Protein AF-0000000071789666 (afdb_homodimer)

Secondary structure (DSSP, 8-state):
--------------PPPEEEEE--BS-HHHHHHHHHHHHHHHHTT-EEEEEEEBS-GGG------S--EEEEE--TT--GGGGGGG-TTSTHHHHS---TT-SS-HHHHHHHHHHHHHHHHHHHH-HHHHHHHHHT--SEEEEETT-HHHHHHHHHTT---EEEEESSS--GGGHHHH-PPP-TTTS--TT----SS--HHHHHHHHHHHHHHHHHHHHHHHHHHHHHHHHSTTPPPHHHHHHHHEEEEEES--TTTSPP--B-TTEEE-TTTT-PPP-PPPHHHHHHHHSSSEEEEEE-TTTS-GGGS-HHHHHHHHHHHHT-TTEEEEEE---STTGGGGTT-TTEEEESS--HHHHHT-TTEEEEEE---HHHHHHHHHTT--EEE---STTHHHHHHHHHHHTSEEE--GGG-SHHHHHHHHHHHT-TT-HHHHHHHHHHHHTTTHHHHHHHHHHHHHHHHHHH-S-GGGS-GGGG--HHHHTTHHHHHHHHHHHHHHHHHHHHHHHHHHHHHHHHHHHHHH-/-------------PPPPEEEEE--BS-HHHHHHHHHHHHHHHHTT-EEEEEEEBS-GGG------S--EEEEE--TT--GGGGGGG-TTSTHHHHS---TT-SS-HHHHHHHHHHHHHHHHHHHH-HHHHHHHHHT--SEEEEETT-HHHHHHHHHTT---EEEEESSS--GGGHHHH-PPP-TTTS--TT----SS--HHHHHHHHHHHHHHHHHHHHHHHHHHHHHHHHSTTPPPHHHHHHHHEEEEEES--TTTSPP--B-TTEEE-TTTT-PPP-PPPHHHHHHHHSSSEEEEEE-TTTS-GGGS-HHHHHHHHHHHHT-TTEEEEEE---STTGGGGTT-TTEEEESS--HHHHHT-TTEEEEEE---HHHHHHHHHTT--EEE---STTHHHHHHHHHHHTSEEE--GGG-SHHHHHHHHHHHT-TT-HHHHHHHHHHHHTTTHHHHHHHHHHHHHHHHHHH-S-GGGS-GGGG--HHHHTTHHHHHHHHHHHHHHHHHHHHHHHHHHHHHHHHHHHHHH-

pLDDT: mean 88.23, std 13.07, range [25.81, 98.75]

Radius of gyration: 33.05 Å; Cα contacts (8 Å, |Δi|>4): 1773; chains: 2; bounding box: 76×112×129 Å

InterPro domains:
  IPR002213 UDP-glucuronosyl/UDP-glucosyltransferase [PF00201] (19-517)
  IPR002213 UDP-glucuronosyl/UDP-glucosyltransferase [cd03784] (17-456)
  IPR050271 UDP-glycosyltransferase [PTHR48043] (28-502)

Nearest PDB structures (foldseek):
  7cjx-assembly2_B  TM=9.102E-01  e=2.795E-10  Homo sapiens
  2o6l-assembly1_B  TM=8.909E-01  e=4.005E-10  Homo sapiens
  6llg-assembly2_B  TM=6.192E-01  e=1.319E-13  Fagopyrum esculentum
  6lfn-assembly1_A  TM=6.003E-01  e=7.116E-14  Landoltia punctata
  9bcm-assembly1_A  TM=6.254E-01  e=9.397E-12  Pilosella officinarum

Organism: Haemonchus contortus (NCBI:txid6289)

Structure (mmCIF, N/CA/C/O backbone):
data_AF-0000000071789666-model_v1
#
loop_
_entity.id
_entity.type
_entity.pdbx_description
1 polymer glucuronosyltransferase
#
loop_
_atom_site.group_PDB
_atom_site.id
_atom_site.type_symbol
_atom_site.label_atom_id
_atom_site.label_alt_id
_atom_site.label_comp_id
_atom_site.label_asym_id
_atom_site.label_entity_id
_atom_site.label_seq_id
_atom_site.pdbx_PDB_ins_code
_atom_site.Cartn_x
_atom_site.Cartn_y
_atom_site.Cartn_z
_atom_site.occupancy
_atom_site.B_iso_or_equiv
_atom_site.auth_seq_id
_atom_site.auth_comp_id
_atom_site.auth_asym_id
_atom_site.auth_atom_id
_atom_site.pdbx_PDB_model_num
ATOM 1 N N . MET A 1 1 ? -6.609 13.609 -48.844 1 26.14 1 MET A N 1
ATOM 2 C CA . MET A 1 1 ? -7.656 13 -48.031 1 26.14 1 MET A CA 1
ATOM 3 C C . MET A 1 1 ? -7.18 12.781 -46.594 1 26.14 1 MET A C 1
ATOM 5 O O . MET A 1 1 ? -6.25 12.016 -46.344 1 26.14 1 MET A O 1
ATOM 9 N N . LEU A 1 2 ? -7.211 13.852 -45.719 1 27.11 2 LEU A N 1
ATOM 10 C CA . LEU A 1 2 ? -6.789 14.055 -44.312 1 27.11 2 LEU A CA 1
ATOM 11 C C . LEU A 1 2 ? -7.52 13.094 -43.375 1 27.11 2 LEU A C 1
ATOM 13 O O . LEU A 1 2 ? -8.75 13.141 -43.281 1 27.11 2 LEU A O 1
ATOM 17 N N . ILE A 1 3 ? -6.98 11.891 -43.188 1 26.2 3 ILE A N 1
ATOM 18 C CA . ILE A 1 3 ? -7.578 10.867 -42.344 1 26.2 3 ILE A CA 1
ATOM 19 C C . ILE A 1 3 ? -7.723 11.391 -40.938 1 26.2 3 ILE A C 1
ATOM 21 O O . ILE A 1 3 ? -6.727 11.719 -40.281 1 26.2 3 ILE A O 1
ATOM 25 N N . LEU A 1 4 ? -8.812 12.031 -40.625 1 27.09 4 LEU A N 1
ATOM 26 C CA . LEU A 1 4 ? -9.273 12.406 -39.281 1 27.09 4 LEU A CA 1
ATOM 27 C C . LEU A 1 4 ? -9.266 11.211 -38.344 1 27.09 4 LEU A C 1
ATOM 29 O O . LEU A 1 4 ? -10.008 10.242 -38.562 1 27.09 4 LEU A O 1
ATOM 33 N N . LEU A 1 5 ? -8.172 10.914 -37.75 1 27.52 5 LEU A N 1
ATOM 34 C CA . LEU A 1 5 ? -8.102 9.93 -36.688 1 27.52 5 LEU A CA 1
ATOM 35 C C . LEU A 1 5 ? -9.078 10.281 -35.562 1 27.52 5 LEU A C 1
ATOM 37 O O . LEU A 1 5 ? -8.883 11.266 -34.844 1 27.52 5 LEU A O 1
ATOM 41 N N . VAL A 1 6 ? -10.352 9.992 -35.719 1 29.47 6 VAL A N 1
ATOM 42 C CA . VAL A 1 6 ? -11.352 10.07 -34.688 1 29.47 6 VAL A CA 1
ATOM 43 C C . VAL A 1 6 ? -10.922 9.219 -33.5 1 29.47 6 VAL A C 1
ATOM 45 O O . VAL A 1 6 ? -10.766 8 -33.594 1 29.47 6 VAL A O 1
ATOM 48 N N . LEU A 1 7 ? -10.164 9.742 -32.594 1 30.53 7 LEU A N 1
ATOM 49 C CA . LEU A 1 7 ? -9.984 9.172 -31.266 1 30.53 7 LEU A CA 1
ATOM 50 C C . LEU A 1 7 ? -11.328 8.797 -30.641 1 30.53 7 LEU A C 1
ATOM 52 O O . LEU A 1 7 ? -12.125 9.68 -30.312 1 30.53 7 LEU A O 1
ATOM 56 N N . CYS A 1 8 ? -11.953 7.785 -31.078 1 29.73 8 CYS A N 1
ATOM 57 C CA . CYS A 1 8 ? -13.117 7.25 -30.391 1 29.73 8 CYS A CA 1
ATOM 58 C C . CYS A 1 8 ? -12.828 7.031 -28.906 1 29.73 8 CYS A C 1
ATOM 60 O O . CYS A 1 8 ? -12.133 6.078 -28.547 1 29.73 8 CYS A O 1
ATOM 62 N N . THR A 1 9 ? -12.648 8.062 -28.156 1 33.91 9 THR A N 1
ATOM 63 C CA . THR A 1 9 ? -12.773 7.895 -26.703 1 33.91 9 THR A CA 1
ATOM 64 C C . THR A 1 9 ? -14.023 7.098 -26.359 1 33.91 9 THR A C 1
ATOM 66 O O . THR A 1 9 ? -15.133 7.492 -26.703 1 33.91 9 THR A O 1
ATOM 69 N N . VAL A 1 10 ? -14.016 5.879 -26.484 1 35 10 VAL A N 1
ATOM 70 C CA . VAL A 1 10 ? -15.109 5.129 -25.875 1 35 10 VAL A CA 1
ATOM 71 C C . VAL A 1 10 ? -15.508 5.766 -24.547 1 35 10 VAL A C 1
ATOM 73 O O . VAL A 1 10 ? -14.742 5.75 -23.594 1 35 10 VAL A O 1
ATOM 76 N N . VAL A 1 11 ? -16.312 6.824 -24.609 1 39.38 11 VAL A N 1
ATOM 77 C CA . VAL A 1 11 ? -17.031 7.375 -23.469 1 39.38 11 VAL A CA 1
ATOM 78 C C . VAL A 1 11 ? -17.797 6.266 -22.75 1 39.38 11 VAL A C 1
ATOM 80 O O . VAL A 1 11 ? -18.734 5.691 -23.312 1 39.38 11 VAL A O 1
ATOM 83 N N . THR A 1 12 ? -17.188 5.391 -22.062 1 46.59 12 THR A N 1
ATOM 84 C CA . THR A 1 12 ? -17.984 4.551 -21.172 1 46.59 12 THR A CA 1
ATOM 85 C C . THR A 1 12 ? -19.031 5.383 -20.438 1 46.59 12 THR A C 1
ATOM 87 O O . THR A 1 12 ? -18.688 6.352 -19.75 1 46.59 12 THR A O 1
ATOM 90 N N . ILE A 1 13 ? -20.156 5.516 -20.938 1 48.34 13 ILE A N 1
ATOM 91 C CA . ILE A 1 13 ? -21.328 6.164 -20.375 1 48.34 13 ILE A CA 1
ATOM 92 C C . ILE A 1 13 ? -21.547 5.695 -18.938 1 48.34 13 ILE A C 1
ATOM 94 O O . ILE A 1 13 ? -21.984 4.566 -18.703 1 48.34 13 ILE A O 1
ATOM 98 N N . ILE A 1 14 ? -20.641 5.855 -18.109 1 59.84 14 ILE A N 1
ATOM 99 C CA . ILE A 1 14 ? -20.953 5.594 -16.719 1 59.84 14 ILE A CA 1
ATOM 100 C C . ILE A 1 14 ? -22.125 6.477 -16.266 1 59.84 14 ILE A C 1
ATOM 102 O O . ILE A 1 14 ? -22.141 7.676 -16.562 1 59.84 14 ILE A O 1
ATOM 106 N N . SER A 1 15 ? -23.234 5.891 -15.922 1 77.25 15 SER A N 1
ATOM 107 C CA . SER A 1 15 ? -24.391 6.574 -15.352 1 77.25 15 SER A CA 1
ATOM 108 C C . SER A 1 15 ? -23.984 7.488 -14.203 1 77.25 15 SER A C 1
ATOM 110 O O . SER A 1 15 ? -23.047 7.188 -13.469 1 77.25 15 SER A O 1
ATOM 112 N N . SER A 1 16 ? -24.453 8.664 -14.18 1 92.94 16 SER A N 1
ATOM 113 C CA . SER A 1 16 ? -24.219 9.68 -13.164 1 92.94 16 SER A CA 1
ATOM 114 C C . SER A 1 16 ? -24.656 9.203 -11.789 1 92.94 16 SER A C 1
ATOM 116 O O . SER A 1 16 ? -25.797 8.75 -11.617 1 92.94 16 SER A O 1
ATOM 118 N N . LEU A 1 17 ? -23.734 9.133 -10.875 1 96.75 17 LEU A N 1
ATOM 119 C CA . LEU A 1 17 ? -24.016 8.719 -9.508 1 96.75 17 LEU A CA 1
ATOM 120 C C . LEU A 1 17 ? -24.562 9.891 -8.688 1 96.75 17 LEU A C 1
ATOM 122 O O . LEU A 1 17 ? -24.234 11.047 -8.953 1 96.75 17 LEU A O 1
ATOM 126 N N . ASN A 1 18 ? -25.453 9.617 -7.723 1 97.88 18 ASN A N 1
ATOM 127 C CA . ASN A 1 18 ? -25.781 10.539 -6.637 1 97.88 18 ASN A CA 1
ATOM 128 C C . ASN A 1 18 ? -24.875 10.328 -5.434 1 97.88 18 ASN A C 1
ATOM 130 O O . ASN A 1 18 ? -25 9.328 -4.719 1 97.88 18 ASN A O 1
ATOM 134 N N . VAL A 1 19 ? -24 11.32 -5.211 1 98.44 19 VAL A N 1
ATOM 135 C CA . VAL A 1 19 ? -22.984 11.164 -4.184 1 98.44 19 VAL A CA 1
ATOM 136 C C . VAL A 1 19 ? -23.25 12.141 -3.035 1 98.44 19 VAL A C 1
ATOM 138 O O . VAL A 1 19 ? -23.547 13.312 -3.266 1 98.44 19 VAL A O 1
ATOM 141 N N . LEU A 1 20 ? -23.203 11.648 -1.81 1 98.38 20 LEU A N 1
ATOM 142 C CA . LEU A 1 20 ? -23.312 12.484 -0.62 1 98.38 20 LEU A CA 1
ATOM 143 C C . LEU A 1 20 ? -21.953 12.664 0.047 1 98.38 20 LEU A C 1
ATOM 145 O O . LEU A 1 20 ? -21.234 11.688 0.289 1 98.38 20 LEU A O 1
ATOM 149 N N . VAL A 1 21 ? -21.578 13.891 0.335 1 97.56 21 VAL A N 1
ATOM 150 C CA . VAL A 1 21 ? -20.344 14.18 1.054 1 97.56 21 VAL A CA 1
ATOM 151 C C . VAL A 1 21 ? -20.672 14.82 2.402 1 97.56 21 VAL A C 1
ATOM 153 O O . VAL A 1 21 ? -21.25 15.906 2.459 1 97.56 21 VAL A O 1
ATOM 156 N N . TRP A 1 22 ? -20.359 14.086 3.451 1 95.94 22 TRP A N 1
ATOM 157 C CA . TRP A 1 22 ? -20.438 14.633 4.801 1 95.94 22 TRP A CA 1
ATOM 158 C C . TRP A 1 22 ? -19.219 15.5 5.098 1 95.94 22 TRP A C 1
ATOM 160 O O . TRP A 1 22 ? -18.125 14.984 5.344 1 95.94 22 TRP A O 1
ATOM 170 N N . ASN A 1 23 ? -19.406 16.812 5.121 1 93.81 23 ASN A N 1
ATOM 171 C CA . ASN A 1 23 ? -18.312 17.766 5.277 1 93.81 23 ASN A CA 1
ATOM 172 C C . ASN A 1 23 ? -18.547 18.703 6.461 1 93.81 23 ASN A C 1
ATOM 174 O O . ASN A 1 23 ? -19 19.828 6.277 1 93.81 23 ASN A O 1
ATOM 178 N N . PRO A 1 24 ? -18.156 18.203 7.641 1 88.88 24 PRO A N 1
ATOM 179 C CA . PRO A 1 24 ? -18.344 19.078 8.797 1 88.88 24 PRO A CA 1
ATOM 180 C C . PRO A 1 24 ? -17.484 20.344 8.727 1 88.88 24 PRO A C 1
ATOM 182 O O . PRO A 1 24 ? -16.328 20.281 8.305 1 88.88 24 PRO A O 1
ATOM 185 N N . ILE A 1 25 ? -18.078 21.406 9.172 1 83.94 25 ILE A N 1
ATOM 186 C CA . ILE A 1 25 ? -17.344 22.656 9.227 1 83.94 25 ILE A CA 1
ATOM 187 C C . ILE A 1 25 ? -16.609 22.781 10.562 1 83.94 25 ILE A C 1
ATOM 189 O O . ILE A 1 25 ? -17.172 23.266 11.539 1 83.94 25 ILE A O 1
ATOM 193 N N . ILE A 1 26 ? -15.391 22.234 10.547 1 75.94 26 ILE A N 1
ATOM 194 C CA . ILE A 1 26 ? -14.602 22.203 11.766 1 75.94 26 ILE A CA 1
ATOM 195 C C . ILE A 1 26 ? -13.32 23.016 11.57 1 75.94 26 ILE A C 1
ATOM 197 O O . ILE A 1 26 ? -12.875 23.719 12.484 1 75.94 26 ILE A O 1
ATOM 201 N N . SER A 1 27 ? -12.648 22.781 10.422 1 77 27 SER A N 1
ATOM 202 C CA . SER A 1 27 ? -11.43 23.5 10.07 1 77 27 SER A CA 1
ATOM 203 C C . SER A 1 27 ? -11.32 23.703 8.562 1 77 27 SER A C 1
ATOM 205 O O . SER A 1 27 ? -11.867 22.922 7.785 1 77 27 SER A O 1
ATOM 207 N N . HIS A 1 28 ? -10.602 24.75 8.266 1 78.31 28 HIS A N 1
ATOM 208 C CA . HIS A 1 28 ? -10.484 25.125 6.867 1 78.31 28 HIS A CA 1
ATOM 209 C C . HIS A 1 28 ? -9.906 24 6.027 1 78.31 28 HIS A C 1
ATOM 211 O O . HIS A 1 28 ? -10.422 23.688 4.949 1 78.31 28 HIS A O 1
ATOM 217 N N . SER A 1 29 ? -8.898 23.375 6.477 1 81.88 29 SER A N 1
ATOM 218 C CA . SER A 1 29 ? -8.203 22.375 5.688 1 81.88 29 SER A CA 1
ATOM 219 C C . SER A 1 29 ? -9.086 21.141 5.465 1 81.88 29 SER A C 1
ATOM 221 O O . SER A 1 29 ? -9.078 20.547 4.383 1 81.88 29 SER A O 1
ATOM 223 N N . HIS A 1 30 ? -9.883 20.797 6.422 1 86.81 30 HIS A N 1
ATOM 224 C CA . HIS A 1 30 ? -10.766 19.641 6.289 1 86.81 30 HIS A CA 1
ATOM 225 C C . HIS A 1 30 ? -11.914 19.938 5.328 1 86.81 30 HIS A C 1
ATOM 227 O O . HIS A 1 30 ? -12.25 19.109 4.48 1 86.81 30 HIS A O 1
ATOM 233 N N . VAL A 1 31 ? -12.461 21.141 5.527 1 89.19 31 VAL A N 1
ATOM 234 C CA . VAL A 1 31 ? -13.57 21.531 4.672 1 89.19 31 VAL A CA 1
ATOM 235 C C . VAL A 1 31 ? -13.109 21.609 3.219 1 89.19 31 VAL A C 1
ATOM 237 O O . VAL A 1 31 ? -13.805 21.141 2.316 1 89.19 31 VAL A O 1
ATOM 240 N N . ARG A 1 32 ? -11.93 22.109 3.047 1 88.94 32 ARG A N 1
ATOM 241 C CA . ARG A 1 32 ? -11.398 22.234 1.696 1 88.94 32 ARG A CA 1
ATOM 242 C C . ARG A 1 32 ? -11.055 20.875 1.102 1 88.94 32 ARG A C 1
ATOM 244 O O . ARG A 1 32 ? -11.234 20.656 -0.098 1 88.94 32 ARG A O 1
ATOM 251 N N . PHE A 1 33 ? -10.57 20.062 1.874 1 92.38 33 PHE A N 1
ATOM 252 C CA . PHE A 1 33 ? -10.211 18.734 1.394 1 92.38 33 PHE A CA 1
ATOM 253 C C . PHE A 1 33 ? -11.43 18.016 0.839 1 92.38 33 PHE A C 1
ATOM 255 O O . PHE A 1 33 ? -11.406 17.531 -0.292 1 92.38 33 PHE A O 1
ATOM 262 N N . LEU A 1 34 ? -12.461 18.016 1.615 1 95 34 LEU A N 1
ATOM 263 C CA . LEU A 1 34 ? -13.688 17.344 1.185 1 95 34 LEU A CA 1
ATOM 264 C C . LEU A 1 34 ? -14.352 18.109 0.042 1 95 34 LEU A C 1
ATOM 266 O O . LEU A 1 34 ? -14.953 17.5 -0.846 1 95 34 LEU A O 1
ATOM 270 N N . GLY A 1 35 ? -14.211 19.391 0.119 1 95.56 35 GLY A N 1
ATOM 271 C CA . GLY A 1 35 ? -14.695 20.188 -0.998 1 95.56 35 GLY A CA 1
ATOM 272 C C . GLY A 1 35 ? -14 19.859 -2.307 1 95.56 35 GLY A C 1
ATOM 273 O O . GLY A 1 35 ? -14.648 19.781 -3.354 1 95.56 35 GLY A O 1
ATOM 274 N N . ASN A 1 36 ? -12.727 19.688 -2.266 1 95.81 36 ASN A N 1
ATOM 275 C CA . ASN A 1 36 ? -11.961 19.312 -3.455 1 95.81 36 ASN A CA 1
ATOM 276 C C . ASN A 1 36 ? -12.383 17.953 -3.99 1 95.81 36 ASN A C 1
ATOM 278 O O . ASN A 1 36 ? -12.43 17.75 -5.203 1 95.81 36 ASN A O 1
ATOM 282 N N . ILE A 1 37 ? -12.641 17.031 -3.105 1 97.5 37 ILE A N 1
ATOM 283 C CA . ILE A 1 37 ? -13.133 15.719 -3.521 1 97.5 37 ILE A CA 1
ATOM 284 C C . ILE A 1 37 ? -14.461 15.883 -4.254 1 97.5 37 ILE A C 1
ATOM 286 O O . ILE A 1 37 ? -14.672 15.281 -5.312 1 97.5 37 ILE A O 1
ATOM 290 N N . ALA A 1 38 ? -15.297 16.719 -3.686 1 97.81 38 ALA A N 1
ATOM 291 C CA . ALA A 1 38 ? -16.594 16.984 -4.316 1 97.81 38 ALA A CA 1
ATOM 292 C C . ALA A 1 38 ? -16.406 17.578 -5.707 1 97.81 38 ALA A C 1
ATOM 294 O O . ALA A 1 38 ? -17.109 17.203 -6.648 1 97.81 38 ALA A O 1
ATOM 295 N N . ASP A 1 39 ? -15.484 18.453 -5.844 1 97.56 39 ASP A N 1
ATOM 296 C CA . ASP A 1 39 ? -15.188 19.062 -7.137 1 97.56 39 ASP A CA 1
ATOM 297 C C . ASP A 1 39 ? -14.758 18 -8.156 1 97.56 39 ASP A C 1
ATOM 299 O O . ASP A 1 39 ? -15.211 18.016 -9.305 1 97.56 39 ASP A O 1
ATOM 303 N N . VAL A 1 40 ? -13.867 17.125 -7.723 1 97.56 40 VAL A N 1
ATOM 304 C CA . VAL A 1 40 ? -13.359 16.062 -8.594 1 97.56 40 VAL A CA 1
ATOM 305 C C . VAL A 1 40 ? -14.516 15.203 -9.086 1 97.56 40 VAL A C 1
ATOM 307 O O . VAL A 1 40 ? -14.602 14.883 -10.273 1 97.56 40 VAL A O 1
ATOM 310 N N . LEU A 1 41 ? -15.422 14.867 -8.195 1 97.94 41 LEU A N 1
ATOM 311 C CA . LEU A 1 41 ? -16.547 14.008 -8.539 1 97.94 41 LEU A CA 1
ATOM 312 C C . LEU A 1 41 ? -17.547 14.742 -9.43 1 97.94 41 LEU A C 1
ATOM 314 O O . LEU A 1 41 ? -18.109 14.148 -10.352 1 97.94 41 LEU A O 1
ATOM 318 N N . HIS A 1 42 ? -17.75 16.016 -9.125 1 97.75 42 HIS A N 1
ATOM 319 C CA . HIS A 1 42 ? -18.594 16.844 -9.992 1 97.75 42 HIS A CA 1
ATOM 320 C C . HIS A 1 42 ? -18.031 16.891 -11.414 1 97.75 42 HIS A C 1
ATOM 322 O O . HIS A 1 42 ? -18.781 16.703 -12.375 1 97.75 42 HIS A O 1
ATOM 328 N N . ASP A 1 43 ? -16.766 17.109 -11.531 1 96.62 43 ASP A N 1
ATOM 329 C CA . ASP A 1 43 ? -16.109 17.188 -12.828 1 96.62 43 ASP A CA 1
ATOM 330 C C . ASP A 1 43 ? -16.156 15.859 -13.57 1 96.62 43 ASP A C 1
ATOM 332 O O . ASP A 1 43 ? -16.062 15.82 -14.797 1 96.62 43 ASP A O 1
ATOM 336 N N . SER A 1 44 ? -16.266 14.82 -12.844 1 95.56 44 SER A N 1
ATOM 337 C CA . SER A 1 44 ? -16.344 13.492 -13.438 1 95.56 44 SER A CA 1
ATOM 338 C C . SER A 1 44 ? -17.766 13.164 -13.875 1 95.56 44 SER A C 1
ATOM 340 O O . SER A 1 44 ? -18.047 12.047 -14.305 1 95.56 44 SER A O 1
ATOM 342 N N . GLY A 1 45 ? -18.703 14.062 -13.633 1 96.38 45 GLY A N 1
ATOM 343 C CA . GLY A 1 45 ? -20.047 13.922 -14.164 1 96.38 45 GLY A CA 1
ATOM 344 C C . GLY A 1 45 ? -21.047 13.414 -13.148 1 96.38 45 GLY A C 1
ATOM 345 O O . GLY A 1 45 ? -22.156 13.008 -13.508 1 96.38 45 GLY A O 1
ATOM 346 N N . HIS A 1 46 ? -20.719 13.453 -11.883 1 97.56 46 HIS A N 1
ATOM 347 C CA . HIS A 1 46 ? -21.625 12.938 -10.852 1 97.56 46 HIS A CA 1
ATOM 348 C C . HIS A 1 46 ? -22.406 14.062 -10.188 1 97.56 46 HIS A C 1
ATOM 350 O O . HIS A 1 46 ? -22.016 15.227 -10.266 1 97.56 46 HIS A O 1
ATOM 356 N N . ASN A 1 47 ? -23.609 13.734 -9.641 1 97.44 47 ASN A N 1
ATOM 357 C CA . ASN A 1 47 ? -24.406 14.648 -8.82 1 97.44 47 ASN A CA 1
ATOM 358 C C . ASN A 1 47 ? -23.953 14.609 -7.359 1 97.44 47 ASN A C 1
ATOM 360 O O . ASN A 1 47 ? -24.219 13.648 -6.645 1 97.44 47 ASN A O 1
ATOM 364 N N . VAL A 1 48 ? -23.359 15.703 -6.977 1 98 48 VAL A N 1
ATOM 365 C CA . VAL A 1 48 ? -22.766 15.711 -5.645 1 98 48 VAL A CA 1
ATOM 366 C C . VAL A 1 48 ? -23.578 16.625 -4.727 1 98 48 VAL A C 1
ATOM 368 O O . VAL A 1 48 ? -23.906 17.75 -5.109 1 98 48 VAL A O 1
ATOM 371 N N . THR A 1 49 ? -23.969 16.125 -3.568 1 97.62 49 THR A N 1
ATOM 372 C CA . THR A 1 49 ? -24.562 16.906 -2.482 1 97.62 49 THR A CA 1
ATOM 373 C C . THR A 1 49 ? -23.641 16.922 -1.266 1 97.62 49 THR A C 1
ATOM 375 O O . THR A 1 49 ? -23.141 15.883 -0.844 1 97.62 49 THR A O 1
ATOM 378 N N . ILE A 1 50 ? -23.469 18.125 -0.738 1 96.88 50 ILE A N 1
ATOM 379 C CA . ILE A 1 50 ? -22.641 18.266 0.46 1 96.88 50 ILE A CA 1
ATOM 380 C C . ILE A 1 50 ? -23.531 18.578 1.663 1 96.88 50 ILE A C 1
ATOM 382 O O . ILE A 1 50 ? -24.312 19.531 1.64 1 96.88 50 ILE A O 1
ATOM 386 N N . PHE A 1 51 ? -23.469 17.688 2.625 1 95.5 51 PHE A N 1
ATOM 387 C CA . PHE A 1 51 ? -24.078 17.969 3.914 1 95.5 51 PHE A CA 1
ATOM 388 C C . PHE A 1 51 ? -23.047 18.453 4.918 1 95.5 51 PHE A C 1
ATOM 390 O O . PHE A 1 51 ? -22.078 17.766 5.219 1 95.5 51 PHE A O 1
ATOM 397 N N . SER A 1 52 ? -23.281 19.656 5.523 1 92.69 52 SER A N 1
ATOM 398 C CA . SER A 1 52 ? -22.266 20.281 6.359 1 92.69 52 SER A CA 1
ATOM 399 C C . SER A 1 52 ? -22.797 20.578 7.754 1 92.69 52 SER A C 1
ATOM 401 O O . SER A 1 52 ? -23.312 21.672 8.008 1 92.69 52 SER A O 1
ATOM 403 N N . PRO A 1 53 ? -22.578 19.609 8.688 1 89.88 53 PRO A N 1
ATOM 404 C CA . PRO A 1 53 ? -22.797 20.031 10.078 1 89.88 53 PRO A CA 1
ATOM 405 C C . PRO A 1 53 ? -21.875 21.172 10.5 1 89.88 53 PRO A C 1
ATOM 407 O O . PRO A 1 53 ? -20.656 21.047 10.422 1 89.88 53 PRO A O 1
ATOM 410 N N . VAL A 1 54 ? -22.453 22.219 10.945 1 87 54 VAL A N 1
ATOM 411 C CA . VAL A 1 54 ? -21.672 23.375 11.328 1 87 54 VAL A CA 1
ATOM 412 C C . VAL A 1 54 ? -21.25 23.266 12.789 1 87 54 VAL A C 1
ATOM 414 O O . VAL A 1 54 ? -22.062 23.453 13.695 1 87 54 VAL A O 1
ATOM 417 N N . MET A 1 55 ? -20.031 22.969 12.938 1 78.62 55 MET A N 1
ATOM 418 C CA . MET A 1 55 ? -19.531 22.797 14.289 1 78.62 55 MET A CA 1
ATOM 419 C C . MET A 1 55 ? -18.781 24.047 14.758 1 78.62 55 MET A C 1
ATOM 421 O O . MET A 1 55 ? -18.719 24.312 15.953 1 78.62 55 MET A O 1
ATOM 425 N N . ASP A 1 56 ? -18.156 24.688 13.82 1 70.12 56 ASP A N 1
ATOM 426 C CA . ASP A 1 56 ? -17.547 25.984 14.055 1 70.12 56 ASP A CA 1
ATOM 427 C C . ASP A 1 56 ? -18.234 27.078 13.234 1 70.12 56 ASP A C 1
ATOM 429 O O . ASP A 1 56 ? -18.031 27.172 12.023 1 70.12 56 ASP A O 1
ATOM 433 N N . PRO A 1 57 ? -19.016 27.766 13.93 1 62.94 57 PRO A N 1
ATOM 434 C CA . PRO A 1 57 ? -19.781 28.75 13.164 1 62.94 57 PRO A CA 1
ATOM 435 C C . PRO A 1 57 ? -18.906 29.828 12.531 1 62.94 57 PRO A C 1
ATOM 437 O O . PRO A 1 57 ? -19.344 30.516 11.602 1 62.94 57 PRO A O 1
ATOM 440 N N . HIS A 1 58 ? -17.688 29.891 12.977 1 61.31 58 HIS A N 1
ATOM 441 C CA . HIS A 1 58 ? -16.797 30.891 12.43 1 61.31 58 HIS A CA 1
ATOM 442 C C . HIS A 1 58 ? -16.188 30.438 11.117 1 61.31 58 HIS A C 1
ATOM 444 O O . HIS A 1 58 ? -15.633 31.25 10.367 1 61.31 58 HIS A O 1
ATOM 450 N N . ALA A 1 59 ? -16.266 29.219 10.953 1 59.31 59 ALA A N 1
ATOM 451 C CA . ALA A 1 59 ? -15.609 28.703 9.766 1 59.31 59 ALA A CA 1
ATOM 452 C C . ALA A 1 59 ? -16.469 28.891 8.523 1 59.31 59 ALA A C 1
ATOM 454 O O . ALA A 1 59 ? -15.953 28.938 7.398 1 59.31 59 ALA A O 1
ATOM 455 N N . ASN A 1 60 ? -17.328 29.891 8.367 1 59.53 60 ASN A N 1
ATOM 456 C CA . ASN A 1 60 ? -18.188 30.141 7.203 1 59.53 60 ASN A CA 1
ATOM 457 C C . ASN A 1 60 ? -17.516 29.672 5.914 1 59.53 60 ASN A C 1
ATOM 459 O O . ASN A 1 60 ? -17.25 30.469 5.02 1 59.53 60 ASN A O 1
ATOM 463 N N . LEU A 1 61 ? -17.219 28.297 5.785 1 70.5 61 LEU A N 1
ATOM 464 C CA . LEU A 1 61 ? -16.25 27.844 4.785 1 70.5 61 LEU A CA 1
ATOM 465 C C . LEU A 1 61 ? -16.922 26.953 3.746 1 70.5 61 LEU A C 1
ATOM 467 O O . LEU A 1 61 ? -17.672 26.047 4.102 1 70.5 61 LEU A O 1
ATOM 471 N N . VAL A 1 62 ? -17.062 27.531 2.57 1 78.81 62 VAL A N 1
ATOM 472 C CA . VAL A 1 62 ? -17.312 26.688 1.403 1 78.81 62 VAL A CA 1
ATOM 473 C C . VAL A 1 62 ? -16 26.109 0.891 1 78.81 62 VAL A C 1
ATOM 475 O O . VAL A 1 62 ? -15.078 26.844 0.555 1 78.81 62 VAL A O 1
ATOM 478 N N . GLY A 1 63 ? -15.938 24.844 0.91 1 85.69 63 GLY A N 1
ATOM 479 C CA . GLY A 1 63 ? -14.688 24.203 0.563 1 85.69 63 GLY A CA 1
ATOM 480 C C . GLY A 1 63 ? -14.586 23.828 -0.905 1 85.69 63 GLY A C 1
ATOM 481 O O . GLY A 1 63 ? -13.516 23.469 -1.392 1 85.69 63 GLY A O 1
ATOM 482 N N . HIS A 1 64 ? -15.711 23.984 -1.65 1 91.81 64 HIS A N 1
ATOM 483 C CA . HIS A 1 64 ? -15.734 23.578 -3.053 1 91.81 64 HIS A CA 1
ATOM 484 C C . HIS A 1 64 ? -15.773 24.797 -3.971 1 91.81 64 HIS A C 1
ATOM 486 O O . HIS A 1 64 ? -16.141 25.891 -3.541 1 91.81 64 HIS A O 1
ATOM 492 N N . THR A 1 65 ? -15.414 24.562 -5.23 1 92 65 THR A N 1
ATOM 493 C CA . THR A 1 65 ? -15.383 25.641 -6.199 1 92 65 THR A CA 1
ATOM 494 C C . THR A 1 65 ? -16.438 25.438 -7.289 1 92 65 THR A C 1
ATOM 496 O O . THR A 1 65 ? -16.781 26.359 -8.023 1 92 65 THR A O 1
ATOM 499 N N . LYS A 1 66 ? -16.938 24.25 -7.426 1 93.94 66 LYS A N 1
ATOM 500 C CA . LYS A 1 66 ? -17.953 23.922 -8.422 1 93.94 66 LYS A CA 1
ATOM 501 C C . LYS A 1 66 ? -19.359 24.172 -7.887 1 93.94 66 LYS A C 1
ATOM 503 O O . LYS A 1 66 ? -19.547 24.375 -6.684 1 93.94 66 LYS A O 1
ATOM 508 N N . PRO A 1 67 ? -20.328 24.297 -8.781 1 93.94 67 PRO A N 1
ATOM 509 C CA . PRO A 1 67 ? -21.703 24.516 -8.312 1 93.94 67 PRO A CA 1
ATOM 510 C C . PRO A 1 67 ? -22.344 23.266 -7.738 1 93.94 67 PRO A C 1
ATOM 512 O O . PRO A 1 67 ? -23.188 22.641 -8.383 1 93.94 67 PRO A O 1
ATOM 515 N N . ILE A 1 68 ? -21.984 22.984 -6.57 1 95.06 68 ILE A N 1
ATOM 516 C CA . ILE A 1 68 ? -22.453 21.797 -5.871 1 95.06 68 ILE A CA 1
ATOM 517 C C . ILE A 1 68 ? -23.469 22.188 -4.805 1 95.06 68 ILE A C 1
ATOM 519 O O . ILE A 1 68 ? -23.312 23.203 -4.129 1 95.06 68 ILE A O 1
ATOM 523 N N . PHE A 1 69 ? -24.516 21.422 -4.719 1 93.94 69 PHE A N 1
ATOM 524 C CA . PHE A 1 69 ? -25.547 21.672 -3.721 1 93.94 69 PHE A CA 1
ATOM 525 C C . PHE A 1 69 ? -25.016 21.391 -2.318 1 93.94 69 PHE A C 1
ATOM 527 O O . PHE A 1 69 ? -24.562 20.281 -2.035 1 93.94 69 PHE A O 1
ATOM 534 N N . GLN A 1 70 ? -25.062 22.375 -1.452 1 94.44 70 GLN A N 1
ATOM 535 C CA . GLN A 1 70 ? -24.594 22.25 -0.075 1 94.44 70 GLN A CA 1
ATOM 536 C C . GLN A 1 70 ? -25.734 22.516 0.913 1 94.44 70 GLN A C 1
ATOM 538 O O . GLN A 1 70 ? -26.516 23.438 0.72 1 94.44 70 GLN A O 1
ATOM 543 N N . ILE A 1 71 ? -25.812 21.688 1.957 1 93.62 71 ILE A N 1
ATOM 544 C CA . ILE A 1 71 ? -26.797 21.812 3.02 1 93.62 71 ILE A CA 1
ATOM 545 C C . ILE A 1 71 ? -26.094 22.094 4.348 1 93.62 71 ILE A C 1
ATOM 547 O O . ILE A 1 71 ? -25.766 21.156 5.086 1 93.62 71 ILE A O 1
ATOM 551 N N . PRO A 1 72 ? -25.906 23.375 4.672 1 91.81 72 PRO A N 1
ATOM 552 C CA . PRO A 1 72 ? -25.422 23.672 6.027 1 91.81 72 PRO A CA 1
ATOM 553 C C . PRO A 1 72 ? -26.453 23.328 7.102 1 91.81 72 PRO A C 1
ATOM 555 O O . PRO A 1 72 ? -27.641 23.625 6.941 1 91.81 72 PRO A O 1
ATOM 558 N N . TYR A 1 73 ? -25.969 22.656 8.133 1 91.19 73 TYR A N 1
ATOM 559 C CA . TYR A 1 73 ? -26.891 22.25 9.195 1 91.19 73 TYR A CA 1
ATOM 560 C C . TYR A 1 73 ? -26.422 22.797 10.547 1 91.19 73 TYR A C 1
ATOM 562 O O . TYR A 1 73 ? -25.297 22.5 10.977 1 91.19 73 TYR A O 1
ATOM 570 N N . TYR A 1 74 ? -27.359 23.484 11.164 1 88.44 74 TYR A N 1
ATOM 571 C CA . TYR A 1 74 ? -27.094 24.062 12.484 1 88.44 74 TYR A CA 1
ATOM 572 C C . TYR A 1 74 ? -27.875 23.328 13.562 1 88.44 74 TYR A C 1
ATOM 574 O O . TYR A 1 74 ? -29.109 23.234 13.508 1 88.44 74 TYR A O 1
ATOM 582 N N . SER A 1 75 ? -27.094 22.797 14.508 1 88.88 75 SER A N 1
ATOM 583 C CA . SER A 1 75 ? -27.75 22.125 15.633 1 88.88 75 SER A CA 1
ATOM 584 C C . SER A 1 75 ? -28.359 23.156 16.594 1 88.88 75 SER A C 1
ATOM 586 O O . SER A 1 75 ? -27.688 24.094 17.016 1 88.88 75 SER A O 1
ATOM 588 N N . LYS A 1 76 ? -29.594 22.891 17.062 1 88.62 76 LYS A N 1
ATOM 589 C CA . LYS A 1 76 ? -30.25 23.766 18.016 1 88.62 76 LYS A CA 1
ATOM 590 C C . LYS A 1 76 ? -29.625 23.625 19.406 1 88.62 76 LYS A C 1
ATOM 592 O O . LYS A 1 76 ? -29.859 24.469 20.281 1 88.62 76 LYS A O 1
ATOM 597 N N . TYR A 1 77 ? -28.844 22.625 19.562 1 88.81 77 TYR A N 1
ATOM 598 C CA . TYR A 1 77 ? -28.266 22.375 20.875 1 88.81 77 TYR A CA 1
ATOM 599 C C . TYR A 1 77 ? -26.859 22.969 20.969 1 88.81 77 TYR A C 1
ATOM 601 O O . TYR A 1 77 ? -26.281 23.047 22.062 1 88.81 77 TYR A O 1
ATOM 609 N N . LEU A 1 78 ? -26.219 23.141 19.859 1 81.69 78 LEU A N 1
ATOM 610 C CA . LEU A 1 78 ? -24.859 23.656 19.875 1 81.69 78 LEU A CA 1
ATOM 611 C C . LEU A 1 78 ? -24.859 25.172 20.047 1 81.69 78 LEU A C 1
ATOM 613 O O . LEU A 1 78 ? -25.562 25.891 19.328 1 81.69 78 LEU A O 1
ATOM 617 N N . ASN A 1 79 ? -24.375 25.641 21.328 1 66.75 79 ASN A N 1
ATOM 618 C CA . ASN A 1 79 ? -24.219 27.062 21.578 1 66.75 79 ASN A CA 1
ATOM 619 C C . ASN A 1 79 ? -22.891 27.594 21.047 1 66.75 79 ASN A C 1
ATOM 621 O O . ASN A 1 79 ? -21.844 27.031 21.344 1 66.75 79 ASN A O 1
ATOM 625 N N . ASN A 1 80 ? -22.859 28.062 19.938 1 56.28 80 ASN A N 1
ATOM 626 C CA . ASN A 1 80 ? -21.703 28.5 19.172 1 56.28 80 ASN A CA 1
ATOM 627 C C . ASN A 1 80 ? -20.734 29.312 20.047 1 56.28 80 ASN A C 1
ATOM 629 O O . ASN A 1 80 ? -19.719 29.797 19.562 1 56.28 80 ASN A O 1
ATOM 633 N N . SER A 1 81 ? -21.047 29.609 21.234 1 52.56 81 SER A N 1
ATOM 634 C CA . SER A 1 81 ? -20.203 30.484 22.031 1 52.56 81 SER A CA 1
ATOM 635 C C . SER A 1 81 ? -18.922 29.781 22.453 1 52.56 81 SER A C 1
ATOM 637 O O . SER A 1 81 ? -17.875 30.422 22.641 1 52.56 81 SER A O 1
ATOM 639 N N . GLY A 1 82 ? -18.922 28.531 22.578 1 50.31 82 GLY A N 1
ATOM 640 C CA . GLY A 1 82 ? -17.766 27.875 23.188 1 50.31 82 GLY A CA 1
ATOM 641 C C . GLY A 1 82 ? -16.641 27.609 22.203 1 50.31 82 GLY A C 1
ATOM 642 O O . GLY A 1 82 ? -15.586 27.109 22.594 1 50.31 82 GLY A O 1
ATOM 643 N N . PHE A 1 83 ? -16.812 27.672 21.016 1 52.47 83 PHE A N 1
ATOM 644 C CA . PHE A 1 83 ? -15.734 27.391 20.062 1 52.47 83 PHE A CA 1
ATOM 645 C C . PHE A 1 83 ? -14.688 28.5 20.094 1 52.47 83 PHE A C 1
ATOM 647 O O . PHE A 1 83 ? -13.609 28.359 19.516 1 52.47 83 PHE A O 1
ATOM 654 N N . ASP A 1 84 ? -14.938 29.562 20.828 1 46.75 84 ASP A N 1
ATOM 655 C CA . ASP A 1 84 ? -14.055 30.719 20.891 1 46.75 84 ASP A CA 1
ATOM 656 C C . ASP A 1 84 ? -12.641 30.312 21.297 1 46.75 84 ASP A C 1
ATOM 658 O O . ASP A 1 84 ? -11.664 30.938 20.875 1 46.75 84 ASP A O 1
ATOM 662 N N . ASP A 1 85 ? -12.562 29.328 22.094 1 46.19 85 ASP A N 1
ATOM 663 C CA . ASP A 1 85 ? -11.266 29.125 22.734 1 46.19 85 ASP A CA 1
ATOM 664 C C . ASP A 1 85 ? -10.281 28.438 21.781 1 46.19 85 ASP A C 1
ATOM 666 O O . ASP A 1 85 ? -9.109 28.281 22.109 1 46.19 85 ASP A O 1
ATOM 670 N N . TYR A 1 86 ? -10.688 27.812 20.797 1 49.59 86 TYR A N 1
ATOM 671 C CA . TYR A 1 86 ? -9.742 27.297 19.812 1 49.59 86 TYR A CA 1
ATOM 672 C C . TYR A 1 86 ? -9.188 28.406 18.938 1 49.59 86 TYR A C 1
ATOM 674 O O . TYR A 1 86 ? -8.773 28.172 17.797 1 49.59 86 TYR A O 1
ATOM 682 N N . ASP A 1 87 ? -9.234 29.594 19.406 1 50.94 87 ASP A N 1
ATOM 683 C CA . ASP A 1 87 ? -8.891 30.75 18.578 1 50.94 87 ASP A CA 1
ATOM 684 C C . ASP A 1 87 ? -7.469 30.641 18.031 1 50.94 87 ASP A C 1
ATOM 686 O O . ASP A 1 87 ? -6.52 31.062 18.703 1 50.94 87 ASP A O 1
ATOM 690 N N . MET A 1 88 ? -7.293 29.641 17.156 1 56.69 88 MET A N 1
ATOM 691 C CA . MET A 1 88 ? -6.059 29.5 16.391 1 56.69 88 MET A CA 1
ATOM 692 C C . MET A 1 88 ? -5.555 30.859 15.922 1 56.69 88 MET A C 1
ATOM 694 O O . MET A 1 88 ? -4.422 30.969 15.453 1 56.69 88 MET A O 1
ATOM 698 N N . GLY A 1 89 ? -6.355 31.797 16.234 1 59.09 89 GLY A N 1
ATOM 699 C CA . GLY A 1 89 ? -5.965 33.156 15.914 1 59.09 89 GLY A CA 1
ATOM 700 C C . GLY A 1 89 ? -5.426 33.906 17.109 1 59.09 89 GLY A C 1
ATOM 701 O O . GLY A 1 89 ? -5.059 35.094 17 1 59.09 89 GLY A O 1
ATOM 702 N N . SER A 1 90 ? -5.316 33.062 18.172 1 64.19 90 SER A N 1
ATOM 703 C CA . SER A 1 90 ? -4.855 33.75 19.375 1 64.19 90 SER A CA 1
ATOM 704 C C . SER A 1 90 ? -3.332 33.75 19.469 1 64.19 90 SER A C 1
ATOM 706 O O . SER A 1 90 ? -2.686 32.812 18.969 1 64.19 90 SER A O 1
ATOM 708 N N . PRO A 1 91 ? -2.803 34.812 20 1 65.69 91 PRO A N 1
ATOM 709 C CA . PRO A 1 91 ? -1.36 34.812 20.25 1 65.69 91 PRO A CA 1
ATOM 710 C C . PRO A 1 91 ? -0.881 33.594 21.031 1 65.69 91 PRO A C 1
ATOM 712 O O . PRO A 1 91 ? 0.293 33.25 20.953 1 65.69 91 PRO A O 1
ATOM 715 N N . ALA A 1 92 ? -1.818 33.062 21.703 1 65.25 92 ALA A N 1
ATOM 716 C CA . ALA A 1 92 ? -1.473 31.891 22.531 1 65.25 92 ALA A CA 1
ATOM 717 C C . ALA A 1 92 ? -1.026 30.719 21.672 1 65.25 92 ALA A C 1
ATOM 719 O O . ALA A 1 92 ? -0.228 29.891 22.109 1 65.25 92 ALA A O 1
ATOM 720 N N . PHE A 1 93 ? -1.428 30.75 20.531 1 71.06 93 PHE A N 1
ATOM 721 C CA . PHE A 1 93 ? -1.044 29.703 19.609 1 71.06 93 PHE A CA 1
ATOM 722 C C . PHE A 1 93 ? 0.458 29.719 19.359 1 71.06 93 PHE A C 1
ATOM 724 O O . PHE A 1 93 ? 1.079 28.672 19.172 1 71.06 93 PHE A O 1
ATOM 731 N N . TRP A 1 94 ? 1.037 30.859 19.484 1 74.81 94 TRP A N 1
ATOM 732 C CA . TRP A 1 94 ? 2.457 31.047 19.203 1 74.81 94 TRP A CA 1
ATOM 733 C C . TRP A 1 94 ? 3.295 30.844 20.453 1 74.81 94 TRP A C 1
ATOM 735 O O . TRP A 1 94 ? 4.496 30.578 20.375 1 74.81 94 TRP A O 1
ATOM 745 N N . THR A 1 95 ? 2.539 30.969 21.609 1 71.06 95 THR A N 1
ATOM 746 C CA . THR A 1 95 ? 3.346 31.016 22.828 1 71.06 95 THR A CA 1
ATOM 747 C C . THR A 1 95 ? 2.992 29.859 23.766 1 71.06 95 THR A C 1
ATOM 749 O O . THR A 1 95 ? 3.719 29.594 24.719 1 71.06 95 THR A O 1
ATOM 752 N N . SER A 1 96 ? 1.933 29.219 23.484 1 69 96 SER A N 1
ATOM 753 C CA . SER A 1 96 ? 1.5 28.188 24.422 1 69 96 SER A CA 1
ATOM 754 C C . SER A 1 96 ? 2.533 27.078 24.531 1 69 96 SER A C 1
ATOM 756 O O . SER A 1 96 ? 3.127 26.672 23.516 1 69 96 SER A O 1
ATOM 758 N N . PRO A 1 97 ? 2.742 26.75 25.812 1 63.62 97 PRO A N 1
ATOM 759 C CA . PRO A 1 97 ? 3.691 25.641 25.969 1 63.62 97 PRO A CA 1
ATOM 760 C C . PRO A 1 97 ? 3.213 24.359 25.297 1 63.62 97 PRO A C 1
ATOM 762 O O . PRO A 1 97 ? 2.014 24.078 25.281 1 63.62 97 PRO A O 1
ATOM 765 N N . MET A 1 98 ? 4.062 23.828 24.578 1 63.28 98 MET A N 1
ATOM 766 C CA . MET A 1 98 ? 3.768 22.516 23.984 1 63.28 98 MET A CA 1
ATOM 767 C C . MET A 1 98 ? 3.92 21.406 25.016 1 63.28 98 MET A C 1
ATOM 769 O O . MET A 1 98 ? 4.871 21.406 25.812 1 63.28 98 MET A O 1
ATOM 773 N N . VAL A 1 99 ? 2.785 20.781 25.297 1 60.97 99 VAL A N 1
ATOM 774 C CA . VAL A 1 99 ? 2.953 19.578 26.125 1 60.97 99 VAL A CA 1
ATOM 775 C C . VAL A 1 99 ? 3.84 18.578 25.391 1 60.97 99 VAL A C 1
ATOM 777 O O . VAL A 1 99 ? 3.629 18.297 24.219 1 60.97 99 VAL A O 1
ATOM 780 N N . GLU A 1 100 ? 4.758 18.281 26.141 1 64.06 100 GLU A N 1
ATOM 781 C CA . GLU A 1 100 ? 5.707 17.344 25.531 1 64.06 100 GLU A CA 1
ATOM 782 C C . GLU A 1 100 ? 5.004 16.094 25.016 1 64.06 100 GLU A C 1
ATOM 784 O O . GLU A 1 100 ? 4.199 15.484 25.734 1 64.06 100 GLU A O 1
ATOM 789 N N . GLY A 1 101 ? 5.227 15.875 23.812 1 70.38 101 GLY A N 1
ATOM 790 C CA . GLY A 1 101 ? 4.773 14.633 23.219 1 70.38 101 GLY A CA 1
ATOM 791 C C . GLY A 1 101 ? 3.348 14.703 22.703 1 70.38 101 GLY A C 1
ATOM 792 O O . GLY A 1 101 ? 2.84 13.734 22.125 1 70.38 101 GLY A O 1
ATOM 793 N N . ARG A 1 102 ? 2.686 15.789 23 1 78.25 102 ARG A N 1
ATOM 794 C CA . ARG A 1 102 ? 1.31 15.883 22.531 1 78.25 102 ARG A CA 1
ATOM 795 C C . ARG A 1 102 ? 1.141 17.062 21.578 1 78.25 102 ARG A C 1
ATOM 797 O O . ARG A 1 102 ? 1.696 18.141 21.812 1 78.25 102 ARG A O 1
ATOM 804 N N . SER A 1 103 ? 0.392 16.797 20.562 1 73.56 103 SER A N 1
ATOM 805 C CA . SER A 1 103 ? 0.174 17.844 19.562 1 73.56 103 SER A CA 1
ATOM 806 C C . SER A 1 103 ? -1.237 18.422 19.672 1 73.56 103 SER A C 1
ATOM 808 O O . SER A 1 103 ? -1.557 19.422 19.031 1 73.56 103 SER A O 1
ATOM 810 N N . ILE A 1 104 ? -2.131 17.766 20.453 1 73.12 104 ILE A N 1
ATOM 811 C CA . ILE A 1 104 ? -3.488 18.219 20.734 1 73.12 104 ILE A CA 1
ATOM 812 C C . ILE A 1 104 ? -3.85 17.875 22.188 1 73.12 104 ILE A C 1
ATOM 814 O O . ILE A 1 104 ? -3.385 16.875 22.719 1 73.12 104 ILE A O 1
ATOM 818 N N . SER A 1 105 ? -4.668 18.703 22.734 1 73.88 105 SER A N 1
ATOM 819 C CA . SER A 1 105 ? -5.035 18.453 24.125 1 73.88 105 SER A CA 1
ATOM 820 C C . SER A 1 105 ? -6.207 17.484 24.219 1 73.88 105 SER A C 1
ATOM 822 O O . SER A 1 105 ? -7.012 17.375 23.297 1 73.88 105 SER A O 1
ATOM 824 N N . ILE A 1 106 ? -6.273 16.797 25.281 1 77.31 106 ILE A N 1
ATOM 825 C CA . ILE A 1 106 ? -7.371 15.875 25.547 1 77.31 106 ILE A CA 1
ATOM 826 C C . ILE A 1 106 ? -8.688 16.656 25.625 1 77.31 106 ILE A C 1
ATOM 828 O O . ILE A 1 106 ? -9.734 16.156 25.219 1 77.31 106 ILE A O 1
ATOM 832 N N . GLU A 1 107 ? -8.562 17.828 26.078 1 77.44 107 GLU A N 1
ATOM 833 C CA . GLU A 1 107 ? -9.742 18.672 26.188 1 77.44 107 GLU A CA 1
ATOM 834 C C . GLU A 1 107 ? -10.312 19.016 24.812 1 77.44 107 GLU A C 1
ATOM 836 O O . GLU A 1 107 ? -11.531 19.094 24.641 1 77.44 107 GLU A O 1
ATOM 841 N N . ASP A 1 108 ? -9.461 19.203 23.953 1 77.12 108 ASP A N 1
ATOM 842 C CA . ASP A 1 108 ? -9.906 19.469 22.578 1 77.12 108 ASP A CA 1
ATOM 843 C C . ASP A 1 108 ? -10.656 18.281 22 1 77.12 108 ASP A C 1
ATOM 845 O O . ASP A 1 108 ? -11.68 18.438 21.328 1 77.12 108 ASP A O 1
ATOM 849 N N . ILE A 1 109 ? -10.195 17.172 22.312 1 80.06 109 ILE A N 1
ATOM 850 C CA . ILE A 1 109 ? -10.82 15.953 21.828 1 80.06 109 ILE A CA 1
ATOM 851 C C . ILE A 1 109 ? -12.195 15.781 22.469 1 80.06 109 ILE A C 1
ATOM 853 O O . ILE A 1 109 ? -13.172 15.453 21.781 1 80.06 109 ILE A O 1
ATOM 857 N N . LYS A 1 110 ? -12.234 16.062 23.734 1 82.69 110 LYS A N 1
ATOM 858 C CA . LYS A 1 110 ? -13.5 15.953 24.453 1 82.69 110 LYS A CA 1
ATOM 859 C C . LYS A 1 110 ? -14.539 16.922 23.906 1 82.69 110 LYS A C 1
ATOM 861 O O . LYS A 1 110 ? -15.711 16.562 23.75 1 82.69 110 LYS A O 1
ATOM 866 N N . ARG A 1 111 ? -14.109 17.984 23.641 1 79.88 111 ARG A N 1
ATOM 867 C CA . ARG A 1 111 ? -15.008 19.016 23.109 1 79.88 111 ARG A CA 1
ATOM 868 C C . ARG A 1 111 ? -15.562 18.594 21.75 1 79.88 111 ARG A C 1
ATOM 870 O O . ARG A 1 111 ? -16.75 18.766 21.484 1 79.88 111 ARG A O 1
ATOM 877 N N . TYR A 1 112 ? -14.742 18.188 20.938 1 81.75 112 TYR A N 1
ATOM 878 C CA . TYR A 1 112 ? -15.203 17.703 19.641 1 81.75 112 TYR A CA 1
ATOM 879 C C . TYR A 1 112 ? -16.25 16.609 19.812 1 81.75 112 TYR A C 1
ATOM 881 O O . TYR A 1 112 ? -17.266 16.609 19.125 1 81.75 112 TYR A O 1
ATOM 889 N N . HIS A 1 113 ? -15.961 15.68 20.688 1 86.06 113 HIS A N 1
ATOM 890 C CA . HIS A 1 113 ? -16.875 14.555 20.922 1 86.06 113 HIS A CA 1
ATOM 891 C C . HIS A 1 113 ? -18.219 15.039 21.438 1 86.06 113 HIS A C 1
ATOM 893 O O . HIS A 1 113 ? -19.266 14.523 21.047 1 86.06 113 HIS A O 1
ATOM 899 N N . GLU A 1 114 ? -18.141 15.984 22.281 1 86.19 114 GLU A N 1
ATOM 900 C CA . GLU A 1 114 ? -19.375 16.516 22.844 1 86.19 114 GLU A CA 1
ATOM 901 C C . GLU A 1 114 ? -20.188 17.25 21.797 1 86.19 114 GLU A C 1
ATOM 903 O O . GLU A 1 114 ? -21.406 17.094 21.734 1 86.19 114 GLU A O 1
ATOM 908 N N . ASN A 1 115 ? -19.531 18.047 21 1 84.06 115 ASN A N 1
ATOM 909 C CA . ASN A 1 115 ? -20.219 18.766 19.938 1 84.06 115 ASN A CA 1
ATOM 910 C C . ASN A 1 115 ? -20.844 17.797 18.922 1 84.06 115 ASN A C 1
ATOM 912 O O . ASN A 1 115 ? -21.953 18.047 18.438 1 84.06 115 ASN A O 1
ATOM 916 N N . ALA A 1 116 ? -20.125 16.812 18.641 1 87.19 116 ALA A N 1
ATOM 917 C CA . ALA A 1 116 ? -20.641 15.797 17.703 1 87.19 116 ALA A CA 1
ATOM 918 C C . ALA A 1 116 ? -21.891 15.125 18.266 1 87.19 116 ALA A C 1
ATOM 920 O O . ALA A 1 116 ? -22.828 14.828 17.531 1 87.19 116 ALA A O 1
ATOM 921 N N . LEU A 1 117 ? -21.828 14.914 19.562 1 89.81 117 LEU A N 1
ATOM 922 C CA . LEU A 1 117 ? -22.984 14.312 20.219 1 89.81 117 LEU A CA 1
ATOM 923 C C . LEU A 1 117 ? -24.203 15.219 20.109 1 89.81 117 LEU A C 1
ATOM 925 O O . LEU A 1 117 ? -25.312 14.758 19.828 1 89.81 117 LEU A O 1
ATOM 929 N N . LEU A 1 118 ? -24.016 16.453 20.344 1 89.75 118 LEU A N 1
ATOM 930 C CA . LEU A 1 118 ? -25.109 17.422 20.297 1 89.75 118 LEU A CA 1
ATOM 931 C C . LEU A 1 118 ? -25.625 17.578 18.859 1 89.75 118 LEU A C 1
ATOM 933 O O . LEU A 1 118 ? -26.828 17.766 18.656 1 89.75 118 LEU A O 1
ATOM 937 N N . MET A 1 119 ? -24.719 17.516 17.953 1 89.12 119 MET A N 1
ATOM 938 C CA . MET A 1 119 ? -25.094 17.547 16.547 1 89.12 119 MET A CA 1
ATOM 939 C C . MET A 1 119 ? -25.984 16.359 16.203 1 89.12 119 MET A C 1
ATOM 941 O O . MET A 1 119 ? -27.031 16.531 15.555 1 89.12 119 MET A O 1
ATOM 945 N N . CYS A 1 120 ? -25.641 15.18 16.672 1 91.88 120 CYS A N 1
ATOM 946 C CA . CYS A 1 120 ? -26.406 13.961 16.406 1 91.88 120 CYS A CA 1
ATOM 947 C C . CYS A 1 120 ? -27.781 14.031 17.047 1 91.88 120 CYS A C 1
ATOM 949 O O . CYS A 1 120 ? -28.766 13.586 16.469 1 91.88 120 CYS A O 1
ATOM 951 N N . LYS A 1 121 ? -27.812 14.586 18.234 1 93.5 121 LYS A N 1
ATOM 952 C CA . LYS A 1 121 ? -29.094 14.734 18.922 1 93.5 121 LYS A CA 1
ATOM 953 C C . LYS A 1 121 ? -30.062 15.57 18.078 1 93.5 121 LYS A C 1
ATOM 955 O O . LYS A 1 121 ? -31.219 15.195 17.922 1 93.5 121 LYS A O 1
ATOM 960 N N . ALA A 1 122 ? -29.562 16.609 17.562 1 93.31 122 ALA A N 1
ATOM 961 C CA . ALA A 1 122 ? -30.406 17.484 16.75 1 93.31 122 ALA A CA 1
ATOM 962 C C . ALA A 1 122 ? -30.844 16.781 15.461 1 93.31 122 ALA A C 1
ATOM 964 O O . ALA A 1 122 ? -31.984 16.922 15.039 1 93.31 122 ALA A O 1
ATOM 965 N N . LEU A 1 123 ? -29.969 16.078 14.852 1 92.19 123 LEU A N 1
ATOM 966 C CA . LEU A 1 123 ? -30.234 15.406 13.586 1 92.19 123 LEU A CA 1
ATOM 967 C C . LEU A 1 123 ? -31.312 14.336 13.758 1 92.19 123 LEU A C 1
ATOM 969 O O . LEU A 1 123 ? -32.188 14.195 12.906 1 92.19 123 LEU A O 1
ATOM 973 N N . ILE A 1 124 ? -31.234 13.594 14.859 1 93 124 ILE A N 1
ATOM 974 C CA . ILE A 1 124 ? -32.188 12.523 15.133 1 93 124 ILE A CA 1
ATOM 975 C C . ILE A 1 124 ? -33.594 13.094 15.211 1 93 124 ILE A C 1
ATOM 977 O O . ILE A 1 124 ? -34.562 12.438 14.797 1 93 124 ILE A O 1
ATOM 981 N N . GLU A 1 125 ? -33.688 14.273 15.625 1 94.06 125 GLU A N 1
ATOM 982 C CA . GLU A 1 125 ? -35 14.883 15.859 1 94.06 125 GLU A CA 1
ATOM 983 C C . GLU A 1 125 ? -35.5 15.594 14.602 1 94.06 125 GLU A C 1
ATOM 985 O O . GLU A 1 125 ? -36.688 15.945 14.516 1 94.06 125 GLU A O 1
ATOM 990 N N . ASP A 1 126 ? -34.656 15.797 13.625 1 94.56 126 ASP A N 1
ATOM 991 C CA . ASP A 1 126 ? -35.031 16.531 12.414 1 94.56 126 ASP A CA 1
ATOM 992 C C . ASP A 1 126 ? -35.594 15.578 11.352 1 94.56 126 ASP A C 1
ATOM 994 O O . ASP A 1 126 ? -35 15.398 10.297 1 94.56 126 ASP A O 1
ATOM 998 N N . HIS A 1 127 ? -36.812 15.148 11.477 1 94.56 127 HIS A N 1
ATOM 999 C CA . HIS A 1 127 ? -37.406 14.125 10.641 1 94.56 127 HIS A CA 1
ATOM 1000 C C . HIS A 1 127 ? -37.656 14.641 9.219 1 94.56 127 HIS A C 1
ATOM 1002 O O . HIS A 1 127 ? -37.531 13.883 8.258 1 94.56 127 HIS A O 1
ATOM 1008 N N . GLU A 1 128 ? -37.938 15.836 9.094 1 95.56 128 GLU A N 1
ATOM 1009 C CA . GLU A 1 128 ? -38.156 16.406 7.773 1 95.56 128 GLU A CA 1
ATOM 1010 C C . GLU A 1 128 ? -36.906 16.359 6.926 1 95.56 128 GLU A C 1
ATOM 1012 O O . GLU A 1 128 ? -36.938 15.961 5.762 1 95.56 128 GLU A O 1
ATOM 1017 N N . LEU A 1 129 ? -35.844 16.812 7.52 1 95.56 129 LEU A N 1
ATOM 1018 C CA . LEU A 1 129 ? -34.562 16.781 6.816 1 95.56 129 LEU A CA 1
ATOM 1019 C C . LEU A 1 129 ? -34.188 15.359 6.461 1 95.56 129 LEU A C 1
ATOM 1021 O O . LEU A 1 129 ? -33.719 15.094 5.34 1 95.56 129 LEU A O 1
ATOM 1025 N N . LEU A 1 130 ? -34.344 14.461 7.379 1 94.88 130 LEU A N 1
ATOM 1026 C CA . LEU A 1 130 ? -33.969 13.07 7.16 1 94.88 130 LEU A CA 1
ATOM 1027 C C . LEU A 1 130 ? -34.781 12.461 6.027 1 94.88 130 LEU A C 1
ATOM 1029 O O . LEU A 1 130 ? -34.25 11.742 5.184 1 94.88 130 LEU A O 1
ATOM 1033 N N . ASP A 1 131 ? -36.031 12.781 5.996 1 95.94 131 ASP A N 1
ATOM 1034 C CA . ASP A 1 131 ? -36.875 12.266 4.938 1 95.94 131 ASP A CA 1
ATOM 1035 C C . ASP A 1 131 ? -36.469 12.805 3.574 1 95.94 131 ASP A C 1
ATOM 1037 O O . ASP A 1 131 ? -36.438 12.07 2.588 1 95.94 131 ASP A O 1
ATOM 1041 N N . ARG A 1 132 ? -36.156 14.031 3.557 1 95.31 132 ARG A N 1
ATOM 1042 C CA . ARG A 1 132 ? -35.688 14.648 2.32 1 95.31 132 ARG A CA 1
ATOM 1043 C C . ARG A 1 132 ? -34.406 13.969 1.811 1 95.31 132 ARG A C 1
ATOM 1045 O O . ARG A 1 132 ? -34.281 13.703 0.612 1 95.31 132 ARG A O 1
ATOM 1052 N N . LEU A 1 133 ? -33.531 13.727 2.68 1 96.12 133 LEU A N 1
ATOM 1053 C CA . LEU A 1 133 ? -32.25 13.117 2.301 1 96.12 133 LEU A CA 1
ATOM 1054 C C . LEU A 1 133 ? -32.469 11.656 1.913 1 96.12 133 LEU A C 1
ATOM 1056 O O . LEU A 1 133 ? -31.781 11.156 1.007 1 96.12 133 LEU A O 1
ATOM 1060 N N . ARG A 1 134 ? -33.344 10.969 2.551 1 95.44 134 ARG A N 1
ATOM 1061 C CA . ARG A 1 134 ? -33.688 9.602 2.18 1 95.44 134 ARG A CA 1
ATOM 1062 C C . ARG A 1 134 ? -34.219 9.531 0.755 1 95.44 134 ARG A C 1
ATOM 1064 O O . ARG A 1 134 ? -33.906 8.609 0.005 1 95.44 134 ARG A O 1
ATOM 1071 N N . ASN A 1 135 ? -34.969 10.445 0.456 1 95.12 135 ASN A N 1
ATOM 1072 C CA . ASN A 1 135 ? -35.625 10.469 -0.845 1 95.12 135 ASN A CA 1
ATOM 1073 C C . ASN A 1 135 ? -34.656 10.797 -1.966 1 95.12 135 ASN A C 1
ATOM 1075 O O . ASN A 1 135 ? -34.938 10.555 -3.139 1 95.12 135 ASN A O 1
ATOM 1079 N N . SER A 1 136 ? -33.531 11.32 -1.605 1 94.38 136 SER A N 1
ATOM 1080 C CA . SER A 1 136 ? -32.5 11.633 -2.602 1 94.38 136 SER A CA 1
ATOM 1081 C C . SER A 1 136 ? -31.828 10.367 -3.129 1 94.38 136 SER A C 1
ATOM 1083 O O . SER A 1 136 ? -31.203 10.383 -4.188 1 94.38 136 SER A O 1
ATOM 1085 N N . ARG A 1 137 ? -31.891 9.297 -2.463 1 94.38 137 ARG A N 1
ATOM 1086 C CA . ARG A 1 137 ? -31.391 7.98 -2.861 1 94.38 137 ARG A CA 1
ATOM 1087 C C . ARG A 1 137 ? -29.922 8.055 -3.273 1 94.38 137 ARG A C 1
ATOM 1089 O O . ARG A 1 137 ? -29.578 7.73 -4.414 1 94.38 137 ARG A O 1
ATOM 1096 N N . PHE A 1 138 ? -29.078 8.312 -2.395 1 97.94 138 PHE A N 1
ATOM 1097 C CA . PHE A 1 138 ? -27.641 8.391 -2.637 1 97.94 138 PHE A CA 1
ATOM 1098 C C . PHE A 1 138 ? -27.062 7.012 -2.906 1 97.94 138 PHE A C 1
ATOM 1100 O O . PHE A 1 138 ? -27.406 6.039 -2.234 1 97.94 138 PHE A O 1
ATOM 1107 N N . ASP A 1 139 ? -26.172 6.969 -3.932 1 97.62 139 ASP A N 1
ATOM 1108 C CA . ASP A 1 139 ? -25.516 5.715 -4.301 1 97.62 139 ASP A CA 1
ATOM 1109 C C . ASP A 1 139 ? -24.359 5.402 -3.359 1 97.62 139 ASP A C 1
ATOM 1111 O O . ASP A 1 139 ? -24.016 4.238 -3.139 1 97.62 139 ASP A O 1
ATOM 1115 N N . VAL A 1 140 ? -23.703 6.434 -2.904 1 98.31 140 VAL A N 1
ATOM 1116 C CA . VAL A 1 140 ? -22.516 6.305 -2.078 1 98.31 140 VAL A CA 1
ATOM 1117 C C . VAL A 1 140 ? -22.297 7.586 -1.279 1 98.31 140 VAL A C 1
ATOM 1119 O O . VAL A 1 140 ? -22.75 8.664 -1.684 1 98.31 140 VAL A O 1
ATOM 1122 N N . ALA A 1 141 ? -21.688 7.465 -0.14 1 98.19 141 ALA A N 1
ATOM 1123 C CA . ALA A 1 141 ? -21.391 8.625 0.695 1 98.19 141 ALA A CA 1
ATOM 1124 C C . ALA A 1 141 ? -19.906 8.648 1.093 1 98.19 141 ALA A C 1
ATOM 1126 O O . ALA A 1 141 ? -19.266 7.602 1.155 1 98.19 141 ALA A O 1
ATOM 1127 N N . LEU A 1 142 ? -19.406 9.828 1.285 1 97.81 142 LEU A N 1
ATOM 1128 C CA . LEU A 1 142 ? -18.047 10.016 1.788 1 97.81 142 LEU A CA 1
ATOM 1129 C C . LEU A 1 142 ? -18.062 10.766 3.115 1 97.81 142 LEU A C 1
ATOM 1131 O O . LEU A 1 142 ? -18.828 11.719 3.289 1 97.81 142 LEU A O 1
ATOM 1135 N N . HIS A 1 143 ? -17.25 10.281 4.035 1 95 143 HIS A N 1
ATOM 1136 C CA . HIS A 1 143 ? -17.094 10.977 5.309 1 95 143 HIS A CA 1
ATOM 1137 C C . HIS A 1 143 ? -15.711 10.75 5.898 1 95 143 HIS A C 1
ATOM 1139 O O . HIS A 1 143 ? -15 9.828 5.488 1 95 143 HIS A O 1
ATOM 1145 N N . GLU A 1 144 ? -15.305 11.547 6.781 1 89.38 144 GLU A N 1
ATOM 1146 C CA . GLU A 1 144 ? -13.984 11.398 7.391 1 89.38 144 GLU A CA 1
ATOM 1147 C C . GLU A 1 144 ? -13.992 10.32 8.477 1 89.38 144 GLU A C 1
ATOM 1149 O O . GLU A 1 144 ? -15.031 10.055 9.086 1 89.38 144 GLU A O 1
ATOM 1154 N N . LEU A 1 145 ? -12.891 9.727 8.742 1 68.31 145 LEU A N 1
ATOM 1155 C CA . LEU A 1 145 ? -12.633 8.531 9.539 1 68.31 145 LEU A CA 1
ATOM 1156 C C . LEU A 1 145 ? -13.102 8.727 10.984 1 68.31 145 LEU A C 1
ATOM 1158 O O . LEU A 1 145 ? -13.672 7.812 11.586 1 68.31 145 LEU A O 1
ATOM 1162 N N . TYR A 1 146 ? -12.984 9.828 11.555 1 66.56 146 TYR A N 1
ATOM 1163 C CA . TYR A 1 146 ? -13.227 10.008 12.984 1 66.56 146 TYR A CA 1
ATOM 1164 C C . TYR A 1 146 ? -14.664 10.445 13.242 1 66.56 146 TYR A C 1
ATOM 1166 O O . TYR A 1 146 ? -15.031 10.734 14.383 1 66.56 146 TYR A O 1
ATOM 1174 N N . GLU A 1 147 ? -15.406 10.133 12.242 1 76.69 147 GLU A N 1
ATOM 1175 C CA . GLU A 1 147 ? -16.734 10.711 12.383 1 76.69 147 GLU A CA 1
ATOM 1176 C C . GLU A 1 147 ? -17.797 9.625 12.484 1 76.69 147 GLU A C 1
ATOM 1178 O O . GLU A 1 147 ? -18.453 9.297 11.484 1 76.69 147 GLU A O 1
ATOM 1183 N N . LEU A 1 148 ? -18.016 9.078 13.68 1 85.06 148 LEU A N 1
ATOM 1184 C CA . LEU A 1 148 ? -19.047 8.062 13.867 1 85.06 148 LEU A CA 1
ATOM 1185 C C . LEU A 1 148 ? -20.438 8.664 13.719 1 85.06 148 LEU A C 1
ATOM 1187 O O . LEU A 1 148 ? -21.391 7.945 13.43 1 85.06 148 LEU A O 1
ATOM 1191 N N . SER A 1 149 ? -20.484 9.953 13.906 1 89.06 149 SER A N 1
ATOM 1192 C CA . SER A 1 149 ? -21.766 10.633 13.688 1 89.06 149 SER A CA 1
ATOM 1193 C C . SER A 1 149 ? -22.234 10.469 12.242 1 89.06 149 SER A C 1
ATOM 1195 O O . SER A 1 149 ? -23.422 10.297 11.992 1 89.06 149 SER A O 1
ATOM 1197 N N . ALA A 1 150 ? -21.297 10.562 11.359 1 92.44 150 ALA A N 1
ATOM 1198 C CA . ALA A 1 150 ? -21.625 10.406 9.945 1 92.44 150 ALA A CA 1
ATOM 1199 C C . ALA A 1 150 ? -22.172 9.008 9.664 1 92.44 150 ALA A C 1
ATOM 1201 O O . ALA A 1 150 ? -23.109 8.852 8.883 1 92.44 150 ALA A O 1
ATOM 1202 N N . VAL A 1 151 ? -21.594 8.016 10.289 1 91.56 151 VAL A N 1
ATOM 1203 C CA . VAL A 1 151 ? -22.016 6.633 10.102 1 91.56 151 VAL A CA 1
ATOM 1204 C C . VAL A 1 151 ? -23.469 6.465 10.555 1 91.56 151 VAL A C 1
ATOM 1206 O O . VAL A 1 151 ? -24.281 5.84 9.859 1 91.56 151 VAL A O 1
ATOM 1209 N N . ALA A 1 152 ? -23.734 7.02 11.695 1 91.62 152 ALA A N 1
ATOM 1210 C CA . ALA A 1 152 ? -25.094 6.965 12.211 1 91.62 152 ALA A CA 1
ATOM 1211 C C . ALA A 1 152 ? -26.062 7.691 11.289 1 91.62 152 ALA A C 1
ATOM 1213 O O . ALA A 1 152 ? -27.156 7.191 11 1 91.62 152 ALA A O 1
ATOM 1214 N N . PHE A 1 153 ? -25.641 8.828 10.852 1 91.88 153 PHE A N 1
ATOM 1215 C CA . PHE A 1 153 ? -26.453 9.648 9.945 1 91.88 153 PHE A CA 1
ATOM 1216 C C . PHE A 1 153 ? -26.75 8.898 8.656 1 91.88 153 PHE A C 1
ATOM 1218 O O . PHE A 1 153 ? -27.891 8.891 8.188 1 91.88 153 PHE A O 1
ATOM 1225 N N . LEU A 1 154 ? -25.766 8.234 8.086 1 94.62 154 LEU A N 1
ATOM 1226 C CA . LEU A 1 154 ? -25.922 7.477 6.848 1 94.62 154 LEU A CA 1
ATOM 1227 C C . LEU A 1 154 ? -26.922 6.328 7.039 1 94.62 154 LEU A C 1
ATOM 1229 O O . LEU A 1 154 ? -27.688 6.02 6.133 1 94.62 154 LEU A O 1
ATOM 1233 N N . GLU A 1 155 ? -26.828 5.719 8.219 1 92.94 155 GLU A N 1
ATOM 1234 C CA . GLU A 1 155 ? -27.781 4.652 8.523 1 92.94 155 GLU A CA 1
ATOM 1235 C C . GLU A 1 155 ? -29.203 5.188 8.57 1 92.94 155 GLU A C 1
ATOM 1237 O O . GLU A 1 155 ? -30.125 4.547 8.062 1 92.94 155 GLU A O 1
ATOM 1242 N N . LEU A 1 156 ? -29.391 6.305 9.164 1 92.12 156 LEU A N 1
ATOM 1243 C CA . LEU A 1 156 ? -30.719 6.91 9.312 1 92.12 156 LEU A CA 1
ATOM 1244 C C . LEU A 1 156 ? -31.312 7.238 7.949 1 92.12 156 LEU A C 1
ATOM 1246 O O . LEU A 1 156 ? -32.531 7.172 7.773 1 92.12 156 LEU A O 1
ATOM 1250 N N . ILE A 1 157 ? -30.484 7.586 7 1 95.06 157 ILE A N 1
ATOM 1251 C CA . ILE A 1 157 ? -31.047 8.016 5.719 1 95.06 157 ILE A CA 1
ATOM 1252 C C . ILE A 1 157 ? -30.953 6.879 4.707 1 95.06 157 ILE A C 1
ATOM 1254 O O . ILE A 1 157 ? -31.234 7.066 3.521 1 95.06 157 ILE A O 1
ATOM 1258 N N . GLY A 1 158 ? -30.406 5.738 5.062 1 94 158 GLY A N 1
ATOM 1259 C CA . GLY A 1 158 ? -30.5 4.52 4.277 1 94 158 GLY A CA 1
ATOM 1260 C C . GLY A 1 158 ? -29.375 4.355 3.285 1 94 158 GLY A C 1
ATOM 1261 O O . GLY A 1 158 ? -29.5 3.637 2.293 1 94 158 GLY A O 1
ATOM 1262 N N . VAL A 1 159 ? -28.312 5.047 3.51 1 96.5 159 VAL A N 1
ATOM 1263 C CA . VAL A 1 159 ? -27.156 4.891 2.629 1 96.5 159 VAL A CA 1
ATOM 1264 C C . VAL A 1 159 ? -26.312 3.707 3.086 1 96.5 159 VAL A C 1
ATOM 1266 O O . VAL A 1 159 ? -25.812 3.686 4.219 1 96.5 159 VAL A O 1
ATOM 1269 N N . LYS A 1 160 ? -26 2.783 2.193 1 95.25 160 LYS A N 1
ATOM 1270 C CA . LYS A 1 160 ? -25.391 1.517 2.592 1 95.25 160 LYS A CA 1
ATOM 1271 C C . LYS A 1 160 ? -23.906 1.473 2.217 1 95.25 160 LYS A C 1
ATOM 1273 O O . LYS A 1 160 ? -23.156 0.674 2.766 1 95.25 160 LYS A O 1
ATOM 1278 N N . LYS A 1 161 ? -23.516 2.248 1.271 1 97.75 161 LYS A N 1
ATOM 1279 C CA . LYS A 1 161 ? -22.141 2.227 0.76 1 97.75 161 LYS A CA 1
ATOM 1280 C C . LYS A 1 161 ? -21.422 3.529 1.082 1 97.75 161 LYS A C 1
ATOM 1282 O O . LYS A 1 161 ? -21.953 4.617 0.863 1 97.75 161 LYS A O 1
ATOM 1287 N N . ALA A 1 162 ? -20.219 3.352 1.63 1 97.12 162 ALA A N 1
ATOM 1288 C CA . ALA A 1 162 ? -19.531 4.566 2.051 1 97.12 162 ALA A CA 1
ATOM 1289 C C . ALA A 1 162 ? -18.016 4.441 1.821 1 97.12 162 ALA A C 1
ATOM 1291 O O . ALA A 1 162 ? -17.5 3.338 1.657 1 97.12 162 ALA A O 1
ATOM 1292 N N . ILE A 1 163 ? -17.422 5.555 1.709 1 97.25 163 ILE A N 1
ATOM 1293 C CA . ILE A 1 163 ? -15.969 5.727 1.62 1 97.25 163 ILE A CA 1
ATOM 1294 C C . ILE A 1 163 ? -15.492 6.637 2.748 1 97.25 163 ILE A C 1
ATOM 1296 O O . ILE A 1 163 ? -16.094 7.684 3.006 1 97.25 163 ILE A O 1
ATOM 1300 N N . VAL A 1 164 ? -14.484 6.168 3.383 1 95.56 164 VAL A N 1
ATOM 1301 C CA . VAL A 1 164 ? -13.883 7.008 4.414 1 95.56 164 VAL A CA 1
ATOM 1302 C C . VAL A 1 164 ? -12.688 7.766 3.832 1 95.56 164 VAL A C 1
ATOM 1304 O O . VAL A 1 164 ? -11.922 7.215 3.039 1 95.56 164 VAL A O 1
ATOM 1307 N N . VAL A 1 165 ? -12.625 9.016 4.23 1 95.25 165 VAL A N 1
ATOM 1308 C CA . VAL A 1 165 ? -11.516 9.852 3.785 1 95.25 165 VAL A CA 1
ATOM 1309 C C . VAL A 1 165 ? -10.789 10.43 4.992 1 95.25 165 VAL A C 1
ATOM 1311 O O . VAL A 1 165 ? -11.352 10.516 6.086 1 95.25 165 VAL A O 1
ATOM 1314 N N . SER A 1 166 ? -9.492 10.734 4.777 1 92.56 166 SER A N 1
ATOM 1315 C CA . SER A 1 166 ? -8.711 11.359 5.84 1 92.56 166 SER A CA 1
ATOM 1316 C C . SER A 1 166 ? -7.938 12.562 5.32 1 92.56 166 SER A C 1
ATOM 1318 O O . SER A 1 166 ? -7.082 12.422 4.441 1 92.56 166 SER A O 1
ATOM 1320 N N . ALA A 1 167 ? -8.195 13.68 5.969 1 89.56 167 ALA A N 1
ATOM 1321 C CA . ALA A 1 167 ? -7.508 14.914 5.582 1 89.56 167 ALA A CA 1
ATOM 1322 C C . ALA A 1 167 ? -6.164 15.039 6.293 1 89.56 167 ALA A C 1
ATOM 1324 O O . ALA A 1 167 ? -5.305 15.82 5.879 1 89.56 167 ALA A O 1
ATOM 1325 N N . ALA A 1 168 ? -5.938 14.273 7.371 1 82.38 168 ALA A N 1
ATOM 1326 C CA . ALA A 1 168 ? -4.754 14.43 8.219 1 82.38 168 ALA A CA 1
ATOM 1327 C C . ALA A 1 168 ? -3.816 13.242 8.07 1 82.38 168 ALA A C 1
ATOM 1329 O O . ALA A 1 168 ? -3.002 12.969 8.953 1 82.38 168 ALA A O 1
ATOM 1330 N N . GLY A 1 169 ? -3.846 12.492 7.023 1 81.69 169 GLY A N 1
ATOM 1331 C CA . GLY A 1 169 ? -3 11.312 6.879 1 81.69 169 GLY A CA 1
ATOM 1332 C C . GLY A 1 169 ? -3.586 10.07 7.523 1 81.69 169 GLY A C 1
ATOM 1333 O O . GLY A 1 169 ? -4.805 9.961 7.676 1 81.69 169 GLY A O 1
ATOM 1334 N N . MET A 1 170 ? -2.754 9.148 7.895 1 79.12 170 MET A N 1
ATOM 1335 C CA . MET A 1 170 ? -3.195 7.879 8.477 1 79.12 170 MET A CA 1
ATOM 1336 C C . MET A 1 170 ? -3.443 8.023 9.969 1 79.12 170 MET A C 1
ATOM 1338 O O . MET A 1 170 ? -2.609 8.57 10.695 1 79.12 170 MET A O 1
ATOM 1342 N N . THR A 1 171 ? -4.562 7.602 10.438 1 75.31 171 THR A N 1
ATOM 1343 C CA . THR A 1 171 ? -4.926 7.727 11.844 1 75.31 171 THR A CA 1
ATOM 1344 C C . THR A 1 171 ? -5.133 6.352 12.469 1 75.31 171 THR A C 1
ATOM 1346 O O . THR A 1 171 ? -5.285 5.355 11.766 1 75.31 171 THR A O 1
ATOM 1349 N N . LEU A 1 172 ? -5.137 6.312 13.781 1 69.56 172 LEU A N 1
ATOM 1350 C CA . LEU A 1 172 ? -5.258 5.086 14.562 1 69.56 172 LEU A CA 1
ATOM 1351 C C . LEU A 1 172 ? -6.641 4.465 14.391 1 69.56 172 LEU A C 1
ATOM 1353 O O . LEU A 1 172 ? -6.797 3.248 14.5 1 69.56 172 LEU A O 1
ATOM 1357 N N . HIS A 1 173 ? -7.613 5.246 14.07 1 71.56 173 HIS A N 1
ATOM 1358 C CA . HIS A 1 173 ? -8.992 4.766 14.047 1 71.56 173 HIS A CA 1
ATOM 1359 C C . HIS A 1 173 ? -9.258 3.912 12.812 1 71.56 173 HIS A C 1
ATOM 1361 O O . HIS A 1 173 ? -10.297 3.248 12.727 1 71.56 173 HIS A O 1
ATOM 1367 N N . MET A 1 174 ? -8.25 3.881 12.023 1 80.5 174 MET A N 1
ATOM 1368 C CA . MET A 1 174 ? -8.445 3.113 10.797 1 80.5 174 MET A CA 1
ATOM 1369 C C . MET A 1 174 ? -8.352 1.615 11.07 1 80.5 174 MET A C 1
ATOM 1371 O O . MET A 1 174 ? -8.742 0.801 10.234 1 80.5 174 MET A O 1
ATOM 1375 N N . LYS A 1 175 ? -7.93 1.331 12.289 1 79.25 175 LYS A N 1
ATOM 1376 C CA . LYS A 1 175 ? -7.754 -0.07 12.656 1 79.25 175 LYS A CA 1
ATOM 1377 C C . LYS A 1 175 ? -9.078 -0.83 12.578 1 79.25 175 LYS A C 1
ATOM 1379 O O . LYS A 1 175 ? -9.102 -2.004 12.211 1 79.25 175 LYS A O 1
ATOM 1384 N N . GLU A 1 176 ? -10.172 -0.107 12.883 1 79.06 176 GLU A N 1
ATOM 1385 C CA . GLU A 1 176 ? -11.477 -0.769 12.883 1 79.06 176 GLU A CA 1
ATOM 1386 C C . GLU A 1 176 ? -11.883 -1.194 11.477 1 79.06 176 GLU A C 1
ATOM 1388 O O . GLU A 1 176 ? -12.586 -2.195 11.305 1 79.06 176 GLU A O 1
ATOM 1393 N N . ILE A 1 177 ? -11.43 -0.449 10.562 1 87.25 177 ILE A N 1
ATOM 1394 C CA . ILE A 1 177 ? -11.812 -0.708 9.172 1 87.25 177 ILE A CA 1
ATOM 1395 C C . ILE A 1 177 ? -10.789 -1.64 8.523 1 87.25 177 ILE A C 1
ATOM 1397 O O . ILE A 1 177 ? -11.164 -2.59 7.832 1 87.25 177 ILE A O 1
ATOM 1401 N N . THR A 1 178 ? -9.539 -1.453 8.789 1 87.62 178 THR A N 1
ATOM 1402 C CA . THR A 1 178 ? -8.492 -2.162 8.062 1 87.62 178 THR A CA 1
ATOM 1403 C C . THR A 1 178 ? -8.141 -3.471 8.766 1 87.62 178 THR A C 1
ATOM 1405 O O . THR A 1 178 ? -7.559 -4.371 8.156 1 87.62 178 THR A O 1
ATOM 1408 N N . GLY A 1 179 ? -8.359 -3.52 9.977 1 85.56 179 GLY A N 1
ATOM 1409 C CA . GLY A 1 179 ? -7.965 -4.676 10.766 1 85.56 179 GLY A CA 1
ATOM 1410 C C . GLY A 1 179 ? -6.516 -4.629 11.203 1 85.56 179 GLY A C 1
ATOM 1411 O O . GLY A 1 179 ? -6.012 -5.582 11.797 1 85.56 179 GLY A O 1
ATOM 1412 N N . MET A 1 180 ? -5.863 -3.613 10.961 1 84.38 180 MET A N 1
ATOM 1413 C CA . MET A 1 180 ? -4.457 -3.488 11.336 1 84.38 180 MET A CA 1
ATOM 1414 C C . MET A 1 180 ? -4.312 -2.865 12.719 1 84.38 180 MET A C 1
ATOM 1416 O O . MET A 1 180 ? -4.793 -1.755 12.953 1 84.38 180 MET A O 1
ATOM 1420 N N . PRO A 1 181 ? -3.664 -3.58 13.523 1 83.62 181 PRO A N 1
ATOM 1421 C CA . PRO A 1 181 ? -3.432 -2.967 14.836 1 83.62 181 PRO A CA 1
ATOM 1422 C C . PRO A 1 181 ? -2.434 -1.813 14.773 1 83.62 181 PRO A C 1
ATOM 1424 O O . PRO A 1 181 ? -1.629 -1.735 13.844 1 83.62 181 PRO A O 1
ATOM 1427 N N . PRO A 1 182 ? -2.574 -0.98 15.797 1 84.56 182 PRO A N 1
ATOM 1428 C CA . PRO A 1 182 ? -1.539 0.053 15.875 1 84.56 182 PRO A CA 1
ATOM 1429 C C . PRO A 1 182 ? -0.153 -0.521 16.156 1 84.56 182 PRO A C 1
ATOM 1431 O O . PRO A 1 182 ? -0.039 -1.616 16.719 1 84.56 182 PRO A O 1
ATOM 1434 N N . ASN A 1 183 ? 0.822 0.167 15.758 1 87.88 183 ASN A N 1
ATOM 1435 C CA . ASN A 1 183 ? 2.221 -0.186 15.977 1 87.88 183 ASN A CA 1
ATOM 1436 C C . ASN A 1 183 ? 2.973 0.927 16.703 1 87.88 183 ASN A C 1
ATOM 1438 O O . ASN A 1 183 ? 3.877 1.543 16.125 1 87.88 183 ASN A O 1
ATOM 1442 N N . PRO A 1 184 ? 2.695 1.046 17.922 1 90.44 184 PRO A N 1
ATOM 1443 C CA . PRO A 1 184 ? 3.27 2.188 18.641 1 90.44 184 PRO A CA 1
ATOM 1444 C C . PRO A 1 184 ? 4.785 2.078 18.797 1 90.44 184 PRO A C 1
ATOM 1446 O O . PRO A 1 184 ? 5.434 3.037 19.234 1 90.44 184 PRO A O 1
ATOM 1449 N N . SER A 1 185 ? 5.328 0.943 18.484 1 93 185 SER A N 1
ATOM 1450 C CA . SER A 1 185 ? 6.77 0.748 18.625 1 93 185 SER A CA 1
ATOM 1451 C C . SER A 1 185 ? 7.543 1.593 17.625 1 93 185 SER A C 1
ATOM 1453 O O . SER A 1 185 ? 8.695 1.96 17.875 1 93 185 SER A O 1
ATOM 1455 N N . PHE A 1 186 ? 6.891 1.896 16.484 1 92.25 186 PHE A N 1
ATOM 1456 C CA . PHE A 1 186 ? 7.676 2.607 15.484 1 92.25 186 PHE A CA 1
ATOM 1457 C C . PHE A 1 186 ? 6.801 3.561 14.68 1 92.25 186 PHE A C 1
ATOM 1459 O O . PHE A 1 186 ? 7.297 4.324 13.852 1 92.25 186 PHE A O 1
ATOM 1466 N N . VAL A 1 187 ? 5.559 3.504 14.875 1 90.75 187 VAL A N 1
ATOM 1467 C CA . VAL A 1 187 ? 4.652 4.457 14.25 1 90.75 187 VAL A CA 1
ATOM 1468 C C . VAL A 1 187 ? 4.168 5.473 15.281 1 90.75 187 VAL A C 1
ATOM 1470 O O . VAL A 1 187 ? 3.453 5.113 16.219 1 90.75 187 VAL A O 1
ATOM 1473 N N . PRO A 1 188 ? 4.516 6.66 15.023 1 88.62 188 PRO A N 1
ATOM 1474 C CA . PRO A 1 188 ? 4.039 7.672 15.969 1 88.62 188 PRO A CA 1
ATOM 1475 C C . PRO A 1 188 ? 2.537 7.93 15.844 1 88.62 188 PRO A C 1
ATOM 1477 O O . PRO A 1 188 ? 1.991 7.91 14.742 1 88.62 188 PRO A O 1
ATOM 1480 N N . GLY A 1 189 ? 1.992 8.164 17.031 1 81.56 189 GLY A N 1
ATOM 1481 C CA . GLY A 1 189 ? 0.589 8.539 17.016 1 81.56 189 GLY A CA 1
ATOM 1482 C C . GLY A 1 189 ? 0.345 9.906 16.406 1 81.56 189 GLY A C 1
ATOM 1483 O O . GLY A 1 189 ? 1.219 10.773 16.438 1 81.56 189 GLY A O 1
ATOM 1484 N N . ILE A 1 190 ? -0.821 10.102 15.906 1 75.06 190 ILE A N 1
ATOM 1485 C CA . ILE A 1 190 ? -1.145 11.328 15.18 1 75.06 190 ILE A CA 1
ATOM 1486 C C . ILE A 1 190 ? -1.069 12.523 16.125 1 75.06 190 ILE A C 1
ATOM 1488 O O . ILE A 1 190 ? -0.816 13.648 15.695 1 75.06 190 ILE A O 1
ATOM 1492 N N . PHE A 1 191 ? -1.227 12.273 17.391 1 79.62 191 PHE A N 1
ATOM 1493 C CA . PHE A 1 191 ? -1.25 13.398 18.312 1 79.62 191 PHE A CA 1
ATOM 1494 C C . PHE A 1 191 ? 0.022 13.438 19.156 1 79.62 191 PHE A C 1
ATOM 1496 O O . PHE A 1 191 ? 0.054 14.055 20.219 1 79.62 191 PHE A O 1
ATOM 1503 N N . THR A 1 192 ? 0.971 12.68 18.656 1 83.25 192 THR A N 1
ATOM 1504 C CA . THR A 1 192 ? 2.285 12.797 19.281 1 83.25 192 THR A CA 1
ATOM 1505 C C . THR A 1 192 ? 3.219 13.641 18.406 1 83.25 192 THR A C 1
ATOM 1507 O O . THR A 1 192 ? 2.879 13.977 17.266 1 83.25 192 THR A O 1
ATOM 1510 N N . THR A 1 193 ? 4.293 14.016 19.031 1 84.19 193 THR A N 1
ATOM 1511 C CA . THR A 1 193 ? 5.258 14.828 18.297 1 84.19 193 THR A CA 1
ATOM 1512 C C . THR A 1 193 ? 6.504 14.008 17.953 1 84.19 193 THR A C 1
ATOM 1514 O O . THR A 1 193 ? 7.559 14.57 17.656 1 84.19 193 THR A O 1
ATOM 1517 N N . TYR A 1 194 ? 6.367 12.734 17.984 1 87.12 194 TYR A N 1
ATOM 1518 C CA . TYR A 1 194 ? 7.535 11.883 17.797 1 87.12 194 TYR A CA 1
ATOM 1519 C C . TYR A 1 194 ? 7.715 11.523 16.328 1 87.12 194 TYR A C 1
ATOM 1521 O O . TYR A 1 194 ? 6.824 11.773 15.508 1 87.12 194 TYR A O 1
ATOM 1529 N N . ASN A 1 195 ? 8.914 11.07 16.062 1 86.62 195 ASN A N 1
ATOM 1530 C CA . ASN A 1 195 ? 9.172 10.414 14.773 1 86.62 195 ASN A CA 1
ATOM 1531 C C . ASN A 1 195 ? 9.281 8.906 14.93 1 86.62 195 ASN A C 1
ATOM 1533 O O . ASN A 1 195 ? 9.016 8.359 16 1 86.62 195 ASN A O 1
ATOM 1537 N N . ASP A 1 196 ? 9.57 8.188 13.852 1 88.5 196 ASP A N 1
ATOM 1538 C CA . ASP A 1 196 ? 9.57 6.73 13.883 1 88.5 196 ASP A CA 1
ATOM 1539 C C . ASP A 1 196 ? 10.836 6.195 14.555 1 88.5 196 ASP A C 1
ATOM 1541 O O . ASP A 1 196 ? 10.969 4.984 14.758 1 88.5 196 ASP A O 1
ATOM 1545 N N . GLU A 1 197 ? 11.75 7.051 14.844 1 89.56 197 GLU A N 1
ATOM 1546 C CA . GLU A 1 197 ? 12.906 6.676 15.656 1 89.56 197 GLU A CA 1
ATOM 1547 C C . GLU A 1 197 ? 12.734 7.105 17.109 1 89.56 197 GLU A C 1
ATOM 1549 O O . GLU A 1 197 ? 13.367 8.062 17.562 1 89.56 197 GLU A O 1
ATOM 1554 N N . MET A 1 198 ? 12.078 6.371 17.812 1 92.06 198 MET A N 1
ATOM 1555 C CA . MET A 1 198 ? 11.719 6.734 19.188 1 92.06 198 MET A CA 1
ATOM 1556 C C . MET A 1 198 ? 12.656 6.074 20.188 1 92.06 198 MET A C 1
ATOM 1558 O O . MET A 1 198 ? 13.062 4.926 20.016 1 92.06 198 MET A O 1
ATOM 1562 N N . THR A 1 199 ? 12.953 6.852 21.219 1 93.88 199 THR A N 1
ATOM 1563 C CA . THR A 1 199 ? 13.617 6.27 22.391 1 93.88 199 THR A CA 1
ATOM 1564 C C . THR A 1 199 ? 12.648 5.402 23.188 1 93.88 199 THR A C 1
ATOM 1566 O O . THR A 1 199 ? 11.453 5.355 22.875 1 93.88 199 THR A O 1
ATOM 1569 N N . PHE A 1 200 ? 13.219 4.754 24.203 1 95.69 200 PHE A N 1
ATOM 1570 C CA . PHE A 1 200 ? 12.367 3.941 25.062 1 95.69 200 PHE A CA 1
ATOM 1571 C C . PHE A 1 200 ? 11.258 4.785 25.672 1 95.69 200 PHE A C 1
ATOM 1573 O O . PHE A 1 200 ? 10.094 4.383 25.672 1 95.69 200 PHE A O 1
ATOM 1580 N N . TRP A 1 201 ? 11.539 5.934 26.141 1 94.81 201 TRP A N 1
ATOM 1581 C CA . TRP A 1 201 ? 10.594 6.801 26.844 1 94.81 201 TRP A CA 1
ATOM 1582 C C . TRP A 1 201 ? 9.555 7.359 25.875 1 94.81 201 TRP A C 1
ATOM 1584 O O . TRP A 1 201 ? 8.383 7.504 26.219 1 94.81 201 TRP A O 1
ATOM 1594 N N . GLU A 1 202 ? 9.969 7.648 24.672 1 93.19 202 GLU A N 1
ATOM 1595 C CA . GLU A 1 202 ? 9.039 8.125 23.656 1 93.19 202 GLU A CA 1
ATOM 1596 C C . GLU A 1 202 ? 8.062 7.023 23.25 1 93.19 202 GLU A C 1
ATOM 1598 O O . GLU A 1 202 ? 6.871 7.281 23.062 1 93.19 202 GLU A O 1
ATOM 1603 N N . ARG A 1 203 ? 8.625 5.84 23.109 1 95 203 ARG A N 1
ATOM 1604 C CA . ARG A 1 203 ? 7.762 4.707 22.797 1 95 203 ARG A CA 1
ATOM 1605 C C . ARG A 1 203 ? 6.75 4.465 23.922 1 95 203 ARG A C 1
ATOM 1607 O O . ARG A 1 203 ? 5.59 4.145 23.641 1 95 203 ARG A O 1
ATOM 1614 N N . LEU A 1 204 ? 7.262 4.562 25.125 1 95 204 LEU A N 1
ATOM 1615 C CA . LEU A 1 204 ? 6.367 4.406 26.266 1 95 204 LEU A CA 1
ATOM 1616 C C . LEU A 1 204 ? 5.23 5.422 26.203 1 95 204 LEU A C 1
ATOM 1618 O O . LEU A 1 204 ? 4.066 5.066 26.406 1 95 204 LEU A O 1
ATOM 1622 N N . ASP A 1 205 ? 5.594 6.602 25.953 1 92.75 205 ASP A N 1
ATOM 1623 C CA . ASP A 1 205 ? 4.59 7.656 25.875 1 92.75 205 ASP A CA 1
ATOM 1624 C C . ASP A 1 205 ? 3.641 7.43 24.703 1 92.75 205 ASP A C 1
ATOM 1626 O O . ASP A 1 205 ? 2.432 7.633 24.828 1 92.75 205 ASP A O 1
ATOM 1630 N N . ASN A 1 206 ? 4.242 7.125 23.609 1 92.12 206 ASN A N 1
ATOM 1631 C CA . ASN A 1 206 ? 3.438 6.805 22.422 1 92.12 206 ASN A CA 1
ATOM 1632 C C . ASN A 1 206 ? 2.459 5.668 22.703 1 92.12 206 ASN A C 1
ATOM 1634 O O . ASN A 1 206 ? 1.299 5.727 22.297 1 92.12 206 ASN A O 1
ATOM 1638 N N . PHE A 1 207 ? 2.961 4.652 23.359 1 92.56 207 PHE A N 1
ATOM 1639 C CA . PHE A 1 207 ? 2.16 3.498 23.75 1 92.56 207 PHE A CA 1
ATOM 1640 C C . PHE A 1 207 ? 1.009 3.912 24.656 1 92.56 207 PHE A C 1
ATOM 1642 O O . PHE A 1 207 ? -0.137 3.514 24.438 1 92.56 207 PHE A O 1
ATOM 1649 N N . LYS A 1 208 ? 1.239 4.727 25.578 1 90.5 208 LYS A N 1
ATOM 1650 C CA . LYS A 1 208 ? 0.225 5.203 26.516 1 90.5 208 LYS A CA 1
ATOM 1651 C C . LYS A 1 208 ? -0.808 6.078 25.812 1 90.5 208 LYS A C 1
ATOM 1653 O O . LYS A 1 208 ? -2.002 6 26.109 1 90.5 208 LYS A O 1
ATOM 1658 N N . CYS A 1 209 ? -0.312 6.898 24.969 1 87.94 209 CYS A N 1
ATOM 1659 C CA . CYS A 1 209 ? -1.201 7.777 24.219 1 87.94 209 CYS A CA 1
ATOM 1660 C C . CYS A 1 209 ? -2.197 6.973 23.391 1 87.94 209 CYS A C 1
ATOM 1662 O O . CYS A 1 209 ? -3.379 7.316 23.328 1 87.94 209 CYS A O 1
ATOM 1664 N N . GLU A 1 210 ? -1.702 5.973 22.844 1 87.38 210 GLU A N 1
ATOM 1665 C CA . GLU A 1 210 ? -2.574 5.121 22.047 1 87.38 210 GLU A CA 1
ATOM 1666 C C . GLU A 1 210 ? -3.67 4.488 22.891 1 87.38 210 GLU A C 1
ATOM 1668 O O . GLU A 1 210 ? -4.828 4.43 22.484 1 87.38 210 GLU A O 1
ATOM 1673 N N . ILE A 1 211 ? -3.309 4.035 24 1 88.12 211 ILE A N 1
ATOM 1674 C CA . ILE A 1 211 ? -4.273 3.42 24.906 1 88.12 211 ILE A CA 1
ATOM 1675 C C . ILE A 1 211 ? -5.309 4.457 25.328 1 88.12 211 ILE A C 1
ATOM 1677 O O . ILE A 1 211 ? -6.508 4.176 25.344 1 88.12 211 ILE A O 1
ATOM 1681 N N . GLU A 1 212 ? -4.867 5.578 25.641 1 87.25 212 GLU A N 1
ATOM 1682 C CA . GLU A 1 212 ? -5.75 6.645 26.094 1 87.25 212 GLU A CA 1
ATOM 1683 C C . GLU A 1 212 ? -6.723 7.066 25 1 87.25 212 GLU A C 1
ATOM 1685 O O . GLU A 1 212 ? -7.91 7.266 25.25 1 87.25 212 GLU A O 1
ATOM 1690 N N . LEU A 1 213 ? -6.184 7.266 23.844 1 84.75 213 LEU A N 1
ATOM 1691 C CA . LEU A 1 213 ? -7.027 7.672 22.719 1 84.75 213 LEU A CA 1
ATOM 1692 C C . LEU A 1 213 ? -8.07 6.602 22.406 1 84.75 213 LEU A C 1
ATOM 1694 O O . LEU A 1 213 ? -9.227 6.922 22.109 1 84.75 213 LEU A O 1
ATOM 1698 N N . ASN A 1 214 ? -7.648 5.375 22.453 1 85.12 214 ASN A N 1
ATOM 1699 C CA . ASN A 1 214 ? -8.594 4.285 22.234 1 85.12 214 ASN A CA 1
ATOM 1700 C C . ASN A 1 214 ? -9.703 4.281 23.281 1 85.12 214 ASN A C 1
ATOM 1702 O O . ASN A 1 214 ? -10.867 4.051 22.953 1 85.12 214 ASN A O 1
ATOM 1706 N N . TYR A 1 215 ? -9.312 4.508 24.453 1 87.75 215 TYR A N 1
ATOM 1707 C CA . TYR A 1 215 ? -10.281 4.551 25.531 1 87.75 215 TYR A CA 1
ATOM 1708 C C . TYR A 1 215 ? -11.289 5.676 25.328 1 87.75 215 TYR A C 1
ATOM 1710 O O . TYR A 1 215 ? -12.492 5.477 25.484 1 87.75 215 TYR A O 1
ATOM 1718 N N . ARG A 1 216 ? -10.852 6.777 24.938 1 85.75 216 ARG A N 1
ATOM 1719 C CA . ARG A 1 216 ? -11.719 7.93 24.703 1 85.75 216 ARG A CA 1
ATOM 1720 C C . ARG A 1 216 ? -12.664 7.68 23.531 1 85.75 216 ARG A C 1
ATOM 1722 O O . ARG A 1 216 ? -13.812 8.109 23.547 1 85.75 216 ARG A O 1
ATOM 1729 N N . PHE A 1 217 ? -12.117 7.094 22.578 1 84.12 217 PHE A N 1
ATOM 1730 C CA . PHE A 1 217 ? -12.938 6.762 21.422 1 84.12 217 PHE A CA 1
ATOM 1731 C C . PHE A 1 217 ? -14.047 5.789 21.812 1 84.12 217 PHE A C 1
ATOM 1733 O O . PHE A 1 217 ? -15.188 5.938 21.375 1 84.12 217 PHE A O 1
ATOM 1740 N N . LEU A 1 218 ? -13.742 4.816 22.625 1 86.69 218 LEU A N 1
ATOM 1741 C CA . LEU A 1 218 ? -14.734 3.842 23.078 1 86.69 218 LEU A CA 1
ATOM 1742 C C . LEU A 1 218 ? -15.805 4.508 23.922 1 86.69 218 LEU A C 1
ATOM 1744 O O . LEU A 1 218 ? -16.984 4.152 23.844 1 86.69 218 LEU A O 1
ATOM 1748 N N . GLN A 1 219 ? -15.406 5.457 24.672 1 89.44 219 GLN A N 1
ATOM 1749 C CA . GLN A 1 219 ? -16.375 6.199 25.484 1 89.44 219 GLN A CA 1
ATOM 1750 C C . GLN A 1 219 ? -17.312 7.008 24.609 1 89.44 219 GLN A C 1
ATOM 1752 O O . GLN A 1 219 ? -18.516 7.062 24.875 1 89.44 219 GLN A O 1
ATOM 1757 N N . TRP A 1 220 ? -16.734 7.645 23.672 1 89.44 220 TRP A N 1
ATOM 1758 C CA . TRP A 1 220 ? -17.531 8.43 22.734 1 89.44 220 TRP A CA 1
ATOM 1759 C C . TRP A 1 220 ? -18.531 7.535 21.984 1 89.44 220 TRP A C 1
ATOM 1761 O O . TRP A 1 220 ? -19.703 7.887 21.844 1 89.44 220 TRP A O 1
ATOM 1771 N N . GLU A 1 221 ? -18.078 6.441 21.547 1 88.5 221 GLU A N 1
ATOM 1772 C CA . GLU A 1 221 ? -18.922 5.469 20.859 1 88.5 221 GLU A CA 1
ATOM 1773 C C . GLU A 1 221 ? -20.094 5.023 21.734 1 88.5 221 GLU A C 1
ATOM 1775 O O . GLU A 1 221 ? -21.219 4.875 21.234 1 88.5 221 GLU A O 1
ATOM 1780 N N . GLU A 1 222 ? -19.766 4.805 22.922 1 91.94 222 GLU A N 1
ATOM 1781 C CA . GLU A 1 222 ? -20.812 4.367 23.859 1 91.94 222 GLU A CA 1
ATOM 1782 C C . GLU A 1 222 ? -21.875 5.449 24.047 1 91.94 222 GLU A C 1
ATOM 1784 O O . GLU A 1 222 ? -23.062 5.152 24.109 1 91.94 222 GLU A O 1
ATOM 1789 N N . LYS A 1 223 ? -21.453 6.641 24.141 1 93.12 223 LYS A N 1
ATOM 1790 C CA . LYS A 1 223 ? -22.406 7.746 24.281 1 93.12 223 LYS A CA 1
ATOM 1791 C C . LYS A 1 223 ? -23.297 7.852 23.047 1 93.12 223 LYS A C 1
ATOM 1793 O O . LYS A 1 223 ? -24.5 8.07 23.156 1 93.12 223 LYS A O 1
ATOM 1798 N N . LEU A 1 224 ? -22.719 7.723 21.922 1 92.69 224 LEU A N 1
ATOM 1799 C CA . LEU A 1 224 ? -23.5 7.758 20.672 1 92.69 224 LEU A CA 1
ATOM 1800 C C . LEU A 1 224 ? -24.469 6.586 20.609 1 92.69 224 LEU A C 1
ATOM 1802 O O . LEU A 1 224 ? -25.625 6.758 20.203 1 92.69 224 LEU A O 1
ATOM 1806 N N . ARG A 1 225 ? -23.953 5.457 20.969 1 90.88 225 ARG A N 1
ATOM 1807 C CA . ARG A 1 225 ? -24.812 4.27 20.984 1 90.88 225 ARG A CA 1
ATOM 1808 C C . ARG A 1 225 ? -26.031 4.484 21.859 1 90.88 225 ARG A C 1
ATOM 1810 O O . ARG A 1 225 ? -27.156 4.152 21.469 1 90.88 225 ARG A O 1
ATOM 1817 N N . GLN A 1 226 ? -25.828 5.016 22.984 1 93.19 226 GLN A N 1
ATOM 1818 C CA . GLN A 1 226 ? -26.922 5.285 23.891 1 93.19 226 GLN A CA 1
ATOM 1819 C C . GLN A 1 226 ? -27.906 6.285 23.297 1 93.19 226 GLN A C 1
ATOM 1821 O O . GLN A 1 226 ? -29.125 6.102 23.391 1 93.19 226 GLN A O 1
ATOM 1826 N N . LEU A 1 227 ? -27.406 7.289 22.734 1 94.12 227 LEU A N 1
ATOM 1827 C CA . LEU A 1 227 ? -28.234 8.328 22.125 1 94.12 227 LEU A CA 1
ATOM 1828 C C . LEU A 1 227 ? -29.125 7.746 21.031 1 94.12 227 LEU A C 1
ATOM 1830 O O . LEU A 1 227 ? -30.328 7.973 21.016 1 94.12 227 LEU A O 1
ATOM 1834 N N . PHE A 1 228 ? -28.562 6.992 20.156 1 91.94 228 PHE A N 1
ATOM 1835 C CA . PHE A 1 228 ? -29.297 6.465 19.016 1 91.94 228 PHE A CA 1
ATOM 1836 C C . PHE A 1 228 ? -30.25 5.348 19.438 1 91.94 228 PHE A C 1
ATOM 1838 O O . PHE A 1 228 ? -31.344 5.215 18.906 1 91.94 228 PHE A O 1
ATOM 1845 N N . ASN A 1 229 ? -29.812 4.602 20.344 1 91 229 ASN A N 1
ATOM 1846 C CA . ASN A 1 229 ? -30.672 3.539 20.844 1 91 229 ASN A CA 1
ATOM 1847 C C . ASN A 1 229 ? -31.891 4.102 21.562 1 91 229 ASN A C 1
ATOM 1849 O O . ASN A 1 229 ? -32.969 3.5 21.547 1 91 229 ASN A O 1
ATOM 1853 N N . LYS A 1 230 ? -31.688 5.129 22.219 1 91.19 230 LYS A N 1
ATOM 1854 C CA . LYS A 1 230 ? -32.812 5.789 22.875 1 91.19 230 LYS A CA 1
ATOM 1855 C C . LYS A 1 230 ? -33.812 6.285 21.844 1 91.19 230 LYS A C 1
ATOM 1857 O O . LYS A 1 230 ? -35.031 6.191 22.047 1 91.19 230 LYS A O 1
ATOM 1862 N N . ALA A 1 231 ? -33.344 6.828 20.797 1 88.19 231 ALA A N 1
ATOM 1863 C CA . ALA A 1 231 ? -34.188 7.367 19.734 1 88.19 231 ALA A CA 1
ATOM 1864 C C . ALA A 1 231 ? -34.812 6.246 18.906 1 88.19 231 ALA A C 1
ATOM 1866 O O . ALA A 1 231 ? -35.969 6.352 18.469 1 88.19 231 ALA A O 1
ATOM 1867 N N . SER A 1 232 ? -34.031 5.176 18.641 1 87.88 232 SER A N 1
ATOM 1868 C CA . SER A 1 232 ? -34.469 4.008 17.891 1 87.88 232 SER A CA 1
ATOM 1869 C C . SER A 1 232 ? -33.938 2.717 18.5 1 87.88 232 SER A C 1
ATOM 1871 O O . SER A 1 232 ? -32.875 2.244 18.141 1 87.88 232 SER A O 1
ATOM 1873 N N . PRO A 1 233 ? -34.812 2.17 19.312 1 89.88 233 PRO A N 1
ATOM 1874 C CA . PRO A 1 233 ? -34.375 0.935 19.953 1 89.88 233 PRO A CA 1
ATOM 1875 C C . PRO A 1 233 ? -33.938 -0.128 18.938 1 89.88 233 PRO A C 1
ATOM 1877 O O . PRO A 1 233 ? -34.625 -0.353 17.938 1 89.88 233 PRO A O 1
ATOM 1880 N N . GLY A 1 234 ? -32.781 -0.697 19.172 1 89.75 234 GLY A N 1
ATOM 1881 C CA . GLY A 1 234 ? -32.25 -1.706 18.281 1 89.75 234 GLY A CA 1
ATOM 1882 C C . GLY A 1 234 ? -31.312 -1.135 17.234 1 89.75 234 GLY A C 1
ATOM 1883 O O . GLY A 1 234 ? -30.891 -1.844 16.312 1 89.75 234 GLY A O 1
ATOM 1884 N N . PHE A 1 235 ? -31.047 0.128 17.375 1 91.5 235 PHE A N 1
ATOM 1885 C CA . PHE A 1 235 ? -30.094 0.731 16.453 1 91.5 235 PHE A CA 1
ATOM 1886 C C . PHE A 1 235 ? -28.797 -0.055 16.422 1 91.5 235 PHE A C 1
ATOM 1888 O O . PHE A 1 235 ? -28.266 -0.437 17.469 1 91.5 235 PHE A O 1
ATOM 1895 N N . PRO A 1 236 ? -28.25 -0.356 15.25 1 90.94 236 PRO A N 1
ATOM 1896 C CA . PRO A 1 236 ? -27.047 -1.188 15.148 1 90.94 236 PRO A CA 1
ATOM 1897 C C . PRO A 1 236 ? -25.828 -0.53 15.773 1 90.94 236 PRO A C 1
ATOM 1899 O O . PRO A 1 236 ? -25.75 0.698 15.867 1 90.94 236 PRO A O 1
ATOM 1902 N N . ASP A 1 237 ? -24.891 -1.414 16.172 1 89.56 237 ASP A N 1
ATOM 1903 C CA . ASP A 1 237 ? -23.609 -0.921 16.656 1 89.56 237 ASP A CA 1
ATOM 1904 C C . ASP A 1 237 ? -22.875 -0.149 15.562 1 89.56 237 ASP A C 1
ATOM 1906 O O . ASP A 1 237 ? -22.781 -0.613 14.43 1 89.56 237 ASP A O 1
ATOM 1910 N N . LEU A 1 238 ? -22.391 1.01 15.984 1 88.31 238 LEU A N 1
ATOM 1911 C CA . LEU A 1 238 ? -21.797 1.901 15 1 88.31 238 LEU A CA 1
ATOM 1912 C C . LEU A 1 238 ? -20.516 1.296 14.43 1 88.31 238 LEU A C 1
ATOM 1914 O O . LEU A 1 238 ? -20.203 1.501 13.25 1 88.31 238 LEU A O 1
ATOM 1918 N N . ARG A 1 239 ? -19.781 0.642 15.227 1 84.31 239 ARG A N 1
ATOM 1919 C CA . ARG A 1 239 ? -18.562 -0.01 14.734 1 84.31 239 ARG A CA 1
ATOM 1920 C C . ARG A 1 239 ? -18.906 -1.082 13.703 1 84.31 239 ARG A C 1
ATOM 1922 O O . ARG A 1 239 ? -18.172 -1.26 12.719 1 84.31 239 ARG A O 1
ATOM 1929 N N . LYS A 1 240 ? -19.938 -1.802 13.953 1 87.75 240 LYS A N 1
ATOM 1930 C CA . LYS A 1 240 ? -20.406 -2.807 13 1 87.75 240 LYS A CA 1
ATOM 1931 C C . LYS A 1 240 ? -20.844 -2.162 11.688 1 87.75 240 LYS A C 1
ATOM 1933 O O . LYS A 1 240 ? -20.531 -2.666 10.609 1 87.75 240 LYS A O 1
ATOM 1938 N N . LEU A 1 241 ? -21.547 -1.072 11.844 1 90.12 241 LEU A N 1
ATOM 1939 C CA . LEU A 1 241 ? -21.984 -0.343 10.664 1 90.12 241 LEU A CA 1
ATOM 1940 C C . LEU A 1 241 ? -20.781 0.162 9.859 1 90.12 241 LEU A C 1
ATOM 1942 O O . LEU A 1 241 ? -20.781 0.091 8.633 1 90.12 241 LEU A O 1
ATOM 1946 N N . LEU A 1 242 ? -19.875 0.692 10.602 1 88.81 242 LEU A N 1
ATOM 1947 C CA . LEU A 1 242 ? -18.656 1.178 9.961 1 88.81 242 LEU A CA 1
ATOM 1948 C C . LEU A 1 242 ? -17.969 0.063 9.18 1 88.81 242 LEU A C 1
ATOM 1950 O O . LEU A 1 242 ? -17.609 0.246 8.016 1 88.81 242 LEU A O 1
ATOM 1954 N N . LYS A 1 243 ? -17.828 -1.06 9.742 1 87.69 243 LYS A N 1
ATOM 1955 C CA . LYS A 1 243 ? -17.172 -2.215 9.141 1 87.69 243 LYS A CA 1
ATOM 1956 C C . LYS A 1 243 ? -17.922 -2.693 7.902 1 87.69 243 LYS A C 1
ATOM 1958 O O . LYS A 1 243 ? -17.312 -3.111 6.918 1 87.69 243 LYS A O 1
ATOM 1963 N N . GLN A 1 244 ? -19.172 -2.592 7.945 1 89.62 244 GLN A N 1
ATOM 1964 C CA . GLN A 1 244 ? -20 -3.162 6.887 1 89.62 244 GLN A CA 1
ATOM 1965 C C . GLN A 1 244 ? -20.125 -2.201 5.707 1 89.62 244 GLN A C 1
ATOM 1967 O O . GLN A 1 244 ? -20.25 -2.631 4.559 1 89.62 244 GLN A O 1
ATOM 1972 N N . LYS A 1 245 ? -20.062 -0.955 5.969 1 92.31 245 LYS A N 1
ATOM 1973 C CA . LYS A 1 245 ? -20.422 0.017 4.941 1 92.31 245 LYS A CA 1
ATOM 1974 C C . LYS A 1 245 ? -19.203 0.472 4.156 1 92.31 245 LYS A C 1
ATOM 1976 O O . LYS A 1 245 ? -19.312 0.89 3.002 1 92.31 245 LYS A O 1
ATOM 1981 N N . ILE A 1 246 ? -18.047 0.4 4.727 1 94.19 246 ILE A N 1
ATOM 1982 C CA . ILE A 1 246 ? -16.906 1.093 4.152 1 94.19 246 ILE A CA 1
ATOM 1983 C C . ILE A 1 246 ? -16.266 0.216 3.082 1 94.19 246 ILE A C 1
ATOM 1985 O O . ILE A 1 246 ? -15.906 -0.936 3.346 1 94.19 246 ILE A O 1
ATOM 1989 N N . GLY A 1 247 ? -16.062 0.834 1.94 1 94.88 247 GLY A N 1
ATOM 1990 C CA . GLY A 1 247 ? -15.445 0.117 0.833 1 94.88 247 GLY A CA 1
ATOM 1991 C C . GLY A 1 247 ? -13.961 0.376 0.706 1 94.88 247 GLY A C 1
ATOM 1992 O O . GLY A 1 247 ? -13.195 -0.521 0.341 1 94.88 247 GLY A O 1
ATOM 1993 N N . VAL A 1 248 ? -13.594 1.6 1.018 1 95.56 248 VAL A N 1
ATOM 1994 C CA . VAL A 1 248 ? -12.195 1.987 0.841 1 95.56 248 VAL A CA 1
ATOM 1995 C C . VAL A 1 248 ? -11.883 3.199 1.715 1 95.56 248 VAL A C 1
ATOM 1997 O O . VAL A 1 248 ? -12.797 3.898 2.168 1 95.56 248 VAL A O 1
ATOM 2000 N N . ILE A 1 249 ? -10.633 3.352 1.992 1 95.5 249 ILE A N 1
ATOM 2001 C CA . ILE A 1 249 ? -10.141 4.527 2.705 1 95.5 249 ILE A CA 1
ATOM 2002 C C . ILE A 1 249 ? -9.234 5.344 1.789 1 95.5 249 ILE A C 1
ATOM 2004 O O . ILE A 1 249 ? -8.234 4.832 1.278 1 95.5 249 ILE A O 1
ATOM 2008 N N . LEU A 1 250 ? -9.602 6.574 1.581 1 96.31 250 LEU A N 1
ATOM 2009 C CA . LEU A 1 250 ? -8.781 7.496 0.799 1 96.31 250 LEU A CA 1
ATOM 2010 C C . LEU A 1 250 ? -8.055 8.484 1.706 1 96.31 250 LEU A C 1
ATOM 2012 O O . LEU A 1 250 ? -8.695 9.281 2.393 1 96.31 250 LEU A O 1
ATOM 2016 N N . VAL A 1 251 ? -6.758 8.438 1.662 1 94.44 251 VAL A N 1
ATOM 2017 C CA . VAL A 1 251 ? -5.969 9.211 2.615 1 94.44 251 VAL A CA 1
ATOM 2018 C C . VAL A 1 251 ? -5.219 10.32 1.883 1 94.44 251 VAL A C 1
ATOM 2020 O O . VAL A 1 251 ? -4.555 10.07 0.874 1 94.44 251 VAL A O 1
ATOM 2023 N N . ASN A 1 252 ? -5.336 11.531 2.471 1 93.75 252 ASN A N 1
ATOM 2024 C CA . ASN A 1 252 ? -4.613 12.68 1.929 1 93.75 252 ASN A CA 1
ATOM 2025 C C . ASN A 1 252 ? -3.127 12.617 2.264 1 93.75 252 ASN A C 1
ATOM 2027 O O . ASN A 1 252 ? -2.613 13.469 2.99 1 93.75 252 ASN A O 1
ATOM 2031 N N . ALA A 1 253 ? -2.447 11.633 1.682 1 90.94 253 ALA A N 1
ATOM 2032 C CA . ALA A 1 253 ? -1.025 11.422 1.938 1 90.94 253 ALA A CA 1
ATOM 2033 C C . ALA A 1 253 ? -0.318 10.891 0.693 1 90.94 253 ALA A C 1
ATOM 2035 O O . ALA A 1 253 ? -0.965 10.555 -0.303 1 90.94 253 ALA A O 1
ATOM 2036 N N . ASN A 1 254 ? 0.964 11.047 0.809 1 88.25 254 ASN A N 1
ATOM 2037 C CA . ASN A 1 254 ? 1.861 10.477 -0.19 1 88.25 254 ASN A CA 1
ATOM 2038 C C . ASN A 1 254 ? 2.918 9.578 0.451 1 88.25 254 ASN A C 1
ATOM 2040 O O . ASN A 1 254 ? 3.424 9.883 1.532 1 88.25 254 ASN A O 1
ATOM 2044 N N . GLU A 1 255 ? 3.24 8.484 -0.188 1 85.94 255 GLU A N 1
ATOM 2045 C CA . GLU A 1 255 ? 4.145 7.496 0.395 1 85.94 255 GLU A CA 1
ATOM 2046 C C . GLU A 1 255 ? 5.531 8.094 0.63 1 85.94 255 GLU A C 1
ATOM 2048 O O . GLU A 1 255 ? 6.258 7.648 1.524 1 85.94 255 GLU A O 1
ATOM 2053 N N . PHE A 1 256 ? 5.906 9.117 -0.047 1 84.44 256 PHE A N 1
ATOM 2054 C CA . PHE A 1 256 ? 7.258 9.656 0.029 1 84.44 256 PHE A CA 1
ATOM 2055 C C . PHE A 1 256 ? 7.41 10.57 1.237 1 84.44 256 PHE A C 1
ATOM 2057 O O . PHE A 1 256 ? 8.516 10.766 1.74 1 84.44 256 PHE A O 1
ATOM 2064 N N . THR A 1 257 ? 6.289 11.086 1.686 1 85.38 257 THR A N 1
ATOM 2065 C CA . THR A 1 257 ? 6.434 12.109 2.713 1 85.38 257 THR A CA 1
ATOM 2066 C C . THR A 1 257 ? 5.805 11.656 4.027 1 85.38 257 THR A C 1
ATOM 2068 O O . THR A 1 257 ? 5.902 12.344 5.039 1 85.38 257 THR A O 1
ATOM 2071 N N . GLU A 1 258 ? 5.18 10.547 4 1 88.62 258 GLU A N 1
ATOM 2072 C CA . GLU A 1 258 ? 4.562 10.055 5.227 1 88.62 258 GLU A CA 1
ATOM 2073 C C . GLU A 1 258 ? 5.508 9.125 5.984 1 88.62 258 GLU A C 1
ATOM 2075 O O . GLU A 1 258 ? 6.484 8.633 5.418 1 88.62 258 GLU A O 1
ATOM 2080 N N . THR A 1 259 ? 5.191 8.945 7.293 1 90 259 THR A N 1
ATOM 2081 C CA . THR A 1 259 ? 5.895 7.918 8.055 1 90 259 THR A CA 1
ATOM 2082 C C . THR A 1 259 ? 5.594 6.531 7.492 1 90 259 THR A C 1
ATOM 2084 O O . THR A 1 259 ? 4.43 6.156 7.344 1 90 259 THR A O 1
ATOM 2087 N N . PRO A 1 260 ? 6.648 5.812 7.168 1 91.31 260 PRO A N 1
ATOM 2088 C CA . PRO A 1 260 ? 6.391 4.457 6.676 1 91.31 260 PRO A CA 1
ATOM 2089 C C . PRO A 1 260 ? 5.664 3.586 7.699 1 91.31 260 PRO A C 1
ATOM 2091 O O . PRO A 1 260 ? 6.02 3.586 8.883 1 91.31 260 PRO A O 1
ATOM 2094 N N . ARG A 1 261 ? 4.648 2.934 7.215 1 90.25 261 ARG A N 1
ATOM 2095 C CA . ARG A 1 261 ? 3.822 2.07 8.055 1 90.25 261 ARG A CA 1
ATOM 2096 C C . ARG A 1 261 ? 3.145 0.986 7.223 1 90.25 261 ARG A C 1
ATOM 2098 O O . ARG A 1 261 ? 3.062 1.096 5.996 1 90.25 261 ARG A O 1
ATOM 2105 N N . PRO A 1 262 ? 2.678 -0.053 7.91 1 89.31 262 PRO A N 1
ATOM 2106 C CA . PRO A 1 262 ? 1.893 -1.044 7.168 1 89.31 262 PRO A CA 1
ATOM 2107 C C . PRO A 1 262 ? 0.537 -0.506 6.719 1 89.31 262 PRO A C 1
ATOM 2109 O O . PRO A 1 262 ? -0.112 0.24 7.457 1 89.31 262 PRO A O 1
ATOM 2112 N N . ARG A 1 263 ? 0.194 -0.914 5.512 1 88.44 263 ARG A N 1
ATOM 2113 C CA . ARG A 1 263 ? -1.114 -0.544 4.98 1 88.44 263 ARG A CA 1
ATOM 2114 C C . ARG A 1 263 ? -1.772 -1.726 4.273 1 88.44 263 ARG A C 1
ATOM 2116 O O . ARG A 1 263 ? -1.085 -2.586 3.721 1 88.44 263 ARG A O 1
ATOM 2123 N N . GLY A 1 264 ? -3.043 -1.727 4.344 1 88.44 264 GLY A N 1
ATOM 2124 C CA . GLY A 1 264 ? -3.793 -2.729 3.604 1 88.44 264 GLY A CA 1
ATOM 2125 C C . GLY A 1 264 ? -4.168 -2.279 2.203 1 88.44 264 GLY A C 1
ATOM 2126 O O . GLY A 1 264 ? -3.91 -1.136 1.823 1 88.44 264 GLY A O 1
ATOM 2127 N N . ASN A 1 265 ? -4.801 -3.135 1.454 1 88.75 265 ASN A N 1
ATOM 2128 C CA . ASN A 1 265 ? -5.156 -2.883 0.061 1 88.75 265 ASN A CA 1
ATOM 2129 C C . ASN A 1 265 ? -6.207 -1.785 -0.062 1 88.75 265 ASN A C 1
ATOM 2131 O O . ASN A 1 265 ? -6.238 -1.057 -1.056 1 88.75 265 ASN A O 1
ATOM 2135 N N . ILE A 1 266 ? -7 -1.599 0.995 1 92.5 266 ILE A N 1
ATOM 2136 C CA . ILE A 1 266 ? -8.141 -0.695 0.872 1 92.5 266 ILE A CA 1
ATOM 2137 C C . ILE A 1 266 ? -7.715 0.725 1.237 1 92.5 266 ILE A C 1
ATOM 2139 O O . ILE A 1 266 ? -8.508 1.662 1.143 1 92.5 266 ILE A O 1
ATOM 2143 N N . VAL A 1 267 ? -6.504 0.884 1.692 1 93.31 267 VAL A N 1
ATOM 2144 C CA . VAL A 1 267 ? -5.992 2.215 2.004 1 93.31 267 VAL A CA 1
ATOM 2145 C C . VAL A 1 267 ? -5.297 2.801 0.776 1 93.31 267 VAL A C 1
ATOM 2147 O O . VAL A 1 267 ? -4.258 2.297 0.345 1 93.31 267 VAL A O 1
ATOM 2150 N N . ARG A 1 268 ? -5.914 3.871 0.277 1 93.62 268 ARG A N 1
ATOM 2151 C CA . ARG A 1 268 ? -5.391 4.5 -0.931 1 93.62 268 ARG A CA 1
ATOM 2152 C C . ARG A 1 268 ? -4.898 5.914 -0.643 1 93.62 268 ARG A C 1
ATOM 2154 O O . ARG A 1 268 ? -5.59 6.691 0.021 1 93.62 268 ARG A O 1
ATOM 2161 N N . TYR A 1 269 ? -3.697 6.184 -1.131 1 93.81 269 TYR A N 1
ATOM 2162 C CA . TYR A 1 269 ? -3.158 7.531 -0.986 1 93.81 269 TYR A CA 1
ATOM 2163 C C . TYR A 1 269 ? -3.586 8.422 -2.148 1 93.81 269 TYR A C 1
ATOM 2165 O O . TYR A 1 269 ? -3.41 8.055 -3.312 1 93.81 269 TYR A O 1
ATOM 2173 N N . ILE A 1 270 ? -4.121 9.57 -1.831 1 96.25 270 ILE A N 1
ATOM 2174 C CA . ILE A 1 270 ? -4.598 10.484 -2.869 1 96.25 270 ILE A CA 1
ATOM 2175 C C . ILE A 1 270 ? -4.016 11.875 -2.645 1 96.25 270 ILE A C 1
ATOM 2177 O O . ILE A 1 270 ? -4.594 12.875 -3.078 1 96.25 270 ILE A O 1
ATOM 2181 N N . GLY A 1 271 ? -2.924 11.891 -1.882 1 94.5 271 GLY A N 1
ATOM 2182 C CA . GLY A 1 271 ? -2.26 13.164 -1.685 1 94.5 271 GLY A CA 1
ATOM 2183 C C . GLY A 1 271 ? -1.883 13.852 -2.986 1 94.5 271 GLY A C 1
ATOM 2184 O O . GLY A 1 271 ? -1.326 13.219 -3.887 1 94.5 271 GLY A O 1
ATOM 2185 N N . GLY A 1 272 ? -2.188 15.227 -3.092 1 94.38 272 GLY A N 1
ATOM 2186 C CA . GLY A 1 272 ? -1.871 16 -4.281 1 94.38 272 GLY A CA 1
ATOM 2187 C C . GLY A 1 272 ? -3.061 16.188 -5.203 1 94.38 272 GLY A C 1
ATOM 2188 O O . GLY A 1 272 ? -2.994 16.969 -6.156 1 94.38 272 GLY A O 1
ATOM 2189 N N . MET A 1 273 ? -4.148 15.531 -4.879 1 94.62 273 MET A N 1
ATOM 2190 C CA . MET A 1 273 ? -5.328 15.602 -5.734 1 94.62 273 MET A CA 1
ATOM 2191 C C . MET A 1 273 ? -5.797 17.047 -5.891 1 94.62 273 MET A C 1
ATOM 2193 O O . MET A 1 273 ? -6.328 17.422 -6.934 1 94.62 273 MET A O 1
ATOM 2197 N N . ALA A 1 274 ? -5.582 17.875 -4.902 1 92.56 274 ALA A N 1
ATOM 2198 C CA . ALA A 1 274 ? -6.129 19.219 -4.859 1 92.56 274 ALA A CA 1
ATOM 2199 C C . ALA A 1 274 ? -5.18 20.219 -5.52 1 92.56 274 ALA A C 1
ATOM 2201 O O . ALA A 1 274 ? -5.508 21.406 -5.656 1 92.56 274 ALA A O 1
ATOM 2202 N N . ILE A 1 275 ? -3.984 19.781 -5.918 1 95.19 275 ILE A N 1
ATOM 2203 C CA . ILE A 1 275 ? -3.01 20.688 -6.5 1 95.19 275 ILE A CA 1
ATOM 2204 C C . ILE A 1 275 ? -3.469 21.109 -7.895 1 95.19 275 ILE A C 1
ATOM 2206 O O . ILE A 1 275 ? -3.541 20.297 -8.805 1 95.19 275 ILE A O 1
ATOM 2210 N N . PRO A 1 276 ? -3.746 22.375 -8.062 1 92.25 276 PRO A N 1
ATOM 2211 C CA . PRO A 1 276 ? -4.117 22.844 -9.398 1 92.25 276 PRO A CA 1
ATOM 2212 C C . PRO A 1 276 ? -2.908 23.094 -10.289 1 92.25 276 PRO A C 1
ATOM 2214 O O . PRO A 1 276 ? -1.769 23.062 -9.82 1 92.25 276 PRO A O 1
ATOM 2217 N N . GLU A 1 277 ? -3.225 23.281 -11.539 1 92.62 277 GLU A N 1
ATOM 2218 C CA . GLU A 1 277 ? -2.17 23.75 -12.43 1 92.62 277 GLU A CA 1
ATOM 2219 C C . GLU A 1 277 ? -1.776 25.188 -12.109 1 92.62 277 GLU A C 1
ATOM 2221 O O . GLU A 1 277 ? -2.639 26.062 -11.984 1 92.62 277 GLU A O 1
ATOM 2226 N N . PRO A 1 278 ? -0.505 25.391 -11.938 1 95.38 278 PRO A N 1
ATOM 2227 C CA . PRO A 1 278 ? -0.083 26.766 -11.609 1 95.38 278 PRO A CA 1
ATOM 2228 C C . PRO A 1 278 ? -0.361 27.75 -12.734 1 95.38 278 PRO A C 1
ATOM 2230 O O . PRO A 1 278 ? -0.22 27.406 -13.914 1 95.38 278 PRO A O 1
ATOM 2233 N N . LYS A 1 279 ? -0.688 28.969 -12.344 1 95.75 279 LYS A N 1
ATOM 2234 C CA . LYS A 1 279 ? -0.874 30.078 -13.273 1 95.75 279 LYS A CA 1
ATOM 2235 C C . LYS A 1 279 ? 0.307 31.047 -13.219 1 95.75 279 LYS A C 1
ATOM 2237 O O . LYS A 1 279 ? 1.029 31.094 -12.227 1 95.75 279 LYS A O 1
ATOM 2242 N N . PRO A 1 280 ? 0.413 31.75 -14.352 1 95.81 280 PRO A N 1
ATOM 2243 C CA . PRO A 1 280 ? 1.455 32.781 -14.297 1 95.81 280 PRO A CA 1
ATOM 2244 C C . PRO A 1 280 ? 1.185 33.844 -13.227 1 95.81 280 PRO A C 1
ATOM 2246 O O . PRO A 1 280 ? 0.034 34.219 -13.023 1 95.81 280 PRO A O 1
ATOM 2249 N N . LEU A 1 281 ? 2.301 34.281 -12.664 1 96.94 281 LEU A N 1
ATOM 2250 C CA . LEU A 1 281 ? 2.166 35.344 -11.648 1 96.94 281 LEU A CA 1
ATOM 2251 C C . LEU A 1 281 ? 1.703 36.656 -12.273 1 96.94 281 LEU A C 1
ATOM 2253 O O . LEU A 1 281 ? 2.031 36.938 -13.422 1 96.94 281 LEU A O 1
ATOM 2257 N N . ASN A 1 282 ? 0.94 37.438 -11.477 1 95.44 282 ASN A N 1
ATOM 2258 C CA . ASN A 1 282 ? 0.599 38.75 -11.961 1 95.44 282 ASN A CA 1
ATOM 2259 C C . ASN A 1 282 ? 1.834 39.656 -12.078 1 95.44 282 ASN A C 1
ATOM 2261 O O . ASN A 1 282 ? 2.904 39.281 -11.57 1 95.44 282 ASN A O 1
ATOM 2265 N N . GLN A 1 283 ? 1.656 40.75 -12.711 1 95.81 283 GLN A N 1
ATOM 2266 C CA . GLN A 1 283 ? 2.783 41.594 -13.055 1 95.81 283 GLN A CA 1
ATOM 2267 C C . GLN A 1 283 ? 3.49 42.094 -11.797 1 95.81 283 GLN A C 1
ATOM 2269 O O . GLN A 1 283 ? 4.719 42.156 -11.75 1 95.81 283 GLN A O 1
ATOM 2274 N N . GLU A 1 284 ? 2.779 42.375 -10.852 1 95.31 284 GLU A N 1
ATOM 2275 C CA . GLU A 1 284 ? 3.346 42.938 -9.625 1 95.31 284 GLU A CA 1
ATOM 2276 C C . GLU A 1 284 ? 4.219 41.906 -8.914 1 95.31 284 GLU A C 1
ATOM 2278 O O . GLU A 1 284 ? 5.367 42.188 -8.562 1 95.31 284 GLU A O 1
ATOM 2283 N N . LEU A 1 285 ? 3.662 40.812 -8.695 1 96.75 285 LEU A N 1
ATOM 2284 C CA . LEU A 1 285 ? 4.387 39.75 -7.992 1 96.75 285 LEU A CA 1
ATOM 2285 C C . LEU A 1 285 ? 5.566 39.25 -8.82 1 96.75 285 LEU A C 1
ATOM 2287 O O . LEU A 1 285 ? 6.621 38.938 -8.266 1 96.75 285 LEU A O 1
ATOM 2291 N N . SER A 1 286 ? 5.391 39.188 -10.133 1 97.5 286 SER A N 1
ATOM 2292 C CA . SER A 1 286 ? 6.488 38.781 -11.008 1 97.5 286 SER A CA 1
ATOM 2293 C C . SER A 1 286 ? 7.656 39.75 -10.898 1 97.5 286 SER A C 1
ATOM 2295 O O . SER A 1 286 ? 8.82 39.344 -10.852 1 97.5 286 SER A O 1
ATOM 2297 N N . ALA A 1 287 ? 7.328 41.031 -10.852 1 97.44 287 ALA A N 1
ATOM 2298 C CA . ALA A 1 287 ? 8.359 42.062 -10.727 1 97.44 287 ALA A CA 1
ATOM 2299 C C . ALA A 1 287 ? 9.117 41.938 -9.406 1 97.44 287 ALA A C 1
ATOM 2301 O O . ALA A 1 287 ? 10.32 42.188 -9.344 1 97.44 287 ALA A O 1
ATOM 2302 N N . VAL A 1 288 ? 8.398 41.562 -8.43 1 97.62 288 VAL A N 1
ATOM 2303 C CA . VAL A 1 288 ? 9.008 41.375 -7.117 1 97.62 288 VAL A CA 1
ATOM 2304 C C . VAL A 1 288 ? 10.047 40.25 -7.18 1 97.62 288 VAL A C 1
ATOM 2306 O O . VAL A 1 288 ? 11.148 40.375 -6.648 1 97.62 288 VAL A O 1
ATOM 2309 N N . LEU A 1 289 ? 9.781 39.125 -7.82 1 98.06 289 LEU A N 1
ATOM 2310 C CA . LEU A 1 289 ? 10.672 37.969 -7.887 1 98.06 289 LEU A CA 1
ATOM 2311 C C . LEU A 1 289 ? 11.891 38.281 -8.75 1 98.06 289 LEU A C 1
ATOM 2313 O O . LEU A 1 289 ? 12.914 37.594 -8.648 1 98.06 289 LEU A O 1
ATOM 2317 N N . ASP A 1 290 ? 11.797 39.312 -9.562 1 97.75 290 ASP A N 1
ATOM 2318 C CA . ASP A 1 290 ? 12.898 39.656 -10.453 1 97.75 290 ASP A CA 1
ATOM 2319 C C . ASP A 1 290 ? 13.922 40.562 -9.75 1 97.75 290 ASP A C 1
ATOM 2321 O O . ASP A 1 290 ? 15.023 40.75 -10.258 1 97.75 290 ASP A O 1
ATOM 2325 N N . LYS A 1 291 ? 13.586 41.062 -8.633 1 97.44 291 LYS A N 1
ATOM 2326 C CA . LYS A 1 291 ? 14.406 42.062 -7.973 1 97.44 291 LYS A CA 1
ATOM 2327 C C . LYS A 1 291 ? 15.727 41.469 -7.488 1 97.44 291 LYS A C 1
ATOM 2329 O O . LYS A 1 291 ? 16.75 42.156 -7.441 1 97.44 291 LYS A O 1
ATOM 2334 N N . ARG A 1 292 ? 15.656 40.188 -7.086 1 97.56 292 ARG A N 1
ATOM 2335 C CA . ARG A 1 292 ? 16.844 39.562 -6.531 1 97.56 292 ARG A CA 1
ATOM 2336 C C . ARG A 1 292 ? 16.984 38.125 -7.07 1 97.56 292 ARG A C 1
ATOM 2338 O O . ARG A 1 292 ? 16.062 37.594 -7.695 1 97.56 292 ARG A O 1
ATOM 2345 N N . SER A 1 293 ? 18.125 37.5 -6.859 1 94.62 293 SER A N 1
ATOM 2346 C CA . SER A 1 293 ? 18.438 36.188 -7.445 1 94.62 293 SER A CA 1
ATOM 2347 C C . SER A 1 293 ? 17.797 35.062 -6.648 1 94.62 293 SER A C 1
ATOM 2349 O O . SER A 1 293 ? 17.594 33.969 -7.176 1 94.62 293 SER A O 1
ATOM 2351 N N . THR A 1 294 ? 17.594 35.344 -5.387 1 97.62 294 THR A N 1
ATOM 2352 C CA . THR A 1 294 ? 16.984 34.344 -4.508 1 97.62 294 THR A CA 1
ATOM 2353 C C . THR A 1 294 ? 15.664 34.844 -3.943 1 97.62 294 THR A C 1
ATOM 2355 O O . THR A 1 294 ? 15.555 36 -3.523 1 97.62 294 THR A O 1
ATOM 2358 N N . ASN A 1 295 ? 14.641 33.969 -4.012 1 98.69 295 ASN A N 1
ATOM 2359 C CA . ASN A 1 295 ? 13.312 34.344 -3.518 1 98.69 295 ASN A CA 1
ATOM 2360 C C . ASN A 1 295 ? 12.789 33.312 -2.525 1 98.69 295 ASN A C 1
ATOM 2362 O O . ASN A 1 295 ? 12.891 32.094 -2.764 1 98.69 295 ASN A O 1
ATOM 2366 N N . VAL A 1 296 ? 12.234 33.781 -1.432 1 98.75 296 VAL A N 1
ATOM 2367 C CA . VAL A 1 296 ? 11.727 32.938 -0.367 1 98.75 296 VAL A CA 1
ATOM 2368 C C . VAL A 1 296 ? 10.273 33.281 -0.068 1 98.75 296 VAL A C 1
ATOM 2370 O O . VAL A 1 296 ? 9.93 34.469 0.062 1 98.75 296 VAL A O 1
ATOM 2373 N N . LEU A 1 297 ? 9.406 32.312 -0.052 1 98.56 297 LEU A N 1
ATOM 2374 C CA . LEU A 1 297 ? 8.031 32.469 0.417 1 98.56 297 LEU A CA 1
ATOM 2375 C C . LEU A 1 297 ? 7.914 32.125 1.896 1 98.56 297 LEU A C 1
ATOM 2377 O O . LEU A 1 297 ? 8.305 31.031 2.314 1 98.56 297 LEU A O 1
ATOM 2381 N N . PHE A 1 298 ? 7.473 33.062 2.666 1 97.56 298 PHE A N 1
ATOM 2382 C CA . PHE A 1 298 ? 7.172 32.875 4.074 1 97.56 298 PHE A CA 1
ATOM 2383 C C . PHE A 1 298 ? 5.664 32.906 4.316 1 97.56 298 PHE A C 1
ATOM 2385 O O . PHE A 1 298 ? 5.047 33.969 4.273 1 97.56 298 PHE A O 1
ATOM 2392 N N . SER A 1 299 ? 5.109 31.703 4.574 1 95.31 299 SER A N 1
ATOM 2393 C CA . SER A 1 299 ? 3.674 31.594 4.801 1 95.31 299 SER A CA 1
ATOM 2394 C C . SER A 1 299 ? 3.367 30.594 5.918 1 95.31 299 SER A C 1
ATOM 2396 O O . SER A 1 299 ? 3.805 29.438 5.863 1 95.31 299 SER A O 1
ATOM 2398 N N . MET A 1 300 ? 2.584 30.969 6.879 1 89.06 300 MET A N 1
ATOM 2399 C CA . MET A 1 300 ? 2.248 30.125 8.016 1 89.06 300 MET A CA 1
ATOM 2400 C C . MET A 1 300 ? 0.808 29.625 7.926 1 89.06 300 MET A C 1
ATOM 2402 O O . MET A 1 300 ? 0.172 29.359 8.945 1 89.06 300 MET A O 1
ATOM 2406 N N . GLY A 1 301 ? 0.337 29.531 6.746 1 78.25 301 GLY A N 1
ATOM 2407 C CA . GLY A 1 301 ? -0.964 28.922 6.496 1 78.25 301 GLY A CA 1
ATOM 2408 C C . GLY A 1 301 ? -2.121 29.812 6.918 1 78.25 301 GLY A C 1
ATOM 2409 O O . GLY A 1 301 ? -1.941 31.016 7.145 1 78.25 301 GLY A O 1
ATOM 2410 N N . SER A 1 302 ? -3.322 29.25 6.957 1 66.44 302 SER A N 1
ATOM 2411 C CA . SER A 1 302 ? -4.547 30 7.215 1 66.44 302 SER A CA 1
ATOM 2412 C C . SER A 1 302 ? -4.922 29.953 8.695 1 66.44 302 SER A C 1
ATOM 2414 O O . SER A 1 302 ? -5.695 30.797 9.172 1 66.44 302 SER A O 1
ATOM 2416 N N . LEU A 1 303 ? -4.297 29.016 9.297 1 66.12 303 LEU A N 1
ATOM 2417 C CA . LEU A 1 303 ? -4.711 28.828 10.688 1 66.12 303 LEU A CA 1
ATOM 2418 C C . LEU A 1 303 ? -3.961 29.781 11.602 1 66.12 303 LEU A C 1
ATOM 2420 O O . LEU A 1 303 ? -4.578 30.516 12.383 1 66.12 303 LEU A O 1
ATOM 2424 N N . ALA A 1 304 ? -2.682 29.797 11.414 1 69.5 304 ALA A N 1
ATOM 2425 C CA . ALA A 1 304 ? -1.877 30.688 12.25 1 69.5 304 ALA A CA 1
ATOM 2426 C C . ALA A 1 304 ? -1.745 32.062 11.609 1 69.5 304 ALA A C 1
ATOM 2428 O O . ALA A 1 304 ? -1.159 32.188 10.531 1 69.5 304 ALA A O 1
ATOM 2429 N N . LYS A 1 305 ? -2.324 32.969 12.297 1 77.31 305 LYS A N 1
ATOM 2430 C CA . LYS A 1 305 ? -2.207 34.344 11.805 1 77.31 305 LYS A CA 1
ATOM 2431 C C . LYS A 1 305 ? -0.855 34.969 12.172 1 77.31 305 LYS A C 1
ATOM 2433 O O . LYS A 1 305 ? -0.491 35 13.352 1 77.31 305 LYS A O 1
ATOM 2438 N N . SER A 1 306 ? -0.236 35.375 11.148 1 82.88 306 SER A N 1
ATOM 2439 C CA . SER A 1 306 ? 1.072 35.969 11.375 1 82.88 306 SER A CA 1
ATOM 2440 C C . SER A 1 306 ? 0.948 37.281 12.141 1 82.88 306 SER A C 1
ATOM 2442 O O . SER A 1 306 ? 1.865 37.656 12.867 1 82.88 306 SER A O 1
ATOM 2444 N N . SER A 1 307 ? -0.157 37.875 12.031 1 85.19 307 SER A N 1
ATOM 2445 C CA . SER A 1 307 ? -0.374 39.156 12.703 1 85.19 307 SER A CA 1
ATOM 2446 C C . SER A 1 307 ? -0.416 39 14.219 1 85.19 307 SER A C 1
ATOM 2448 O O . SER A 1 307 ? -0.178 39.938 14.961 1 85.19 307 SER A O 1
ATOM 2450 N N . THR A 1 308 ? -0.752 37.812 14.617 1 83.81 308 THR A N 1
ATOM 2451 C CA . THR A 1 308 ? -0.896 37.594 16.047 1 83.81 308 THR A CA 1
ATOM 2452 C C . THR A 1 308 ? 0.422 37.125 16.656 1 83.81 308 THR A C 1
ATOM 2454 O O . THR A 1 308 ? 0.514 36.906 17.875 1 83.81 308 THR A O 1
ATOM 2457 N N . MET A 1 309 ? 1.408 37.031 15.828 1 87.44 309 MET A N 1
ATOM 2458 C CA . MET A 1 309 ? 2.742 36.719 16.344 1 87.44 309 MET A CA 1
ATOM 2459 C C . MET A 1 309 ? 3.201 37.812 17.312 1 87.44 309 MET A C 1
ATOM 2461 O O . MET A 1 309 ? 2.965 39 17.078 1 87.44 309 MET A O 1
ATOM 2465 N N . PRO A 1 310 ? 3.834 37.375 18.375 1 87.19 310 PRO A N 1
ATOM 2466 C CA . PRO A 1 310 ? 4.41 38.406 19.25 1 87.19 310 PRO A CA 1
ATOM 2467 C C . PRO A 1 310 ? 5.387 39.344 18.531 1 87.19 310 PRO A C 1
ATOM 2469 O O . PRO A 1 310 ? 6.113 38.875 17.641 1 87.19 310 PRO A O 1
ATOM 2472 N N . LEU A 1 311 ? 5.43 40.562 19.062 1 90.06 311 LEU A N 1
ATOM 2473 C CA . LEU A 1 311 ? 6.242 41.562 18.406 1 90.06 311 LEU A CA 1
ATOM 2474 C C . LEU A 1 311 ? 7.711 41.156 18.359 1 90.06 311 LEU A C 1
ATOM 2476 O O . LEU A 1 311 ? 8.398 41.406 17.359 1 90.06 311 LEU A O 1
ATOM 2480 N N . HIS A 1 312 ? 8.195 40.594 19.453 1 90.62 312 HIS A N 1
ATOM 2481 C CA . HIS A 1 312 ? 9.602 40.219 19.484 1 90.62 312 HIS A CA 1
ATOM 2482 C C . HIS A 1 312 ? 9.914 39.156 18.422 1 90.62 312 HIS A C 1
ATOM 2484 O O . HIS A 1 312 ? 10.984 39.188 17.812 1 90.62 312 HIS A O 1
ATOM 2490 N N . LEU A 1 313 ? 8.992 38.281 18.188 1 92.12 313 LEU A N 1
ATOM 2491 C CA . LEU A 1 313 ? 9.172 37.25 17.172 1 92.12 313 LEU A CA 1
ATOM 2492 C C . LEU A 1 313 ? 9.141 37.844 15.773 1 92.12 313 LEU A C 1
ATOM 2494 O O . LEU A 1 313 ? 9.93 37.469 14.906 1 92.12 313 LEU A O 1
ATOM 2498 N N . LYS A 1 314 ? 8.227 38.719 15.531 1 92.81 314 LYS A N 1
ATOM 2499 C CA . LYS A 1 314 ? 8.164 39.438 14.25 1 92.81 314 LYS A CA 1
ATOM 2500 C C . LYS A 1 314 ? 9.477 40.125 13.945 1 92.81 314 LYS A C 1
ATOM 2502 O O . LYS A 1 314 ? 10.008 40.031 12.836 1 92.81 314 LYS A O 1
ATOM 2507 N N . LYS A 1 315 ? 9.93 40.812 14.922 1 94.62 315 LYS A N 1
ATOM 2508 C CA . LYS A 1 315 ? 11.18 41.562 14.766 1 94.62 315 LYS A CA 1
ATOM 2509 C C . LYS A 1 315 ? 12.352 40.594 14.5 1 94.62 315 LYS A C 1
ATOM 2511 O O . LYS A 1 315 ? 13.219 40.906 13.68 1 94.62 315 LYS A O 1
ATOM 2516 N N . ASP A 1 316 ? 12.336 39.5 15.234 1 96.19 316 ASP A N 1
ATOM 2517 C CA . ASP A 1 316 ? 13.391 38.5 15.031 1 96.19 316 ASP A CA 1
ATOM 2518 C C . ASP A 1 316 ? 13.383 38 13.594 1 96.19 316 ASP A C 1
ATOM 2520 O O . ASP A 1 316 ? 14.438 37.875 12.969 1 96.19 316 ASP A O 1
ATOM 2524 N N . ILE A 1 317 ? 12.266 37.688 13.078 1 96.62 317 ILE A N 1
ATOM 2525 C CA . ILE A 1 317 ? 12.117 37.156 11.719 1 96.62 317 ILE A CA 1
ATOM 2526 C C . ILE A 1 317 ? 12.594 38.219 10.719 1 96.62 317 ILE A C 1
ATOM 2528 O O . ILE A 1 317 ? 13.391 37.906 9.828 1 96.62 317 ILE A O 1
ATOM 2532 N N . LEU A 1 318 ? 12.18 39.469 10.938 1 97 318 LEU A N 1
ATOM 2533 C CA . LEU A 1 318 ? 12.539 40.562 10.039 1 97 318 LEU A CA 1
ATOM 2534 C C . LEU A 1 318 ? 14.039 40.844 10.086 1 97 318 LEU A C 1
ATOM 2536 O O . LEU A 1 318 ? 14.664 41.062 9.055 1 97 318 LEU A O 1
ATOM 2540 N N . ASN A 1 319 ? 14.555 40.781 11.258 1 97.69 319 ASN A N 1
ATOM 2541 C CA . ASN A 1 319 ? 16 40.969 11.391 1 97.69 319 ASN A CA 1
ATOM 2542 C C . ASN A 1 319 ? 16.781 39.844 10.719 1 97.69 319 ASN A C 1
ATOM 2544 O O . ASN A 1 319 ? 17.859 40.062 10.18 1 97.69 319 ASN A O 1
ATOM 2548 N N . ALA A 1 320 ? 16.25 38.656 10.82 1 98.38 320 ALA A N 1
ATOM 2549 C CA . ALA A 1 320 ? 16.875 37.531 10.109 1 98.38 320 ALA A CA 1
ATOM 2550 C C . ALA A 1 320 ? 16.844 37.781 8.602 1 98.38 320 ALA A C 1
ATOM 2552 O O . ALA A 1 320 ? 17.828 37.531 7.91 1 98.38 320 ALA A O 1
ATOM 2553 N N . PHE A 1 321 ? 15.742 38.281 8.094 1 98.31 321 PHE A N 1
ATOM 2554 C CA . PHE A 1 321 ? 15.602 38.562 6.672 1 98.31 321 PHE A CA 1
ATOM 2555 C C . PHE A 1 321 ? 16.594 39.625 6.23 1 98.31 321 PHE A C 1
ATOM 2557 O O . PHE A 1 321 ? 17.156 39.531 5.137 1 98.31 321 PHE A O 1
ATOM 2564 N N . ALA A 1 322 ? 16.812 40.562 7.086 1 97.5 322 ALA A N 1
ATOM 2565 C CA . ALA A 1 322 ? 17.719 41.688 6.785 1 97.5 322 ALA A CA 1
ATOM 2566 C C . ALA A 1 322 ? 19.141 41.188 6.586 1 97.5 322 ALA A C 1
ATOM 2568 O O . ALA A 1 322 ? 19.938 41.844 5.895 1 97.5 322 ALA A O 1
ATOM 2569 N N . ALA A 1 323 ? 19.453 40.094 7.137 1 97.5 323 ALA A N 1
ATOM 2570 C CA . ALA A 1 323 ? 20.797 39.531 7.027 1 97.5 323 ALA A CA 1
ATOM 2571 C C . ALA A 1 323 ? 21.047 38.969 5.633 1 97.5 323 ALA A C 1
ATOM 2573 O O . ALA A 1 323 ? 22.172 38.625 5.281 1 97.5 323 ALA A O 1
ATOM 2574 N N . PHE A 1 324 ? 20.062 38.875 4.785 1 97.88 324 PHE A N 1
ATOM 2575 C CA . PHE A 1 324 ? 20.156 38.375 3.426 1 97.88 324 PHE A CA 1
ATOM 2576 C C . PHE A 1 324 ? 19.703 39.406 2.416 1 97.88 324 PHE A C 1
ATOM 2578 O O . PHE A 1 324 ? 18.688 39.219 1.737 1 97.88 324 PHE A O 1
ATOM 2585 N N . PRO A 1 325 ? 20.453 40.406 2.207 1 96.06 325 PRO A N 1
ATOM 2586 C CA . PRO A 1 325 ? 20.031 41.531 1.365 1 96.06 325 PRO A CA 1
ATOM 2587 C C . PRO A 1 325 ? 19.812 41.125 -0.093 1 96.06 325 PRO A C 1
ATOM 2589 O O . PRO A 1 325 ? 19.109 41.812 -0.835 1 96.06 325 PRO A O 1
ATOM 2592 N N . ASN A 1 326 ? 20.359 40 -0.537 1 96.62 326 ASN A N 1
ATOM 2593 C CA . ASN A 1 326 ? 20.219 39.562 -1.922 1 96.62 326 ASN A CA 1
ATOM 2594 C C . ASN A 1 326 ? 19.078 38.562 -2.084 1 96.62 326 ASN A C 1
ATOM 2596 O O . ASN A 1 326 ? 18.984 37.875 -3.105 1 96.62 326 ASN A O 1
ATOM 2600 N N . THR A 1 327 ? 18.281 38.469 -1.051 1 98.19 327 THR A N 1
ATOM 2601 C CA . THR A 1 327 ? 17.141 37.562 -1.064 1 98.19 327 THR A CA 1
ATOM 2602 C C . THR A 1 327 ? 15.836 38.344 -0.912 1 98.19 327 THR A C 1
ATOM 2604 O O . THR A 1 327 ? 15.727 39.219 -0.043 1 98.19 327 THR A O 1
ATOM 2607 N N . THR A 1 328 ? 14.922 38.094 -1.793 1 98.62 328 THR A N 1
ATOM 2608 C CA . THR A 1 328 ? 13.57 38.625 -1.654 1 98.62 328 THR A CA 1
ATOM 2609 C C . THR A 1 328 ? 12.719 37.719 -0.777 1 98.62 328 THR A C 1
ATOM 2611 O O . THR A 1 328 ? 12.672 36.5 -0.995 1 98.62 328 THR A O 1
ATOM 2614 N N . PHE A 1 329 ? 12.109 38.312 0.209 1 98.44 329 PHE A N 1
ATOM 2615 C CA . PHE A 1 329 ? 11.18 37.562 1.049 1 98.44 329 PHE A CA 1
ATOM 2616 C C . PHE A 1 329 ? 9.742 38 0.785 1 98.44 329 PHE A C 1
ATOM 2618 O O . PHE A 1 329 ? 9.367 39.125 1.091 1 98.44 329 PHE A O 1
ATOM 2625 N N . VAL A 1 330 ? 8.977 37.094 0.187 1 97.94 330 VAL A N 1
ATOM 2626 C CA . VAL A 1 330 ? 7.531 37.312 0.099 1 97.94 330 VAL A CA 1
ATOM 2627 C C . VAL A 1 330 ? 6.859 36.812 1.381 1 97.94 330 VAL A C 1
ATOM 2629 O O . VAL A 1 330 ? 6.824 35.625 1.651 1 97.94 330 VAL A O 1
ATOM 2632 N N . PHE A 1 331 ? 6.324 37.719 2.135 1 95.88 331 PHE A N 1
ATOM 2633 C CA . PHE A 1 331 ? 5.809 37.438 3.467 1 95.88 331 PHE A CA 1
ATOM 2634 C C . PHE A 1 331 ? 4.289 37.562 3.496 1 95.88 331 PHE A C 1
ATOM 2636 O O . PHE A 1 331 ? 3.75 38.656 3.387 1 95.88 331 PHE A O 1
ATOM 2643 N N . LYS A 1 332 ? 3.568 36.406 3.635 1 94 332 LYS A N 1
ATOM 2644 C CA . LYS A 1 332 ? 2.123 36.438 3.83 1 94 332 LYS A CA 1
ATOM 2645 C C . LYS A 1 332 ? 1.77 36.969 5.219 1 94 332 LYS A C 1
ATOM 2647 O O . LYS A 1 332 ? 2.055 36.312 6.227 1 94 332 LYS A O 1
ATOM 2652 N N . TYR A 1 333 ? 1.171 38.062 5.238 1 90.12 333 TYR A N 1
ATOM 2653 C CA . TYR A 1 333 ? 0.857 38.75 6.488 1 90.12 333 TYR A CA 1
ATOM 2654 C C . TYR A 1 333 ? -0.572 39.281 6.477 1 90.12 333 TYR A C 1
ATOM 2656 O O . TYR A 1 333 ? -0.928 40.094 5.633 1 90.12 333 TYR A O 1
ATOM 2664 N N . ASP A 1 334 ? -1.365 38.875 7.383 1 82.75 334 ASP A N 1
ATOM 2665 C CA . ASP A 1 334 ? -2.799 39.125 7.363 1 82.75 334 ASP A CA 1
ATOM 2666 C C . ASP A 1 334 ? -3.125 40.406 8.148 1 82.75 334 ASP A C 1
ATOM 2668 O O . ASP A 1 334 ? -4.281 40.844 8.203 1 82.75 334 ASP A O 1
ATOM 2672 N N . GLY A 1 335 ? -2.109 41.031 8.805 1 78.94 335 GLY A N 1
ATOM 2673 C CA . GLY A 1 335 ? -2.379 42.219 9.609 1 78.94 335 GLY A CA 1
ATOM 2674 C C . GLY A 1 335 ? -2.301 43.5 8.812 1 78.94 335 GLY A C 1
ATOM 2675 O O . GLY A 1 335 ? -1.474 43.625 7.906 1 78.94 335 GLY A O 1
ATOM 2676 N N . LYS A 1 336 ? -3.221 44.406 9.094 1 73.88 336 LYS A N 1
ATOM 2677 C CA . LYS A 1 336 ? -3.232 45.719 8.422 1 73.88 336 LYS A CA 1
ATOM 2678 C C . LYS A 1 336 ? -2.451 46.75 9.211 1 73.88 336 LYS A C 1
ATOM 2680 O O . LYS A 1 336 ? -1.858 47.656 8.633 1 73.88 336 LYS A O 1
ATOM 2685 N N . ASP A 1 337 ? -2.41 46.594 10.453 1 66.38 337 ASP A N 1
ATOM 2686 C CA . ASP A 1 337 ? -1.978 47.656 11.32 1 66.38 337 ASP A CA 1
ATOM 2687 C C . ASP A 1 337 ? -0.463 47.656 11.516 1 66.38 337 ASP A C 1
ATOM 2689 O O . ASP A 1 337 ? 0.11 48.594 12.07 1 66.38 337 ASP A O 1
ATOM 2693 N N . ASP A 1 338 ? 0.125 46.688 11.07 1 75.31 338 ASP A N 1
ATOM 2694 C CA . ASP A 1 338 ? 1.537 46.562 11.414 1 75.31 338 ASP A CA 1
ATOM 2695 C C . ASP A 1 338 ? 2.422 46.75 10.18 1 75.31 338 ASP A C 1
ATOM 2697 O O . ASP A 1 338 ? 3.566 46.281 10.156 1 75.31 338 ASP A O 1
ATOM 2701 N N . LEU A 1 339 ? 1.957 47.5 9.242 1 82.19 339 LEU A N 1
ATOM 2702 C CA . LEU A 1 339 ? 2.723 47.594 8 1 82.19 339 LEU A CA 1
ATOM 2703 C C . LEU A 1 339 ? 3.959 48.469 8.172 1 82.19 339 LEU A C 1
ATOM 2705 O O . LEU A 1 339 ? 4.93 48.312 7.422 1 82.19 339 LEU A O 1
ATOM 2709 N N . GLU A 1 340 ? 3.957 49.312 9.117 1 87.12 340 GLU A N 1
ATOM 2710 C CA . GLU A 1 340 ? 5.105 50.188 9.406 1 87.12 340 GLU A CA 1
ATOM 2711 C C . GLU A 1 340 ? 6.309 49.344 9.844 1 87.12 340 GLU A C 1
ATOM 2713 O O . GLU A 1 340 ? 7.457 49.75 9.633 1 87.12 340 GLU A O 1
ATOM 2718 N N . LEU A 1 341 ? 5.969 48.281 10.406 1 91.31 341 LEU A N 1
ATOM 2719 C CA . LEU A 1 341 ? 7.012 47.375 10.914 1 91.31 341 LEU A CA 1
ATOM 2720 C C . LEU A 1 341 ? 7.926 46.906 9.789 1 91.31 341 LEU A C 1
ATOM 2722 O O . LEU A 1 341 ? 9.094 46.594 10.023 1 91.31 341 LEU A O 1
ATOM 2726 N N . PHE A 1 342 ? 7.469 46.938 8.531 1 93.69 342 PHE A N 1
ATOM 2727 C CA . PHE A 1 342 ? 8.172 46.312 7.422 1 93.69 342 PHE A CA 1
ATOM 2728 C C . PHE A 1 342 ? 8.945 47.344 6.609 1 93.69 342 PHE A C 1
ATOM 2730 O O . PHE A 1 342 ? 9.82 47 5.812 1 93.69 342 PHE A O 1
ATOM 2737 N N . LYS A 1 343 ? 8.781 48.562 6.773 1 92.38 343 LYS A N 1
ATOM 2738 C CA . LYS A 1 343 ? 9.328 49.656 5.969 1 92.38 343 LYS A CA 1
ATOM 2739 C C . LYS A 1 343 ? 10.859 49.625 5.984 1 92.38 343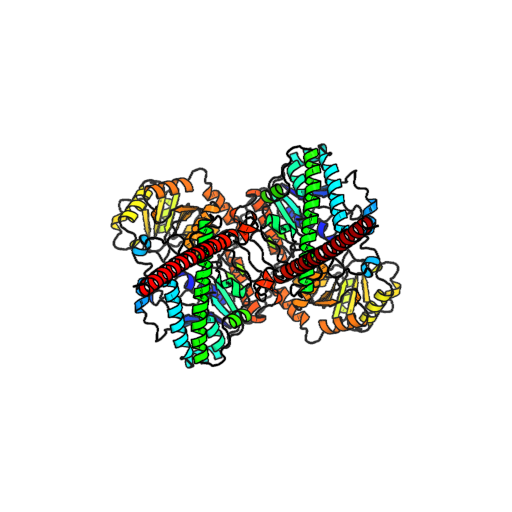 LYS A C 1
ATOM 2741 O O . LYS A 1 343 ? 11.492 49.844 4.953 1 92.38 343 LYS A O 1
ATOM 2746 N N . PRO A 1 344 ? 11.492 49.344 7.09 1 94.44 344 PRO A N 1
ATOM 2747 C CA . PRO A 1 344 ? 12.953 49.344 7.137 1 94.44 344 PRO A CA 1
ATOM 2748 C C . PRO A 1 344 ? 13.578 48.156 6.395 1 94.44 344 PRO A C 1
ATOM 2750 O O . PRO A 1 344 ? 14.805 48.094 6.281 1 94.44 344 PRO A O 1
ATOM 2753 N N . TYR A 1 345 ? 12.789 47.312 5.914 1 96.5 345 TYR A N 1
ATOM 2754 C CA . TYR A 1 345 ? 13.289 46.094 5.297 1 96.5 345 TYR A CA 1
ATOM 2755 C C . TYR A 1 345 ? 12.938 46.062 3.814 1 96.5 345 TYR A C 1
ATOM 2757 O O . TYR A 1 345 ? 11.945 45.438 3.426 1 96.5 345 TYR A O 1
ATOM 2765 N N . PRO A 1 346 ? 13.75 46.5 2.953 1 95.56 346 PRO A N 1
ATOM 2766 C CA . PRO A 1 346 ? 13.414 46.656 1.535 1 95.56 346 PRO A CA 1
ATOM 2767 C C . PRO A 1 346 ? 13.281 45.312 0.817 1 95.56 346 PRO A C 1
ATOM 2769 O O . PRO A 1 346 ? 12.695 45.25 -0.264 1 95.56 346 PRO A O 1
ATOM 2772 N N . ASN A 1 347 ? 13.883 44.281 1.343 1 97.94 347 ASN A N 1
ATOM 2773 C CA . ASN A 1 347 ? 13.812 42.969 0.67 1 97.94 347 ASN A CA 1
ATOM 2774 C C . ASN A 1 347 ? 12.625 42.156 1.159 1 97.94 347 ASN A C 1
ATOM 2776 O O . ASN A 1 347 ? 12.5 40.969 0.808 1 97.94 347 ASN A O 1
ATOM 2780 N N . VAL A 1 348 ? 11.781 42.75 2.041 1 97.5 348 VAL A N 1
ATOM 2781 C CA . VAL A 1 348 ? 10.586 42.062 2.527 1 97.5 348 VAL A CA 1
ATOM 2782 C C . VAL A 1 348 ? 9.352 42.656 1.856 1 97.5 348 VAL A C 1
ATOM 2784 O O . VAL A 1 348 ? 9.094 43.844 1.956 1 97.5 348 VAL A O 1
ATOM 2787 N N . HIS A 1 349 ? 8.656 41.812 1.214 1 96.12 349 HIS A N 1
ATOM 2788 C CA . HIS A 1 349 ? 7.422 42.219 0.55 1 96.12 349 HIS A CA 1
ATOM 2789 C C . HIS A 1 349 ? 6.215 41.531 1.187 1 96.12 349 HIS A C 1
ATOM 2791 O O . HIS A 1 349 ? 6.035 40.312 1.046 1 96.12 349 HIS A O 1
ATOM 2797 N N . VAL A 1 350 ? 5.359 42.281 1.791 1 93.94 350 VAL A N 1
ATOM 2798 C CA . VAL A 1 350 ? 4.234 41.75 2.557 1 93.94 350 VAL A CA 1
ATOM 2799 C C . VAL A 1 350 ? 2.986 41.688 1.677 1 93.94 350 VAL A C 1
ATOM 2801 O O . VAL A 1 350 ? 2.744 42.625 0.885 1 93.94 350 VAL A O 1
ATOM 2804 N N . MET A 1 351 ? 2.299 40.562 1.807 1 91 351 MET A N 1
ATOM 2805 C CA . MET A 1 351 ? 1.035 40.375 1.097 1 91 351 MET A CA 1
ATOM 2806 C C . MET A 1 351 ? -0.008 39.75 1.996 1 91 351 MET A C 1
ATOM 2808 O O . MET A 1 351 ? 0.303 38.812 2.736 1 91 351 MET A O 1
ATOM 2812 N N . LYS A 1 352 ? -1.197 40.281 1.888 1 87.94 352 LYS A N 1
ATOM 2813 C CA . LYS A 1 352 ? -2.279 39.688 2.676 1 87.94 352 LYS A CA 1
ATOM 2814 C C . LYS A 1 352 ? -2.631 38.281 2.176 1 87.94 352 LYS A C 1
ATOM 2816 O O . LYS A 1 352 ? -2.93 37.406 2.973 1 87.94 352 LYS A O 1
ATOM 2821 N N . TRP A 1 353 ? -2.693 38.219 0.877 1 88.25 353 TRP A N 1
ATOM 2822 C CA . TRP A 1 353 ? -2.943 36.938 0.225 1 88.25 353 TRP A CA 1
ATOM 2823 C C . TRP A 1 353 ? -1.874 36.625 -0.821 1 88.25 353 TRP A C 1
ATOM 2825 O O . TRP A 1 353 ? -1.445 37.531 -1.552 1 88.25 353 TRP A O 1
ATOM 2835 N N . VAL A 1 354 ? -1.459 35.344 -0.82 1 92.19 354 VAL A N 1
ATOM 2836 C CA . VAL A 1 354 ? -0.451 34.938 -1.799 1 92.19 354 VAL A CA 1
ATOM 2837 C C . VAL A 1 354 ? -0.958 33.75 -2.617 1 92.19 354 VAL A C 1
ATOM 2839 O O . VAL A 1 354 ? -1.607 32.844 -2.08 1 92.19 354 VAL A O 1
ATOM 2842 N N . PRO A 1 355 ? -0.799 33.812 -3.908 1 95.44 355 PRO A N 1
ATOM 2843 C CA . PRO A 1 355 ? -1.058 32.594 -4.715 1 95.44 355 PRO A CA 1
ATOM 2844 C C . PRO A 1 355 ? 0.003 31.516 -4.523 1 95.44 355 PRO A C 1
ATOM 2846 O O . PRO A 1 355 ? 0.86 31.328 -5.391 1 95.44 355 PRO A O 1
ATOM 2849 N N . GLN A 1 356 ? -0.129 30.797 -3.525 1 95.5 356 GLN A N 1
ATOM 2850 C CA . GLN A 1 356 ? 0.907 29.891 -3.039 1 95.5 356 GLN A CA 1
ATOM 2851 C C . GLN A 1 356 ? 1.327 28.906 -4.125 1 95.5 356 GLN A C 1
ATOM 2853 O O . GLN A 1 356 ? 2.52 28.734 -4.383 1 95.5 356 GLN A O 1
ATOM 2858 N N . VAL A 1 357 ? 0.365 28.266 -4.789 1 96.56 357 VAL A N 1
ATOM 2859 C CA . VAL A 1 357 ? 0.657 27.25 -5.801 1 96.56 357 VAL A CA 1
ATOM 2860 C C . VAL A 1 357 ? 1.402 27.891 -6.973 1 96.56 357 VAL A C 1
ATOM 2862 O O . VAL A 1 357 ? 2.381 27.328 -7.473 1 96.56 357 VAL A O 1
ATOM 2865 N N . ASP A 1 358 ? 0.966 29.078 -7.379 1 97.88 358 ASP A N 1
ATOM 2866 C CA . ASP A 1 358 ? 1.617 29.797 -8.477 1 97.88 358 ASP A CA 1
ATOM 2867 C C . ASP A 1 358 ? 3.057 30.156 -8.117 1 97.88 358 ASP A C 1
ATOM 2869 O O . ASP A 1 358 ? 3.955 30.062 -8.953 1 97.88 358 ASP A O 1
ATOM 2873 N N . LEU A 1 359 ? 3.242 30.531 -6.91 1 97.88 359 LEU A N 1
ATOM 2874 C CA . LEU A 1 359 ? 4.578 30.875 -6.441 1 97.88 359 LEU A CA 1
ATOM 2875 C C . LEU A 1 359 ? 5.465 29.641 -6.355 1 97.88 359 LEU A C 1
ATOM 2877 O O . LEU A 1 359 ? 6.609 29.656 -6.816 1 97.88 359 LEU A O 1
ATOM 2881 N N . LEU A 1 360 ? 4.902 28.594 -5.793 1 98 360 LEU A N 1
ATOM 2882 C CA . LEU A 1 360 ? 5.66 27.359 -5.656 1 98 360 LEU A CA 1
ATOM 2883 C C . LEU A 1 360 ? 6.012 26.781 -7.023 1 98 360 LEU A C 1
ATOM 2885 O O . LEU A 1 360 ? 7.055 26.141 -7.184 1 98 360 LEU A O 1
ATOM 2889 N N . GLY A 1 361 ? 5.141 27.031 -7.973 1 97.19 361 GLY A N 1
ATOM 2890 C CA . GLY A 1 361 ? 5.363 26.516 -9.312 1 97.19 361 GLY A CA 1
ATOM 2891 C C . GLY A 1 361 ? 6.328 27.375 -10.125 1 97.19 361 GLY A C 1
ATOM 2892 O O . GLY A 1 361 ? 6.746 26.984 -11.211 1 97.19 361 GLY A O 1
ATOM 2893 N N . ASP A 1 362 ? 6.707 28.547 -9.617 1 97.81 362 ASP A N 1
ATOM 2894 C CA . ASP A 1 362 ? 7.629 29.453 -10.32 1 97.81 362 ASP A CA 1
ATOM 2895 C C . ASP A 1 362 ? 9.078 29.031 -10.094 1 97.81 362 ASP A C 1
ATOM 2897 O O . ASP A 1 362 ? 9.523 28.891 -8.953 1 97.81 362 ASP A O 1
ATOM 2901 N N . LYS A 1 363 ? 9.836 28.906 -11.18 1 95.69 363 LYS A N 1
ATOM 2902 C CA . LYS A 1 363 ? 11.203 28.406 -11.109 1 95.69 363 LYS A CA 1
ATOM 2903 C C . LYS A 1 363 ? 12.102 29.375 -10.336 1 95.69 363 LYS A C 1
ATOM 2905 O O . LYS A 1 363 ? 13.133 28.969 -9.797 1 95.69 363 LYS A O 1
ATOM 2910 N N . ARG A 1 364 ? 11.766 30.688 -10.234 1 97.62 364 ARG A N 1
ATOM 2911 C CA . ARG A 1 364 ? 12.578 31.688 -9.562 1 97.62 364 ARG A CA 1
ATOM 2912 C C . ARG A 1 364 ? 12.469 31.547 -8.047 1 97.62 364 ARG A C 1
ATOM 2914 O O . ARG A 1 364 ? 13.289 32.094 -7.305 1 97.62 364 ARG A O 1
ATOM 2921 N N . LEU A 1 365 ? 11.375 30.781 -7.469 1 98.38 365 LEU A N 1
ATOM 2922 C CA . LEU A 1 365 ? 11.25 30.578 -6.031 1 98.38 365 LEU A CA 1
ATOM 2923 C C . LEU A 1 365 ? 12.266 29.547 -5.535 1 98.38 365 LEU A C 1
ATOM 2925 O O . LEU A 1 365 ? 12.328 28.438 -6.07 1 98.38 365 LEU A O 1
ATOM 2929 N N . SER A 1 366 ? 12.938 29.891 -4.438 1 98.12 366 SER A N 1
ATOM 2930 C CA . SER A 1 366 ? 14.055 29.062 -4.016 1 98.12 366 SER A CA 1
ATOM 2931 C C . SER A 1 366 ? 13.703 28.266 -2.762 1 98.12 366 SER A C 1
ATOM 2933 O O . SER A 1 366 ? 14.273 27.188 -2.523 1 98.12 366 SER A O 1
ATOM 2935 N N . LEU A 1 367 ? 12.852 28.812 -2.006 1 98.56 367 LEU A N 1
ATOM 2936 C CA . LEU A 1 367 ? 12.633 28.25 -0.684 1 98.56 367 LEU A CA 1
ATOM 2937 C C . LEU A 1 367 ? 11.242 28.594 -0.161 1 98.56 367 LEU A C 1
ATOM 2939 O O . LEU A 1 367 ? 10.742 29.688 -0.399 1 98.56 367 LEU A O 1
ATOM 2943 N N . PHE A 1 368 ? 10.617 27.656 0.495 1 98.69 368 PHE A N 1
ATOM 2944 C CA . PHE A 1 368 ? 9.32 27.859 1.145 1 98.69 368 PHE A CA 1
ATOM 2945 C C . PHE A 1 368 ? 9.445 27.703 2.654 1 98.69 368 PHE A C 1
ATOM 2947 O O . PHE A 1 368 ? 9.789 26.625 3.146 1 98.69 368 PHE A O 1
ATOM 2954 N N . VAL A 1 369 ? 9.227 28.734 3.4 1 98.25 369 VAL A N 1
ATOM 2955 C CA . VAL A 1 369 ? 9.141 28.672 4.855 1 98.25 369 VAL A CA 1
ATOM 2956 C C . VAL A 1 369 ? 7.68 28.516 5.273 1 98.25 369 VAL A C 1
ATOM 2958 O O . VAL A 1 369 ? 6.848 29.391 5.023 1 98.25 369 VAL A O 1
ATOM 2961 N N . THR A 1 370 ? 7.359 27.391 5.922 1 96.88 370 THR A N 1
ATOM 2962 C CA . THR A 1 370 ? 5.961 27.047 6.145 1 96.88 370 THR A CA 1
ATOM 2963 C C . THR A 1 370 ? 5.781 26.391 7.512 1 96.88 370 THR A C 1
ATOM 2965 O O . THR A 1 370 ? 6.762 26 8.156 1 96.88 370 THR A O 1
ATOM 2968 N N . HIS A 1 371 ? 4.582 26.344 7.969 1 93.94 371 HIS A N 1
ATOM 2969 C CA . HIS A 1 371 ? 4.25 25.688 9.227 1 93.94 371 HIS A CA 1
ATOM 2970 C C . HIS A 1 371 ? 4.152 24.172 9.039 1 93.94 371 HIS A C 1
ATOM 2972 O O . HIS A 1 371 ? 3.922 23.438 10 1 93.94 371 HIS A O 1
ATOM 2978 N N . ALA A 1 372 ? 4.234 23.672 7.836 1 93.69 372 ALA A N 1
ATOM 2979 C CA . ALA A 1 372 ? 4.316 22.234 7.523 1 93.69 372 ALA A CA 1
ATOM 2980 C C . ALA A 1 372 ? 2.939 21.578 7.578 1 93.69 372 ALA A C 1
ATOM 2982 O O . ALA A 1 372 ? 2.805 20.438 8.023 1 93.69 372 ALA A O 1
ATOM 2983 N N . GLY A 1 373 ? 1.922 22.375 7.156 1 91.12 373 GLY A N 1
ATOM 2984 C CA . GLY A 1 373 ? 0.643 21.719 6.918 1 91.12 373 GLY A CA 1
ATOM 2985 C C . GLY A 1 373 ? 0.68 20.734 5.77 1 91.12 373 GLY A C 1
ATOM 2986 O O . GLY A 1 373 ? 1.484 20.875 4.848 1 91.12 373 GLY A O 1
ATOM 2987 N N . LEU A 1 374 ? -0.175 19.812 5.793 1 90.38 374 LEU A N 1
ATOM 2988 C CA . LEU A 1 374 ? -0.143 18.719 4.832 1 90.38 374 LEU A CA 1
ATOM 2989 C C . LEU A 1 374 ? -0.283 19.234 3.406 1 90.38 374 LEU A C 1
ATOM 2991 O O . LEU A 1 374 ? 0.427 18.797 2.502 1 90.38 374 LEU A O 1
ATOM 2995 N N . ASN A 1 375 ? -1.191 20.141 3.139 1 89.88 375 ASN A N 1
ATOM 2996 C CA . ASN A 1 375 ? -1.356 20.688 1.797 1 89.88 375 ASN A CA 1
ATOM 2997 C C . ASN A 1 375 ? -0.111 21.453 1.346 1 89.88 375 ASN A C 1
ATOM 2999 O O . ASN A 1 375 ? 0.322 21.312 0.199 1 89.88 375 ASN A O 1
ATOM 3003 N N . SER A 1 376 ? 0.428 22.203 2.242 1 93.5 376 SER A N 1
ATOM 3004 C CA . SER A 1 376 ? 1.611 23 1.924 1 93.5 376 SER A CA 1
ATOM 3005 C C . SER A 1 376 ? 2.799 22.109 1.575 1 93.5 376 SER A C 1
ATOM 3007 O O . SER A 1 376 ? 3.494 22.344 0.587 1 93.5 376 SER A O 1
ATOM 3009 N N . ILE A 1 377 ? 2.996 21.141 2.389 1 94.88 377 ILE A N 1
ATOM 3010 C CA . ILE A 1 377 ? 4.18 20.312 2.16 1 94.88 377 ILE A CA 1
ATOM 3011 C C . ILE A 1 377 ? 3.988 19.469 0.901 1 94.88 377 ILE A C 1
ATOM 3013 O O . ILE A 1 377 ? 4.949 19.203 0.177 1 94.88 377 ILE A O 1
ATOM 3017 N N . THR A 1 378 ? 2.785 19.047 0.659 1 94.69 378 THR A N 1
ATOM 3018 C CA . THR A 1 378 ? 2.516 18.281 -0.561 1 94.69 378 THR A CA 1
ATOM 3019 C C . THR A 1 378 ? 2.768 19.141 -1.795 1 94.69 378 THR A C 1
ATOM 3021 O O . THR A 1 378 ? 3.387 18.688 -2.76 1 94.69 378 THR A O 1
ATOM 3024 N N . GLU A 1 379 ? 2.312 20.391 -1.749 1 95.75 379 GLU A N 1
ATOM 3025 C CA . GLU A 1 379 ? 2.539 21.328 -2.85 1 95.75 379 GLU A CA 1
ATOM 3026 C C . GLU A 1 379 ? 4.031 21.594 -3.051 1 95.75 379 GLU A C 1
ATOM 3028 O O . GLU A 1 379 ? 4.535 21.5 -4.172 1 95.75 379 GLU A O 1
ATOM 3033 N N . ALA A 1 380 ? 4.672 21.859 -1.981 1 97.19 380 ALA A N 1
ATOM 3034 C CA . ALA A 1 380 ? 6.094 22.188 -2.059 1 97.19 380 ALA A CA 1
ATOM 3035 C C . ALA A 1 380 ? 6.902 21.016 -2.596 1 97.19 380 ALA A C 1
ATOM 3037 O O . ALA A 1 380 ? 7.801 21.203 -3.42 1 97.19 380 ALA A O 1
ATOM 3038 N N . THR A 1 381 ? 6.578 19.844 -2.125 1 96.5 381 THR A N 1
ATOM 3039 C CA . THR A 1 381 ? 7.281 18.641 -2.584 1 96.5 381 THR A CA 1
ATOM 3040 C C . THR A 1 381 ? 7.004 18.391 -4.062 1 96.5 381 THR A C 1
ATOM 3042 O O . THR A 1 381 ? 7.918 18.047 -4.82 1 96.5 381 THR A O 1
ATOM 3045 N N . TYR A 1 382 ? 5.797 18.547 -4.453 1 96.62 382 TYR A N 1
ATOM 3046 C CA . TYR A 1 382 ? 5.406 18.344 -5.844 1 96.62 382 TYR A CA 1
ATOM 3047 C C . TYR A 1 382 ? 6.148 19.297 -6.77 1 96.62 382 TYR A C 1
ATOM 3049 O O . TYR A 1 382 ? 6.602 18.906 -7.848 1 96.62 382 TYR A O 1
ATOM 3057 N N . PHE A 1 383 ? 6.309 20.516 -6.344 1 97.44 383 PHE A N 1
ATOM 3058 C CA . PHE A 1 383 ? 6.922 21.531 -7.195 1 97.44 383 PHE A CA 1
ATOM 3059 C C . PHE A 1 383 ? 8.43 21.578 -6.973 1 97.44 383 PHE A C 1
ATOM 3061 O O . PHE A 1 383 ? 9.125 22.406 -7.582 1 97.44 383 PHE A O 1
ATOM 3068 N N . GLY A 1 384 ? 8.961 20.781 -6.098 1 96.75 384 GLY A N 1
ATOM 3069 C CA . GLY A 1 384 ? 10.391 20.625 -5.914 1 96.75 384 GLY A CA 1
ATOM 3070 C C . GLY A 1 384 ? 11.023 21.797 -5.176 1 96.75 384 GLY A C 1
ATOM 3071 O O . GLY A 1 384 ? 12.094 22.281 -5.566 1 96.75 384 GLY A O 1
ATOM 3072 N N . LYS A 1 385 ? 10.383 22.266 -4.125 1 98.19 385 LYS A N 1
ATOM 3073 C CA . LYS A 1 385 ? 10.914 23.375 -3.344 1 98.19 385 LYS A CA 1
ATOM 3074 C C . LYS A 1 385 ? 11.406 22.906 -1.979 1 98.19 385 LYS A C 1
ATOM 3076 O O . LYS A 1 385 ? 10.656 22.266 -1.231 1 98.19 385 LYS A O 1
ATOM 3081 N N . PRO A 1 386 ? 12.664 23.172 -1.679 1 98.25 386 PRO A N 1
ATOM 3082 C CA . PRO A 1 386 ? 13.07 22.922 -0.295 1 98.25 386 PRO A CA 1
ATOM 3083 C C . PRO A 1 386 ? 12.305 23.781 0.713 1 98.25 386 PRO A C 1
ATOM 3085 O O . PRO A 1 386 ? 11.664 24.766 0.333 1 98.25 386 PRO A O 1
ATOM 3088 N N . MET A 1 387 ? 12.422 23.375 2.016 1 98.69 387 MET A N 1
ATOM 3089 C CA . MET A 1 387 ? 11.562 24.031 2.982 1 98.69 387 MET A CA 1
ATOM 3090 C C . MET A 1 387 ? 12.297 24.297 4.293 1 98.69 387 MET A C 1
ATOM 3092 O O . MET A 1 387 ? 13.305 23.641 4.578 1 98.69 387 MET A O 1
ATOM 3096 N N . ILE A 1 388 ? 11.906 25.297 4.953 1 98.75 388 ILE A N 1
ATOM 3097 C CA . ILE A 1 388 ? 12.07 25.453 6.395 1 98.75 388 ILE A CA 1
ATOM 3098 C C . ILE A 1 388 ? 10.711 25.328 7.082 1 98.75 388 ILE A C 1
ATOM 3100 O O . ILE A 1 388 ? 9.766 26.047 6.742 1 98.75 388 ILE A O 1
ATOM 3104 N N . THR A 1 389 ? 10.648 24.375 7.98 1 97.56 389 THR A N 1
ATOM 3105 C CA . THR A 1 389 ? 9.352 24.109 8.602 1 97.56 389 THR A CA 1
ATOM 3106 C C . THR A 1 389 ? 9.344 24.578 10.055 1 97.56 389 THR A C 1
ATOM 3108 O O . THR A 1 389 ? 10.328 24.375 10.773 1 97.56 389 THR A O 1
ATOM 3111 N N . ILE A 1 390 ? 8.273 25.219 10.406 1 94.94 390 ILE A N 1
ATOM 3112 C CA . ILE A 1 390 ? 8.008 25.688 11.766 1 94.94 390 ILE A CA 1
ATOM 3113 C C . ILE A 1 390 ? 6.629 25.203 12.203 1 94.94 390 ILE A C 1
ATOM 3115 O O . ILE A 1 390 ? 5.668 25.984 12.211 1 94.94 390 ILE A O 1
ATOM 3119 N N . PRO A 1 391 ? 6.57 23.953 12.672 1 91.06 391 PRO A N 1
ATOM 3120 C CA . PRO A 1 391 ? 5.258 23.406 13.023 1 91.06 391 PRO A CA 1
ATOM 3121 C C . PRO A 1 391 ? 4.637 24.109 14.234 1 91.06 391 PRO A C 1
ATOM 3123 O O . PRO A 1 391 ? 5.348 24.453 15.18 1 91.06 391 PRO A O 1
ATOM 3126 N N . LEU A 1 392 ? 3.336 24.219 14.211 1 84.38 392 LEU A N 1
ATOM 3127 C CA . LEU A 1 392 ? 2.631 24.953 15.258 1 84.38 392 LEU A CA 1
ATOM 3128 C C . LEU A 1 392 ? 1.602 24.062 15.945 1 84.38 392 LEU A C 1
ATOM 3130 O O . LEU A 1 392 ? 1.288 24.266 17.125 1 84.38 392 LEU A O 1
ATOM 3134 N N . PHE A 1 393 ? 1.074 23.125 15.125 1 79.31 393 PHE A N 1
ATOM 3135 C CA . PHE A 1 393 ? -0.072 22.422 15.68 1 79.31 393 PHE A CA 1
ATOM 3136 C C . PHE A 1 393 ? -0.237 21.047 15.016 1 79.31 393 PHE A C 1
ATOM 3138 O O . PHE A 1 393 ? 0.17 20.859 13.867 1 79.31 393 PHE A O 1
ATOM 3145 N N . ALA A 1 394 ? -0.75 20.062 15.828 1 81.81 394 ALA A N 1
ATOM 3146 C CA . ALA A 1 394 ? -1.294 18.781 15.375 1 81.81 394 ALA A CA 1
ATOM 3147 C C . ALA A 1 394 ? -0.284 18.031 14.516 1 81.81 394 ALA A C 1
ATOM 3149 O O . ALA A 1 394 ? 0.852 17.797 14.938 1 81.81 394 ALA A O 1
ATOM 3150 N N . ASP A 1 395 ? -0.698 17.75 13.203 1 84.25 395 ASP A N 1
ATOM 3151 C CA . ASP A 1 395 ? 0.077 16.844 12.352 1 84.25 395 ASP A CA 1
ATOM 3152 C C . ASP A 1 395 ? 1.304 17.562 11.781 1 84.25 395 ASP A C 1
ATOM 3154 O O . ASP A 1 395 ? 2.197 16.906 11.227 1 84.25 395 ASP A O 1
ATOM 3158 N N . GLN A 1 396 ? 1.402 18.828 12.031 1 89.62 396 GLN A N 1
ATOM 3159 C CA . GLN A 1 396 ? 2.5 19.594 11.461 1 89.62 396 GLN A CA 1
ATOM 3160 C C . GLN A 1 396 ? 3.848 19.109 12 1 89.62 396 GLN A C 1
ATOM 3162 O O . GLN A 1 396 ? 4.852 19.156 11.281 1 89.62 396 GLN A O 1
ATOM 3167 N N . PHE A 1 397 ? 3.795 18.688 13.203 1 88.75 397 PHE A N 1
ATOM 3168 C CA . PHE A 1 397 ? 5.035 18.234 13.836 1 88.75 397 PHE A CA 1
ATOM 3169 C C . PHE A 1 397 ? 5.582 17 13.141 1 88.75 397 PHE A C 1
ATOM 3171 O O . PHE A 1 397 ? 6.766 16.938 12.805 1 88.75 397 PHE A O 1
ATOM 3178 N N . ILE A 1 398 ? 4.738 16.078 12.93 1 88.44 398 ILE A N 1
ATOM 3179 C CA . ILE A 1 398 ? 5.172 14.844 12.281 1 88.44 398 ILE A CA 1
ATOM 3180 C C . ILE A 1 398 ? 5.543 15.117 10.828 1 88.44 398 ILE A C 1
ATOM 3182 O O . ILE A 1 398 ? 6.496 14.539 10.305 1 88.44 398 ILE A O 1
ATOM 3186 N N . ASN A 1 399 ? 4.82 15.969 10.18 1 91.69 399 ASN A N 1
ATOM 3187 C CA . ASN A 1 399 ? 5.148 16.359 8.812 1 91.69 399 ASN A CA 1
ATOM 3188 C C . ASN A 1 399 ? 6.547 16.953 8.719 1 91.69 399 ASN A C 1
ATOM 3190 O O . ASN A 1 399 ? 7.336 16.562 7.852 1 91.69 399 ASN A O 1
ATOM 3194 N N . ALA A 1 400 ? 6.785 17.859 9.641 1 93.69 400 ALA A N 1
ATOM 3195 C CA . ALA A 1 400 ? 8.07 18.547 9.648 1 93.69 400 ALA A CA 1
ATOM 3196 C C . ALA A 1 400 ? 9.211 17.562 9.906 1 93.69 400 ALA A C 1
ATOM 3198 O O . ALA A 1 400 ? 10.258 17.641 9.25 1 93.69 400 ALA A O 1
ATOM 3199 N N . LYS A 1 401 ? 9.008 16.734 10.805 1 91.88 401 LYS A N 1
ATOM 3200 C CA . LYS A 1 401 ? 10.039 15.766 11.133 1 91.88 401 LYS A CA 1
ATOM 3201 C C . LYS A 1 401 ? 10.289 14.812 9.961 1 91.88 401 LYS A C 1
ATOM 3203 O O . LYS A 1 401 ? 11.438 14.453 9.688 1 91.88 401 LYS A O 1
ATOM 3208 N N . ASN A 1 402 ? 9.266 14.391 9.32 1 91 402 ASN A N 1
ATOM 3209 C CA . ASN A 1 402 ? 9.414 13.539 8.141 1 91 402 ASN A CA 1
ATOM 3210 C C . ASN A 1 402 ? 10.195 14.25 7.035 1 91 402 ASN A C 1
ATOM 3212 O O . ASN A 1 402 ? 11.07 13.648 6.41 1 91 402 ASN A O 1
ATOM 3216 N N . LEU A 1 403 ? 9.891 15.492 6.82 1 95.06 403 LEU A N 1
ATOM 3217 C CA . LEU A 1 403 ? 10.555 16.25 5.77 1 95.06 403 LEU A CA 1
ATOM 3218 C C . LEU A 1 403 ? 12.039 16.422 6.082 1 95.06 403 LEU A C 1
ATOM 3220 O O . LEU A 1 403 ? 12.875 16.391 5.176 1 95.06 403 LEU A O 1
ATOM 3224 N N . ARG A 1 404 ? 12.305 16.625 7.328 1 94.06 404 ARG A N 1
ATOM 3225 C CA . ARG A 1 404 ? 13.703 16.719 7.738 1 94.06 404 ARG A CA 1
ATOM 3226 C C . ARG A 1 404 ? 14.43 15.406 7.477 1 94.06 404 ARG A C 1
ATOM 3228 O O . ARG A 1 404 ? 15.547 15.406 6.953 1 94.06 404 ARG A O 1
ATOM 3235 N N . ARG A 1 405 ? 13.805 14.406 7.738 1 89.25 405 ARG A N 1
ATOM 3236 C CA . ARG A 1 405 ? 14.391 13.086 7.57 1 89.25 405 ARG A CA 1
ATOM 3237 C C . ARG A 1 405 ? 14.68 12.797 6.098 1 89.25 405 ARG A C 1
ATOM 3239 O O . ARG A 1 405 ? 15.68 12.148 5.773 1 89.25 405 ARG A O 1
ATOM 3246 N N . ILE A 1 406 ? 13.867 13.227 5.277 1 90.06 406 ILE A N 1
ATOM 3247 C CA . ILE A 1 406 ? 13.992 13 3.842 1 90.06 406 ILE A CA 1
ATOM 3248 C C . ILE A 1 406 ? 15.094 13.891 3.27 1 90.06 406 ILE A C 1
ATOM 3250 O O . ILE A 1 406 ? 15.641 13.609 2.199 1 90.06 406 ILE A O 1
ATOM 3254 N N . GLY A 1 407 ? 15.352 14.961 3.975 1 93 407 GLY A N 1
ATOM 3255 C CA . GLY A 1 407 ? 16.312 15.938 3.486 1 93 407 GLY A CA 1
ATOM 3256 C C . GLY A 1 407 ? 15.688 17.031 2.643 1 93 407 GLY A C 1
ATOM 3257 O O . GLY A 1 407 ? 16.328 17.562 1.729 1 93 407 GLY A O 1
ATOM 3258 N N . LEU A 1 408 ? 14.438 17.312 2.953 1 96.38 408 LEU A N 1
ATOM 3259 C CA . LEU A 1 408 ? 13.734 18.312 2.176 1 96.38 408 LEU A CA 1
ATOM 3260 C C . LEU A 1 408 ? 13.57 19.609 2.977 1 96.38 408 LEU A C 1
ATOM 3262 O O . LEU A 1 408 ? 13.219 20.641 2.42 1 96.38 408 LEU A O 1
ATOM 3266 N N . ALA A 1 409 ? 13.828 19.516 4.301 1 98 409 ALA A N 1
ATOM 3267 C CA . ALA A 1 409 ? 13.547 20.688 5.109 1 98 409 ALA A CA 1
ATOM 3268 C C . ALA A 1 409 ? 14.453 20.75 6.332 1 98 409 ALA A C 1
ATOM 3270 O O . ALA A 1 409 ? 14.953 19.719 6.797 1 98 409 ALA A O 1
ATOM 3271 N N . VAL A 1 410 ? 14.688 21.938 6.723 1 98.25 410 VAL A N 1
ATOM 3272 C CA . VAL A 1 410 ? 15.203 22.188 8.062 1 98.25 410 VAL A CA 1
ATOM 3273 C C . VAL A 1 410 ? 14.039 22.5 9.008 1 98.25 410 VAL A C 1
ATOM 3275 O O . VAL A 1 410 ? 13.117 23.219 8.648 1 98.25 410 VAL A O 1
ATOM 3278 N N . LEU A 1 411 ? 14.07 21.844 10.125 1 97.25 411 LEU A N 1
ATOM 3279 C CA . LEU A 1 411 ? 13.008 22.031 11.109 1 97.25 411 LEU A CA 1
ATOM 3280 C C . LEU A 1 411 ? 13.438 22.984 12.211 1 97.25 411 LEU A C 1
ATOM 3282 O O . LEU A 1 411 ? 14.508 22.828 12.797 1 97.25 411 LEU A O 1
ATOM 3286 N N . ILE A 1 412 ? 12.625 24.031 12.422 1 96.56 412 ILE A N 1
ATOM 3287 C CA . ILE A 1 412 ? 12.773 24.922 13.57 1 96.56 412 ILE A CA 1
ATOM 3288 C C . ILE A 1 412 ? 11.586 24.75 14.516 1 96.56 412 ILE A C 1
ATOM 3290 O O . ILE A 1 412 ? 10.438 25.016 14.133 1 96.56 412 ILE A O 1
ATOM 3294 N N . GLU A 1 413 ? 11.898 24.328 15.719 1 90.69 413 GLU A N 1
ATOM 3295 C CA . GLU A 1 413 ? 10.82 24.266 16.703 1 90.69 413 GLU A CA 1
ATOM 3296 C C . GLU A 1 413 ? 10.312 25.672 17.047 1 90.69 413 GLU A C 1
ATOM 3298 O O . GLU A 1 413 ? 11.094 26.609 17.156 1 90.69 413 GLU A O 1
ATOM 3303 N N . ARG A 1 414 ? 9.086 25.719 17.234 1 87.12 414 ARG A N 1
ATOM 3304 C CA . ARG A 1 414 ? 8.445 27 17.453 1 87.12 414 ARG A CA 1
ATOM 3305 C C . ARG A 1 414 ? 9.102 27.75 18.609 1 87.12 414 ARG A C 1
ATOM 3307 O O . ARG A 1 414 ? 9.328 28.953 18.516 1 87.12 414 ARG A O 1
ATOM 3314 N N . ASN A 1 415 ? 9.398 27.016 19.672 1 86 415 ASN A N 1
ATOM 3315 C CA . ASN A 1 415 ? 9.961 27.625 20.859 1 86 415 ASN A CA 1
ATOM 3316 C C . ASN A 1 415 ? 11.406 28.062 20.641 1 86 415 ASN A C 1
ATOM 3318 O O . ASN A 1 415 ? 11.945 28.859 21.422 1 86 415 ASN A O 1
ATOM 3322 N N . ASN A 1 416 ? 11.977 27.641 19.594 1 91.44 416 ASN A N 1
ATOM 3323 C CA . ASN A 1 416 ? 13.359 27.984 19.281 1 91.44 416 ASN A CA 1
ATOM 3324 C C . ASN A 1 416 ? 13.445 28.984 18.125 1 91.44 416 ASN A C 1
ATOM 3326 O O . ASN A 1 416 ? 14.547 29.344 17.703 1 91.44 416 ASN A O 1
ATOM 3330 N N . LEU A 1 417 ? 12.344 29.422 17.641 1 93.69 417 LEU A N 1
ATOM 3331 C CA . LEU A 1 417 ? 12.359 30.359 16.531 1 93.69 417 LEU A CA 1
ATOM 3332 C C . LEU A 1 417 ? 12.852 31.734 16.984 1 93.69 417 LEU A C 1
ATOM 3334 O O . LEU A 1 417 ? 12.258 32.344 17.875 1 93.69 417 LEU A O 1
ATOM 3338 N N . ASN A 1 418 ? 13.906 32.156 16.516 1 96.06 418 ASN A N 1
ATOM 3339 C CA . ASN A 1 418 ? 14.492 33.469 16.719 1 96.06 418 ASN A CA 1
ATOM 3340 C C . ASN A 1 418 ? 15.375 33.875 15.547 1 96.06 418 ASN A C 1
ATOM 3342 O O . ASN A 1 418 ? 15.5 33.156 14.57 1 96.06 418 ASN A O 1
ATOM 3346 N N . LYS A 1 419 ? 15.922 35.062 15.688 1 98.06 419 LYS A N 1
ATOM 3347 C CA . LYS A 1 419 ? 16.734 35.625 14.609 1 98.06 419 LYS A CA 1
ATOM 3348 C C . LYS A 1 419 ? 17.875 34.656 14.234 1 98.06 419 LYS A C 1
ATOM 3350 O O . LYS A 1 419 ? 18.031 34.312 13.062 1 98.06 419 LYS A O 1
ATOM 3355 N N . ASP A 1 420 ? 18.578 34.125 15.172 1 98.31 420 ASP A N 1
ATOM 3356 C CA . ASP A 1 420 ? 19.781 33.312 14.93 1 98.31 420 ASP A CA 1
ATOM 3357 C C . ASP A 1 420 ? 19.438 31.953 14.336 1 98.31 420 ASP A C 1
ATOM 3359 O O . ASP A 1 420 ? 20.109 31.5 13.406 1 98.31 420 ASP A O 1
ATOM 3363 N N . THR A 1 421 ? 18.438 31.312 14.891 1 98.31 421 THR A N 1
ATOM 3364 C CA . THR A 1 421 ? 18.062 30 14.383 1 98.31 421 THR A CA 1
ATOM 3365 C C . THR A 1 421 ? 17.531 30.109 12.953 1 98.31 421 THR A C 1
ATOM 3367 O O . THR A 1 421 ? 17.75 29.219 12.141 1 98.31 421 THR A O 1
ATOM 3370 N N . LEU A 1 422 ? 16.797 31.156 12.68 1 98.56 422 LEU A N 1
ATOM 3371 C CA . LEU A 1 422 ? 16.281 31.344 11.336 1 98.56 422 LEU A CA 1
ATOM 3372 C C . LEU A 1 422 ? 17.406 31.625 10.352 1 98.56 422 LEU A C 1
ATOM 3374 O O . LEU A 1 422 ? 17.406 31.109 9.227 1 98.56 422 LEU A O 1
ATOM 3378 N N . ILE A 1 423 ? 18.375 32.469 10.758 1 98.62 423 ILE A N 1
ATOM 3379 C CA . ILE A 1 423 ? 19.531 32.75 9.906 1 98.62 423 ILE A CA 1
ATOM 3380 C C . ILE A 1 423 ? 20.281 31.453 9.609 1 98.62 423 ILE A C 1
ATOM 3382 O O . ILE A 1 423 ? 20.641 31.188 8.461 1 98.62 423 ILE A O 1
ATOM 3386 N N . THR A 1 424 ? 20.484 30.641 10.648 1 98.44 424 THR A N 1
ATOM 3387 C CA . THR A 1 424 ? 21.188 29.375 10.492 1 98.44 424 THR A CA 1
ATOM 3388 C C . THR A 1 424 ? 20.453 28.469 9.516 1 98.44 424 THR A C 1
ATOM 3390 O O . THR A 1 424 ? 21.078 27.844 8.648 1 98.44 424 THR A O 1
ATOM 3393 N N . ALA A 1 425 ? 19.156 28.359 9.648 1 98.5 425 ALA A N 1
ATOM 3394 C CA . ALA A 1 425 ? 18.344 27.516 8.766 1 98.5 425 ALA A CA 1
ATOM 3395 C C . ALA A 1 425 ? 18.406 28.016 7.32 1 98.5 425 ALA A C 1
ATOM 3397 O O . ALA A 1 425 ? 18.562 27.219 6.391 1 98.5 425 ALA A O 1
ATOM 3398 N N . LEU A 1 426 ? 18.281 29.344 7.137 1 98.5 426 LEU A N 1
ATOM 3399 C CA . LEU A 1 426 ? 18.344 29.938 5.801 1 98.5 426 LEU A CA 1
ATOM 3400 C C . LEU A 1 426 ? 19.703 29.672 5.156 1 98.5 426 LEU A C 1
ATOM 3402 O O . LEU A 1 426 ? 19.766 29.297 3.98 1 98.5 426 LEU A O 1
ATOM 3406 N N . CYS A 1 427 ? 20.734 29.766 5.902 1 98.12 427 CYS A N 1
ATOM 3407 C CA . CYS A 1 427 ? 22.078 29.516 5.395 1 98.12 427 CYS A CA 1
ATOM 3408 C C . CYS A 1 427 ? 22.234 28.047 4.988 1 98.12 427 CYS A C 1
ATOM 3410 O O . CYS A 1 427 ? 22.859 27.75 3.965 1 98.12 427 CYS A O 1
ATOM 3412 N N . GLU A 1 428 ? 21.641 27.203 5.785 1 97.75 428 GLU A N 1
ATOM 3413 C CA . GLU A 1 428 ? 21.766 25.781 5.508 1 97.75 428 GLU A CA 1
ATOM 3414 C C . GLU A 1 428 ? 21.016 25.391 4.234 1 97.75 428 GLU A C 1
ATOM 3416 O O . GLU A 1 428 ? 21.578 24.719 3.359 1 97.75 428 GLU A O 1
ATOM 3421 N N . VAL A 1 429 ? 19.812 25.797 4.113 1 97.94 429 VAL A N 1
ATOM 3422 C CA . VAL A 1 429 ? 18.969 25.359 3.018 1 97.94 429 VAL A CA 1
ATOM 3423 C C . VAL A 1 429 ? 19.406 26.031 1.716 1 97.94 429 VAL A C 1
ATOM 3425 O O . VAL A 1 429 ? 19.344 25.422 0.646 1 97.94 429 VAL A O 1
ATOM 3428 N N . LEU A 1 430 ? 19.844 27.297 1.839 1 96.69 430 LEU A N 1
ATOM 3429 C CA . LEU A 1 430 ? 20.234 28.062 0.654 1 96.69 430 LEU A CA 1
ATOM 3430 C C . LEU A 1 430 ? 21.734 27.938 0.408 1 96.69 430 LEU A C 1
ATOM 3432 O O . LEU A 1 430 ? 22.312 28.75 -0.337 1 96.69 430 LEU A O 1
ATOM 3436 N N . SER A 1 431 ? 22.297 26.984 0.919 1 93 431 SER A N 1
ATOM 3437 C CA . SER A 1 431 ? 23.734 26.797 0.772 1 93 431 SER A CA 1
ATOM 3438 C C . SER A 1 431 ? 24.125 26.625 -0.692 1 93 431 SER A C 1
ATOM 3440 O O . SER A 1 431 ? 23.312 26.156 -1.502 1 93 431 SER A O 1
ATOM 3442 N N . PRO A 1 432 ? 25.297 26.875 -1.002 1 89.31 432 PRO A N 1
ATOM 3443 C CA . PRO A 1 432 ? 25.781 26.75 -2.381 1 89.31 432 PRO A CA 1
ATOM 3444 C C . PRO A 1 432 ? 25.797 25.312 -2.877 1 89.31 432 PRO A C 1
ATOM 3446 O O . PRO A 1 432 ? 25.688 25.062 -4.082 1 89.31 432 PRO A O 1
ATOM 3449 N N . ASP A 1 433 ? 25.938 24.359 -1.994 1 91.44 433 ASP A N 1
ATOM 3450 C CA . ASP A 1 433 ? 25.953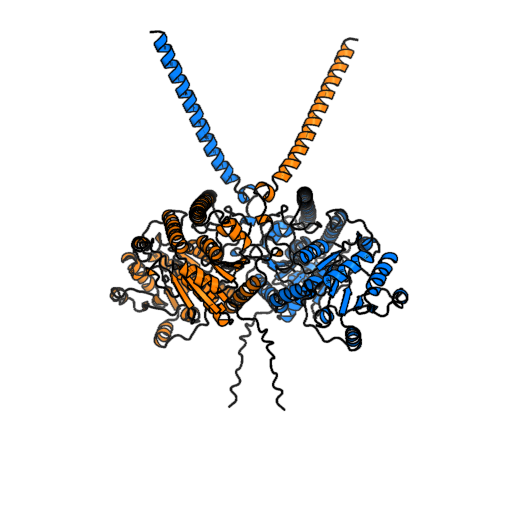 22.969 -2.412 1 91.44 433 ASP A CA 1
ATOM 3451 C C . ASP A 1 433 ? 24.562 22.5 -2.836 1 91.44 433 ASP A C 1
ATOM 3453 O O . ASP A 1 433 ? 24.422 21.422 -3.424 1 91.44 433 ASP A O 1
ATOM 3457 N N . ALA A 1 434 ? 23.562 23.203 -2.633 1 93.06 434 ALA A N 1
ATOM 3458 C CA . ALA A 1 434 ? 22.188 23.031 -3.102 1 93.06 434 ALA A CA 1
ATOM 3459 C C . ALA A 1 434 ? 21.688 21.625 -2.811 1 93.06 434 ALA A C 1
ATOM 3461 O O . ALA A 1 434 ? 20.984 21.031 -3.627 1 93.06 434 ALA A O 1
ATOM 3462 N N . LYS A 1 435 ? 22.109 21.141 -1.6 1 94.94 435 LYS A N 1
ATOM 3463 C CA . LYS A 1 435 ? 21.734 19.766 -1.245 1 94.94 435 LYS A CA 1
ATOM 3464 C C . LYS A 1 435 ? 20.219 19.625 -1.141 1 94.94 435 LYS A C 1
ATOM 3466 O O . LYS A 1 435 ? 19.641 18.656 -1.644 1 94.94 435 LYS A O 1
ATOM 3471 N N . TYR A 1 436 ? 19.594 20.562 -0.501 1 97.06 436 TYR A N 1
ATOM 3472 C CA . TYR A 1 436 ? 18.141 20.5 -0.318 1 97.06 436 TYR A CA 1
ATOM 3473 C C . TYR A 1 436 ? 17.422 20.719 -1.639 1 97.06 436 TYR A C 1
ATOM 3475 O O . TYR A 1 436 ? 16.422 20.062 -1.927 1 97.06 436 TYR A O 1
ATOM 3483 N N . ALA A 1 437 ? 17.922 21.609 -2.402 1 96.94 437 ALA A N 1
ATOM 3484 C CA . ALA A 1 437 ? 17.312 21.891 -3.703 1 96.94 437 ALA A CA 1
ATOM 3485 C C . ALA A 1 437 ? 17.406 20.672 -4.621 1 96.94 437 ALA A C 1
ATOM 3487 O O . ALA A 1 437 ? 16.453 20.359 -5.336 1 96.94 437 ALA A O 1
ATOM 3488 N N . HIS A 1 438 ? 18.531 20.047 -4.625 1 94.5 438 HIS A N 1
ATOM 3489 C CA . HIS A 1 438 ? 18.719 18.859 -5.445 1 94.5 438 HIS A CA 1
ATOM 3490 C C . HIS A 1 438 ? 17.766 17.734 -5.02 1 94.5 438 HIS A C 1
ATOM 3492 O O . HIS A 1 438 ? 17.156 17.094 -5.867 1 94.5 438 HIS A O 1
ATOM 3498 N N . LYS A 1 439 ? 17.672 17.531 -3.729 1 93.75 439 LYS A N 1
ATOM 3499 C CA . LYS A 1 439 ? 16.766 16.516 -3.219 1 93.75 439 LYS A CA 1
ATOM 3500 C C . LYS A 1 439 ? 15.312 16.844 -3.586 1 93.75 439 LYS A C 1
ATOM 3502 O O . LYS A 1 439 ? 14.562 15.961 -4.02 1 93.75 439 LYS A O 1
ATOM 3507 N N . ALA A 1 440 ? 14.969 18.047 -3.438 1 95.88 440 ALA A N 1
ATOM 3508 C CA . ALA A 1 440 ? 13.617 18.469 -3.771 1 95.88 440 ALA A CA 1
ATOM 3509 C C . ALA A 1 440 ? 13.312 18.234 -5.25 1 95.88 440 ALA A C 1
ATOM 3511 O O . ALA A 1 440 ? 12.227 17.75 -5.602 1 95.88 440 ALA A O 1
ATOM 3512 N N . SER A 1 441 ? 14.25 18.516 -6.047 1 94.38 441 SER A N 1
ATOM 3513 C CA . SER A 1 441 ? 14.094 18.312 -7.484 1 94.38 441 SER A CA 1
ATOM 3514 C C . SER A 1 441 ? 13.922 16.828 -7.82 1 94.38 441 SER A C 1
ATOM 3516 O O . SER A 1 441 ? 13.109 16.469 -8.672 1 94.38 441 SER A O 1
ATOM 3518 N N . THR A 1 442 ? 14.68 16.047 -7.184 1 89.94 442 THR A N 1
ATOM 3519 C CA . THR A 1 442 ? 14.602 14.602 -7.402 1 89.94 442 THR A CA 1
ATOM 3520 C C . THR A 1 442 ? 13.227 14.062 -7.012 1 89.94 442 THR A C 1
ATOM 3522 O O . THR A 1 442 ? 12.609 13.32 -7.77 1 89.94 442 THR A O 1
ATOM 3525 N N . VAL A 1 443 ? 12.766 14.492 -5.898 1 91.19 443 VAL A N 1
ATOM 3526 C CA . VAL A 1 443 ? 11.469 14.031 -5.418 1 91.19 443 VAL A CA 1
ATOM 3527 C C . VAL A 1 443 ? 10.359 14.539 -6.34 1 91.19 443 VAL A C 1
ATOM 3529 O O . VAL A 1 443 ? 9.422 13.805 -6.668 1 91.19 443 VAL A O 1
ATOM 3532 N N . ALA A 1 444 ? 10.531 15.727 -6.754 1 94 444 ALA A N 1
ATOM 3533 C CA . ALA A 1 444 ? 9.539 16.312 -7.652 1 94 444 ALA A CA 1
ATOM 3534 C C . ALA A 1 444 ? 9.453 15.531 -8.961 1 94 444 ALA A C 1
ATOM 3536 O O . ALA A 1 444 ? 8.367 15.336 -9.508 1 94 444 ALA A O 1
ATOM 3537 N N . ARG A 1 445 ? 10.547 15.109 -9.477 1 90.19 445 ARG A N 1
ATOM 3538 C CA . ARG A 1 445 ? 10.57 14.32 -10.703 1 90.19 445 ARG A CA 1
ATOM 3539 C C . ARG A 1 445 ? 9.82 13 -10.523 1 90.19 445 ARG A C 1
ATOM 3541 O O . ARG A 1 445 ? 9.125 12.547 -11.43 1 90.19 445 ARG A O 1
ATOM 3548 N N . TYR A 1 446 ? 9.961 12.492 -9.391 1 87.44 446 TYR A N 1
ATOM 3549 C CA . TYR A 1 446 ? 9.281 11.234 -9.094 1 87.44 446 TYR A CA 1
ATOM 3550 C C . TYR A 1 446 ? 7.773 11.445 -8.992 1 87.44 446 TYR A C 1
ATOM 3552 O O . TYR A 1 446 ? 6.988 10.555 -9.328 1 87.44 446 TYR A O 1
ATOM 3560 N N . LEU A 1 447 ? 7.375 12.594 -8.578 1 91.62 447 LEU A N 1
ATOM 3561 C CA . LEU A 1 447 ? 5.965 12.844 -8.305 1 91.62 447 LEU A CA 1
ATOM 3562 C C . LEU A 1 447 ? 5.273 13.453 -9.516 1 91.62 447 LEU A C 1
ATOM 3564 O O . LEU A 1 447 ? 4.129 13.906 -9.43 1 91.62 447 LEU A O 1
ATOM 3568 N N . ARG A 1 448 ? 5.902 13.414 -10.578 1 88.44 448 ARG A N 1
ATOM 3569 C CA . ARG A 1 448 ? 5.309 13.961 -11.797 1 88.44 448 ARG A CA 1
ATOM 3570 C C . ARG A 1 448 ? 3.971 13.297 -12.102 1 88.44 448 ARG A C 1
ATOM 3572 O O . ARG A 1 448 ? 3.855 12.07 -12.039 1 88.44 448 ARG A O 1
ATOM 3579 N N . GLY A 1 449 ? 2.936 14.086 -12.375 1 88.31 449 GLY A N 1
ATOM 3580 C CA . GLY A 1 449 ? 1.623 13.578 -12.742 1 88.31 449 GLY A CA 1
ATOM 3581 C C . GLY A 1 449 ? 0.78 13.188 -11.547 1 88.31 449 GLY A C 1
ATOM 3582 O O . GLY A 1 449 ? -0.357 12.734 -11.703 1 88.31 449 GLY A O 1
ATOM 3583 N N . LEU A 1 450 ? 1.302 13.438 -10.43 1 89.38 450 LEU A N 1
ATOM 3584 C CA . LEU A 1 450 ? 0.659 13.016 -9.188 1 89.38 450 LEU A CA 1
ATOM 3585 C C . LEU A 1 450 ? -0.761 13.562 -9.094 1 89.38 450 LEU A C 1
ATOM 3587 O O . LEU A 1 450 ? -1.704 12.812 -8.828 1 89.38 450 LEU A O 1
ATOM 3591 N N . PRO A 1 451 ? -1.018 14.875 -9.359 1 93.94 451 PRO A N 1
ATOM 3592 C CA . PRO A 1 451 ? -2.371 15.406 -9.18 1 93.94 451 PRO A CA 1
ATOM 3593 C C . PRO A 1 451 ? -3.404 14.703 -10.055 1 93.94 451 PRO A C 1
ATOM 3595 O O . PRO A 1 451 ? -4.465 14.305 -9.562 1 93.94 451 PRO A O 1
ATOM 3598 N N . SER A 1 452 ? -3.072 14.484 -11.289 1 93.44 452 SER A N 1
ATOM 3599 C CA . SER A 1 452 ? -3.992 13.82 -12.203 1 93.44 452 SER A CA 1
ATOM 3600 C C . SER A 1 452 ? -4.242 12.375 -11.789 1 93.44 452 SER A C 1
ATOM 3602 O O . SER A 1 452 ? -5.383 11.906 -11.812 1 93.44 452 SER A O 1
ATOM 3604 N N . ALA A 1 453 ? -3.229 11.703 -11.414 1 91.31 453 ALA A N 1
ATOM 3605 C CA . ALA A 1 453 ? -3.361 10.312 -10.977 1 91.31 453 ALA A CA 1
ATOM 3606 C C . ALA A 1 453 ? -4.215 10.211 -9.719 1 91.31 453 ALA A C 1
ATOM 3608 O O . ALA A 1 453 ? -5.035 9.305 -9.586 1 91.31 453 ALA A O 1
ATOM 3609 N N . ALA A 1 454 ? -3.996 11.117 -8.82 1 95.5 454 ALA A N 1
ATOM 3610 C CA . ALA A 1 454 ? -4.754 11.133 -7.574 1 95.5 454 ALA A CA 1
ATOM 3611 C C . ALA A 1 454 ? -6.238 11.383 -7.836 1 95.5 454 ALA A C 1
ATOM 3613 O O . ALA A 1 454 ? -7.098 10.719 -7.25 1 95.5 454 ALA A O 1
ATOM 3614 N N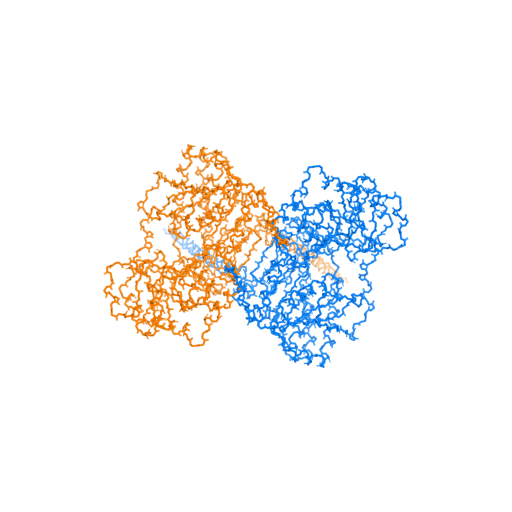 . ARG A 1 455 ? -6.582 12.312 -8.695 1 97.06 455 ARG A N 1
ATOM 3615 C CA . ARG A 1 455 ? -7.969 12.594 -9.047 1 97.06 455 ARG A CA 1
ATOM 3616 C C . ARG A 1 455 ? -8.633 11.383 -9.695 1 97.06 455 ARG A C 1
ATOM 3618 O O . ARG A 1 455 ? -9.766 11.039 -9.367 1 97.06 455 ARG A O 1
ATOM 3625 N N . ALA A 1 456 ? -7.898 10.781 -10.555 1 93.62 456 ALA A N 1
ATOM 3626 C CA . ALA A 1 456 ? -8.414 9.578 -11.203 1 93.62 456 ALA A CA 1
ATOM 3627 C C . ALA A 1 456 ? -8.695 8.477 -10.188 1 93.62 456 ALA A C 1
ATOM 3629 O O . ALA A 1 456 ? -9.68 7.742 -10.312 1 93.62 456 ALA A O 1
ATOM 3630 N N . GLU A 1 457 ? -7.82 8.367 -9.242 1 94.25 457 GLU A N 1
ATOM 3631 C CA . GLU A 1 457 ? -7.984 7.367 -8.188 1 94.25 457 GLU A CA 1
ATOM 3632 C C . GLU A 1 457 ? -9.258 7.617 -7.387 1 94.25 457 GLU A C 1
ATOM 3634 O O . GLU A 1 457 ? -9.992 6.676 -7.074 1 94.25 457 GLU A O 1
ATOM 3639 N N . VAL A 1 458 ? -9.508 8.836 -7.047 1 97.31 458 VAL A N 1
ATOM 3640 C CA . VAL A 1 458 ? -10.719 9.195 -6.312 1 97.31 458 VAL A CA 1
ATOM 3641 C C . VAL A 1 458 ? -11.953 8.766 -7.105 1 97.31 458 VAL A C 1
ATOM 3643 O O . VAL A 1 458 ? -12.812 8.047 -6.586 1 97.31 458 VAL A O 1
ATOM 3646 N N . THR A 1 459 ? -12.023 9.148 -8.352 1 96.19 459 THR A N 1
ATOM 3647 C CA . THR A 1 459 ? -13.172 8.859 -9.195 1 96.19 459 THR A CA 1
ATOM 3648 C C . THR A 1 459 ? -13.367 7.352 -9.352 1 96.19 459 THR A C 1
ATOM 3650 O O . THR A 1 459 ? -14.477 6.844 -9.195 1 96.19 459 THR A O 1
ATOM 3653 N N . ARG A 1 460 ? -12.32 6.672 -9.578 1 93.19 460 ARG A N 1
ATOM 3654 C CA . ARG A 1 460 ? -12.375 5.23 -9.812 1 93.19 460 ARG A CA 1
ATOM 3655 C C . ARG A 1 460 ? -12.914 4.504 -8.586 1 93.19 460 ARG A C 1
ATOM 3657 O O . ARG A 1 460 ? -13.781 3.633 -8.703 1 93.19 460 ARG A O 1
ATOM 3664 N N . TRP A 1 461 ? -12.453 4.836 -7.465 1 95.56 461 TRP A N 1
ATOM 3665 C CA . TRP A 1 461 ? -12.844 4.129 -6.25 1 95.56 461 TRP A CA 1
ATOM 3666 C C . TRP A 1 461 ? -14.273 4.484 -5.855 1 95.56 461 TRP A C 1
ATOM 3668 O O . TRP A 1 461 ? -15.031 3.621 -5.395 1 95.56 461 TRP A O 1
ATOM 3678 N N . VAL A 1 462 ? -14.617 5.746 -6.027 1 97.25 462 VAL A N 1
ATOM 3679 C CA . VAL A 1 462 ? -15.992 6.129 -5.707 1 97.25 462 VAL A CA 1
ATOM 3680 C C . VAL A 1 462 ? -16.953 5.371 -6.609 1 97.25 462 VAL A C 1
ATOM 3682 O O . VAL A 1 462 ? -17.953 4.82 -6.137 1 97.25 462 VAL A O 1
ATOM 3685 N N . GLU A 1 463 ? -16.656 5.266 -7.848 1 95.56 463 GLU A N 1
ATOM 3686 C CA . GLU A 1 463 ? -17.516 4.551 -8.797 1 95.56 463 GLU A CA 1
ATOM 3687 C C . GLU A 1 463 ? -17.562 3.061 -8.477 1 95.56 463 GLU A C 1
ATOM 3689 O O . GLU A 1 463 ? -18.625 2.445 -8.516 1 95.56 463 GLU A O 1
ATOM 3694 N N . LEU A 1 464 ? -16.453 2.543 -8.164 1 93.69 464 LEU A N 1
ATOM 3695 C CA . LEU A 1 464 ? -16.375 1.118 -7.863 1 93.69 464 LEU A CA 1
ATOM 3696 C C . LEU A 1 464 ? -17.172 0.79 -6.598 1 93.69 464 LEU A C 1
ATOM 3698 O O . LEU A 1 464 ? -17.922 -0.187 -6.566 1 93.69 464 LEU A O 1
ATOM 3702 N N . VAL A 1 465 ? -17.031 1.58 -5.582 1 96.5 465 VAL A N 1
ATOM 3703 C CA . VAL A 1 465 ? -17.734 1.334 -4.328 1 96.5 465 VAL A CA 1
ATOM 3704 C C . VAL A 1 465 ? -19.234 1.557 -4.523 1 96.5 465 VAL A C 1
ATOM 3706 O O . VAL A 1 465 ? -20.062 0.842 -3.943 1 96.5 465 VAL A O 1
ATOM 3709 N N . ALA A 1 466 ? -19.562 2.527 -5.328 1 96.56 466 ALA A N 1
ATOM 3710 C CA . ALA A 1 466 ? -20.969 2.754 -5.617 1 96.56 466 ALA A CA 1
ATOM 3711 C C . ALA A 1 466 ? -21.594 1.541 -6.301 1 96.56 466 ALA A C 1
ATOM 3713 O O . ALA A 1 466 ? -22.75 1.196 -6.039 1 96.56 466 ALA A O 1
ATOM 3714 N N . GLU A 1 467 ? -20.844 0.926 -7.09 1 92.94 467 GLU A N 1
ATOM 3715 C CA . GLU A 1 467 ? -21.344 -0.208 -7.859 1 92.94 467 GLU A CA 1
ATOM 3716 C C . GLU A 1 467 ? -21.297 -1.494 -7.043 1 92.94 467 GLU A C 1
ATOM 3718 O O . GLU A 1 467 ? -22.281 -2.252 -7.012 1 92.94 467 GLU A O 1
ATOM 3723 N N . GLU A 1 468 ? -20.172 -1.721 -6.336 1 92 468 GLU A N 1
ATOM 3724 C CA . GLU A 1 468 ? -19.938 -3.037 -5.754 1 92 468 GLU A CA 1
ATOM 3725 C C . GLU A 1 468 ? -20.094 -3.006 -4.238 1 92 468 GLU A C 1
ATOM 3727 O O . GLU A 1 468 ? -20.203 -4.055 -3.6 1 92 468 GLU A O 1
ATOM 3732 N N . GLY A 1 469 ? -20.109 -1.834 -3.666 1 94.38 469 GLY A N 1
ATOM 3733 C CA . GLY A 1 469 ? -20.047 -1.766 -2.215 1 94.38 469 GLY A CA 1
ATOM 3734 C C . GLY A 1 469 ? -18.703 -2.229 -1.656 1 94.38 469 GLY A C 1
ATOM 3735 O O . GLY A 1 469 ? -17.656 -2.01 -2.271 1 94.38 469 GLY A O 1
ATOM 3736 N N . GLN A 1 470 ? -18.75 -2.672 -0.498 1 93.88 470 GLN A N 1
ATOM 3737 C CA . GLN A 1 470 ? -17.562 -3.238 0.109 1 93.88 470 GLN A CA 1
ATOM 3738 C C . GLN A 1 470 ? -17.172 -4.551 -0.564 1 93.88 470 GLN A C 1
ATOM 3740 O O . GLN A 1 470 ? -17.984 -5.465 -0.673 1 93.88 470 GLN A O 1
ATOM 3745 N N . MET A 1 471 ? -16 -4.613 -0.991 1 91.81 471 MET A N 1
ATOM 3746 C CA . MET A 1 471 ? -15.492 -5.828 -1.615 1 91.81 471 MET A CA 1
ATOM 3747 C C . MET A 1 471 ? -14.711 -6.668 -0.611 1 91.81 471 MET A C 1
ATOM 3749 O O . MET A 1 471 ? -13.57 -6.332 -0.272 1 91.81 471 MET A O 1
ATOM 3753 N N . GLU A 1 472 ? -15.258 -7.688 -0.238 1 88.19 472 GLU A N 1
ATOM 3754 C CA . GLU A 1 472 ? -14.734 -8.516 0.843 1 88.19 472 GLU A CA 1
ATOM 3755 C C . GLU A 1 472 ? -13.328 -9.008 0.528 1 88.19 472 GLU A C 1
ATOM 3757 O O . GLU A 1 472 ? -12.492 -9.148 1.428 1 88.19 472 GLU A O 1
ATOM 3762 N N . HIS A 1 473 ? -13.086 -9.234 -0.7 1 88.25 473 HIS A N 1
ATOM 3763 C CA . HIS A 1 473 ? -11.812 -9.828 -1.086 1 88.25 473 HIS A CA 1
ATOM 3764 C C . HIS A 1 473 ? -10.68 -8.812 -0.958 1 88.25 473 HIS A C 1
ATOM 3766 O O . HIS A 1 473 ? -9.5 -9.18 -1.017 1 88.25 473 HIS A O 1
ATOM 3772 N N . LEU A 1 474 ? -10.977 -7.562 -0.731 1 91.5 474 LEU A N 1
ATOM 3773 C CA . LEU A 1 474 ? -9.961 -6.539 -0.517 1 91.5 474 LEU A CA 1
ATOM 3774 C C . LEU A 1 474 ? -9.719 -6.32 0.973 1 91.5 474 LEU A C 1
ATOM 3776 O O . LEU A 1 474 ? -8.742 -5.672 1.357 1 91.5 474 LEU A O 1
ATOM 3780 N N . MET A 1 475 ? -10.617 -6.879 1.805 1 92.12 475 MET A N 1
ATOM 3781 C CA . MET A 1 475 ? -10.531 -6.684 3.25 1 92.12 475 MET A CA 1
ATOM 3782 C C . MET A 1 475 ? -9.617 -7.73 3.883 1 92.12 475 MET A C 1
ATOM 3784 O O . MET A 1 475 ? -9.672 -8.906 3.529 1 92.12 475 MET A O 1
ATOM 3788 N N . MET A 1 476 ? -8.75 -7.266 4.734 1 92.06 476 MET A N 1
ATOM 3789 C CA . MET A 1 476 ? -7.938 -8.227 5.484 1 92.06 476 MET A CA 1
ATOM 3790 C C . MET A 1 476 ? -8.797 -8.992 6.488 1 92.06 476 MET A C 1
ATOM 3792 O O . MET A 1 476 ? -9.594 -8.391 7.211 1 92.06 476 MET A O 1
ATOM 3796 N N . LYS A 1 477 ? -8.578 -10.25 6.566 1 91.94 477 LYS A N 1
ATOM 3797 C CA . LYS A 1 477 ? -9.344 -11.078 7.492 1 91.94 477 LYS A CA 1
ATOM 3798 C C . LYS A 1 477 ? -8.938 -10.805 8.938 1 91.94 477 LYS A C 1
ATOM 3800 O O . LYS A 1 477 ? -9.633 -11.211 9.875 1 91.94 477 LYS A O 1
ATOM 3805 N N . ALA A 1 478 ? -7.852 -10.133 9.055 1 91.06 478 ALA A N 1
ATOM 3806 C CA . ALA A 1 478 ? -7.398 -9.719 10.383 1 91.06 478 ALA A CA 1
ATOM 3807 C C . ALA A 1 478 ? -8.492 -8.953 11.125 1 91.06 478 ALA A C 1
ATOM 3809 O O . ALA A 1 478 ? -8.562 -9 12.352 1 91.06 478 ALA A O 1
ATOM 3810 N N . ARG A 1 479 ? -9.32 -8.281 10.43 1 90 479 ARG A N 1
ATOM 3811 C CA . ARG A 1 479 ? -10.359 -7.438 11.016 1 90 479 ARG A CA 1
ATOM 3812 C C . ARG A 1 479 ? -11.336 -8.258 11.852 1 90 479 ARG A C 1
ATOM 3814 O O . ARG A 1 479 ? -12.008 -7.727 12.734 1 90 479 ARG A O 1
ATOM 3821 N N . ASP A 1 480 ? -11.383 -9.547 11.578 1 89.94 480 ASP A N 1
ATOM 3822 C CA . ASP A 1 480 ? -12.367 -10.406 12.234 1 89.94 480 ASP A CA 1
ATOM 3823 C C . ASP A 1 480 ? -11.711 -11.32 13.258 1 89.94 480 ASP A C 1
ATOM 3825 O O . ASP A 1 480 ? -12.367 -12.188 13.844 1 89.94 480 ASP A O 1
ATOM 3829 N N . LEU A 1 481 ? -10.5 -11.148 13.438 1 92.31 481 LEU A N 1
ATOM 3830 C CA . LEU A 1 481 ? -9.789 -11.992 14.391 1 92.31 481 LEU A CA 1
ATOM 3831 C C . LEU A 1 481 ? -9.711 -11.328 15.758 1 92.31 481 LEU A C 1
ATOM 3833 O O . LEU A 1 481 ? -9.602 -10.102 15.859 1 92.31 481 LEU A O 1
ATOM 3837 N N . SER A 1 482 ? -9.789 -12.164 16.75 1 91.81 482 SER A N 1
ATOM 3838 C CA . SER A 1 482 ? -9.523 -11.68 18.094 1 91.81 482 SER A CA 1
ATOM 3839 C C . SER A 1 482 ? -8.039 -11.43 18.312 1 91.81 482 SER A C 1
ATOM 3841 O O . SER A 1 482 ? -7.211 -11.828 17.5 1 91.81 482 SER A O 1
ATOM 3843 N N . PHE A 1 483 ? -7.797 -10.727 19.406 1 89.19 483 PHE A N 1
ATOM 3844 C CA . PHE A 1 483 ? -6.414 -10.484 19.797 1 89.19 483 PHE A CA 1
ATOM 3845 C C . PHE A 1 483 ? -5.645 -11.797 19.922 1 89.19 483 PHE A C 1
ATOM 3847 O O . PHE A 1 483 ? -4.512 -11.898 19.438 1 89.19 483 PHE A O 1
ATOM 3854 N N . ILE A 1 484 ? -6.23 -12.758 20.422 1 93.94 484 ILE A N 1
ATOM 3855 C CA . ILE A 1 484 ? -5.629 -14.062 20.672 1 93.94 484 ILE A CA 1
ATOM 3856 C C . ILE A 1 484 ? -5.348 -14.758 19.344 1 93.94 484 ILE A C 1
ATOM 3858 O O . ILE A 1 484 ? -4.266 -15.32 19.141 1 93.94 484 ILE A O 1
ATOM 3862 N N . GLN A 1 485 ? -6.258 -14.648 18.406 1 94.69 485 GLN A N 1
ATOM 3863 C CA . GLN A 1 485 ? -6.098 -15.289 17.094 1 94.69 485 GLN A CA 1
ATOM 3864 C C . GLN A 1 485 ? -5.082 -14.547 16.234 1 94.69 485 GLN A C 1
ATOM 3866 O O . GLN A 1 485 ? -4.25 -15.172 15.578 1 94.69 485 GLN A O 1
ATOM 3871 N N . TYR A 1 486 ? -5.176 -13.25 16.344 1 91.94 486 TYR A N 1
ATOM 3872 C CA . TYR A 1 486 ? -4.305 -12.438 15.516 1 91.94 486 TYR A CA 1
ATOM 3873 C C . TYR A 1 486 ? -2.836 -12.734 15.805 1 91.94 486 TYR A C 1
ATOM 3875 O O . TYR A 1 486 ? -2.033 -12.883 14.875 1 91.94 486 TYR A O 1
ATOM 3883 N N . TYR A 1 487 ? -2.508 -12.945 17.062 1 91.19 487 TYR A N 1
ATOM 3884 C CA . TYR A 1 487 ? -1.115 -13.148 17.438 1 91.19 487 TYR A CA 1
ATOM 3885 C C . TYR A 1 487 ? -0.813 -14.633 17.609 1 91.19 487 TYR A C 1
ATOM 3887 O O . TYR A 1 487 ? 0.218 -15 18.188 1 91.19 487 TYR A O 1
ATOM 3895 N N . CYS A 1 488 ? -1.642 -15.484 17.219 1 94.88 488 CYS A N 1
ATOM 3896 C CA . CYS A 1 488 ? -1.49 -16.938 17.234 1 94.88 488 CYS A CA 1
ATOM 3897 C C . CYS A 1 488 ? -1.226 -17.438 18.656 1 94.88 488 CYS A C 1
ATOM 3899 O O . CYS A 1 488 ? -0.466 -18.391 18.859 1 94.88 488 CYS A O 1
ATOM 3901 N N . LEU A 1 489 ? -1.811 -16.75 19.609 1 94.88 489 LEU A N 1
ATOM 3902 C CA . LEU A 1 489 ? -1.611 -17.172 21 1 94.88 489 LEU A CA 1
ATOM 3903 C C . LEU A 1 489 ? -2.324 -18.484 21.281 1 94.88 489 LEU A C 1
ATOM 3905 O O . LEU A 1 489 ? -1.868 -19.281 22.109 1 94.88 489 LEU A O 1
ATOM 3909 N N . ASP A 1 490 ? -3.447 -18.641 20.609 1 96.56 490 ASP A N 1
ATOM 3910 C CA . ASP A 1 490 ? -4.145 -19.922 20.719 1 96.56 490 ASP A CA 1
ATOM 3911 C C . ASP A 1 490 ? -3.285 -21.062 20.188 1 96.56 490 ASP A C 1
ATOM 3913 O O . ASP A 1 490 ? -3.215 -22.141 20.812 1 96.56 490 ASP A O 1
ATOM 3917 N N . ILE A 1 491 ? -2.611 -20.828 19.109 1 96.75 491 ILE A N 1
ATOM 3918 C CA . ILE A 1 491 ? -1.745 -21.844 18.5 1 96.75 491 ILE A CA 1
ATOM 3919 C C . ILE A 1 491 ? -0.525 -22.078 19.391 1 96.75 491 ILE A C 1
ATOM 3921 O O . ILE A 1 491 ? -0.162 -23.219 19.656 1 96.75 491 ILE A O 1
ATOM 3925 N N . ILE A 1 492 ? 0.107 -21.078 19.859 1 96.06 492 ILE A N 1
ATOM 3926 C CA . ILE A 1 492 ? 1.271 -21.172 20.734 1 96.06 492 ILE A CA 1
ATOM 3927 C C . ILE A 1 492 ? 0.889 -21.891 22.016 1 96.06 492 ILE A C 1
ATOM 3929 O O . ILE A 1 492 ? 1.619 -22.781 22.484 1 96.06 492 ILE A O 1
ATOM 3933 N N . GLY A 1 493 ? -0.227 -21.5 22.547 1 96.5 493 GLY A N 1
ATOM 3934 C CA . GLY A 1 493 ? -0.713 -22.188 23.734 1 96.5 493 GLY A CA 1
ATOM 3935 C C . GLY A 1 493 ? -0.923 -23.672 23.531 1 96.5 493 GLY A C 1
ATOM 3936 O O . GLY A 1 493 ? -0.544 -24.484 24.375 1 96.5 493 GLY A O 1
ATOM 3937 N N . TYR A 1 494 ? -1.518 -23.984 22.453 1 97.12 494 TYR A N 1
ATOM 3938 C CA . TYR A 1 494 ? -1.749 -25.391 22.125 1 97.12 494 TYR A CA 1
ATOM 3939 C C . TYR A 1 494 ? -0.433 -26.156 22.016 1 97.12 494 TYR A C 1
ATOM 3941 O O . TYR A 1 494 ? -0.296 -27.25 22.562 1 97.12 494 TYR A O 1
ATOM 3949 N N . LEU A 1 495 ? 0.5 -25.594 21.297 1 96.56 495 LEU A N 1
ATOM 3950 C CA . LEU A 1 495 ? 1.801 -26.234 21.125 1 96.56 495 LEU A CA 1
ATOM 3951 C C . LEU A 1 495 ? 2.537 -26.359 22.453 1 96.56 495 LEU A C 1
ATOM 3953 O O . LEU A 1 495 ? 3.154 -27.375 22.734 1 96.56 495 LEU A O 1
ATOM 3957 N N . LEU A 1 496 ? 2.5 -25.344 23.281 1 96.5 496 LEU A N 1
ATOM 3958 C CA . LEU A 1 496 ? 3.143 -25.375 24.578 1 96.5 496 LEU A CA 1
ATOM 3959 C C . LEU A 1 496 ? 2.498 -26.438 25.484 1 96.5 496 LEU A C 1
ATOM 3961 O O . LEU A 1 496 ? 3.191 -27.109 26.234 1 96.5 496 LEU A O 1
ATOM 3965 N N . ALA A 1 497 ? 1.203 -26.469 25.406 1 96.88 497 ALA A N 1
ATOM 3966 C CA . ALA A 1 497 ? 0.501 -27.484 26.188 1 96.88 497 ALA A CA 1
ATOM 3967 C C . ALA A 1 497 ? 0.97 -28.891 25.812 1 96.88 497 ALA A C 1
ATOM 3969 O O . ALA A 1 497 ? 1.124 -29.75 26.672 1 96.88 497 ALA A O 1
ATOM 3970 N N . GLN A 1 498 ? 1.125 -29.141 24.562 1 96.5 498 GLN A N 1
ATOM 3971 C CA . GLN A 1 498 ? 1.6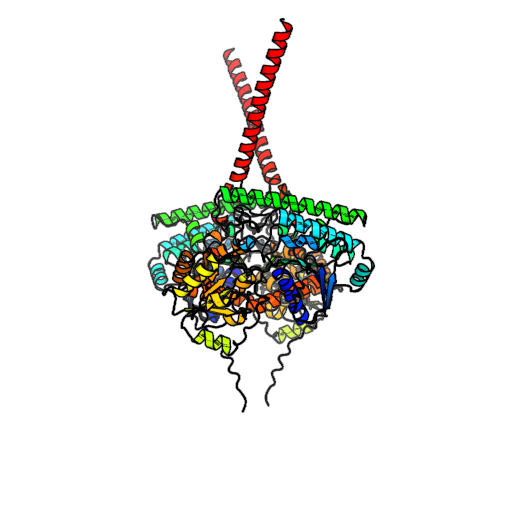21 -30.438 24.094 1 96.5 498 GLN A CA 1
ATOM 3972 C C . GLN A 1 498 ? 3.012 -30.719 24.656 1 96.5 498 GLN A C 1
ATOM 3974 O O . GLN A 1 498 ? 3.295 -31.844 25.078 1 96.5 498 GLN A O 1
ATOM 3979 N N . ILE A 1 499 ? 3.775 -29.734 24.641 1 96.19 499 ILE A N 1
ATOM 3980 C CA . ILE A 1 499 ? 5.133 -29.891 25.156 1 96.19 499 ILE A CA 1
ATOM 3981 C C . ILE A 1 499 ? 5.082 -30.203 26.656 1 96.19 499 ILE A C 1
ATOM 3983 O O . ILE A 1 499 ? 5.777 -31.094 27.141 1 96.19 499 ILE A O 1
ATOM 3987 N N . VAL A 1 500 ? 4.309 -29.484 27.344 1 96.38 500 VAL A N 1
ATOM 3988 C CA . VAL A 1 500 ? 4.191 -29.656 28.781 1 96.38 500 VAL A CA 1
ATOM 3989 C C . VAL A 1 500 ? 3.682 -31.062 29.078 1 96.38 500 VAL A C 1
ATOM 3991 O O . VAL A 1 500 ? 4.164 -31.719 30.016 1 96.38 500 VAL A O 1
ATOM 3994 N N . ILE A 1 501 ? 2.742 -31.516 28.359 1 96.75 501 ILE A N 1
ATOM 3995 C CA . ILE A 1 501 ? 2.186 -32.844 28.547 1 96.75 501 ILE A CA 1
ATOM 3996 C C . ILE A 1 501 ? 3.271 -33.906 28.328 1 96.75 501 ILE A C 1
ATOM 3998 O O . ILE A 1 501 ? 3.414 -34.844 29.109 1 96.75 501 ILE A O 1
ATOM 4002 N N . VAL A 1 502 ? 3.961 -33.719 27.281 1 96.38 502 VAL A N 1
ATOM 4003 C CA . VAL A 1 502 ? 5.031 -34.656 26.969 1 96.38 502 VAL A CA 1
ATOM 4004 C C . VAL A 1 502 ? 6.066 -34.656 28.078 1 96.38 502 VAL A C 1
ATOM 4006 O O . VAL A 1 502 ? 6.523 -35.719 28.531 1 96.38 502 VAL A O 1
ATOM 4009 N N . LEU A 1 503 ? 6.422 -33.5 28.531 1 96.62 503 LEU A N 1
ATOM 4010 C CA . LEU A 1 503 ? 7.402 -33.406 29.609 1 96.62 503 LEU A CA 1
ATOM 4011 C C . LEU A 1 503 ? 6.879 -34 30.906 1 96.62 503 LEU A C 1
ATOM 4013 O O . LEU A 1 503 ? 7.625 -34.688 31.625 1 96.62 503 LEU A O 1
ATOM 4017 N N . CYS A 1 504 ? 5.672 -33.781 31.188 1 96.5 504 CYS A N 1
ATOM 4018 C CA . CYS A 1 504 ? 5.055 -34.375 32.375 1 96.5 504 CYS A CA 1
ATOM 4019 C C . CYS A 1 504 ? 5.043 -35.875 32.312 1 96.5 504 CYS A C 1
ATOM 4021 O O . CYS A 1 504 ? 5.348 -36.562 33.281 1 96.5 504 CYS A O 1
ATOM 4023 N N . VAL A 1 505 ? 4.68 -36.375 31.188 1 96.56 505 VAL A N 1
ATOM 4024 C CA . VAL A 1 505 ? 4.648 -37.812 30.984 1 96.56 505 VAL A CA 1
ATOM 4025 C C . VAL A 1 505 ? 6.055 -38.406 31.125 1 96.56 505 VAL A C 1
ATOM 4027 O O . VAL A 1 505 ? 6.246 -39.438 31.766 1 96.56 505 VAL A O 1
ATOM 4030 N N . MET A 1 506 ? 6.891 -37.719 30.5 1 96.69 506 MET A N 1
ATOM 4031 C CA . MET A 1 506 ? 8.281 -38.156 30.625 1 96.69 506 MET A CA 1
ATOM 4032 C C . MET A 1 506 ? 8.727 -38.125 32.062 1 96.69 506 MET A C 1
ATOM 4034 O O . MET A 1 506 ? 9.422 -39.062 32.531 1 96.69 506 MET A O 1
ATOM 4038 N N . PHE A 1 507 ? 8.391 -37.156 32.781 1 96.31 507 PHE A N 1
ATOM 4039 C CA . PHE A 1 507 ? 8.734 -37.031 34.188 1 96.31 507 PHE A CA 1
ATOM 4040 C C . PHE A 1 507 ? 8.102 -38.156 35 1 96.31 507 PHE A C 1
ATOM 4042 O O . PHE A 1 507 ? 8.758 -38.75 35.844 1 96.31 507 PHE A O 1
ATOM 4049 N N . LEU A 1 508 ? 6.895 -38.438 34.75 1 95.88 508 LEU A N 1
ATOM 4050 C CA . LEU A 1 508 ? 6.191 -39.5 35.438 1 95.88 508 LEU A CA 1
ATOM 4051 C C . LEU A 1 508 ? 6.809 -40.844 35.125 1 95.88 508 LEU A C 1
ATOM 4053 O O . LEU A 1 508 ? 6.922 -41.719 36 1 95.88 508 LEU A O 1
ATOM 4057 N N . LEU A 1 509 ? 7.164 -40.969 33.906 1 96.25 509 LEU A N 1
ATOM 4058 C CA . LEU A 1 509 ? 7.805 -42.219 33.5 1 96.25 509 LEU A CA 1
ATOM 4059 C C . LEU A 1 509 ? 9.164 -42.406 34.156 1 96.25 509 LEU A C 1
ATOM 4061 O O . LEU A 1 509 ? 9.516 -43.5 34.594 1 96.25 509 LEU A O 1
ATOM 4065 N N . MET A 1 510 ? 9.852 -41.344 34.188 1 96.06 510 MET A N 1
ATOM 4066 C CA . MET A 1 510 ? 11.148 -41.375 34.875 1 96.06 510 MET A CA 1
ATOM 4067 C C . MET A 1 510 ? 10.984 -41.656 36.344 1 96.06 510 MET A C 1
ATOM 4069 O O . MET A 1 510 ? 11.781 -42.406 36.938 1 96.06 510 MET A O 1
ATOM 4073 N N . ARG A 1 511 ? 10.039 -41.031 36.875 1 94.88 511 ARG A N 1
ATOM 4074 C CA . ARG A 1 511 ? 9.758 -41.281 38.281 1 94.88 511 ARG A CA 1
ATOM 4075 C C . ARG A 1 511 ? 9.352 -42.719 38.531 1 94.88 511 ARG A C 1
ATOM 4077 O O . ARG A 1 511 ? 9.766 -43.344 39.531 1 94.88 511 ARG A O 1
ATOM 4084 N N . TYR A 1 512 ? 8.539 -43.25 37.656 1 94.25 512 TYR A N 1
ATOM 4085 C CA . TYR A 1 512 ? 8.109 -44.625 37.75 1 94.25 512 TYR A CA 1
ATOM 4086 C C . TYR A 1 512 ? 9.297 -45.562 37.625 1 94.25 512 TYR A C 1
ATOM 4088 O O . TYR A 1 512 ? 9.445 -46.531 38.375 1 94.25 512 TYR A O 1
ATOM 4096 N N . LEU A 1 513 ? 10.133 -45.281 36.688 1 94.38 513 LEU A N 1
ATOM 4097 C CA . LEU A 1 513 ? 11.312 -46.125 36.469 1 94.38 513 LEU A CA 1
ATOM 4098 C C . LEU A 1 513 ? 12.281 -46.031 37.625 1 94.38 513 LEU A C 1
ATOM 4100 O O . LEU A 1 513 ? 12.875 -47.062 38 1 94.38 513 LEU A O 1
ATOM 4104 N N . SER A 1 514 ? 12.445 -44.812 38.156 1 93.5 514 SER A N 1
ATOM 4105 C CA . SER A 1 514 ? 13.336 -44.625 39.312 1 93.5 514 SER A CA 1
ATOM 4106 C C . SER A 1 514 ? 12.836 -45.406 40.531 1 93.5 514 SER A C 1
ATOM 4108 O O . SER A 1 514 ? 13.633 -46 41.25 1 93.5 514 SER A O 1
ATOM 4110 N N . ARG A 1 515 ? 11.578 -45.438 40.688 1 93.12 515 ARG A N 1
ATOM 4111 C CA . ARG A 1 515 ? 10.984 -46.188 41.812 1 93.12 515 ARG A CA 1
ATOM 4112 C C . ARG A 1 515 ? 11.156 -47.688 41.625 1 93.12 515 ARG A C 1
ATOM 4114 O O . ARG A 1 515 ? 11.406 -48.406 42.562 1 93.12 515 ARG A O 1
ATOM 4121 N N . ARG A 1 516 ? 11.094 -48.094 40.406 1 91.75 516 ARG A N 1
ATOM 4122 C CA . ARG A 1 516 ? 11.234 -49.531 40.094 1 91.75 516 ARG A CA 1
ATOM 4123 C C . ARG A 1 516 ? 12.68 -50 40.281 1 91.75 516 ARG A C 1
ATOM 4125 O O . ARG A 1 516 ? 12.938 -51.094 40.75 1 91.75 516 ARG A O 1
ATOM 4132 N N . ILE A 1 517 ? 13.547 -49.094 39.875 1 91.81 517 ILE A N 1
ATOM 4133 C CA . ILE A 1 517 ? 14.961 -49.406 40.031 1 91.81 517 ILE A CA 1
ATOM 4134 C C . ILE A 1 517 ? 15.344 -49.469 41.5 1 91.81 517 ILE A C 1
ATOM 4136 O O . ILE A 1 517 ? 16.062 -50.375 41.938 1 91.81 517 ILE A O 1
ATOM 4140 N N . THR A 1 518 ? 14.805 -48.531 42.281 1 90.38 518 THR A N 1
ATOM 4141 C CA . THR A 1 518 ? 15.086 -48.5 43.719 1 90.38 518 THR A CA 1
ATOM 4142 C C . THR A 1 518 ? 14.516 -49.75 44.406 1 90.38 518 THR A C 1
ATOM 4144 O O . THR A 1 518 ? 15.156 -50.312 45.281 1 90.38 518 THR A O 1
ATOM 4147 N N . LEU A 1 519 ? 13.438 -50.219 43.906 1 89.5 519 LEU A N 1
ATOM 4148 C CA . LEU A 1 519 ? 12.812 -51.438 44.469 1 89.5 519 LEU A CA 1
ATOM 4149 C C . LEU A 1 519 ? 13.617 -52.688 44.125 1 89.5 519 LEU A C 1
ATOM 4151 O O . LEU A 1 519 ? 13.773 -53.562 44.969 1 89.5 519 LEU A O 1
ATOM 4155 N N . VAL A 1 520 ? 14.188 -52.719 43.031 1 87.56 520 VAL A N 1
ATOM 4156 C CA . VAL A 1 520 ? 14.969 -53.875 42.594 1 87.56 520 VAL A CA 1
ATOM 4157 C C . VAL A 1 520 ? 16.281 -53.938 43.375 1 87.56 520 VAL A C 1
ATOM 4159 O O . VAL A 1 520 ? 16.703 -55.031 43.812 1 87.56 520 VAL A O 1
ATOM 4162 N N . PHE A 1 521 ? 16.859 -52.812 43.625 1 87.44 521 PHE A N 1
ATOM 4163 C CA . PHE A 1 521 ? 18.125 -52.75 44.344 1 87.44 521 PHE A CA 1
ATOM 4164 C C . PHE A 1 521 ? 17.922 -53.094 45.812 1 87.44 521 PHE A C 1
ATOM 4166 O O . PHE A 1 521 ? 18.797 -53.688 46.438 1 87.44 521 PHE A O 1
ATOM 4173 N N . GLN A 1 522 ? 16.906 -52.688 46.344 1 82.25 522 GLN A N 1
ATOM 4174 C CA . GLN A 1 522 ? 16.625 -53.031 47.75 1 82.25 522 GLN A CA 1
ATOM 4175 C C . GLN A 1 522 ? 16.344 -54.5 47.906 1 82.25 522 GLN A C 1
ATOM 4177 O O . GLN A 1 522 ? 16.75 -55.094 48.906 1 82.25 522 GLN A O 1
ATOM 4182 N N . LYS A 1 523 ? 15.789 -55.062 47.062 1 77.62 523 LYS A N 1
ATOM 4183 C CA . LYS A 1 523 ? 15.516 -56.469 47.125 1 77.62 523 LYS A CA 1
ATOM 4184 C C . LYS A 1 523 ? 16.812 -57.281 46.969 1 77.62 523 LYS A C 1
ATOM 4186 O O . LYS A 1 523 ? 16.984 -58.312 47.625 1 77.62 523 LYS A O 1
ATOM 4191 N N . LYS A 1 524 ? 17.688 -56.875 46.25 1 74.44 524 LYS A N 1
ATOM 4192 C CA . LYS A 1 524 ? 18.969 -57.562 46.094 1 74.44 524 LYS A CA 1
ATOM 4193 C C . LYS A 1 524 ? 19.797 -57.469 47.375 1 74.44 524 LYS A C 1
ATOM 4195 O O . LYS A 1 524 ? 20.547 -58.406 47.719 1 74.44 524 LYS A O 1
ATOM 4200 N N . LYS A 1 525 ? 19.625 -56.406 47.938 1 71.44 525 LYS A N 1
ATOM 4201 C CA . LYS A 1 525 ? 20.375 -56.25 49.188 1 71.44 525 LYS A CA 1
ATOM 4202 C C . LYS A 1 525 ? 19.797 -57.156 50.281 1 71.44 525 LYS A C 1
ATOM 4204 O O . LYS A 1 525 ? 20.531 -57.594 51.188 1 71.44 525 LYS A O 1
ATOM 4209 N N . ILE A 1 526 ? 18.766 -57.562 50.25 1 75.88 526 ILE A N 1
ATOM 4210 C CA . ILE A 1 526 ? 18.141 -58.438 51.25 1 75.88 526 ILE A CA 1
ATOM 4211 C C . ILE A 1 526 ? 18.359 -59.906 50.875 1 75.88 526 ILE A C 1
ATOM 4213 O O . ILE A 1 526 ? 18.547 -60.75 51.75 1 75.88 526 ILE A O 1
ATOM 4217 N N . GLU A 1 527 ? 18.688 -60.25 49.844 1 61.06 527 GLU A N 1
ATOM 4218 C CA . GLU A 1 527 ? 19 -61.625 49.5 1 61.06 527 GLU A CA 1
ATOM 4219 C C . GLU A 1 527 ? 20.5 -61.906 49.656 1 61.06 527 GLU A C 1
ATOM 4221 O O . GLU A 1 527 ? 20.906 -62.969 50.094 1 61.06 527 GLU A O 1
ATOM 4226 N N . MET B 1 1 ? -2.318 30.625 -41.031 1 25.81 1 MET B N 1
ATOM 4227 C CA . MET B 1 1 ? -1.104 30.438 -40.25 1 25.81 1 MET B CA 1
ATOM 4228 C C . MET B 1 1 ? -1.318 29.375 -39.156 1 25.81 1 MET B C 1
ATOM 4230 O O . MET B 1 1 ? -2.135 29.562 -38.25 1 25.81 1 MET B O 1
ATOM 4234 N N . LEU B 1 2 ? -1.236 28.047 -39.5 1 26.78 2 LEU B N 1
ATOM 4235 C CA . LEU B 1 2 ? -1.445 26.797 -38.781 1 26.78 2 LEU B CA 1
ATOM 4236 C C . LEU B 1 2 ? -0.484 26.672 -37.594 1 26.78 2 LEU B C 1
ATOM 4238 O O . LEU B 1 2 ? 0.734 26.641 -37.781 1 26.78 2 LEU B O 1
ATOM 4242 N N . ILE B 1 3 ? -0.854 27.219 -36.438 1 27 3 ILE B N 1
ATOM 4243 C CA . ILE B 1 3 ? -0.018 27.203 -35.25 1 27 3 ILE B CA 1
ATOM 4244 C C . ILE B 1 3 ? 0.3 25.766 -34.844 1 27 3 ILE B C 1
ATOM 4246 O O . ILE B 1 3 ? -0.606 24.984 -34.562 1 27 3 ILE B O 1
ATOM 4250 N N . LEU B 1 4 ? 1.37 25.203 -35.312 1 27.14 4 LEU B N 1
ATOM 4251 C CA . LEU B 1 4 ? 2.018 23.953 -34.906 1 27.14 4 LEU B CA 1
ATOM 4252 C C . LEU B 1 4 ? 2.254 23.938 -33.406 1 27.14 4 LEU B C 1
ATOM 4254 O O . LEU B 1 4 ? 3.035 24.734 -32.906 1 27.14 4 LEU B O 1
ATOM 4258 N N . LEU B 1 5 ? 1.293 23.562 -32.656 1 27.73 5 LEU B N 1
ATOM 4259 C CA . LEU B 1 5 ? 1.481 23.297 -31.25 1 27.73 5 LEU B CA 1
ATOM 4260 C C . LEU B 1 5 ? 2.588 22.281 -31.031 1 27.73 5 LEU B C 1
ATOM 4262 O O . LEU B 1 5 ? 2.424 21.094 -31.359 1 27.73 5 LEU B O 1
ATOM 4266 N N . VAL B 1 6 ? 3.832 22.672 -31.125 1 29.89 6 VAL B N 1
ATOM 4267 C CA . VAL B 1 6 ? 4.984 21.859 -30.734 1 29.89 6 VAL B CA 1
ATOM 4268 C C . VAL B 1 6 ? 4.828 21.406 -29.281 1 29.89 6 VAL B C 1
ATOM 4270 O O . VAL B 1 6 ? 4.766 22.234 -28.359 1 29.89 6 VAL B O 1
ATOM 4273 N N . LEU B 1 7 ? 4.156 20.344 -29.047 1 31.08 7 LEU B N 1
ATOM 4274 C CA . LEU B 1 7 ? 4.258 19.625 -27.781 1 31.08 7 LEU B CA 1
ATOM 4275 C C . LEU B 1 7 ? 5.715 19.469 -27.359 1 31.08 7 LEU B C 1
ATOM 4277 O O . LEU B 1 7 ? 6.465 18.719 -27.984 1 31.08 7 LEU B O 1
ATOM 4281 N N . CYS B 1 8 ? 6.352 20.469 -26.906 1 29.94 8 CYS B N 1
ATOM 4282 C CA . CYS B 1 8 ? 7.66 20.344 -26.266 1 29.94 8 CYS B CA 1
ATOM 4283 C C . CYS B 1 8 ? 7.637 19.266 -25.188 1 29.94 8 CYS B C 1
ATOM 4285 O O . CYS B 1 8 ? 7.098 19.5 -24.094 1 29.94 8 CYS B O 1
ATOM 4287 N N . THR B 1 9 ? 7.496 18.047 -25.531 1 34.22 9 THR B N 1
ATOM 4288 C CA . THR B 1 9 ? 7.871 17 -24.578 1 34.22 9 THR B CA 1
ATOM 4289 C C . THR B 1 9 ? 9.219 17.328 -23.938 1 34.22 9 THR B C 1
ATOM 4291 O O . THR B 1 9 ? 10.227 17.453 -24.641 1 34.22 9 THR B O 1
ATOM 4294 N N . VAL B 1 10 ? 9.305 18.156 -23.047 1 35.56 10 VAL B N 1
ATOM 4295 C CA . VAL B 1 10 ? 10.539 18.219 -22.266 1 35.56 10 VAL B CA 1
ATOM 4296 C C . VAL B 1 10 ? 11.102 16.812 -22.078 1 35.56 10 VAL B C 1
ATOM 4298 O O . VAL B 1 10 ? 10.508 15.984 -21.375 1 35.56 10 VAL B O 1
ATOM 4301 N N . VAL B 1 11 ? 11.797 16.281 -23.078 1 39.47 11 VAL B N 1
ATOM 4302 C CA . VAL B 1 11 ? 12.656 15.109 -22.969 1 39.47 11 VAL B CA 1
ATOM 4303 C C . VAL B 1 11 ? 13.617 15.266 -21.797 1 39.47 11 VAL B C 1
ATOM 4305 O O . VAL B 1 11 ? 14.492 16.125 -21.812 1 39.47 11 VAL B O 1
ATOM 4308 N N . THR B 1 12 ? 13.195 15.203 -20.594 1 46.44 12 THR B N 1
ATOM 4309 C CA . THR B 1 12 ? 14.188 15.055 -19.531 1 46.44 12 THR B CA 1
ATOM 4310 C C . THR B 1 12 ? 15.273 14.055 -19.938 1 46.44 12 THR B C 1
ATOM 4312 O O . THR B 1 12 ? 14.969 12.906 -20.25 1 46.44 12 THR B O 1
ATOM 4315 N N . ILE B 1 13 ? 16.281 14.469 -20.547 1 48.41 13 ILE B N 1
ATOM 4316 C CA . ILE B 1 13 ? 17.469 13.727 -20.922 1 48.41 13 ILE B CA 1
ATOM 4317 C C . ILE B 1 13 ? 17.953 12.891 -19.734 1 48.41 13 ILE B C 1
ATOM 4319 O O . ILE B 1 13 ? 18.516 13.43 -18.766 1 48.41 13 ILE B O 1
ATOM 4323 N N . ILE B 1 14 ? 17.188 12.07 -19.219 1 59.94 14 ILE B N 1
ATOM 4324 C CA . ILE B 1 14 ? 17.75 11.156 -18.234 1 59.94 14 ILE B CA 1
ATOM 4325 C C . ILE B 1 14 ? 18.891 10.359 -18.859 1 59.94 14 ILE B C 1
ATOM 4327 O O . ILE B 1 14 ? 18.781 9.852 -19.969 1 59.94 14 ILE B O 1
ATOM 4331 N N . SER B 1 15 ? 20.109 10.523 -18.359 1 77.12 15 SER B N 1
ATOM 4332 C CA . SER B 1 15 ? 21.281 9.758 -18.75 1 77.12 15 SER B CA 1
ATOM 4333 C C . SER B 1 15 ? 21 8.258 -18.719 1 77.12 15 SER B C 1
ATOM 4335 O O . SER B 1 15 ? 20.219 7.789 -17.891 1 77.12 15 SER B O 1
ATOM 4337 N N . SER B 1 16 ? 21.375 7.566 -19.703 1 92.94 16 SER B N 1
ATOM 4338 C CA . SER B 1 16 ? 21.219 6.125 -19.859 1 92.94 16 SER B CA 1
ATOM 4339 C C . SER B 1 16 ? 21.938 5.371 -18.734 1 92.94 16 SER B C 1
ATOM 4341 O O . SER B 1 16 ? 23.109 5.605 -18.469 1 92.94 16 SER B O 1
ATOM 4343 N N . LEU B 1 17 ? 21.188 4.621 -17.984 1 96.75 17 LEU B N 1
ATOM 4344 C CA . LEU B 1 17 ? 21.734 3.822 -16.891 1 96.75 17 LEU B CA 1
ATOM 4345 C C . LEU B 1 17 ? 22.297 2.508 -17.406 1 96.75 17 LEU B C 1
ATOM 4347 O O . LEU B 1 17 ? 21.828 1.98 -18.422 1 96.75 17 LEU B O 1
ATOM 4351 N N . ASN B 1 18 ? 23.375 1.999 -16.781 1 97.88 18 ASN B N 1
ATOM 4352 C CA . ASN B 1 18 ? 23.797 0.611 -16.906 1 97.88 18 ASN B CA 1
ATOM 4353 C C . ASN B 1 18 ? 23.141 -0.284 -15.867 1 97.88 18 ASN B C 1
ATOM 4355 O O . ASN B 1 18 ? 23.469 -0.217 -14.68 1 97.88 18 ASN B O 1
ATOM 4359 N N . VAL B 1 19 ? 22.234 -1.158 -16.375 1 98.44 19 VAL B N 1
ATOM 4360 C CA . VAL B 1 19 ? 21.422 -1.955 -15.469 1 98.44 19 VAL B CA 1
ATOM 4361 C C . VAL B 1 19 ? 21.797 -3.43 -15.594 1 98.44 19 VAL B C 1
ATOM 4363 O O . VAL B 1 19 ? 21.969 -3.941 -16.703 1 98.44 19 VAL B O 1
ATOM 4366 N N . LEU B 1 20 ? 22 -4.09 -14.469 1 98.38 20 LEU B N 1
ATOM 4367 C CA . LEU B 1 20 ? 22.25 -5.527 -14.438 1 98.38 20 LEU B CA 1
ATOM 4368 C C . LEU B 1 20 ? 21 -6.273 -13.945 1 98.38 20 LEU B C 1
ATOM 4370 O O . LEU B 1 20 ? 20.438 -5.922 -12.914 1 98.38 20 LEU B O 1
ATOM 4374 N N . VAL B 1 21 ? 20.594 -7.289 -14.68 1 97.31 21 VAL B N 1
ATOM 4375 C CA . VAL B 1 21 ? 19.484 -8.133 -14.266 1 97.31 21 VAL B CA 1
ATOM 4376 C C . VAL B 1 21 ? 19.969 -9.555 -14.016 1 97.31 21 VAL B C 1
ATOM 4378 O O . VAL B 1 21 ? 20.453 -10.219 -14.938 1 97.31 21 VAL B O 1
ATOM 4381 N N . TRP B 1 22 ? 19.922 -9.953 -12.758 1 95.81 22 TRP B N 1
ATOM 4382 C CA . TRP B 1 22 ? 20.172 -11.344 -12.391 1 95.81 22 TRP B CA 1
ATOM 4383 C C . TRP B 1 22 ? 18.953 -12.211 -12.688 1 95.81 22 TRP B C 1
ATOM 4385 O O . TRP B 1 22 ? 17.969 -12.18 -11.953 1 95.81 22 TRP B O 1
ATOM 4395 N N . ASN B 1 23 ? 19.016 -13.016 -13.742 1 93.62 23 ASN B N 1
ATOM 4396 C CA . ASN B 1 23 ? 17.891 -13.82 -14.203 1 93.62 23 ASN B CA 1
ATOM 4397 C C . ASN B 1 23 ? 18.25 -15.297 -14.273 1 93.62 23 ASN B C 1
ATOM 4399 O O . ASN B 1 23 ? 18.562 -15.82 -15.344 1 93.62 23 ASN B O 1
ATOM 4403 N N . PRO B 1 24 ? 18.109 -15.953 -13.117 1 88.75 24 PRO B N 1
ATOM 4404 C CA . PRO B 1 24 ? 18.422 -17.375 -13.148 1 88.75 24 PRO B CA 1
ATOM 4405 C C . PRO B 1 24 ? 17.453 -18.172 -14.023 1 88.75 24 PRO B C 1
ATOM 4407 O O . PRO B 1 24 ? 16.25 -17.906 -14.031 1 88.75 24 PRO B O 1
ATOM 4410 N N . ILE B 1 25 ? 18.016 -19.125 -14.695 1 83.75 25 ILE B N 1
ATOM 4411 C CA . ILE B 1 25 ? 17.203 -20 -15.523 1 83.75 25 ILE B CA 1
ATOM 4412 C C . ILE B 1 25 ? 16.703 -21.172 -14.68 1 83.75 25 ILE B C 1
ATOM 4414 O O . ILE B 1 25 ? 17.375 -22.203 -14.578 1 83.75 25 ILE B O 1
ATOM 4418 N N . ILE B 1 26 ? 15.555 -20.953 -14.055 1 75.94 26 ILE B N 1
ATOM 4419 C CA . ILE B 1 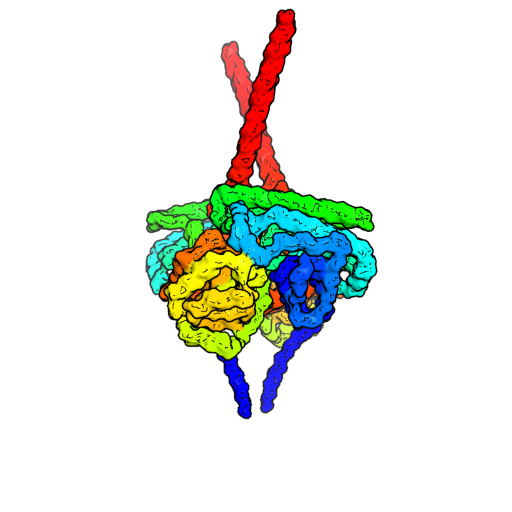26 ? 14.977 -21.953 -13.172 1 75.94 26 ILE B CA 1
ATOM 4420 C C . ILE B 1 26 ? 13.625 -22.406 -13.719 1 75.94 26 ILE B C 1
ATOM 4422 O O . ILE B 1 26 ? 13.289 -23.594 -13.656 1 75.94 26 ILE B O 1
ATOM 4426 N N . SER B 1 27 ? 12.766 -21.406 -14.086 1 76.94 27 SER B N 1
ATOM 4427 C CA . SER B 1 27 ? 11.453 -21.672 -14.664 1 76.94 27 SER B CA 1
ATOM 4428 C C . SER B 1 27 ? 11.078 -20.625 -15.703 1 76.94 27 SER B C 1
ATOM 4430 O O . SER B 1 27 ? 11.562 -19.5 -15.648 1 76.94 27 SER B O 1
ATOM 4432 N N . HIS B 1 28 ? 10.227 -21.094 -16.578 1 78.31 28 HIS B N 1
ATOM 4433 C CA . HIS B 1 28 ? 9.844 -20.25 -17.688 1 78.31 28 HIS B CA 1
ATOM 4434 C C . HIS B 1 28 ? 9.234 -18.938 -17.203 1 78.31 28 HIS B C 1
ATOM 4436 O O . HIS B 1 28 ? 9.586 -17.859 -17.703 1 78.31 28 HIS B O 1
ATOM 4442 N N . SER B 1 29 ? 8.383 -19 -16.281 1 81.81 29 SER B N 1
ATOM 4443 C CA . SER B 1 29 ? 7.652 -17.812 -15.836 1 81.81 29 SER B CA 1
ATOM 4444 C C . SER B 1 29 ? 8.586 -16.812 -15.156 1 81.81 29 SER B C 1
ATOM 4446 O O . SER B 1 29 ? 8.445 -15.602 -15.336 1 81.81 29 SER B O 1
ATOM 4448 N N . HIS B 1 30 ? 9.562 -17.281 -14.453 1 86.69 30 HIS B N 1
ATOM 4449 C CA . HIS B 1 30 ? 10.508 -16.406 -13.781 1 86.69 30 HIS B CA 1
ATOM 4450 C C . HIS B 1 30 ? 11.438 -15.727 -14.781 1 86.69 30 HIS B C 1
ATOM 4452 O O . HIS B 1 30 ? 11.688 -14.523 -14.695 1 86.69 30 HIS B O 1
ATOM 4458 N N . VAL B 1 31 ? 11.906 -16.578 -15.703 1 88.94 31 VAL B N 1
ATOM 4459 C CA . VAL B 1 31 ? 12.82 -16.047 -16.719 1 88.94 31 VAL B CA 1
ATOM 4460 C C . VAL B 1 31 ? 12.109 -14.984 -17.547 1 88.94 31 VAL B C 1
ATOM 4462 O O . VAL B 1 31 ? 12.68 -13.93 -17.828 1 88.94 31 VAL B O 1
ATOM 4465 N N . ARG B 1 32 ? 10.875 -15.258 -17.844 1 88.69 32 ARG B N 1
ATOM 4466 C CA . ARG B 1 32 ? 10.109 -14.32 -18.656 1 88.69 32 ARG B CA 1
ATOM 4467 C C . ARG B 1 32 ? 9.789 -13.047 -17.875 1 88.69 32 ARG B C 1
ATOM 4469 O O . ARG B 1 32 ? 9.773 -11.961 -18.453 1 88.69 32 ARG B O 1
ATOM 4476 N N . PHE B 1 33 ? 9.523 -13.211 -16.703 1 92.31 33 PHE B N 1
ATOM 4477 C CA . PHE B 1 33 ? 9.203 -12.047 -15.883 1 92.31 33 PHE B CA 1
ATOM 4478 C C . PHE B 1 33 ? 10.367 -11.07 -15.859 1 92.31 33 PHE B C 1
ATOM 4480 O O . PHE B 1 33 ? 10.195 -9.875 -16.141 1 92.31 33 PHE B O 1
ATOM 4487 N N . LEU B 1 34 ? 11.508 -11.586 -15.578 1 94.69 34 LEU B N 1
ATOM 4488 C CA . LEU B 1 34 ? 12.695 -10.734 -15.516 1 94.69 34 LEU B CA 1
ATOM 4489 C C . LEU B 1 34 ? 13.086 -10.258 -16.906 1 94.69 34 LEU B C 1
ATOM 4491 O O . LEU B 1 34 ? 13.578 -9.133 -17.062 1 94.69 34 LEU B O 1
ATOM 4495 N N . GLY B 1 35 ? 12.859 -11.109 -17.844 1 95.31 35 GLY B N 1
ATOM 4496 C CA . GLY B 1 35 ? 13.078 -10.68 -19.219 1 95.31 35 GLY B CA 1
ATOM 4497 C C . GLY B 1 35 ? 12.203 -9.516 -19.625 1 95.31 35 GLY B C 1
ATOM 4498 O O . GLY B 1 35 ? 12.664 -8.594 -20.297 1 95.31 35 GLY B O 1
ATOM 4499 N N . ASN B 1 36 ? 10.969 -9.547 -19.234 1 95.62 36 ASN B N 1
ATOM 4500 C CA . ASN B 1 36 ? 10.047 -8.453 -19.531 1 95.62 36 ASN B CA 1
ATOM 4501 C C . ASN B 1 36 ? 10.484 -7.156 -18.844 1 95.62 36 ASN B C 1
ATOM 4503 O O . ASN B 1 36 ? 10.344 -6.074 -19.422 1 95.62 36 ASN B O 1
ATOM 4507 N N . ILE B 1 37 ? 10.969 -7.262 -17.641 1 97.38 37 ILE B N 1
ATOM 4508 C CA . ILE B 1 37 ? 11.492 -6.09 -16.953 1 97.38 37 ILE B CA 1
ATOM 4509 C C . ILE B 1 37 ? 12.664 -5.5 -17.734 1 97.38 37 ILE B C 1
ATOM 4511 O O . ILE B 1 37 ? 12.734 -4.285 -17.938 1 97.38 37 ILE B O 1
ATOM 4515 N N . ALA B 1 38 ? 13.5 -6.391 -18.203 1 97.62 38 ALA B N 1
ATOM 4516 C CA . ALA B 1 38 ? 14.633 -5.949 -19.016 1 97.62 38 ALA B CA 1
ATOM 4517 C C . ALA B 1 38 ? 14.164 -5.238 -20.281 1 97.62 38 ALA B C 1
ATOM 4519 O O . ALA B 1 38 ? 14.734 -4.215 -20.672 1 97.62 38 ALA B O 1
ATOM 4520 N N . ASP B 1 39 ? 13.164 -5.754 -20.891 1 97.31 39 ASP B N 1
ATOM 4521 C CA . ASP B 1 39 ? 12.594 -5.133 -22.078 1 97.31 39 ASP B CA 1
ATOM 4522 C C . ASP B 1 39 ? 12.094 -3.723 -21.781 1 97.31 39 ASP B C 1
ATOM 4524 O O . ASP B 1 39 ? 12.336 -2.795 -22.562 1 97.31 39 ASP B O 1
ATOM 4528 N N . VAL B 1 40 ? 11.367 -3.592 -20.672 1 97.56 40 VAL B N 1
ATOM 4529 C CA . VAL B 1 40 ? 10.805 -2.303 -20.281 1 97.56 40 VAL B CA 1
ATOM 4530 C C . VAL B 1 40 ? 11.938 -1.289 -20.094 1 97.56 40 VAL B C 1
ATOM 4532 O O . VAL B 1 40 ? 11.844 -0.153 -20.562 1 97.56 40 VAL B O 1
ATOM 4535 N N . LEU B 1 41 ? 13 -1.7 -19.453 1 97.94 41 LEU B N 1
ATOM 4536 C CA . LEU B 1 41 ? 14.125 -0.811 -19.172 1 97.94 41 LEU B CA 1
ATOM 4537 C C . LEU B 1 41 ? 14.883 -0.475 -20.453 1 97.94 41 LEU B C 1
ATOM 4539 O O . LEU B 1 41 ? 15.328 0.659 -20.641 1 97.94 41 LEU B O 1
ATOM 4543 N N . HIS B 1 42 ? 15.023 -1.483 -21.312 1 97.69 42 HIS B N 1
ATOM 4544 C CA . HIS B 1 42 ? 15.625 -1.235 -22.625 1 97.69 42 HIS B CA 1
ATOM 4545 C C . HIS B 1 42 ? 14.836 -0.197 -23.406 1 97.69 42 HIS B C 1
ATOM 4547 O O . HIS B 1 42 ? 15.414 0.732 -23.969 1 97.69 42 HIS B O 1
ATOM 4553 N N . ASP B 1 43 ? 13.555 -0.344 -23.438 1 96.56 43 ASP B N 1
ATOM 4554 C CA . ASP B 1 43 ? 12.672 0.562 -24.156 1 96.56 43 ASP B CA 1
ATOM 4555 C C . ASP B 1 43 ? 12.711 1.966 -23.562 1 96.56 43 ASP B C 1
ATOM 4557 O O . ASP B 1 43 ? 12.414 2.947 -24.234 1 96.56 43 ASP B O 1
ATOM 4561 N N . SER B 1 44 ? 13.039 2.041 -22.328 1 95.5 44 SER B N 1
ATOM 4562 C CA . SER B 1 44 ? 13.125 3.33 -21.656 1 95.5 44 SER B CA 1
ATOM 4563 C C . SER B 1 44 ? 14.477 3.996 -21.906 1 95.5 44 SER B C 1
ATOM 4565 O O . SER B 1 44 ? 14.773 5.047 -21.328 1 95.5 44 SER B O 1
ATOM 4567 N N . GLY B 1 45 ? 15.352 3.33 -22.625 1 96.31 45 GLY B N 1
ATOM 4568 C CA . GLY B 1 45 ? 16.594 3.955 -23.062 1 96.31 45 GLY B CA 1
ATOM 4569 C C . GLY B 1 45 ? 17.797 3.551 -22.234 1 96.31 45 GLY B C 1
ATOM 4570 O O . GLY B 1 45 ? 18.859 4.176 -22.328 1 96.31 45 GLY B O 1
ATOM 4571 N N . HIS B 1 46 ? 17.703 2.504 -21.453 1 97.56 46 HIS B N 1
ATOM 4572 C CA . HIS B 1 46 ? 18.797 2.092 -20.594 1 97.56 46 HIS B CA 1
ATOM 4573 C C . HIS B 1 46 ? 19.578 0.942 -21.203 1 97.56 46 HIS B C 1
ATOM 4575 O O . HIS B 1 46 ? 19.078 0.25 -22.094 1 97.56 46 HIS B O 1
ATOM 4581 N N . ASN B 1 47 ? 20.891 0.817 -20.828 1 97.38 47 ASN B N 1
ATOM 4582 C CA . ASN B 1 47 ? 21.719 -0.324 -21.203 1 97.38 47 ASN B CA 1
ATOM 4583 C C . ASN B 1 47 ? 21.531 -1.486 -20.219 1 97.38 47 ASN B C 1
ATOM 4585 O O . ASN B 1 47 ? 21.984 -1.425 -19.078 1 97.38 47 ASN B O 1
ATOM 4589 N N . VAL B 1 48 ? 20.938 -2.514 -20.75 1 97.88 48 VAL B N 1
ATOM 4590 C CA . VAL B 1 48 ? 20.578 -3.617 -19.859 1 97.88 48 VAL B CA 1
ATOM 4591 C C . VAL B 1 48 ? 21.453 -4.832 -20.188 1 97.88 48 VAL B C 1
ATOM 4593 O O . VAL B 1 48 ? 21.625 -5.195 -21.344 1 97.88 48 VAL B O 1
ATOM 4596 N N . THR B 1 49 ? 22.078 -5.402 -19.172 1 97.44 49 THR B N 1
ATOM 4597 C CA . THR B 1 49 ? 22.781 -6.68 -19.219 1 97.44 49 THR B CA 1
ATOM 4598 C C . THR B 1 49 ? 22.078 -7.723 -18.359 1 97.44 49 THR B C 1
ATOM 4600 O O . THR B 1 49 ? 21.75 -7.457 -17.203 1 97.44 49 THR B O 1
ATOM 4603 N N . ILE B 1 50 ? 21.891 -8.891 -18.969 1 96.75 50 ILE B N 1
ATOM 4604 C CA . ILE B 1 50 ? 21.281 -9.984 -18.219 1 96.75 50 ILE B CA 1
ATOM 4605 C C . ILE B 1 50 ? 22.328 -11.039 -17.891 1 96.75 50 ILE B C 1
ATOM 4607 O O . ILE B 1 50 ? 23.016 -11.547 -18.797 1 96.75 50 ILE B O 1
ATOM 4611 N N . PHE B 1 51 ? 22.5 -11.258 -16.609 1 95.5 51 PHE B N 1
ATOM 4612 C CA . PHE B 1 51 ? 23.312 -12.391 -16.172 1 95.5 51 PHE B CA 1
ATOM 4613 C C . PHE B 1 51 ? 22.438 -13.57 -15.781 1 95.5 51 PHE B C 1
ATOM 4615 O O . PHE B 1 51 ? 21.594 -13.461 -14.883 1 95.5 51 PHE B O 1
ATOM 4622 N N . SER B 1 52 ? 22.656 -14.758 -16.406 1 92.75 52 SER B N 1
ATOM 4623 C CA . SER B 1 52 ? 21.75 -15.883 -16.219 1 92.75 52 SER B CA 1
ATOM 4624 C C . SER B 1 52 ? 22.484 -17.125 -15.719 1 92.75 52 SER B C 1
ATOM 4626 O O . SER B 1 52 ? 22.953 -17.938 -16.516 1 92.75 52 SER B O 1
ATOM 4628 N N . PRO B 1 53 ? 22.5 -17.281 -14.375 1 90 53 PRO B N 1
ATOM 4629 C CA . PRO B 1 53 ? 22.922 -18.609 -13.922 1 90 53 PRO B CA 1
ATOM 4630 C C . PRO B 1 53 ? 22 -19.719 -14.398 1 90 53 PRO B C 1
ATOM 4632 O O . PRO B 1 53 ? 20.797 -19.688 -14.133 1 90 53 PRO B O 1
ATOM 4635 N N . VAL B 1 54 ? 22.547 -20.656 -15.039 1 87 54 VAL B N 1
ATOM 4636 C CA . VAL B 1 54 ? 21.734 -21.734 -15.594 1 87 54 VAL B CA 1
ATOM 4637 C C . VAL B 1 54 ? 21.578 -22.859 -14.562 1 87 54 VAL B C 1
ATOM 4639 O O . VAL B 1 54 ? 22.531 -23.609 -14.305 1 87 54 VAL B O 1
ATOM 4642 N N . MET B 1 55 ? 20.438 -22.891 -14.039 1 78.81 55 MET B N 1
ATOM 4643 C CA . MET B 1 55 ? 20.188 -23.891 -13.016 1 78.81 55 MET B CA 1
ATOM 4644 C C . MET B 1 55 ? 19.406 -25.078 -13.586 1 78.81 55 MET B C 1
ATOM 4646 O O . MET B 1 55 ? 19.531 -26.203 -13.094 1 78.81 55 MET B O 1
ATOM 4650 N N . ASP B 1 56 ? 18.531 -24.734 -14.508 1 71.25 56 ASP B N 1
ATOM 4651 C CA . ASP B 1 56 ? 17.812 -25.75 -15.266 1 71.25 56 ASP B CA 1
ATOM 4652 C C . ASP B 1 56 ? 18.125 -25.656 -16.75 1 71.25 56 ASP B C 1
ATOM 4654 O O . ASP B 1 56 ? 17.625 -24.766 -17.453 1 71.25 56 ASP B O 1
ATOM 4658 N N . PRO B 1 57 ? 18.922 -26.547 -17.156 1 64.19 57 PRO B N 1
ATOM 4659 C CA . PRO B 1 57 ? 19.344 -26.422 -18.547 1 64.19 57 PRO B CA 1
ATOM 4660 C C . PRO B 1 57 ? 18.188 -26.656 -19.531 1 64.19 57 PRO B C 1
ATOM 4662 O O . PRO B 1 57 ? 18.281 -26.281 -20.703 1 64.19 57 PRO B O 1
ATOM 4665 N N . HIS B 1 58 ? 17.125 -27.219 -19.031 1 61.88 58 HIS B N 1
ATOM 4666 C CA . HIS B 1 58 ? 15.984 -27.5 -19.906 1 61.88 58 HIS B CA 1
ATOM 4667 C C . HIS B 1 58 ? 15.164 -26.234 -20.172 1 61.88 58 HIS B C 1
ATOM 4669 O O . HIS B 1 58 ? 14.375 -26.188 -21.109 1 61.88 58 HIS B O 1
ATOM 4675 N N . ALA B 1 59 ? 15.336 -25.375 -19.328 1 59.19 59 ALA B N 1
ATOM 4676 C CA . ALA B 1 59 ? 14.523 -24.172 -19.484 1 59.19 59 ALA B CA 1
ATOM 4677 C C . ALA B 1 59 ? 15.062 -23.297 -20.609 1 59.19 59 ALA B C 1
ATOM 4679 O O . ALA B 1 59 ? 14.32 -22.516 -21.219 1 59.19 59 ALA B O 1
ATOM 4680 N N . ASN B 1 60 ? 16.078 -23.641 -21.375 1 57.84 60 ASN B N 1
ATOM 4681 C CA . ASN B 1 60 ? 16.781 -22.953 -22.438 1 57.84 60 ASN B CA 1
ATOM 4682 C C . ASN B 1 60 ? 16.047 -21.688 -22.859 1 57.84 60 ASN B C 1
ATOM 4684 O O . ASN B 1 60 ? 15.664 -21.547 -24.031 1 57.84 60 ASN B O 1
ATOM 4688 N N . LEU B 1 61 ? 15.75 -20.703 -21.875 1 68.44 61 LEU B N 1
ATOM 4689 C CA . LEU B 1 61 ? 14.75 -19.672 -22.172 1 68.44 61 LEU B CA 1
ATOM 4690 C C . LEU B 1 61 ? 15.367 -18.281 -22.141 1 68.44 61 LEU B C 1
ATOM 4692 O O . LEU B 1 61 ? 16.203 -17.984 -21.281 1 68.44 61 LEU B O 1
ATOM 4696 N N . VAL B 1 62 ? 15.406 -17.719 -23.344 1 77.44 62 VAL B N 1
ATOM 4697 C CA . VAL B 1 62 ? 15.562 -16.281 -23.406 1 77.44 62 VAL B CA 1
ATOM 4698 C C . VAL B 1 62 ? 14.258 -15.602 -22.984 1 77.44 62 VAL B C 1
ATOM 4700 O O . VAL B 1 62 ? 13.195 -15.867 -23.562 1 77.44 62 VAL B O 1
ATOM 4703 N N . GLY B 1 63 ? 14.227 -14.961 -21.938 1 83.88 63 GLY B N 1
ATOM 4704 C CA . GLY B 1 63 ? 13.016 -14.375 -21.391 1 83.88 63 GLY B CA 1
ATOM 4705 C C . GLY B 1 63 ? 12.703 -13 -21.938 1 83.88 63 GLY B C 1
ATOM 4706 O O . GLY B 1 63 ? 11.625 -12.461 -21.719 1 83.88 63 GLY B O 1
ATOM 4707 N N . HIS B 1 64 ? 13.625 -12.43 -22.766 1 91 64 HIS B N 1
ATOM 4708 C CA . HIS B 1 64 ? 13.445 -11.078 -23.281 1 91 64 HIS B CA 1
ATOM 4709 C C . HIS B 1 64 ? 13.234 -11.094 -24.797 1 91 64 HIS B C 1
ATOM 4711 O O . HIS B 1 64 ? 13.57 -12.078 -25.469 1 91 64 HIS B O 1
ATOM 4717 N N . THR B 1 65 ? 12.68 -9.984 -25.312 1 91.31 65 THR B N 1
ATOM 4718 C CA . THR B 1 65 ? 12.398 -9.891 -26.734 1 91.31 65 THR B CA 1
ATOM 4719 C C . THR B 1 65 ? 13.258 -8.812 -27.391 1 91.31 65 THR B C 1
ATOM 4721 O O . THR B 1 65 ? 13.391 -8.773 -28.609 1 91.31 65 THR B O 1
ATOM 4724 N N . LYS B 1 66 ? 13.844 -7.941 -26.625 1 93.5 66 LYS B N 1
ATOM 4725 C CA . LYS B 1 66 ? 14.695 -6.871 -27.125 1 93.5 66 LYS B CA 1
ATOM 4726 C C . LYS B 1 66 ? 16.141 -7.328 -27.25 1 93.5 66 LYS B C 1
ATOM 4728 O O . LYS B 1 66 ? 16.516 -8.383 -26.734 1 93.5 66 LYS B O 1
ATOM 4733 N N . PRO B 1 67 ? 16.938 -6.625 -28.047 1 93.5 67 PRO B N 1
ATOM 4734 C CA . PRO B 1 67 ? 18.359 -7.008 -28.188 1 93.5 67 PRO B CA 1
ATOM 4735 C C . PRO B 1 67 ? 19.188 -6.637 -26.953 1 93.5 67 PRO B C 1
ATOM 4737 O O . PRO B 1 67 ? 19.953 -5.676 -27 1 93.5 67 PRO B O 1
ATOM 4740 N N . ILE B 1 68 ? 19.047 -7.414 -25.984 1 94.69 68 ILE B N 1
ATOM 4741 C CA . ILE B 1 68 ? 19.734 -7.195 -24.719 1 94.69 68 ILE B CA 1
ATOM 4742 C C . ILE B 1 68 ? 20.875 -8.188 -24.562 1 94.69 68 ILE B C 1
ATOM 4744 O O . ILE B 1 68 ? 20.75 -9.359 -24.938 1 94.69 68 ILE B O 1
ATOM 4748 N N . PHE B 1 69 ? 21.969 -7.691 -24.094 1 93.69 69 PHE B N 1
ATOM 4749 C CA . PHE B 1 69 ? 23.141 -8.531 -23.859 1 93.69 69 PHE B CA 1
ATOM 4750 C C . PHE B 1 69 ? 22.875 -9.508 -22.719 1 93.69 69 PHE B C 1
ATOM 4752 O O . PHE B 1 69 ? 22.562 -9.094 -21.594 1 93.69 69 PHE B O 1
ATOM 4759 N N . GLN B 1 70 ? 22.984 -10.797 -23 1 94.31 70 GLN B N 1
ATOM 4760 C CA . GLN B 1 70 ? 22.781 -11.836 -22 1 94.31 70 GLN B CA 1
ATOM 4761 C C . GLN B 1 70 ? 24.031 -12.688 -21.812 1 94.31 70 GLN B C 1
ATOM 4763 O O . GLN B 1 70 ? 24.703 -13.023 -22.797 1 94.31 70 GLN B O 1
ATOM 4768 N N . ILE B 1 71 ? 24.344 -12.984 -20.547 1 93.81 71 ILE B N 1
ATOM 4769 C CA . ILE B 1 71 ? 25.484 -13.82 -20.188 1 93.81 71 ILE B CA 1
ATOM 4770 C C . ILE B 1 71 ? 25 -15.094 -19.5 1 93.81 71 ILE B C 1
ATOM 4772 O O . ILE B 1 71 ? 24.891 -15.125 -18.266 1 93.81 71 ILE B O 1
ATOM 4776 N N . PRO B 1 72 ? 24.75 -16.156 -20.281 1 91.81 72 PRO B N 1
ATOM 4777 C CA . PRO B 1 72 ? 24.484 -17.438 -19.625 1 91.81 72 PRO B CA 1
ATOM 4778 C C . PRO B 1 72 ? 25.703 -17.984 -18.891 1 91.81 72 PRO B C 1
ATOM 4780 O O . PRO B 1 72 ? 26.828 -17.938 -19.422 1 91.81 72 PRO B O 1
ATOM 4783 N N . TYR B 1 73 ? 25.484 -18.406 -17.672 1 91.44 73 TYR B N 1
ATOM 4784 C CA . TYR B 1 73 ? 26.594 -18.922 -16.875 1 91.44 73 TYR B CA 1
ATOM 4785 C C . TYR B 1 73 ? 26.328 -20.359 -16.422 1 91.44 73 TYR B C 1
ATOM 4787 O O . TYR B 1 73 ? 25.312 -20.609 -15.75 1 91.44 73 TYR B O 1
ATOM 4795 N N . TYR B 1 74 ? 27.281 -21.203 -16.75 1 88.88 74 TYR B N 1
ATOM 4796 C CA . TYR B 1 74 ? 27.203 -22.609 -16.375 1 88.88 74 TYR B CA 1
ATOM 4797 C C . TYR B 1 74 ? 28.219 -22.938 -15.289 1 88.88 74 TYR B C 1
ATOM 4799 O O . TYR B 1 74 ? 29.422 -22.734 -15.469 1 88.88 74 TYR B O 1
ATOM 4807 N N . SER B 1 75 ? 27.656 -23.422 -14.18 1 89.19 75 SER B N 1
ATOM 4808 C CA . SER B 1 75 ? 28.562 -23.844 -13.109 1 89.19 75 SER B CA 1
ATOM 4809 C C . SER B 1 75 ? 29.234 -25.156 -13.445 1 89.19 75 SER B C 1
ATOM 4811 O O . SER B 1 75 ? 28.562 -26.125 -13.828 1 89.19 75 SER B O 1
ATOM 4813 N N . LYS B 1 76 ? 30.562 -25.25 -13.172 1 88.94 76 LYS B N 1
ATOM 4814 C CA . LYS B 1 76 ? 31.297 -26.484 -13.398 1 88.94 76 LYS B CA 1
ATOM 4815 C C . LYS B 1 76 ? 30.938 -27.547 -12.367 1 88.94 76 LYS B C 1
ATOM 4817 O O . LYS B 1 76 ? 31.25 -28.719 -12.539 1 88.94 76 LYS B O 1
ATOM 4822 N N . TYR B 1 77 ? 30.281 -27.125 -11.352 1 89.12 77 TYR B N 1
ATOM 4823 C CA . TYR B 1 77 ? 29.953 -28.047 -10.273 1 89.12 77 TYR B CA 1
ATOM 4824 C C . TYR B 1 77 ? 28.547 -28.609 -10.438 1 89.12 77 TYR B C 1
ATOM 4826 O O . TYR B 1 77 ? 28.172 -29.562 -9.758 1 89.12 77 TYR B O 1
ATOM 4834 N N . LEU B 1 78 ? 27.703 -27.891 -11.133 1 82.25 78 LEU B N 1
ATOM 4835 C CA . LEU B 1 78 ? 26.328 -28.344 -11.305 1 82.25 78 LEU B CA 1
ATOM 4836 C C . LEU B 1 78 ? 26.234 -29.406 -12.398 1 82.25 78 LEU B C 1
ATOM 4838 O O . LEU B 1 78 ? 26.75 -29.203 -13.5 1 82.25 78 LEU B O 1
ATOM 4842 N N . ASN B 1 79 ? 25.906 -30.703 -11.938 1 67.25 79 ASN B N 1
ATOM 4843 C CA . ASN B 1 79 ? 25.672 -31.781 -12.898 1 67.25 79 ASN B CA 1
ATOM 4844 C C . ASN B 1 79 ? 24.234 -31.766 -13.398 1 67.25 79 ASN B C 1
ATOM 4846 O O . ASN B 1 79 ? 23.281 -31.797 -12.609 1 67.25 79 ASN B O 1
ATOM 4850 N N . ASN B 1 80 ? 23.969 -31.125 -14.414 1 56.88 80 ASN B N 1
ATOM 4851 C CA . ASN B 1 80 ? 22.641 -30.875 -14.977 1 56.88 80 ASN B CA 1
ATOM 4852 C C . ASN B 1 80 ? 21.797 -32.156 -15.008 1 56.88 80 ASN B C 1
ATOM 4854 O O . ASN B 1 80 ? 20.641 -32.125 -15.445 1 56.88 80 ASN B O 1
ATOM 4858 N N . SER B 1 81 ? 22.297 -33.281 -14.68 1 53.03 81 SER B N 1
ATOM 4859 C CA . SER B 1 81 ? 21.547 -34.5 -14.773 1 53.03 81 SER B CA 1
ATOM 4860 C C . SER B 1 81 ? 20.438 -34.562 -13.734 1 53.03 81 SER B C 1
ATOM 4862 O O . SER B 1 81 ? 19.391 -35.188 -13.961 1 53.03 81 SER B O 1
ATOM 4864 N N . GLY B 1 82 ? 20.562 -33.938 -12.648 1 50.94 82 GLY B N 1
ATOM 4865 C CA . GLY B 1 82 ? 19.609 -34.125 -11.562 1 50.94 82 GLY B CA 1
ATOM 4866 C C . GLY B 1 82 ? 18.359 -33.281 -11.711 1 50.94 82 GLY B C 1
ATOM 4867 O O . GLY B 1 82 ? 17.438 -33.375 -10.906 1 50.94 82 GLY B O 1
ATOM 4868 N N . PHE B 1 83 ? 18.297 -32.344 -12.492 1 53.19 83 PHE B N 1
ATOM 4869 C CA . PHE B 1 83 ? 17.109 -31.516 -12.641 1 53.19 83 PHE B CA 1
ATOM 4870 C C . PHE B 1 83 ? 15.977 -32.312 -13.297 1 53.19 83 PHE B C 1
ATOM 4872 O O . PHE B 1 83 ? 14.828 -31.859 -13.32 1 53.19 83 PHE B O 1
ATOM 4879 N N . ASP B 1 84 ? 16.25 -33.5 -13.766 1 47.31 84 ASP B N 1
ATOM 4880 C CA . ASP B 1 84 ? 15.281 -34.344 -14.469 1 47.31 84 ASP B CA 1
ATOM 4881 C C . ASP B 1 84 ? 14.023 -34.531 -13.633 1 47.31 84 ASP B C 1
ATOM 4883 O O . ASP B 1 84 ? 12.922 -34.688 -14.172 1 47.31 84 ASP B O 1
ATOM 4887 N N . ASP B 1 85 ? 14.203 -34.562 -12.367 1 46.47 85 ASP B N 1
ATOM 4888 C CA . ASP B 1 85 ? 13.078 -35.062 -11.57 1 46.47 85 ASP B CA 1
ATOM 4889 C C . ASP B 1 85 ? 12.016 -33.969 -11.406 1 46.47 85 ASP B C 1
ATOM 4891 O O . ASP B 1 85 ? 10.93 -34.219 -10.883 1 46.47 85 ASP B O 1
ATOM 4895 N N . TYR B 1 86 ? 12.297 -32.781 -11.609 1 49.94 86 TYR B N 1
ATOM 4896 C CA . TYR B 1 86 ? 11.266 -31.75 -11.586 1 49.94 86 TYR B CA 1
ATOM 4897 C C . TYR B 1 86 ? 10.453 -31.75 -12.875 1 49.94 86 TYR B C 1
ATOM 4899 O O . TYR B 1 86 ? 9.836 -30.75 -13.234 1 49.94 86 TYR B O 1
ATOM 4907 N N . ASP B 1 87 ? 10.469 -32.844 -13.562 1 51.25 87 ASP B N 1
ATOM 4908 C CA . ASP B 1 87 ? 9.891 -32.875 -14.898 1 51.25 87 ASP B CA 1
ATOM 4909 C C . ASP B 1 87 ? 8.398 -32.531 -14.867 1 51.25 87 ASP B C 1
ATOM 4911 O O . ASP B 1 87 ? 7.562 -33.406 -14.641 1 51.25 87 ASP B O 1
ATOM 4915 N N . MET B 1 88 ? 8.156 -31.266 -14.57 1 56.94 88 MET B N 1
ATOM 4916 C CA . MET B 1 88 ? 6.812 -30.703 -14.68 1 56.94 88 MET B CA 1
ATOM 4917 C C . MET B 1 88 ? 6.121 -31.203 -15.945 1 56.94 88 MET B C 1
ATOM 4919 O O . MET B 1 88 ? 4.91 -31.031 -16.109 1 56.94 88 MET B O 1
ATOM 4923 N N . GLY B 1 89 ? 6.883 -31.922 -16.672 1 59.56 89 GLY B N 1
ATOM 4924 C CA . GLY B 1 89 ? 6.328 -32.531 -17.859 1 59.56 89 GLY B CA 1
ATOM 4925 C C . GLY B 1 89 ? 5.965 -34 -17.672 1 59.56 89 GLY B C 1
ATOM 4926 O O . GLY B 1 89 ? 5.508 -34.656 -18.609 1 59.56 89 GLY B O 1
ATOM 4927 N N . SER B 1 90 ? 6.125 -34.312 -16.359 1 64.12 90 SER B N 1
ATOM 4928 C CA . SER B 1 90 ? 5.84 -35.719 -16.109 1 64.12 90 SER B CA 1
ATOM 4929 C C . SER B 1 90 ? 4.371 -35.938 -15.773 1 64.12 90 SER B C 1
ATOM 4931 O O . SER B 1 90 ? 3.713 -35.062 -15.234 1 64.12 90 SER B O 1
ATOM 4933 N N . PRO B 1 91 ? 3.865 -37.062 -16.219 1 65.5 91 PRO B N 1
ATOM 4934 C CA . PRO B 1 91 ? 2.498 -37.438 -15.836 1 65.5 91 PRO B CA 1
ATOM 4935 C C . PRO B 1 91 ? 2.264 -37.344 -14.328 1 65.5 91 PRO B C 1
ATOM 4937 O O . PRO B 1 91 ? 1.125 -37.156 -13.883 1 65.5 91 PRO B O 1
ATOM 4940 N N . ALA B 1 92 ? 3.342 -37.406 -13.656 1 65.12 92 ALA B N 1
ATOM 4941 C CA . ALA B 1 92 ? 3.24 -37.406 -12.203 1 65.12 92 ALA B CA 1
ATOM 4942 C C . ALA B 1 92 ? 2.736 -36.031 -11.703 1 65.12 92 ALA B C 1
ATOM 4944 O O . ALA B 1 92 ? 2.1 -35.969 -10.648 1 65.12 92 ALA B O 1
ATOM 4945 N N . PHE B 1 93 ? 2.918 -35.156 -12.484 1 71 93 PHE B N 1
ATOM 4946 C CA . PHE B 1 93 ? 2.457 -33.812 -12.133 1 71 93 PHE B CA 1
ATOM 4947 C C . PHE B 1 93 ? 0.937 -33.75 -12.039 1 71 93 PHE B C 1
ATOM 4949 O O . PHE B 1 93 ? 0.38 -33.031 -11.211 1 71 93 PHE B O 1
ATOM 4956 N N . TRP B 1 94 ? 0.304 -34.625 -12.758 1 74.75 94 TRP B N 1
ATOM 4957 C CA . TRP B 1 94 ? -1.154 -34.656 -12.82 1 74.75 94 TRP B CA 1
ATOM 4958 C C . TRP B 1 94 ? -1.729 -35.594 -11.773 1 74.75 94 TRP B C 1
ATOM 4960 O O . TRP B 1 94 ? -2.9 -35.5 -11.406 1 74.75 94 TRP B O 1
ATOM 4970 N N . THR B 1 95 ? -0.787 -36.5 -11.312 1 70.88 95 THR B N 1
ATOM 4971 C CA . THR B 1 95 ? -1.358 -37.562 -10.492 1 70.88 95 THR B CA 1
ATOM 4972 C C . THR B 1 95 ? -0.751 -37.562 -9.094 1 70.88 95 THR B C 1
ATOM 4974 O O . THR B 1 95 ? -1.264 -38.219 -8.188 1 70.88 95 THR B O 1
ATOM 4977 N N . SER B 1 96 ? 0.289 -36.844 -8.945 1 69.19 96 SER B N 1
ATOM 4978 C CA . SER B 1 96 ? 0.965 -36.906 -7.652 1 69.19 96 SER B CA 1
ATOM 4979 C C . SER B 1 96 ? 0.06 -36.406 -6.531 1 69.19 96 SER B C 1
ATOM 4981 O O . SER B 1 96 ? -0.671 -35.438 -6.703 1 69.19 96 SER B O 1
ATOM 4983 N N . PRO B 1 97 ? 0.111 -37.25 -5.484 1 63.78 97 PRO B N 1
ATOM 4984 C CA . PRO B 1 97 ? -0.701 -36.781 -4.352 1 63.78 97 PRO B CA 1
ATOM 4985 C C . PRO B 1 97 ? -0.252 -35.438 -3.811 1 63.78 97 PRO B C 1
ATOM 4987 O O . PRO B 1 97 ? 0.943 -35.125 -3.811 1 63.78 97 PRO B O 1
ATOM 4990 N N . MET B 1 98 ? -1.187 -34.625 -3.668 1 63.44 98 MET B N 1
ATOM 4991 C CA . MET B 1 98 ? -0.902 -33.344 -3.039 1 63.44 98 MET B CA 1
ATOM 4992 C C . MET B 1 98 ? -0.787 -33.469 -1.525 1 63.44 98 MET B C 1
ATOM 4994 O O . MET B 1 98 ? -1.582 -34.188 -0.904 1 63.44 98 MET B O 1
ATOM 4998 N N . VAL B 1 99 ? 0.422 -33.188 -1.058 1 61.19 99 VAL B N 1
ATOM 4999 C CA . VAL B 1 99 ? 0.494 -33.125 0.398 1 61.19 99 VAL B CA 1
ATOM 5000 C C . VAL B 1 99 ? -0.421 -32.031 0.909 1 61.19 99 VAL B C 1
ATOM 5002 O O . VAL B 1 99 ? -0.394 -30.891 0.396 1 61.19 99 VAL B O 1
ATOM 5005 N N . GLU B 1 100 ? -1.169 -32.5 1.745 1 64.31 100 GLU B N 1
ATOM 5006 C CA . GLU B 1 100 ? -2.133 -31.547 2.275 1 64.31 100 GLU B CA 1
ATOM 5007 C C . GLU B 1 100 ? -1.431 -30.312 2.836 1 64.31 100 GLU B C 1
ATOM 5009 O O . GLU B 1 100 ? -0.473 -30.438 3.602 1 64.31 100 GLU B O 1
ATOM 5014 N N . GLY B 1 101 ? -1.834 -29.25 2.334 1 71.19 101 GLY B N 1
ATOM 5015 C CA . GLY B 1 101 ? -1.392 -27.969 2.879 1 71.19 101 GLY B CA 1
ATOM 5016 C C . GLY B 1 101 ? -0.089 -27.484 2.273 1 71.19 101 GLY B C 1
ATOM 5017 O O . GLY B 1 101 ? 0.39 -26.406 2.607 1 71.19 101 GLY B O 1
ATOM 5018 N N . ARG B 1 102 ? 0.52 -28.344 1.479 1 78.5 102 ARG B N 1
ATOM 5019 C CA . ARG B 1 102 ? 1.779 -27.906 0.88 1 78.5 102 ARG B CA 1
ATOM 5020 C C . ARG B 1 102 ? 1.681 -27.875 -0.642 1 78.5 102 ARG B C 1
ATOM 5022 O O . ARG B 1 102 ? 1.09 -28.781 -1.248 1 78.5 102 ARG B O 1
ATOM 5029 N N . SER B 1 103 ? 2.258 -26.844 -1.175 1 74.12 103 SER B N 1
ATOM 5030 C CA . SER B 1 103 ? 2.211 -26.703 -2.627 1 74.12 103 SER B CA 1
ATOM 5031 C C . SER B 1 103 ? 3.566 -27.016 -3.256 1 74.12 103 SER B C 1
ATOM 5033 O O . SER B 1 103 ? 3.686 -27.094 -4.48 1 74.12 103 SER B O 1
ATOM 5035 N N . ILE B 1 104 ? 4.641 -27.141 -2.424 1 73.44 104 ILE B N 1
ATOM 5036 C CA . ILE B 1 104 ? 5.984 -27.531 -2.844 1 73.44 104 ILE B CA 1
ATOM 5037 C C . ILE B 1 104 ? 6.617 -28.438 -1.783 1 73.44 104 ILE B C 1
ATOM 5039 O O . ILE B 1 104 ? 6.348 -28.281 -0.59 1 73.44 104 ILE B O 1
ATOM 5043 N N . SER B 1 105 ? 7.445 -29.312 -2.242 1 74.06 105 SER B N 1
ATOM 5044 C CA . SER B 1 105 ? 8.062 -30.219 -1.282 1 74.06 105 SER B CA 1
ATOM 5045 C C . SER B 1 105 ? 9.312 -29.594 -0.664 1 74.06 105 SER B C 1
ATOM 5047 O O . SER B 1 105 ? 9.953 -28.734 -1.273 1 74.06 105 SER B O 1
ATOM 5049 N N . ILE B 1 106 ? 9.609 -30.016 0.491 1 77.56 106 ILE B N 1
ATOM 5050 C CA . ILE B 1 106 ? 10.805 -29.562 1.189 1 77.56 106 ILE B CA 1
ATOM 5051 C C . ILE B 1 106 ? 12.047 -29.984 0.402 1 77.56 106 ILE B C 1
ATOM 5053 O O . ILE B 1 106 ? 13.047 -29.266 0.368 1 77.56 106 ILE B O 1
ATOM 5057 N N . GLU B 1 107 ? 11.914 -31.078 -0.237 1 77.62 107 GLU B N 1
ATOM 5058 C CA . GLU B 1 107 ? 13.023 -31.578 -1.04 1 77.62 107 GLU B CA 1
ATOM 5059 C C . GLU B 1 107 ? 13.32 -30.656 -2.219 1 77.62 107 GLU B C 1
ATOM 5061 O O . GLU B 1 107 ? 14.477 -30.469 -2.59 1 77.62 107 GLU B O 1
ATOM 5066 N N . ASP B 1 108 ? 12.312 -30.172 -2.734 1 77.44 108 ASP B N 1
ATOM 5067 C CA . ASP B 1 108 ? 12.492 -29.219 -3.834 1 77.44 108 ASP B CA 1
ATOM 5068 C C . ASP B 1 108 ? 13.227 -27.969 -3.365 1 77.44 108 ASP B C 1
ATOM 5070 O O . ASP B 1 108 ? 14.094 -27.453 -4.066 1 77.44 108 ASP B O 1
ATOM 5074 N N . ILE B 1 109 ? 12.914 -27.562 -2.236 1 80.19 109 ILE B N 1
ATOM 5075 C CA . ILE B 1 109 ? 13.547 -26.375 -1.669 1 80.19 109 ILE B CA 1
ATOM 5076 C C . ILE B 1 109 ? 15.023 -26.672 -1.387 1 80.19 109 ILE B C 1
ATOM 5078 O O . ILE B 1 109 ? 15.891 -25.844 -1.7 1 80.19 109 ILE B O 1
ATOM 5082 N N . LYS B 1 110 ? 15.258 -27.828 -0.862 1 82.94 110 LYS B N 1
ATOM 5083 C CA . LYS B 1 110 ? 16.625 -28.219 -0.561 1 82.94 110 LYS B CA 1
ATOM 5084 C C . LYS B 1 110 ? 17.469 -28.281 -1.83 1 82.94 110 LYS B C 1
ATOM 5086 O O . LYS B 1 110 ? 18.625 -27.844 -1.838 1 82.94 110 LYS B O 1
ATOM 5091 N N . ARG B 1 111 ? 16.922 -28.766 -2.754 1 80.19 111 ARG B N 1
ATOM 5092 C CA . ARG B 1 111 ? 17.625 -28.891 -4.023 1 80.19 111 ARG B CA 1
ATOM 5093 C C . ARG B 1 111 ? 17.969 -27.531 -4.602 1 80.19 111 ARG B C 1
ATOM 5095 O O . ARG B 1 111 ? 19.078 -27.328 -5.102 1 80.19 111 ARG B O 1
ATOM 5102 N N . TYR B 1 112 ? 17.062 -26.719 -4.609 1 81.94 112 TYR B N 1
ATOM 5103 C CA . TYR B 1 112 ? 17.328 -25.375 -5.078 1 81.94 112 TYR B CA 1
ATOM 5104 C C . TYR B 1 112 ? 18.469 -24.734 -4.297 1 81.94 112 TYR B C 1
ATOM 5106 O O . TYR B 1 112 ? 19.344 -24.094 -4.883 1 81.94 112 TYR B O 1
ATOM 5114 N N . HIS B 1 113 ? 18.422 -24.891 -2.998 1 86.31 113 HIS B N 1
ATOM 5115 C CA . HIS B 1 113 ? 19.453 -24.297 -2.141 1 86.31 113 HIS B CA 1
ATOM 5116 C C . HIS B 1 113 ? 20.828 -24.891 -2.443 1 86.31 113 HIS B C 1
ATOM 5118 O O . HIS B 1 113 ? 21.812 -24.172 -2.457 1 86.31 113 HIS B O 1
ATOM 5124 N N . GLU B 1 114 ? 20.797 -26.125 -2.678 1 86.38 114 GLU B N 1
ATOM 5125 C CA . GLU B 1 114 ? 22.062 -26.797 -2.979 1 86.38 114 GLU B CA 1
ATOM 5126 C C . GLU B 1 114 ? 22.625 -26.344 -4.324 1 86.38 114 GLU B C 1
ATOM 5128 O O . GLU B 1 114 ? 23.828 -26.094 -4.453 1 86.38 114 GLU B O 1
ATOM 5133 N N . ASN B 1 115 ? 21.781 -26.266 -5.293 1 84.38 115 ASN B N 1
ATOM 5134 C CA . ASN B 1 115 ? 22.203 -25.812 -6.609 1 84.38 115 ASN B CA 1
ATOM 5135 C C . ASN B 1 115 ? 22.734 -24.375 -6.559 1 84.38 115 ASN B C 1
ATOM 5137 O O . ASN B 1 115 ? 23.703 -24.047 -7.23 1 84.38 115 ASN B O 1
ATOM 5141 N N . ALA B 1 116 ? 22.047 -23.594 -5.82 1 87.38 116 ALA B N 1
ATOM 5142 C CA . ALA B 1 116 ? 22.469 -22.203 -5.668 1 87.38 116 ALA B CA 1
ATOM 5143 C C . ALA B 1 116 ? 23.859 -22.125 -5.023 1 87.38 116 ALA B C 1
ATOM 5145 O O . ALA B 1 116 ? 24.672 -21.281 -5.395 1 87.38 116 ALA B O 1
ATOM 5146 N N . LEU B 1 117 ? 24.047 -23.016 -4.086 1 90 117 LEU B N 1
ATOM 5147 C CA . LEU B 1 117 ? 25.344 -23.062 -3.422 1 90 117 LEU B CA 1
ATOM 5148 C C . LEU B 1 117 ? 26.453 -23.438 -4.406 1 90 117 LEU B C 1
ATOM 5150 O O . LEU B 1 117 ? 27.516 -22.828 -4.402 1 90 117 LEU B O 1
ATOM 5154 N N . LEU B 1 118 ? 26.203 -24.391 -5.203 1 90.06 118 LEU B N 1
ATOM 5155 C CA . LEU B 1 118 ? 27.172 -24.844 -6.188 1 90.06 118 LEU B CA 1
ATOM 5156 C C . LEU B 1 118 ? 27.422 -23.766 -7.246 1 90.06 118 LEU B C 1
ATOM 5158 O O . LEU B 1 118 ? 28.547 -23.625 -7.734 1 90.06 118 LEU B O 1
ATOM 5162 N N . MET B 1 119 ? 26.375 -23.094 -7.574 1 89.44 119 MET B N 1
ATOM 5163 C CA . MET B 1 119 ? 26.5 -21.969 -8.5 1 89.44 119 MET B CA 1
ATOM 5164 C C . MET B 1 119 ? 27.422 -20.906 -7.926 1 89.44 119 MET B C 1
ATOM 5166 O O . MET B 1 119 ? 28.312 -20.406 -8.625 1 89.44 119 MET B O 1
ATOM 5170 N N . CYS B 1 120 ? 27.266 -20.578 -6.672 1 92 120 CYS B N 1
ATOM 5171 C CA . CYS B 1 120 ? 28.078 -19.562 -6.004 1 92 120 CYS B CA 1
ATOM 5172 C C . CYS B 1 120 ? 29.531 -19.984 -5.914 1 92 120 CYS B C 1
ATOM 5174 O O . CYS B 1 120 ? 30.438 -19.172 -6.086 1 92 120 CYS B O 1
ATOM 5176 N N . LYS B 1 121 ? 29.719 -21.266 -5.648 1 93.62 121 LYS B N 1
ATOM 5177 C CA . LYS B 1 121 ? 31.078 -21.781 -5.582 1 93.62 121 LYS B CA 1
ATOM 5178 C C . LYS B 1 121 ? 31.812 -21.547 -6.898 1 93.62 121 LYS B C 1
ATOM 5180 O O . LYS B 1 121 ? 32.969 -21.094 -6.906 1 93.62 121 LYS B O 1
ATOM 5185 N N . ALA B 1 122 ? 31.156 -21.828 -7.949 1 93.38 122 ALA B N 1
ATOM 5186 C CA . ALA B 1 122 ? 31.75 -21.641 -9.266 1 93.38 122 ALA B CA 1
ATOM 5187 C C . ALA B 1 122 ? 32.031 -20.172 -9.547 1 93.38 122 ALA B C 1
ATOM 5189 O O . ALA B 1 122 ? 33.062 -19.812 -10.109 1 93.38 122 ALA B O 1
ATOM 5190 N N . LEU B 1 123 ? 31.109 -19.328 -9.203 1 92.25 123 LEU B N 1
ATOM 5191 C CA . LEU B 1 123 ? 31.219 -17.906 -9.477 1 92.25 123 LEU B CA 1
ATOM 5192 C C . LEU B 1 123 ? 32.375 -17.281 -8.719 1 92.25 123 LEU B C 1
ATOM 5194 O O . LEU B 1 123 ? 33.125 -16.453 -9.273 1 92.25 123 LEU B O 1
ATOM 5198 N N . ILE B 1 124 ? 32.562 -17.703 -7.48 1 92.94 124 ILE B N 1
ATOM 5199 C CA . ILE B 1 124 ? 33.656 -17.172 -6.641 1 92.94 124 ILE B CA 1
ATOM 5200 C C . ILE B 1 124 ? 35 -17.469 -7.285 1 92.94 124 ILE B C 1
ATOM 5202 O O . ILE B 1 124 ? 35.938 -16.672 -7.184 1 92.94 124 ILE B O 1
ATOM 5206 N N . GLU B 1 125 ? 35.062 -18.516 -7.977 1 94 125 GLU B N 1
ATOM 5207 C CA . GLU B 1 125 ? 36.344 -18.969 -8.547 1 94 125 GLU B CA 1
ATOM 5208 C C . GLU B 1 125 ? 36.562 -18.375 -9.938 1 94 125 GLU B C 1
ATOM 5210 O O . GLU B 1 125 ? 37.656 -18.438 -10.469 1 94 125 GLU B O 1
ATOM 5215 N N . ASP B 1 126 ? 35.531 -17.781 -10.531 1 94.56 126 ASP B N 1
ATOM 5216 C CA . ASP B 1 126 ? 35.656 -17.266 -11.883 1 94.56 126 ASP B CA 1
ATOM 5217 C C . ASP B 1 126 ? 36.094 -15.797 -11.867 1 94.56 126 ASP B C 1
ATOM 5219 O O . ASP B 1 126 ? 35.312 -14.906 -12.25 1 94.56 126 ASP B O 1
ATOM 5223 N N . HIS B 1 127 ? 37.344 -15.531 -11.672 1 94.56 127 HIS B N 1
ATOM 5224 C CA . HIS B 1 127 ? 37.875 -14.195 -11.477 1 94.56 127 HIS B CA 1
ATOM 5225 C C . HIS B 1 127 ? 37.812 -13.383 -12.758 1 94.56 127 HIS B C 1
ATOM 5227 O O . HIS B 1 127 ? 37.594 -12.164 -12.719 1 94.56 127 HIS B O 1
ATOM 5233 N N . GLU B 1 128 ? 37.969 -13.992 -13.828 1 95.56 128 GLU B N 1
ATOM 5234 C CA . GLU B 1 128 ? 37.906 -13.289 -15.102 1 95.56 128 GLU B CA 1
ATOM 5235 C C . GLU B 1 128 ? 36.531 -12.695 -15.352 1 95.56 128 GLU B C 1
ATOM 5237 O O . GLU B 1 128 ? 36.406 -11.531 -15.734 1 95.56 128 GLU B O 1
ATOM 5242 N N . LEU B 1 129 ? 35.562 -13.523 -15.156 1 95.56 129 LEU B N 1
ATOM 5243 C CA . LEU B 1 129 ? 34.188 -13.055 -15.328 1 95.56 129 LEU B CA 1
ATOM 5244 C C . LEU B 1 129 ? 33.875 -11.93 -14.352 1 95.56 129 LEU B C 1
ATOM 5246 O O . LEU B 1 129 ? 33.281 -10.922 -14.734 1 95.56 129 LEU B O 1
ATOM 5250 N N . LEU B 1 130 ? 34.281 -12.094 -13.141 1 94.88 130 LEU B N 1
ATOM 5251 C CA . LEU B 1 130 ? 34 -11.102 -12.109 1 94.88 130 LEU B CA 1
ATOM 5252 C C . LEU B 1 130 ? 34.656 -9.766 -12.453 1 94.88 130 LEU B C 1
ATOM 5254 O O . LEU B 1 130 ? 34.031 -8.703 -12.297 1 94.88 130 LEU B O 1
ATOM 5258 N N . ASP B 1 131 ? 35.844 -9.836 -12.938 1 95.94 131 ASP B N 1
ATOM 5259 C CA . ASP B 1 131 ? 36.531 -8.617 -13.312 1 95.94 131 ASP B CA 1
ATOM 5260 C C . ASP B 1 131 ? 35.844 -7.914 -14.477 1 95.94 131 ASP B C 1
ATOM 5262 O O . ASP B 1 131 ? 35.719 -6.688 -14.477 1 95.94 131 ASP B O 1
ATOM 5266 N N . ARG B 1 132 ? 35.438 -8.672 -15.383 1 95.31 132 ARG B N 1
ATOM 5267 C CA . ARG B 1 132 ? 34.688 -8.117 -16.531 1 95.31 132 ARG B CA 1
ATOM 5268 C C . ARG B 1 132 ? 33.438 -7.406 -16.078 1 95.31 132 ARG B C 1
ATOM 5270 O O . ARG B 1 132 ? 33.125 -6.316 -16.562 1 95.31 132 ARG B O 1
ATOM 5277 N N . LEU B 1 133 ? 32.75 -8.016 -15.203 1 96.12 133 LEU B N 1
ATOM 5278 C CA . LEU B 1 133 ? 31.484 -7.449 -14.734 1 96.12 133 LEU B CA 1
ATOM 5279 C C . LEU B 1 133 ? 31.719 -6.23 -13.852 1 96.12 133 LEU B C 1
ATOM 5281 O O . LEU B 1 133 ? 30.953 -5.273 -13.883 1 96.12 133 LEU B O 1
ATOM 5285 N N . ARG B 1 134 ? 32.781 -6.242 -13.102 1 95.44 134 ARG B N 1
ATOM 5286 C CA . ARG B 1 134 ? 33.156 -5.078 -12.305 1 95.44 134 ARG B CA 1
ATOM 5287 C C . ARG B 1 134 ? 33.438 -3.875 -13.195 1 95.44 134 ARG B C 1
ATOM 5289 O O . ARG B 1 134 ? 33.062 -2.748 -12.867 1 95.44 134 ARG B O 1
ATOM 5296 N N . ASN B 1 135 ? 34.062 -4.137 -14.219 1 95.12 135 ASN B N 1
ATOM 5297 C CA . ASN B 1 135 ? 34.469 -3.076 -15.133 1 95.12 135 ASN B CA 1
ATOM 5298 C C . ASN B 1 135 ? 33.281 -2.482 -15.883 1 95.12 135 ASN B C 1
ATOM 5300 O O . ASN B 1 135 ? 33.375 -1.389 -16.438 1 95.12 135 ASN B O 1
ATOM 5304 N N . SER B 1 136 ? 32.188 -3.18 -15.875 1 94.38 136 SER B N 1
ATOM 5305 C CA . SER B 1 136 ? 30.984 -2.674 -16.547 1 94.38 136 SER B CA 1
ATOM 5306 C C . SER B 1 136 ? 30.359 -1.536 -15.742 1 94.38 136 SER B C 1
ATOM 5308 O O . SER B 1 136 ? 29.547 -0.771 -16.281 1 94.38 136 SER B O 1
ATOM 5310 N N . ARG B 1 137 ? 30.609 -1.403 -14.5 1 94.38 137 ARG B N 1
ATOM 5311 C CA . ARG B 1 137 ? 30.172 -0.324 -13.625 1 94.38 137 ARG B CA 1
ATOM 5312 C C . ARG B 1 137 ? 28.656 -0.163 -13.672 1 94.38 137 ARG B C 1
ATOM 5314 O O . ARG B 1 137 ? 28.156 0.903 -14.031 1 94.38 137 ARG B O 1
ATOM 5321 N N . PHE B 1 138 ? 27.953 -1.087 -13.219 1 97.94 138 PHE B N 1
ATOM 5322 C CA . PHE B 1 138 ? 26.5 -1.062 -13.18 1 97.94 138 PHE B CA 1
ATOM 5323 C C . PHE B 1 138 ? 26 -0.053 -12.148 1 97.94 138 PHE B C 1
ATOM 5325 O O . PHE B 1 138 ? 26.547 0.043 -11.047 1 97.94 138 PHE B O 1
ATOM 5332 N N . ASP B 1 139 ? 24.953 0.699 -12.57 1 97.62 139 ASP B N 1
ATOM 5333 C CA . ASP B 1 139 ? 24.359 1.703 -11.695 1 97.62 139 ASP B CA 1
ATOM 5334 C C . ASP B 1 139 ? 23.406 1.06 -10.688 1 97.62 139 ASP B C 1
ATOM 5336 O O . ASP B 1 139 ? 23.219 1.574 -9.586 1 97.62 139 ASP B O 1
ATOM 5340 N N . VAL B 1 140 ? 22.766 0.012 -11.117 1 98.31 140 VAL B N 1
ATOM 5341 C CA . VAL B 1 140 ? 21.734 -0.659 -10.32 1 98.31 140 VAL B CA 1
ATOM 5342 C C . VAL B 1 140 ? 21.547 -2.092 -10.812 1 98.31 140 VAL B C 1
ATOM 5344 O O . VAL B 1 140 ? 21.828 -2.393 -11.977 1 98.31 140 VAL B O 1
ATOM 5347 N N . ALA B 1 141 ? 21.156 -2.955 -9.93 1 98.19 141 ALA B N 1
ATOM 5348 C CA . ALA B 1 141 ? 20.906 -4.348 -10.297 1 98.19 141 ALA B CA 1
ATOM 5349 C C . ALA B 1 141 ? 19.531 -4.797 -9.82 1 98.19 141 ALA B C 1
ATOM 5351 O O . ALA B 1 141 ? 19 -4.266 -8.844 1 98.19 141 ALA B O 1
ATOM 5352 N N . LEU B 1 142 ? 18.969 -5.719 -10.555 1 97.81 142 LEU B N 1
ATOM 5353 C CA . LEU B 1 142 ? 17.719 -6.344 -10.172 1 97.81 142 LEU B CA 1
ATOM 5354 C C . LEU B 1 142 ? 17.891 -7.844 -9.969 1 97.81 142 LEU B C 1
ATOM 5356 O O . LEU B 1 142 ? 18.594 -8.5 -10.742 1 97.81 142 LEU B O 1
ATOM 5360 N N . HIS B 1 143 ? 17.297 -8.328 -8.891 1 94.94 143 HIS B N 1
ATOM 5361 C CA . HIS B 1 143 ? 17.312 -9.766 -8.648 1 94.94 143 HIS B CA 1
ATOM 5362 C C . HIS B 1 143 ? 16.062 -10.211 -7.879 1 94.94 143 HIS B C 1
ATOM 5364 O O . HIS B 1 143 ? 15.383 -9.383 -7.273 1 94.94 143 HIS B O 1
ATOM 5370 N N . GLU B 1 144 ? 15.75 -11.422 -7.918 1 89.44 144 GLU B N 1
ATOM 5371 C CA . GLU B 1 144 ? 14.578 -11.93 -7.223 1 89.44 144 GLU B CA 1
ATOM 5372 C C . GLU B 1 144 ? 14.852 -12.125 -5.734 1 89.44 144 GLU B C 1
ATOM 5374 O O . GLU B 1 144 ? 15.992 -12.352 -5.336 1 89.44 144 GLU B O 1
ATOM 5379 N N . LEU B 1 145 ? 13.875 -12.016 -4.895 1 67.25 145 LEU B N 1
ATOM 5380 C CA . LEU B 1 145 ? 13.859 -11.945 -3.438 1 67.25 145 LEU B CA 1
ATOM 5381 C C . LEU B 1 145 ? 14.547 -13.164 -2.828 1 67.25 145 LEU B C 1
ATOM 5383 O O . LEU B 1 145 ? 15.289 -13.039 -1.85 1 67.25 145 LEU B O 1
ATOM 5387 N N . TYR B 1 146 ? 14.477 -14.305 -3.34 1 65.75 146 TYR B N 1
ATOM 5388 C CA . TYR B 1 146 ? 14.93 -15.539 -2.701 1 65.75 146 TYR B CA 1
ATOM 5389 C C . TYR B 1 146 ? 16.359 -15.875 -3.123 1 65.75 146 TYR B C 1
ATOM 5391 O O . TYR B 1 146 ? 16.906 -16.906 -2.719 1 65.75 146 TYR B O 1
ATOM 5399 N N . GLU B 1 147 ? 16.922 -14.828 -3.539 1 76.12 147 GLU B N 1
ATOM 5400 C CA . GLU B 1 147 ? 18.188 -15.203 -4.145 1 76.12 147 GLU B CA 1
ATOM 5401 C C . GLU B 1 147 ? 19.359 -14.523 -3.438 1 76.12 147 GLU B C 1
ATOM 5403 O O . GLU B 1 147 ? 19.859 -13.492 -3.896 1 76.12 147 GLU B O 1
ATOM 5408 N N . LEU B 1 148 ? 19.812 -15.109 -2.326 1 85.06 148 LEU B N 1
ATOM 5409 C CA . LEU B 1 148 ? 20.938 -14.547 -1.598 1 85.06 148 LEU B CA 1
ATOM 5410 C C . LEU B 1 148 ? 22.234 -14.688 -2.404 1 85.06 148 LEU B C 1
ATOM 5412 O O . LEU B 1 148 ? 23.188 -13.938 -2.186 1 85.06 148 LEU B O 1
ATOM 5416 N N . SER B 1 149 ? 22.188 -15.617 -3.326 1 89 149 SER B N 1
ATOM 5417 C CA . SER B 1 149 ? 23.344 -15.75 -4.211 1 89 149 SER B CA 1
ATOM 5418 C C . SER B 1 149 ? 23.562 -14.484 -5.027 1 89 149 SER B C 1
ATOM 5420 O O . SER B 1 149 ? 24.703 -14.078 -5.254 1 89 149 SER B O 1
ATOM 5422 N N . ALA B 1 150 ? 22.484 -13.922 -5.453 1 92.5 150 ALA B N 1
ATOM 5423 C CA . ALA B 1 150 ? 22.578 -12.688 -6.227 1 92.5 150 ALA B CA 1
ATOM 5424 C C . ALA B 1 150 ? 23.188 -11.555 -5.395 1 92.5 150 ALA B C 1
ATOM 5426 O O . ALA B 1 150 ? 23.984 -10.766 -5.895 1 92.5 150 ALA B O 1
ATOM 5427 N N . VAL B 1 151 ? 22.828 -11.5 -4.145 1 91.56 151 VAL B N 1
ATOM 5428 C CA . VAL B 1 151 ? 23.328 -10.461 -3.248 1 91.56 151 VAL B CA 1
ATOM 5429 C C . VAL B 1 151 ? 24.828 -10.594 -3.092 1 91.56 151 VAL B C 1
ATOM 5431 O O . VAL B 1 151 ? 25.562 -9.594 -3.152 1 91.56 151 VAL B O 1
ATOM 5434 N N . ALA B 1 152 ? 25.234 -11.805 -2.895 1 91.56 152 ALA B N 1
ATOM 5435 C CA . ALA B 1 152 ? 26.672 -12.062 -2.779 1 91.56 152 ALA B CA 1
ATOM 5436 C C . ALA B 1 152 ? 27.406 -11.703 -4.07 1 91.56 152 ALA B C 1
ATOM 5438 O O . ALA B 1 152 ? 28.469 -11.078 -4.035 1 91.56 152 ALA B O 1
ATOM 5439 N N . PHE B 1 153 ? 26.812 -12.094 -5.152 1 91.94 153 PHE B N 1
ATOM 5440 C CA . PHE B 1 153 ? 27.375 -11.82 -6.473 1 91.94 153 PHE B CA 1
ATOM 5441 C C . PHE B 1 153 ? 27.516 -10.32 -6.699 1 91.94 153 PHE B C 1
ATOM 5443 O O . PHE B 1 153 ? 28.547 -9.852 -7.168 1 91.94 153 PHE B O 1
ATOM 5450 N N . LEU B 1 154 ? 26.516 -9.547 -6.348 1 94.56 154 LEU B N 1
ATOM 5451 C CA . LEU B 1 154 ? 26.516 -8.102 -6.52 1 94.56 154 LEU B CA 1
ATOM 5452 C C . LEU B 1 154 ? 27.625 -7.465 -5.676 1 94.56 154 LEU B C 1
ATOM 5454 O O . LEU B 1 154 ? 28.266 -6.5 -6.109 1 94.56 154 LEU B O 1
ATOM 5458 N N . GLU B 1 155 ? 27.781 -8.023 -4.477 1 92.88 155 GLU B N 1
ATOM 5459 C CA . GLU B 1 155 ? 28.859 -7.531 -3.627 1 92.88 155 GLU B CA 1
ATOM 5460 C C . GLU B 1 155 ? 30.234 -7.773 -4.266 1 92.88 155 GLU B C 1
ATOM 5462 O O . GLU B 1 155 ? 31.094 -6.902 -4.23 1 92.88 155 GLU B O 1
ATOM 5467 N N . LEU B 1 156 ? 30.422 -8.914 -4.828 1 92.19 156 LEU B N 1
ATOM 5468 C CA . LEU B 1 156 ? 31.688 -9.289 -5.441 1 92.19 156 LEU B CA 1
ATOM 5469 C C . LEU B 1 156 ? 32.031 -8.375 -6.613 1 92.19 156 LEU B C 1
ATOM 5471 O O . LEU B 1 156 ? 33.188 -8.086 -6.879 1 92.19 156 LEU B O 1
ATOM 5475 N N . ILE B 1 157 ? 31.016 -7.906 -7.301 1 95.06 157 ILE B N 1
ATOM 5476 C CA . ILE B 1 157 ? 31.297 -7.121 -8.5 1 95.06 157 ILE B CA 1
ATOM 5477 C C . ILE B 1 157 ? 31.125 -5.637 -8.188 1 95.06 157 ILE B C 1
ATOM 5479 O O . ILE B 1 157 ? 31.188 -4.801 -9.094 1 95.06 157 ILE B O 1
ATOM 5483 N N . GLY B 1 158 ? 30.766 -5.254 -6.996 1 94 158 GLY B N 1
ATOM 5484 C CA . GLY B 1 158 ? 30.828 -3.881 -6.527 1 94 158 GLY B CA 1
ATOM 5485 C C . GLY B 1 158 ? 29.562 -3.096 -6.789 1 94 158 GLY B C 1
ATOM 5486 O O . GLY B 1 158 ? 29.594 -1.864 -6.836 1 94 158 GLY B O 1
ATOM 5487 N N . VAL B 1 159 ? 28.5 -3.791 -7 1 96.5 159 VAL B N 1
ATOM 5488 C CA . VAL B 1 159 ? 27.234 -3.102 -7.203 1 96.5 159 VAL B CA 1
ATOM 5489 C C . VAL B 1 159 ? 26.578 -2.805 -5.852 1 96.5 159 VAL B C 1
ATOM 5491 O O . VAL B 1 159 ? 26.297 -3.723 -5.078 1 96.5 159 VAL B O 1
ATOM 5494 N N . LYS B 1 160 ? 26.203 -1.563 -5.602 1 95.19 160 LYS B N 1
ATOM 5495 C CA . LYS B 1 160 ? 25.781 -1.15 -4.27 1 95.19 160 LYS B CA 1
ATOM 5496 C C . LYS B 1 160 ? 24.266 -0.957 -4.203 1 95.19 160 LYS B C 1
ATOM 5498 O O . LYS B 1 160 ? 23.688 -0.968 -3.121 1 95.19 160 LYS B O 1
ATOM 5503 N N . LYS B 1 161 ? 23.641 -0.724 -5.309 1 97.69 161 LYS B N 1
ATOM 5504 C CA . LYS B 1 161 ? 22.219 -0.426 -5.363 1 97.69 161 LYS B CA 1
ATOM 5505 C C . LYS B 1 161 ? 21.438 -1.539 -6.07 1 97.69 161 LYS B C 1
ATOM 5507 O O . LYS B 1 161 ? 21.844 -1.988 -7.145 1 97.69 161 LYS B O 1
ATOM 5512 N N . ALA B 1 162 ? 20.375 -1.954 -5.402 1 97 162 ALA B N 1
ATOM 5513 C CA . ALA B 1 162 ? 19.672 -3.086 -5.984 1 97 162 ALA B CA 1
ATOM 5514 C C . ALA B 1 162 ? 18.156 -2.957 -5.766 1 97 162 ALA B C 1
ATOM 5516 O O . ALA B 1 162 ? 17.719 -2.188 -4.91 1 97 162 ALA B O 1
ATOM 5517 N N . ILE B 1 163 ? 17.453 -3.609 -6.605 1 97.19 163 ILE B N 1
ATOM 5518 C CA . ILE B 1 163 ? 16.016 -3.77 -6.547 1 97.19 163 ILE B CA 1
ATOM 5519 C C . ILE B 1 163 ? 15.656 -5.254 -6.504 1 97.19 163 ILE B C 1
ATOM 5521 O O . ILE B 1 163 ? 16.188 -6.051 -7.277 1 97.19 163 ILE B O 1
ATOM 5525 N N . VAL B 1 164 ? 14.805 -5.543 -5.578 1 95.56 164 VAL B N 1
ATOM 5526 C CA . VAL B 1 164 ? 14.32 -6.918 -5.516 1 95.56 164 VAL B CA 1
ATOM 5527 C C . VAL B 1 164 ? 12.984 -7.027 -6.254 1 95.56 164 VAL B C 1
ATOM 5529 O O . VAL B 1 164 ? 12.141 -6.137 -6.16 1 95.56 164 VAL B O 1
ATOM 5532 N N . VAL B 1 165 ? 12.891 -8.117 -6.992 1 95.25 165 VAL B N 1
ATOM 5533 C CA . VAL B 1 165 ? 11.656 -8.375 -7.719 1 95.25 165 VAL B CA 1
ATOM 5534 C C . VAL B 1 165 ? 11.094 -9.742 -7.332 1 95.25 165 VAL B C 1
ATOM 5536 O O . VAL B 1 165 ? 11.836 -10.602 -6.84 1 95.25 165 VAL B O 1
ATOM 5539 N N . SER B 1 166 ? 9.766 -9.867 -7.477 1 92.5 166 SER B N 1
ATOM 5540 C CA . SER B 1 166 ? 9.133 -11.148 -7.195 1 92.5 166 SER B CA 1
ATOM 5541 C C . SER B 1 166 ? 8.18 -11.547 -8.32 1 92.5 166 SER B C 1
ATOM 5543 O O . SER B 1 166 ? 7.199 -10.852 -8.586 1 92.5 166 SER B O 1
ATOM 5545 N N . ALA B 1 167 ? 8.445 -12.727 -8.859 1 89.5 167 ALA B N 1
ATOM 5546 C CA . ALA B 1 167 ? 7.605 -13.234 -9.938 1 89.5 167 ALA B CA 1
ATOM 5547 C C . ALA B 1 167 ? 6.395 -13.984 -9.383 1 89.5 167 ALA B C 1
ATOM 5549 O O . ALA B 1 167 ? 5.418 -14.219 -10.102 1 89.5 167 ALA B O 1
ATOM 5550 N N . ALA B 1 168 ? 6.418 -14.383 -8.102 1 82.56 168 ALA B N 1
ATOM 5551 C CA . ALA B 1 168 ? 5.387 -15.242 -7.523 1 82.56 168 ALA B CA 1
ATOM 5552 C C . ALA B 1 168 ? 4.539 -14.477 -6.508 1 82.56 168 ALA B C 1
ATOM 5554 O O . ALA B 1 168 ? 3.918 -15.078 -5.629 1 82.56 168 ALA B O 1
ATOM 5555 N N . GLY B 1 169 ? 4.453 -13.195 -6.543 1 82 169 GLY B N 1
ATOM 5556 C CA . GLY B 1 169 ? 3.701 -12.438 -5.555 1 82 169 GLY B CA 1
ATOM 5557 C C . GLY B 1 169 ? 4.504 -12.133 -4.305 1 82 169 GLY B C 1
ATOM 5558 O O . GLY B 1 169 ? 5.734 -12.062 -4.348 1 82 169 GLY B O 1
ATOM 5559 N N . MET B 1 170 ? 3.834 -11.93 -3.209 1 79.44 170 MET B N 1
ATOM 5560 C CA . MET B 1 170 ? 4.488 -11.562 -1.955 1 79.44 170 MET B CA 1
ATOM 5561 C C . MET B 1 170 ? 4.977 -12.805 -1.216 1 79.44 170 MET B C 1
ATOM 5563 O O . MET B 1 170 ? 4.234 -13.773 -1.062 1 79.44 170 MET B O 1
ATOM 5567 N N . THR B 1 171 ? 6.188 -12.812 -0.8 1 75.25 171 THR B N 1
ATOM 5568 C CA . THR B 1 171 ? 6.785 -13.961 -0.127 1 75.25 171 THR B CA 1
ATOM 5569 C C . THR B 1 171 ? 7.191 -13.602 1.298 1 75.25 171 THR B C 1
ATOM 5571 O O . THR B 1 171 ? 7.293 -12.422 1.641 1 75.25 171 THR B O 1
ATOM 5574 N N . LEU B 1 172 ? 7.422 -14.609 2.107 1 69.69 172 LEU B N 1
ATOM 5575 C CA . LEU B 1 172 ? 7.77 -14.469 3.518 1 69.69 172 LEU B CA 1
ATOM 5576 C C . LEU B 1 172 ? 9.148 -13.828 3.676 1 69.69 172 LEU B C 1
ATOM 5578 O O . LEU B 1 172 ? 9.406 -13.148 4.672 1 69.69 172 LEU B O 1
ATOM 5582 N N . HIS B 1 173 ? 9.977 -13.953 2.703 1 71.69 173 HIS B N 1
ATOM 5583 C CA . HIS B 1 173 ? 11.367 -13.523 2.846 1 71.69 173 HIS B CA 1
ATOM 5584 C C . HIS B 1 173 ? 11.492 -12.008 2.723 1 71.69 173 HIS B C 1
ATOM 5586 O O . HIS B 1 173 ? 12.547 -11.445 3.025 1 71.69 173 HIS B O 1
ATOM 5592 N N . MET B 1 174 ? 10.367 -11.469 2.416 1 80.38 174 MET B N 1
ATOM 5593 C CA . MET B 1 174 ? 10.422 -10.023 2.252 1 80.38 174 MET B CA 1
ATOM 5594 C C . MET B 1 174 ? 10.492 -9.32 3.605 1 80.38 174 MET B C 1
ATOM 5596 O O . MET B 1 174 ? 10.812 -8.133 3.682 1 80.38 174 MET B O 1
ATOM 5600 N N . LYS B 1 175 ? 10.297 -10.141 4.629 1 79.38 175 LYS B N 1
ATOM 5601 C CA . LYS B 1 175 ? 10.305 -9.578 5.977 1 79.38 175 LYS B CA 1
ATOM 5602 C C . LYS B 1 175 ? 11.656 -8.961 6.312 1 79.38 175 LYS B C 1
ATOM 5604 O O . LYS B 1 175 ? 11.727 -7.949 7.016 1 79.38 175 LYS B O 1
ATOM 5609 N N . GLU B 1 176 ? 12.719 -9.555 5.738 1 79.19 176 GLU B N 1
ATOM 5610 C CA . GLU B 1 176 ? 14.055 -9.055 6.039 1 79.19 176 GLU B CA 1
ATOM 5611 C C . GLU B 1 176 ? 14.266 -7.656 5.477 1 79.19 176 GLU B C 1
ATOM 5613 O O . GLU B 1 176 ? 15.008 -6.855 6.047 1 79.19 176 GLU B O 1
ATOM 5618 N N . ILE B 1 177 ? 13.602 -7.418 4.414 1 87.06 177 ILE B N 1
ATOM 5619 C CA . ILE B 1 177 ? 13.773 -6.137 3.734 1 87.06 177 ILE B CA 1
ATOM 5620 C C . ILE B 1 177 ? 12.742 -5.137 4.254 1 87.06 177 ILE B C 1
ATOM 5622 O O . ILE B 1 177 ? 13.07 -3.984 4.535 1 87.06 177 ILE B O 1
ATOM 5626 N N . THR B 1 178 ? 11.539 -5.566 4.48 1 87.31 178 THR B N 1
ATOM 5627 C CA . THR B 1 178 ? 10.453 -4.648 4.785 1 87.31 178 THR B CA 1
ATOM 5628 C C . THR B 1 178 ? 10.336 -4.426 6.293 1 87.31 178 THR B C 1
ATOM 5630 O O . THR B 1 178 ? 9.742 -3.441 6.738 1 87.31 178 THR B O 1
ATOM 5633 N N . GLY B 1 179 ? 10.766 -5.336 7.016 1 85 179 GLY B N 1
ATOM 5634 C CA . GLY B 1 179 ? 10.609 -5.277 8.461 1 85 179 GLY B CA 1
ATOM 5635 C C . GLY B 1 179 ? 9.258 -5.77 8.938 1 85 179 GLY B C 1
ATOM 5636 O O . GLY B 1 179 ? 8.945 -5.695 10.125 1 85 179 GLY B O 1
ATOM 5637 N N . MET B 1 180 ? 8.484 -6.254 8.102 1 84.38 180 MET B N 1
ATOM 5638 C CA . MET B 1 180 ? 7.16 -6.738 8.469 1 84.38 180 MET B CA 1
ATOM 5639 C C . MET B 1 180 ? 7.199 -8.219 8.828 1 84.38 180 MET B C 1
ATOM 5641 O O . MET B 1 180 ? 7.613 -9.047 8.016 1 84.38 180 MET B O 1
ATOM 5645 N N . PRO B 1 181 ? 6.762 -8.461 9.992 1 83.56 181 PRO B N 1
ATOM 5646 C CA . PRO B 1 181 ? 6.703 -9.891 10.32 1 83.56 181 PRO B CA 1
ATOM 5647 C C . PRO B 1 181 ? 5.617 -10.633 9.555 1 83.56 181 PRO B C 1
ATOM 5649 O O . PRO B 1 181 ? 4.66 -10.016 9.078 1 83.56 181 PRO B O 1
ATOM 5652 N N . PRO B 1 182 ? 5.867 -11.938 9.469 1 84.69 182 PRO B N 1
ATOM 5653 C CA . PRO B 1 182 ? 4.777 -12.719 8.875 1 84.69 182 PRO B CA 1
ATOM 5654 C C . PRO B 1 182 ? 3.514 -12.719 9.734 1 84.69 182 PRO B C 1
ATOM 5656 O O . PRO B 1 182 ? 3.588 -12.492 10.945 1 84.69 182 PRO B O 1
ATOM 5659 N N . ASN B 1 183 ? 2.428 -12.906 9.117 1 88 183 ASN B N 1
ATOM 5660 C CA . ASN B 1 183 ? 1.121 -12.977 9.766 1 88 183 ASN B CA 1
ATOM 5661 C C . ASN B 1 183 ? 0.411 -14.289 9.453 1 88 183 ASN B C 1
ATOM 5663 O O . ASN B 1 183 ? -0.628 -14.297 8.789 1 88 183 ASN B O 1
ATOM 5667 N N . PRO B 1 184 ? 0.891 -15.297 10.031 1 90.44 184 PRO B N 1
ATOM 5668 C CA . PRO B 1 184 ? 0.352 -16.609 9.664 1 90.44 184 PRO B CA 1
ATOM 5669 C C . PRO B 1 184 ? -1.095 -16.797 10.109 1 90.44 184 PRO B C 1
ATOM 5671 O O . PRO B 1 184 ? -1.741 -17.781 9.719 1 90.44 184 PRO B O 1
ATOM 5674 N N . SER B 1 185 ? -1.578 -15.906 10.914 1 93 185 SER B N 1
ATOM 5675 C CA . SER B 1 185 ? -2.947 -16.016 11.406 1 93 185 SER B CA 1
ATOM 5676 C C . SER B 1 185 ? -3.957 -15.805 10.281 1 93 185 SER B C 1
ATOM 5678 O O . SER B 1 185 ? -5.078 -16.328 10.344 1 93 185 SER B O 1
ATOM 5680 N N . PHE B 1 186 ? -3.549 -15.039 9.25 1 92.25 186 PHE B N 1
ATOM 5681 C CA . PHE B 1 186 ? -4.555 -14.742 8.242 1 92.25 186 PHE B CA 1
ATOM 5682 C C . PHE B 1 186 ? -3.918 -14.625 6.859 1 92.25 186 PHE B C 1
ATOM 5684 O O . PHE B 1 186 ? -4.617 -14.477 5.855 1 92.25 186 PHE B O 1
ATOM 5691 N N . VAL B 1 187 ? -2.664 -14.656 6.793 1 90.88 187 VAL B N 1
ATOM 5692 C CA . VAL B 1 187 ? -1.97 -14.672 5.512 1 90.88 187 VAL B CA 1
ATOM 5693 C C . VAL B 1 187 ? -1.405 -16.062 5.246 1 90.88 187 VAL B C 1
ATOM 5695 O O . VAL B 1 187 ? -0.505 -16.516 5.953 1 90.88 187 VAL B O 1
ATOM 5698 N N . PRO B 1 188 ? -1.896 -16.625 4.223 1 88.88 188 PRO B N 1
ATOM 5699 C CA . PRO B 1 188 ? -1.349 -17.938 3.902 1 88.88 188 PRO B CA 1
ATOM 5700 C C . PRO B 1 188 ? 0.079 -17.875 3.363 1 88.88 188 PRO B C 1
ATOM 5702 O O . PRO B 1 188 ? 0.421 -16.938 2.631 1 88.88 188 PRO B O 1
ATOM 5705 N N . GLY B 1 189 ? 0.8 -18.922 3.781 1 81.88 189 GLY B N 1
ATOM 5706 C CA . GLY B 1 189 ? 2.141 -19.016 3.227 1 81.88 189 GLY B CA 1
ATOM 5707 C C . GLY B 1 189 ? 2.148 -19.344 1.744 1 81.88 189 GLY B C 1
ATOM 5708 O O . GLY B 1 189 ? 1.214 -19.969 1.233 1 81.88 189 GLY B O 1
ATOM 5709 N N . ILE B 1 190 ? 3.189 -18.969 1.094 1 75.69 190 ILE B N 1
ATOM 5710 C CA . ILE B 1 190 ? 3.275 -19.125 -0.355 1 75.69 190 ILE B CA 1
ATOM 5711 C C . ILE B 1 190 ? 3.266 -20.609 -0.719 1 75.69 190 ILE B C 1
ATOM 5713 O O . ILE B 1 190 ? 2.85 -20.984 -1.818 1 75.69 190 ILE B O 1
ATOM 5717 N N . PHE B 1 191 ? 3.662 -21.438 0.206 1 79.94 191 PHE B N 1
ATOM 5718 C CA . PHE B 1 191 ? 3.75 -22.859 -0.126 1 79.94 191 PHE B CA 1
ATOM 5719 C C . PHE B 1 191 ? 2.648 -23.641 0.574 1 79.94 191 PHE B C 1
ATOM 5721 O O . PHE B 1 191 ? 2.748 -24.875 0.718 1 79.94 191 PHE B O 1
ATOM 5728 N N . THR B 1 192 ? 1.706 -22.875 1.06 1 83.62 192 THR B N 1
ATOM 5729 C CA . THR B 1 192 ? 0.515 -23.547 1.565 1 83.62 192 THR B CA 1
ATOM 5730 C C . THR B 1 192 ? -0.626 -23.453 0.555 1 83.62 192 THR B C 1
ATOM 5732 O O . THR B 1 192 ? -0.524 -22.734 -0.443 1 83.62 192 THR B O 1
ATOM 5735 N N . THR B 1 193 ? -1.595 -24.266 0.816 1 84.5 193 THR B N 1
ATOM 5736 C CA . THR B 1 193 ? -2.734 -24.281 -0.095 1 84.5 193 THR B CA 1
ATOM 5737 C C . THR B 1 193 ? -3.951 -23.625 0.556 1 84.5 193 THR B C 1
ATOM 5739 O O . THR B 1 193 ? -5.082 -23.828 0.115 1 84.5 193 THR B O 1
ATOM 5742 N N . TYR B 1 194 ? -3.699 -22.844 1.553 1 87.19 194 TYR B N 1
ATOM 5743 C CA . TYR B 1 194 ? -4.809 -22.281 2.307 1 87.19 194 TYR B CA 1
ATOM 5744 C C . TYR B 1 194 ? -5.211 -20.922 1.746 1 87.19 194 TYR B C 1
ATOM 5746 O O . TYR B 1 194 ? -4.504 -20.359 0.904 1 87.19 194 TYR B O 1
ATOM 5754 N N . ASN B 1 195 ? -6.398 -20.516 2.148 1 86.62 195 ASN B N 1
ATOM 5755 C CA . ASN B 1 195 ? -6.812 -19.141 1.94 1 86.62 195 ASN B CA 1
ATOM 5756 C C . ASN B 1 195 ? -6.766 -18.328 3.238 1 86.62 195 ASN B C 1
ATOM 5758 O O . ASN B 1 195 ? -6.27 -18.828 4.254 1 86.62 195 ASN B O 1
ATOM 5762 N N . ASP B 1 196 ? -7.168 -17.078 3.205 1 88.56 196 ASP B N 1
ATOM 5763 C CA . ASP B 1 196 ? -7.031 -16.203 4.371 1 88.56 196 ASP B CA 1
ATOM 5764 C C . ASP B 1 196 ? -8.109 -16.516 5.41 1 88.56 196 ASP B C 1
ATOM 5766 O O . ASP B 1 196 ? -8.102 -15.945 6.504 1 88.56 196 ASP B O 1
ATOM 5770 N N . GLU B 1 197 ? -9.047 -17.328 5.066 1 89.62 197 GLU B N 1
ATOM 5771 C CA . GLU B 1 197 ? -10.008 -17.828 6.043 1 89.62 197 GLU B CA 1
ATOM 5772 C C . GLU B 1 197 ? -9.625 -19.219 6.543 1 89.62 197 GLU B C 1
ATOM 5774 O O . GLU B 1 197 ? -10.25 -20.219 6.176 1 89.62 197 GLU B O 1
ATOM 5779 N N . MET B 1 198 ? -8.797 -19.266 7.426 1 92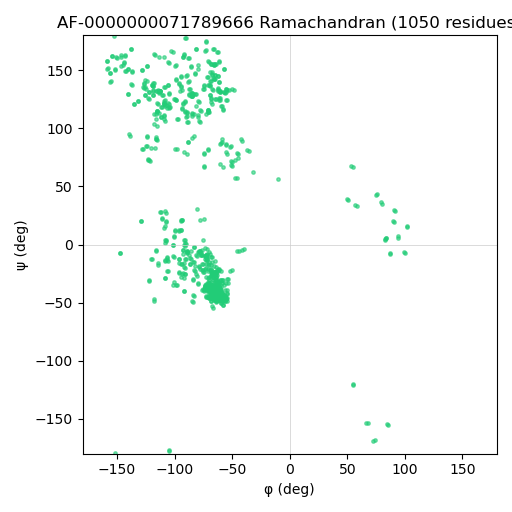.19 198 MET B N 1
ATOM 5780 C CA . MET B 1 198 ? -8.234 -20.531 7.891 1 92.19 198 MET B CA 1
ATOM 5781 C C . MET B 1 198 ? -8.922 -20.984 9.164 1 92.19 198 MET B C 1
ATOM 5783 O O . MET B 1 198 ? -9.258 -20.172 10.031 1 92.19 198 MET B O 1
ATOM 5787 N N . THR B 1 199 ? -9.109 -22.312 9.219 1 93.94 199 THR B N 1
ATOM 5788 C CA . THR B 1 199 ? -9.516 -22.922 10.484 1 93.94 199 THR B CA 1
ATOM 5789 C C . THR B 1 199 ? -8.352 -22.938 11.469 1 93.94 199 THR B C 1
ATOM 5791 O O . THR B 1 199 ? -7.227 -22.562 11.125 1 93.94 199 THR B O 1
ATOM 5794 N N . PHE B 1 200 ? -8.672 -23.391 12.688 1 95.75 200 PHE B N 1
ATOM 5795 C CA . PHE B 1 200 ? -7.621 -23.5 13.688 1 95.75 200 PHE B CA 1
ATOM 5796 C C . PHE B 1 200 ? -6.496 -24.406 13.195 1 95.75 200 PHE B C 1
ATOM 5798 O O . PHE B 1 200 ? -5.32 -24.047 13.305 1 95.75 200 PHE B O 1
ATOM 5805 N N . TRP B 1 201 ? -6.801 -25.5 12.617 1 94.81 201 TRP B N 1
ATOM 5806 C CA . TRP B 1 201 ? -5.828 -26.5 12.18 1 94.81 201 TRP B CA 1
ATOM 5807 C C . TRP B 1 201 ? -5.023 -25.984 10.992 1 94.81 201 TRP B C 1
ATOM 5809 O O . TRP B 1 201 ? -3.824 -26.266 10.883 1 94.81 201 TRP B O 1
ATOM 5819 N N . GLU B 1 202 ? -5.664 -25.266 10.125 1 93.25 202 GLU B N 1
ATOM 5820 C CA . GLU B 1 202 ? -4.969 -24.688 8.984 1 93.25 202 GLU B CA 1
ATOM 5821 C C . GLU B 1 202 ? -3.984 -23.609 9.438 1 93.25 202 GLU B C 1
ATOM 5823 O O . GLU B 1 202 ? -2.869 -23.516 8.922 1 93.25 202 GLU B O 1
ATOM 5828 N N . ARG B 1 203 ? -4.457 -22.828 10.383 1 95.06 203 ARG B N 1
ATOM 5829 C CA . ARG B 1 203 ? -3.566 -21.812 10.938 1 95.06 203 ARG B CA 1
ATOM 5830 C C . ARG B 1 203 ? -2.357 -22.453 11.617 1 95.06 203 ARG B C 1
ATOM 5832 O O . ARG B 1 203 ? -1.238 -21.953 11.5 1 95.06 203 ARG B O 1
ATOM 5839 N N . LEU B 1 204 ? -2.656 -23.5 12.336 1 95.12 204 LEU B N 1
ATOM 5840 C CA . LEU B 1 204 ? -1.568 -24.234 12.984 1 95.12 204 LEU B CA 1
ATOM 5841 C C . LEU B 1 204 ? -0.552 -24.719 11.961 1 95.12 204 LEU B C 1
ATOM 5843 O O . LEU B 1 204 ? 0.655 -24.547 12.148 1 95.12 204 LEU B O 1
ATOM 5847 N N . ASP B 1 205 ? -1.052 -25.266 10.945 1 92.88 205 ASP B N 1
ATOM 5848 C CA . ASP B 1 205 ? -0.171 -25.766 9.898 1 92.88 205 ASP B CA 1
ATOM 5849 C C . ASP B 1 205 ? 0.573 -24.625 9.211 1 92.88 205 ASP B C 1
ATOM 5851 O O . ASP B 1 205 ? 1.765 -24.75 8.914 1 92.88 205 ASP B O 1
ATOM 5855 N N . ASN B 1 206 ? -0.182 -23.625 8.906 1 92.31 206 ASN B N 1
ATOM 5856 C CA . ASN B 1 206 ? 0.43 -22.438 8.32 1 92.31 206 ASN B CA 1
ATOM 5857 C C . ASN B 1 206 ? 1.538 -21.875 9.203 1 92.31 206 ASN B C 1
ATOM 5859 O O . ASN B 1 206 ? 2.6 -21.5 8.711 1 92.31 206 ASN B O 1
ATOM 5863 N N . PHE B 1 207 ? 1.246 -21.812 10.477 1 92.75 207 PHE B N 1
ATOM 5864 C CA . PHE B 1 207 ? 2.199 -21.344 11.477 1 92.75 207 PHE B CA 1
ATOM 5865 C C . PHE B 1 207 ? 3.449 -22.203 11.492 1 92.75 207 PHE B C 1
ATOM 5867 O O . PHE B 1 207 ? 4.57 -21.703 11.469 1 92.75 207 PHE B O 1
ATOM 5874 N N . LYS B 1 208 ? 3.32 -23.453 11.438 1 90.69 208 LYS B N 1
ATOM 5875 C CA . LYS B 1 208 ? 4.434 -24.391 11.445 1 90.69 208 LYS B CA 1
ATOM 5876 C C . LYS B 1 208 ? 5.25 -24.297 10.156 1 90.69 208 LYS B C 1
ATOM 5878 O O . LYS B 1 208 ? 6.48 -24.375 10.188 1 90.69 208 LYS B O 1
ATOM 5883 N N . CYS B 1 209 ? 4.539 -24.172 9.094 1 88.19 209 CYS B N 1
ATOM 5884 C CA . CYS B 1 209 ? 5.207 -24.047 7.809 1 88.19 209 CYS B CA 1
ATOM 5885 C C . CYS B 1 209 ? 6.113 -22.812 7.781 1 88.19 209 CYS B C 1
ATOM 5887 O O . CYS B 1 209 ? 7.23 -22.875 7.266 1 88.19 209 CYS B O 1
ATOM 5889 N N . GLU B 1 210 ? 5.609 -21.812 8.32 1 87.62 210 GLU B N 1
ATOM 5890 C CA . GLU B 1 210 ? 6.398 -20.578 8.367 1 87.62 210 GLU B CA 1
ATOM 5891 C C . GLU B 1 210 ? 7.676 -20.781 9.18 1 87.62 210 GLU B C 1
ATOM 5893 O O . GLU B 1 210 ? 8.75 -20.312 8.781 1 87.62 210 GLU B O 1
ATOM 5898 N N . ILE B 1 211 ? 7.555 -21.391 10.25 1 88.31 211 ILE B N 1
ATOM 5899 C CA . ILE B 1 211 ? 8.711 -21.641 11.109 1 88.31 211 ILE B CA 1
ATOM 5900 C C . ILE B 1 211 ? 9.711 -22.531 10.375 1 88.31 211 ILE B C 1
ATOM 5902 O O . ILE B 1 211 ? 10.914 -22.281 10.398 1 88.31 211 ILE B O 1
ATOM 5906 N N . GLU B 1 212 ? 9.234 -23.5 9.742 1 87.44 212 GLU B N 1
ATOM 5907 C CA . GLU B 1 212 ? 10.086 -24.438 9.023 1 87.44 212 GLU B CA 1
ATOM 5908 C C . GLU B 1 212 ? 10.82 -23.75 7.875 1 87.44 212 GLU B C 1
ATOM 5910 O O . GLU B 1 212 ? 12.016 -23.984 7.668 1 87.44 212 GLU B O 1
ATOM 5915 N N . LEU B 1 213 ? 10.086 -23 7.129 1 85.06 213 LEU B N 1
ATOM 5916 C CA . LEU B 1 213 ? 10.688 -22.297 6 1 85.06 213 LEU B CA 1
ATOM 5917 C C . LEU B 1 213 ? 11.742 -21.312 6.477 1 85.06 213 LEU B C 1
ATOM 5919 O O . LEU B 1 213 ? 12.805 -21.172 5.855 1 85.06 213 LEU B O 1
ATOM 5923 N N . ASN B 1 214 ? 11.445 -20.625 7.535 1 85.31 214 ASN B N 1
ATOM 5924 C CA . ASN B 1 214 ? 12.422 -19.719 8.102 1 85.31 214 ASN B CA 1
ATOM 5925 C C . ASN B 1 214 ? 13.688 -20.438 8.547 1 85.31 214 ASN B C 1
ATOM 5927 O O . ASN B 1 214 ? 14.797 -19.938 8.336 1 85.31 214 ASN B O 1
ATOM 5931 N N . TYR B 1 215 ? 13.492 -21.547 9.133 1 88.25 215 TYR B N 1
ATOM 5932 C CA . TYR B 1 215 ? 14.625 -22.344 9.578 1 88.25 215 TYR B CA 1
ATOM 5933 C C . TYR B 1 215 ? 15.484 -22.781 8.398 1 88.25 215 TYR B C 1
ATOM 5935 O O . TYR B 1 215 ? 16.719 -22.672 8.445 1 88.25 215 TYR B O 1
ATOM 5943 N N . ARG B 1 216 ? 14.898 -23.172 7.371 1 86.19 216 ARG B N 1
ATOM 5944 C CA . ARG B 1 216 ? 15.617 -23.625 6.188 1 86.19 216 ARG B CA 1
ATOM 5945 C C . ARG B 1 216 ? 16.359 -22.469 5.527 1 86.19 216 ARG B C 1
ATOM 5947 O O . ARG B 1 216 ? 17.469 -22.656 5.004 1 86.19 216 ARG B O 1
ATOM 5954 N N . PHE B 1 217 ? 15.711 -21.422 5.512 1 84.44 217 PHE B N 1
ATOM 5955 C CA . PHE B 1 217 ? 16.344 -20.234 4.945 1 84.44 217 PHE B CA 1
ATOM 5956 C C . PHE B 1 217 ? 17.578 -19.844 5.75 1 84.44 217 PHE B C 1
ATOM 5958 O O . PHE B 1 217 ? 18.609 -19.484 5.176 1 84.44 217 PHE B O 1
ATOM 5965 N N . LEU B 1 218 ? 17.5 -19.906 7.043 1 86.88 218 LEU B N 1
ATOM 5966 C CA . LEU B 1 218 ? 18.625 -19.578 7.902 1 86.88 218 LEU B CA 1
ATOM 5967 C C . LEU B 1 218 ? 19.781 -20.562 7.711 1 86.88 218 LEU B C 1
ATOM 5969 O O . LEU B 1 218 ? 20.938 -20.188 7.734 1 86.88 218 LEU B O 1
ATOM 5973 N N . GLN B 1 219 ? 19.438 -21.766 7.48 1 89.5 219 GLN B N 1
ATOM 5974 C CA . GLN B 1 219 ? 20.469 -22.781 7.219 1 89.5 219 GLN B CA 1
ATOM 5975 C C . GLN B 1 219 ? 21.172 -22.5 5.895 1 89.5 219 GLN B C 1
ATOM 5977 O O . GLN B 1 219 ? 22.391 -22.641 5.805 1 89.5 219 GLN B O 1
ATOM 5982 N N . TRP B 1 220 ? 20.391 -22.219 4.93 1 89.62 220 TRP B N 1
ATOM 5983 C CA . TRP B 1 220 ? 20.953 -21.891 3.621 1 89.62 220 TRP B CA 1
ATOM 5984 C C . TRP B 1 220 ? 21.859 -20.672 3.701 1 89.62 220 TRP B C 1
ATOM 5986 O O . TRP B 1 220 ? 22.953 -20.688 3.143 1 89.62 220 TRP B O 1
ATOM 5996 N N . GLU B 1 221 ? 21.453 -19.703 4.383 1 88.62 221 GLU B N 1
ATOM 5997 C CA . GLU B 1 221 ? 22.234 -18.484 4.582 1 88.62 221 GLU B CA 1
ATOM 5998 C C . GLU B 1 221 ? 23.562 -18.797 5.25 1 88.62 221 GLU B C 1
ATOM 6000 O O . GLU B 1 221 ? 24.594 -18.219 4.883 1 88.62 221 GLU B O 1
ATOM 6005 N N . GLU B 1 222 ? 23.469 -19.625 6.195 1 92 222 GLU B N 1
ATOM 6006 C CA . GLU B 1 222 ? 24.688 -20 6.914 1 92 222 GLU B CA 1
ATOM 6007 C C . GLU B 1 222 ? 25.672 -20.719 5.996 1 92 222 GLU B C 1
ATOM 6009 O O . GLU B 1 222 ? 26.875 -20.484 6.062 1 92 222 GLU B O 1
ATOM 6014 N N . LYS B 1 223 ? 25.188 -21.562 5.188 1 93.19 223 LYS B N 1
ATOM 6015 C CA . LYS B 1 223 ? 26.047 -22.266 4.238 1 93.19 223 LYS B CA 1
ATOM 6016 C C . LYS B 1 223 ? 26.703 -21.281 3.266 1 93.19 223 LYS B C 1
ATOM 6018 O O . LYS B 1 223 ? 27.891 -21.406 2.957 1 93.19 223 LYS B O 1
ATOM 6023 N N . LEU B 1 224 ? 25.953 -20.375 2.795 1 92.69 224 LEU B N 1
ATOM 6024 C CA . LEU B 1 224 ? 26.5 -19.359 1.896 1 92.69 224 LEU B CA 1
ATOM 6025 C C . LEU B 1 224 ? 27.547 -18.5 2.605 1 92.69 224 LEU B C 1
ATOM 6027 O O . LEU B 1 224 ? 28.594 -18.188 2.033 1 92.69 224 LEU B O 1
ATOM 6031 N N . ARG B 1 225 ? 27.203 -18.125 3.799 1 90.88 225 ARG B N 1
ATOM 6032 C CA . ARG B 1 225 ? 28.141 -17.344 4.594 1 90.88 225 ARG B CA 1
ATOM 6033 C C . ARG B 1 225 ? 29.469 -18.062 4.734 1 90.88 225 ARG B C 1
ATOM 6035 O O . ARG B 1 225 ? 30.531 -17.438 4.57 1 90.88 225 ARG B O 1
ATOM 6042 N N . GLN B 1 226 ? 29.406 -19.281 5.02 1 93.25 226 GLN B N 1
ATOM 6043 C CA . GLN B 1 226 ? 30.625 -20.062 5.168 1 93.25 226 GLN B CA 1
ATOM 6044 C C . GLN B 1 226 ? 31.406 -20.125 3.855 1 93.25 226 GLN B C 1
ATOM 6046 O O . GLN B 1 226 ? 32.625 -19.984 3.844 1 93.25 226 GLN B O 1
ATOM 6051 N N . LEU B 1 227 ? 30.719 -20.328 2.818 1 94.12 227 LEU B N 1
ATOM 6052 C CA . LEU B 1 227 ? 31.344 -20.422 1.502 1 94.12 227 LEU B CA 1
ATOM 6053 C C . LEU B 1 227 ? 32.062 -19.125 1.153 1 94.12 227 LEU B C 1
ATOM 6055 O O . LEU B 1 227 ? 33.25 -19.156 0.76 1 94.12 227 LEU B O 1
ATOM 6059 N N . PHE B 1 228 ? 31.453 -18.031 1.314 1 91.94 228 PHE B N 1
ATOM 6060 C CA . PHE B 1 228 ? 32 -16.734 0.921 1 91.94 228 PHE B CA 1
ATOM 6061 C C . PHE B 1 228 ? 33.094 -16.312 1.89 1 91.94 228 PHE B C 1
ATOM 6063 O O . PHE B 1 228 ? 34.094 -15.711 1.482 1 91.94 228 PHE B O 1
ATOM 6070 N N . ASN B 1 229 ? 32.906 -16.609 3.098 1 91.19 229 ASN B N 1
ATOM 6071 C CA . ASN B 1 229 ? 33.938 -16.266 4.074 1 91.19 229 ASN B CA 1
ATOM 6072 C C . ASN B 1 229 ? 35.188 -17.078 3.854 1 91.19 229 ASN B C 1
ATOM 6074 O O . ASN B 1 229 ? 36.312 -16.609 4.129 1 91.19 229 ASN B O 1
ATOM 6078 N N . LYS B 1 230 ? 35.031 -18.25 3.471 1 91.25 230 LYS B N 1
ATOM 6079 C CA . LYS B 1 230 ? 36.188 -19.062 3.139 1 91.25 230 LYS B CA 1
ATOM 6080 C C . LYS B 1 230 ? 36.969 -18.469 1.959 1 91.25 230 LYS B C 1
ATOM 6082 O O . LYS B 1 230 ? 38.188 -18.484 1.948 1 91.25 230 LYS B O 1
ATOM 6087 N N . ALA B 1 231 ? 36.25 -18.016 0.994 1 88.25 231 ALA B N 1
ATOM 6088 C CA . ALA B 1 231 ? 36.875 -17.453 -0.202 1 88.25 231 ALA B CA 1
ATOM 6089 C C . ALA B 1 231 ? 37.438 -16.062 0.08 1 88.25 231 ALA B C 1
ATOM 6091 O O . ALA B 1 231 ? 38.469 -15.68 -0.466 1 88.25 231 ALA B O 1
ATOM 6092 N N . SER B 1 232 ? 36.719 -15.258 0.896 1 87.88 232 SER B N 1
ATOM 6093 C CA . SER B 1 232 ? 37.094 -13.914 1.287 1 87.88 232 SER B CA 1
ATOM 6094 C C . SER B 1 232 ? 36.812 -13.648 2.76 1 87.88 232 SER B C 1
ATOM 6096 O O . SER B 1 232 ? 35.719 -13.164 3.102 1 87.88 232 SER B O 1
ATOM 6098 N N . PRO B 1 233 ? 37.844 -13.875 3.516 1 89.88 233 PRO B N 1
ATOM 6099 C CA . PRO B 1 233 ? 37.625 -13.656 4.945 1 89.88 233 PRO B CA 1
ATOM 6100 C C . PRO B 1 233 ? 37.125 -12.25 5.258 1 89.88 233 PRO B C 1
ATOM 6102 O O . PRO B 1 233 ? 37.625 -11.273 4.727 1 89.88 233 PRO B O 1
ATOM 6105 N N . GLY B 1 234 ? 36.062 -12.172 6.039 1 89.81 234 GLY B N 1
ATOM 6106 C CA . GLY B 1 234 ? 35.469 -10.898 6.391 1 89.81 234 GLY B CA 1
ATOM 6107 C C . GLY B 1 234 ? 34.344 -10.5 5.48 1 89.81 234 GLY B C 1
ATOM 6108 O O . GLY B 1 234 ? 33.812 -9.383 5.562 1 89.81 234 GLY B O 1
ATOM 6109 N N . PHE B 1 235 ? 33.969 -11.414 4.613 1 91.62 235 PHE B N 1
ATOM 6110 C CA . PHE B 1 235 ? 32.844 -11.141 3.754 1 91.62 235 PHE B CA 1
ATOM 6111 C C . PHE B 1 235 ? 31.625 -10.75 4.582 1 91.62 235 PHE B C 1
ATOM 6113 O O . PHE B 1 235 ? 31.328 -11.383 5.598 1 91.62 235 PHE B O 1
ATOM 6120 N N . PRO B 1 236 ? 30.922 -9.688 4.223 1 90.94 236 PRO B N 1
ATOM 6121 C CA . PRO B 1 236 ? 29.797 -9.203 5.027 1 90.94 236 PRO B CA 1
ATOM 6122 C C . PRO B 1 236 ? 28.641 -10.203 5.094 1 90.94 236 PRO B C 1
ATOM 6124 O O . PRO B 1 236 ? 28.484 -11.039 4.203 1 90.94 236 PRO B O 1
ATOM 6127 N N . ASP B 1 237 ? 27.875 -10.031 6.188 1 89.56 237 ASP B N 1
ATOM 6128 C CA . ASP B 1 237 ? 26.656 -10.82 6.316 1 89.56 237 ASP B CA 1
ATOM 6129 C C . ASP B 1 237 ? 25.672 -10.5 5.188 1 89.56 237 ASP B C 1
ATOM 6131 O O . ASP B 1 237 ? 25.422 -9.336 4.887 1 89.56 237 ASP B O 1
ATOM 6135 N N . LEU B 1 238 ? 25.172 -11.586 4.609 1 88.25 238 LEU B N 1
ATOM 6136 C CA . LEU B 1 238 ? 24.344 -11.414 3.43 1 88.25 238 LEU B CA 1
ATOM 6137 C C . LEU B 1 238 ? 23.047 -10.695 3.785 1 88.25 238 LEU B C 1
ATOM 6139 O O . LEU B 1 238 ? 22.516 -9.93 2.977 1 88.25 238 LEU B O 1
ATOM 6143 N N . ARG B 1 239 ? 22.5 -10.969 4.902 1 84.31 239 ARG B N 1
ATOM 6144 C CA . ARG B 1 239 ? 21.297 -10.281 5.328 1 84.31 239 ARG B CA 1
ATOM 6145 C C . ARG B 1 239 ? 21.547 -8.781 5.496 1 84.31 239 ARG B C 1
ATOM 6147 O O . ARG B 1 239 ? 20.672 -7.965 5.184 1 84.31 239 ARG B O 1
ATOM 6154 N N . LYS B 1 240 ? 22.672 -8.469 6.035 1 87.62 240 LYS B N 1
ATOM 6155 C CA . LYS B 1 240 ? 23.047 -7.062 6.176 1 87.62 240 LYS B CA 1
ATOM 6156 C C . LYS B 1 240 ? 23.188 -6.395 4.812 1 87.62 240 LYS B C 1
ATOM 6158 O O . LYS B 1 240 ? 22.75 -5.262 4.613 1 87.62 240 LYS B O 1
ATOM 6163 N N . LEU B 1 241 ? 23.812 -7.141 3.924 1 90.12 241 LEU B N 1
ATOM 6164 C CA . LEU B 1 241 ? 23.984 -6.625 2.568 1 90.12 241 LEU B CA 1
ATOM 6165 C C . LEU B 1 241 ? 22.625 -6.406 1.906 1 90.12 241 LEU B C 1
ATOM 6167 O O . LEU B 1 241 ? 22.422 -5.398 1.227 1 90.12 241 LEU B O 1
ATOM 6171 N N . LEU B 1 242 ? 21.797 -7.367 2.094 1 88.69 242 LEU B N 1
ATOM 6172 C CA . LEU B 1 242 ? 20.453 -7.266 1.544 1 88.69 242 LEU B CA 1
ATOM 6173 C C . LEU B 1 242 ? 19.75 -6.02 2.066 1 88.69 242 LEU B C 1
ATOM 6175 O O . LEU B 1 242 ? 19.188 -5.25 1.289 1 88.69 242 LEU B O 1
ATOM 6179 N N . LYS B 1 243 ? 19.812 -5.781 3.311 1 87.56 243 LYS B N 1
ATOM 6180 C CA . LYS B 1 243 ? 19.156 -4.645 3.963 1 87.56 243 LYS B CA 1
ATOM 6181 C C . LYS B 1 243 ? 19.734 -3.324 3.465 1 87.56 243 LYS B C 1
ATOM 6183 O O . LYS B 1 243 ? 19.016 -2.342 3.312 1 87.56 243 LYS B O 1
ATOM 6188 N N . GLN B 1 244 ? 20.953 -3.324 3.191 1 89.38 244 GLN B N 1
ATOM 6189 C CA . GLN B 1 244 ? 21.641 -2.08 2.857 1 89.38 244 GLN B CA 1
ATOM 6190 C C . GLN B 1 244 ? 21.469 -1.74 1.379 1 89.38 244 GLN B C 1
ATOM 6192 O O . GLN B 1 244 ? 21.438 -0.565 1.007 1 89.38 244 GLN B O 1
ATOM 6197 N N . LYS B 1 245 ? 21.344 -2.721 0.567 1 92.25 245 LYS B N 1
ATOM 6198 C CA . LYS B 1 245 ? 21.438 -2.486 -0.871 1 92.25 245 LYS B CA 1
ATOM 6199 C C . LYS B 1 245 ? 20.062 -2.248 -1.481 1 92.25 245 LYS B C 1
ATOM 6201 O O . LYS B 1 245 ? 19.938 -1.598 -2.521 1 92.25 245 LYS B O 1
ATOM 6206 N N . ILE B 1 246 ? 19.031 -2.738 -0.875 1 94.06 246 ILE B N 1
ATOM 6207 C CA . ILE B 1 246 ? 17.75 -2.807 -1.561 1 94.06 246 ILE B CA 1
ATOM 6208 C C . ILE B 1 246 ? 17.016 -1.48 -1.402 1 94.06 246 ILE B C 1
ATOM 6210 O O . ILE B 1 246 ? 16.812 -1.003 -0.283 1 94.06 246 ILE B O 1
ATOM 6214 N N . GLY B 1 247 ? 16.562 -0.991 -2.535 1 94.69 247 GLY B N 1
ATOM 6215 C CA . GLY B 1 247 ? 15.844 0.269 -2.529 1 94.69 247 GLY B CA 1
ATOM 6216 C C . GLY B 1 247 ? 14.336 0.09 -2.559 1 94.69 247 GLY B C 1
ATOM 6217 O O . GLY B 1 247 ? 13.602 0.875 -1.955 1 94.69 247 GLY B O 1
ATOM 6218 N N . VAL B 1 248 ? 13.922 -0.948 -3.266 1 95.44 248 VAL B N 1
ATOM 6219 C CA . VAL B 1 248 ? 12.484 -1.164 -3.434 1 95.44 248 VAL B CA 1
ATOM 6220 C C . VAL B 1 248 ? 12.227 -2.623 -3.805 1 95.44 248 VAL B C 1
ATOM 6222 O O . VAL B 1 248 ? 13.133 -3.334 -4.234 1 95.44 248 VAL B O 1
ATOM 6225 N N . ILE B 1 249 ? 11.023 -3.037 -3.545 1 95.38 249 ILE B N 1
ATOM 6226 C CA . ILE B 1 249 ? 10.57 -4.359 -3.953 1 95.38 249 ILE B CA 1
ATOM 6227 C C . ILE B 1 249 ? 9.445 -4.223 -4.98 1 95.38 249 ILE B C 1
ATOM 6229 O O . ILE B 1 249 ? 8.422 -3.594 -4.715 1 95.38 249 ILE B O 1
ATOM 6233 N N . LEU B 1 250 ? 9.664 -4.789 -6.141 1 96.25 250 LEU B N 1
ATOM 6234 C CA . LEU B 1 250 ? 8.648 -4.809 -7.188 1 96.25 250 LEU B CA 1
ATOM 6235 C C . LEU B 1 250 ? 8.016 -6.191 -7.301 1 96.25 250 LEU B C 1
ATOM 6237 O O . LEU B 1 250 ? 8.695 -7.168 -7.625 1 96.25 250 LEU B O 1
ATOM 6241 N N . VAL B 1 251 ? 6.738 -6.238 -7.066 1 94.38 251 VAL B N 1
ATOM 6242 C CA . VAL B 1 251 ? 6.066 -7.531 -6.969 1 94.38 251 VAL B CA 1
ATOM 6243 C C . VAL B 1 251 ? 5.105 -7.703 -8.148 1 94.38 251 VAL B C 1
ATOM 6245 O O . VAL B 1 251 ? 4.305 -6.812 -8.438 1 94.38 251 VAL B O 1
ATOM 6248 N N . ASN B 1 252 ? 5.223 -8.891 -8.766 1 93.69 252 ASN B N 1
ATOM 6249 C CA . ASN B 1 252 ? 4.324 -9.234 -9.859 1 93.69 252 ASN B CA 1
ATOM 6250 C C . ASN B 1 252 ? 2.928 -9.586 -9.352 1 93.69 252 ASN B C 1
ATOM 6252 O O . ASN B 1 252 ? 2.479 -10.727 -9.492 1 93.69 252 ASN B O 1
ATOM 6256 N N . ALA B 1 253 ? 2.25 -8.586 -8.82 1 90.94 253 ALA B N 1
ATOM 6257 C CA . ALA B 1 253 ? 0.917 -8.781 -8.25 1 90.94 253 ALA B CA 1
ATOM 6258 C C . ALA B 1 253 ? 0.047 -7.543 -8.461 1 90.94 253 ALA B C 1
ATOM 6260 O O . ALA B 1 253 ? 0.536 -6.5 -8.898 1 90.94 253 ALA B O 1
ATOM 6261 N N . ASN B 1 254 ? -1.204 -7.855 -8.32 1 88.25 254 ASN B N 1
ATOM 6262 C CA . ASN B 1 254 ? -2.223 -6.809 -8.32 1 88.25 254 ASN B CA 1
ATOM 6263 C C . ASN B 1 254 ? -3.066 -6.848 -7.047 1 88.25 254 ASN B C 1
ATOM 6265 O O . ASN B 1 254 ? -3.395 -7.926 -6.547 1 88.25 254 ASN B O 1
ATOM 6269 N N . GLU B 1 255 ? -3.398 -5.715 -6.516 1 85.75 255 GLU B N 1
ATOM 6270 C CA . GLU B 1 255 ? -4.09 -5.645 -5.234 1 85.75 255 GLU B CA 1
ATOM 6271 C C . GLU B 1 255 ? -5.465 -6.305 -5.309 1 85.75 255 GLU B C 1
ATOM 6273 O O . GLU B 1 255 ? -5.98 -6.789 -4.301 1 85.75 255 GLU B O 1
ATOM 6278 N N . PHE B 1 256 ? -6.051 -6.453 -6.441 1 85.06 256 PHE B N 1
ATOM 6279 C CA . PHE B 1 256 ? -7.41 -6.961 -6.57 1 85.06 256 PHE B CA 1
ATOM 6280 C C . PHE B 1 256 ? -7.422 -8.484 -6.547 1 85.06 256 PHE B C 1
ATOM 6282 O O . PHE B 1 256 ? -8.438 -9.094 -6.207 1 85.06 256 PHE B O 1
ATOM 6289 N N . THR B 1 257 ? -6.285 -9.047 -6.875 1 85.69 257 THR B N 1
ATOM 6290 C CA . THR B 1 257 ? -6.336 -10.492 -7.035 1 85.69 257 THR B CA 1
ATOM 6291 C C . THR B 1 257 ? -5.449 -11.188 -6.004 1 85.69 257 THR B C 1
ATOM 6293 O O . THR B 1 257 ? -5.414 -12.414 -5.934 1 85.69 257 THR B O 1
ATOM 6296 N N . GLU B 1 258 ? -4.754 -10.438 -5.258 1 88.62 258 GLU B N 1
ATOM 6297 C CA . GLU B 1 258 ? -3.895 -11.039 -4.242 1 88.62 258 GLU B CA 1
ATOM 6298 C C . GLU B 1 258 ? -4.617 -11.148 -2.9 1 88.62 258 GLU B C 1
ATOM 6300 O O . GLU B 1 258 ? -5.641 -10.492 -2.688 1 88.62 258 GLU B O 1
ATOM 6305 N N . THR B 1 259 ? -4.062 -12.023 -2.021 1 90.06 259 THR B N 1
ATOM 6306 C CA . THR B 1 259 ? -4.535 -12.039 -0.641 1 90.06 259 THR B CA 1
ATOM 6307 C C . THR B 1 259 ? -4.223 -10.719 0.058 1 90.06 259 THR B C 1
ATOM 6309 O O . THR B 1 259 ? -3.076 -10.273 0.059 1 90.06 259 THR B O 1
ATOM 6312 N N . PRO B 1 260 ? -5.262 -10.125 0.598 1 91.31 260 PRO B N 1
ATOM 6313 C CA . PRO B 1 260 ? -4.98 -8.883 1.32 1 91.31 260 PRO B CA 1
ATOM 6314 C C . PRO B 1 260 ? -4.016 -9.086 2.488 1 91.31 260 PRO B C 1
ATOM 6316 O O . PRO B 1 260 ? -4.164 -10.039 3.256 1 91.31 260 PRO B O 1
ATOM 6319 N N . ARG B 1 261 ? -3.039 -8.211 2.533 1 90.25 261 ARG B N 1
ATOM 6320 C CA . ARG B 1 261 ? -2.012 -8.273 3.568 1 90.25 261 ARG B CA 1
ATOM 6321 C C . ARG B 1 261 ? -1.395 -6.898 3.807 1 90.25 261 ARG B C 1
ATOM 6323 O O . ARG B 1 261 ? -1.525 -6 2.971 1 90.25 261 ARG B O 1
ATOM 6330 N N . PRO B 1 262 ? -0.738 -6.758 4.953 1 89.38 262 PRO B N 1
ATOM 6331 C CA . PRO B 1 262 ? -0.011 -5.504 5.156 1 89.38 262 PRO B CA 1
ATOM 6332 C C . PRO B 1 262 ? 1.196 -5.363 4.234 1 89.38 262 PRO B C 1
ATOM 6334 O O . PRO B 1 262 ? 1.894 -6.348 3.969 1 89.38 262 PRO B O 1
ATOM 6337 N N . ARG B 1 263 ? 1.362 -4.141 3.781 1 88.56 263 ARG B N 1
ATOM 6338 C CA . ARG B 1 263 ? 2.521 -3.834 2.949 1 88.56 263 ARG B CA 1
ATOM 6339 C C . ARG B 1 263 ? 3.148 -2.504 3.352 1 88.56 263 ARG B C 1
ATOM 6341 O O . ARG B 1 263 ? 2.457 -1.605 3.836 1 88.56 263 ARG B O 1
ATOM 6348 N N . GLY B 1 264 ? 4.406 -2.438 3.164 1 88.62 264 GLY B N 1
ATOM 6349 C CA . GLY B 1 264 ? 5.098 -1.177 3.387 1 88.62 264 GLY B CA 1
ATOM 6350 C C . GLY B 1 264 ? 5.184 -0.318 2.139 1 88.62 264 GLY B C 1
ATOM 6351 O O . GLY B 1 264 ? 4.777 -0.743 1.056 1 88.62 264 GLY B O 1
ATOM 6352 N N . ASN B 1 265 ? 5.742 0.841 2.258 1 88.94 265 ASN B N 1
ATOM 6353 C CA . ASN B 1 265 ? 5.828 1.814 1.174 1 88.94 265 ASN B CA 1
ATOM 6354 C C . ASN B 1 265 ? 6.75 1.333 0.058 1 88.94 265 ASN B C 1
ATOM 6356 O O . ASN B 1 265 ? 6.551 1.676 -1.109 1 88.94 265 ASN B O 1
ATOM 6360 N N . ILE B 1 266 ? 7.699 0.459 0.392 1 92.25 266 ILE B N 1
ATOM 6361 C CA . ILE B 1 266 ? 8.719 0.101 -0.588 1 92.25 266 ILE B CA 1
ATOM 6362 C C . ILE B 1 266 ? 8.242 -1.087 -1.42 1 92.25 266 ILE B C 1
ATOM 6364 O O . ILE B 1 266 ? 8.922 -1.512 -2.355 1 92.25 266 ILE B O 1
ATOM 6368 N N . VAL B 1 267 ? 7.125 -1.649 -1.062 1 93.25 267 VAL B N 1
ATOM 6369 C CA . VAL B 1 267 ? 6.566 -2.752 -1.836 1 93.25 267 VAL B CA 1
ATOM 6370 C C . VAL B 1 267 ? 5.625 -2.205 -2.906 1 93.25 267 VAL B C 1
ATOM 6372 O O . VAL B 1 267 ? 4.57 -1.647 -2.59 1 93.25 267 VAL B O 1
ATOM 6375 N N . ARG B 1 268 ? 6.047 -2.416 -4.152 1 93.5 268 ARG B N 1
ATOM 6376 C CA . ARG B 1 268 ? 5.27 -1.898 -5.273 1 93.5 268 ARG B CA 1
ATOM 6377 C C . ARG B 1 268 ? 4.723 -3.033 -6.133 1 93.5 268 ARG B C 1
ATOM 6379 O O . ARG B 1 268 ? 5.453 -3.971 -6.469 1 93.5 268 ARG B O 1
ATOM 6386 N N . TYR B 1 269 ? 3.438 -2.922 -6.43 1 93.75 269 TYR B N 1
ATOM 6387 C CA . TYR B 1 269 ? 2.82 -3.908 -7.309 1 93.75 269 TYR B CA 1
ATOM 6388 C C . TYR B 1 269 ? 2.971 -3.502 -8.773 1 93.75 269 TYR B C 1
ATOM 6390 O O . TYR B 1 269 ? 2.637 -2.377 -9.148 1 93.75 269 TYR B O 1
ATOM 6398 N N . ILE B 1 270 ? 3.453 -4.418 -9.578 1 96.25 270 ILE B N 1
ATOM 6399 C CA . ILE B 1 270 ? 3.664 -4.121 -10.984 1 96.25 270 ILE B CA 1
ATOM 6400 C C . ILE B 1 270 ? 3.016 -5.203 -11.844 1 96.25 270 ILE B C 1
ATOM 6402 O O . ILE B 1 270 ? 3.422 -5.422 -12.992 1 96.25 270 ILE B O 1
ATOM 6406 N N . GLY B 1 271 ? 2.074 -5.906 -11.211 1 94.44 271 GLY B N 1
ATOM 6407 C CA . GLY B 1 271 ? 1.351 -6.906 -11.984 1 94.44 271 GLY B CA 1
ATOM 6408 C C . GLY B 1 271 ? 0.693 -6.336 -13.227 1 94.44 271 GLY B C 1
ATOM 6409 O O . GLY B 1 271 ? 0.045 -5.289 -13.172 1 94.44 271 GLY B O 1
ATOM 6410 N N . GLY B 1 272 ? 0.862 -7.066 -14.43 1 94.38 272 GLY B N 1
ATOM 6411 C CA . GLY B 1 272 ? 0.275 -6.637 -15.688 1 94.38 272 GLY B CA 1
ATOM 6412 C C . GLY B 1 272 ? 1.262 -5.926 -16.594 1 94.38 272 GLY B C 1
ATOM 6413 O O . GLY B 1 272 ? 0.959 -5.652 -17.75 1 94.38 272 GLY B O 1
ATOM 6414 N N . MET B 1 273 ? 2.443 -5.672 -16.078 1 94.56 273 MET B N 1
ATOM 6415 C CA . MET B 1 273 ? 3.443 -4.941 -16.844 1 94.56 273 MET B CA 1
ATOM 6416 C C . MET B 1 273 ? 3.752 -5.66 -18.156 1 94.56 273 MET B C 1
ATOM 6418 O O . MET B 1 273 ? 4.055 -5.02 -19.172 1 94.56 273 MET B O 1
ATOM 6422 N N . ALA B 1 274 ? 3.646 -6.965 -18.172 1 92.44 274 ALA B N 1
ATOM 6423 C CA . ALA B 1 274 ? 4.078 -7.777 -19.312 1 92.44 274 ALA B CA 1
ATOM 6424 C C . ALA B 1 274 ? 2.945 -7.949 -20.328 1 92.44 274 ALA B C 1
ATOM 6426 O O . ALA B 1 274 ? 3.143 -8.531 -21.391 1 92.44 274 ALA B O 1
ATOM 6427 N N . ILE B 1 275 ? 1.731 -7.477 -20 1 95.19 275 ILE B N 1
ATOM 6428 C CA . ILE B 1 275 ? 0.595 -7.664 -20.891 1 95.19 275 ILE B CA 1
ATOM 6429 C C . ILE B 1 275 ? 0.765 -6.789 -22.125 1 95.19 275 ILE B C 1
ATOM 6431 O O . ILE B 1 275 ? 0.746 -5.562 -22.047 1 95.19 275 ILE B O 1
ATOM 6435 N N . PRO B 1 276 ? 0.896 -7.398 -23.266 1 92.38 276 PRO B N 1
ATOM 6436 C CA . PRO B 1 276 ? 0.987 -6.609 -24.5 1 92.38 276 PRO B CA 1
ATOM 6437 C C . PRO B 1 276 ? -0.379 -6.16 -25.016 1 92.38 276 PRO B C 1
ATOM 6439 O O . PRO B 1 276 ? -1.411 -6.605 -24.5 1 92.38 276 PRO B O 1
ATOM 6442 N N . GLU B 1 277 ? -0.303 -5.27 -25.953 1 92.81 277 GLU B N 1
ATOM 6443 C CA . GLU B 1 277 ? -1.534 -4.945 -26.656 1 92.81 277 GLU B CA 1
ATOM 6444 C C . GLU B 1 277 ? -1.989 -6.113 -27.531 1 92.81 277 GLU B C 1
ATOM 6446 O O . GLU B 1 277 ? -1.196 -6.672 -28.297 1 92.81 277 GLU B O 1
ATOM 6451 N N . PRO B 1 278 ? -3.219 -6.484 -27.375 1 95.44 278 PRO B N 1
ATOM 6452 C CA . PRO B 1 278 ? -3.693 -7.617 -28.172 1 95.44 278 PRO B CA 1
ATOM 6453 C C . PRO B 1 278 ? -3.705 -7.316 -29.672 1 95.44 278 PRO B C 1
ATOM 6455 O O . PRO B 1 278 ? -4.02 -6.195 -30.078 1 95.44 278 PRO B O 1
ATOM 6458 N N . LYS B 1 279 ? -3.422 -8.336 -30.469 1 95.75 279 LYS B N 1
ATOM 6459 C CA . LYS B 1 279 ? -3.5 -8.273 -31.922 1 95.75 279 LYS B CA 1
ATOM 6460 C C . LYS B 1 279 ? -4.73 -9.008 -32.438 1 95.75 279 LYS B C 1
ATOM 6462 O O . LYS B 1 279 ? -5.27 -9.883 -31.766 1 95.75 279 LYS B O 1
ATOM 6467 N N . PRO B 1 280 ? -5.105 -8.555 -33.656 1 95.81 280 PRO B N 1
ATOM 6468 C CA . PRO B 1 280 ? -6.203 -9.32 -34.25 1 95.81 280 PRO B CA 1
ATOM 6469 C C . PRO B 1 280 ? -5.84 -10.781 -34.5 1 95.81 280 PRO B C 1
ATOM 6471 O O . PRO B 1 280 ? -4.711 -11.086 -34.875 1 95.81 280 PRO B O 1
ATOM 6474 N N . LEU B 1 281 ? -6.883 -11.609 -34.312 1 96.94 281 LEU B N 1
ATOM 6475 C CA . LEU B 1 281 ? -6.66 -13.031 -34.531 1 96.94 281 LEU B CA 1
ATOM 6476 C C . LEU B 1 281 ? -6.43 -13.305 -36.031 1 96.94 281 LEU B C 1
ATOM 6478 O O . LEU B 1 281 ? -6.977 -12.609 -36.875 1 96.94 281 LEU B O 1
ATOM 6482 N N . ASN B 1 282 ? -5.602 -14.344 -36.312 1 95.44 282 ASN B N 1
ATOM 6483 C CA . ASN B 1 282 ? -5.469 -14.75 -37.688 1 95.44 282 ASN B CA 1
ATOM 6484 C C . ASN B 1 282 ? -6.777 -15.312 -38.25 1 95.44 282 ASN B C 1
ATOM 6486 O O . ASN B 1 282 ? -7.711 -15.586 -37.469 1 95.44 282 ASN B O 1
ATOM 6490 N N . GLN B 1 283 ? -6.82 -15.469 -39.5 1 95.75 283 GLN B N 1
ATOM 6491 C CA . GLN B 1 283 ? -8.062 -15.828 -40.188 1 95.75 283 GLN B CA 1
ATOM 6492 C C . GLN B 1 283 ? -8.57 -17.188 -39.719 1 95.75 283 GLN B C 1
ATOM 6494 O O . GLN B 1 283 ? -9.773 -17.359 -39.5 1 95.75 283 GLN B O 1
ATOM 6499 N N . GLU B 1 284 ? -7.738 -18.031 -39.5 1 95.25 284 GLU B N 1
ATOM 6500 C CA . GLU B 1 284 ? -8.117 -19.391 -39.094 1 95.25 284 GLU B CA 1
ATOM 6501 C C . GLU B 1 284 ? -8.766 -19.391 -37.719 1 95.25 284 GLU B C 1
ATOM 6503 O O . GLU B 1 284 ? -9.852 -19.953 -37.531 1 95.25 284 GLU B O 1
ATOM 6508 N N . LEU B 1 285 ? -8.086 -18.844 -36.812 1 96.75 285 LEU B N 1
ATOM 6509 C CA . LEU B 1 285 ? -8.586 -18.797 -35.469 1 96.75 285 LEU B CA 1
ATOM 6510 C C . LEU B 1 285 ? -9.844 -17.953 -35.344 1 96.75 285 LEU B C 1
ATOM 6512 O O . LEU B 1 285 ? -10.758 -18.281 -34.594 1 96.75 285 LEU B O 1
ATOM 6516 N N . SER B 1 286 ? -9.891 -16.859 -36.094 1 97.5 286 SER B N 1
ATOM 6517 C CA . SER B 1 286 ? -11.086 -16.031 -36.125 1 97.5 286 SER B CA 1
ATOM 6518 C C . SER B 1 286 ? -12.297 -16.812 -36.594 1 97.5 286 SER B C 1
ATOM 6520 O O . SER B 1 286 ? -13.391 -16.688 -36.062 1 97.5 286 SER B O 1
ATOM 6522 N N . ALA B 1 287 ? -12.078 -17.609 -37.625 1 97.44 287 ALA B N 1
ATOM 6523 C CA . ALA B 1 287 ? -13.164 -18.422 -38.188 1 97.44 287 ALA B CA 1
ATOM 6524 C C . ALA B 1 287 ? -13.656 -19.438 -37.156 1 97.44 287 ALA B C 1
ATOM 6526 O O . ALA B 1 287 ? -14.852 -19.75 -37.125 1 97.44 287 ALA B O 1
ATOM 6527 N N . VAL B 1 288 ? -12.75 -19.906 -36.406 1 97.62 288 VAL B N 1
ATOM 6528 C CA . VAL B 1 288 ? -13.102 -20.875 -35.375 1 97.62 288 VAL B CA 1
ATOM 6529 C C . VAL B 1 288 ? -14.039 -20.234 -34.375 1 97.62 288 VAL B C 1
ATOM 6531 O O . VAL B 1 288 ? -15.039 -20.828 -33.969 1 97.62 288 VAL B O 1
ATOM 6534 N N . LEU B 1 289 ? -13.789 -19.031 -33.906 1 98.06 289 LEU B N 1
ATOM 6535 C CA . LEU B 1 289 ? -14.57 -18.344 -32.906 1 98.06 289 LEU B CA 1
ATOM 6536 C C . LEU B 1 289 ? -15.945 -17.953 -33.438 1 98.06 289 LEU B C 1
ATOM 6538 O O . LEU B 1 289 ? -16.875 -17.703 -32.656 1 98.06 289 LEU B O 1
ATOM 6542 N N . ASP B 1 290 ? -16.078 -17.953 -34.75 1 97.75 290 ASP B N 1
ATOM 6543 C CA . ASP B 1 290 ? -17.344 -17.547 -35.375 1 97.75 290 ASP B CA 1
ATOM 6544 C C . ASP B 1 290 ? -18.312 -18.734 -35.469 1 97.75 290 ASP B C 1
ATOM 6546 O O . ASP B 1 290 ? -19.5 -18.547 -35.719 1 97.75 290 ASP B O 1
ATOM 6550 N N . LYS B 1 291 ? -17.828 -19.891 -35.25 1 97.5 291 LYS B N 1
ATOM 6551 C CA . LYS B 1 291 ? -18.594 -21.109 -35.5 1 97.5 291 LYS B CA 1
ATOM 6552 C C . LYS B 1 291 ? -19.766 -21.234 -34.5 1 97.5 291 LYS B C 1
ATOM 6554 O O . LYS B 1 291 ? -20.812 -21.781 -34.844 1 97.5 291 LYS B O 1
ATOM 6559 N N . ARG B 1 292 ? -19.5 -20.766 -33.281 1 97.56 292 ARG B N 1
ATOM 6560 C CA . ARG B 1 292 ? -20.516 -20.906 -32.25 1 97.56 292 ARG B CA 1
ATOM 6561 C C . ARG B 1 292 ? -20.625 -19.625 -31.422 1 97.56 292 ARG B C 1
ATOM 6563 O O . ARG B 1 292 ? -19.781 -18.719 -31.547 1 97.56 292 ARG B O 1
ATOM 6570 N N . SER B 1 293 ? -21.656 -19.484 -30.594 1 94.62 293 SER B N 1
ATOM 6571 C CA . SER B 1 293 ? -21.953 -18.25 -29.875 1 94.62 293 SER B CA 1
ATOM 6572 C C . SER B 1 293 ? -21.094 -18.125 -28.609 1 94.62 293 SER B C 1
ATOM 6574 O O . SER B 1 293 ? -20.891 -17.031 -28.094 1 94.62 293 SER B O 1
ATOM 6576 N N . THR B 1 294 ? -20.688 -19.266 -28.125 1 97.62 294 THR B N 1
ATOM 6577 C CA . THR B 1 294 ? -19.859 -19.297 -26.922 1 97.62 294 THR B CA 1
ATOM 6578 C C . THR B 1 294 ? -18.5 -19.938 -27.219 1 97.62 294 THR B C 1
ATOM 6580 O O . THR B 1 294 ? -18.422 -20.969 -27.875 1 97.62 294 THR B O 1
ATOM 6583 N N . ASN B 1 295 ? -17.438 -19.266 -26.766 1 98.69 295 ASN B N 1
ATOM 6584 C CA . ASN B 1 295 ? -16.078 -19.766 -26.984 1 98.69 295 ASN B CA 1
ATOM 6585 C C . ASN B 1 295 ? -15.305 -19.859 -25.688 1 98.69 295 ASN B C 1
ATOM 6587 O O . ASN B 1 295 ? -15.344 -18.953 -24.859 1 98.69 295 ASN B O 1
ATOM 6591 N N . VAL B 1 296 ? -14.617 -20.969 -25.5 1 98.75 296 VAL B N 1
ATOM 6592 C CA . VAL B 1 296 ? -13.859 -21.234 -24.281 1 98.75 296 VAL B CA 1
ATOM 6593 C C . VAL B 1 296 ? -12.414 -21.562 -24.641 1 98.75 296 VAL B C 1
ATOM 6595 O O . VAL B 1 296 ? -12.156 -22.359 -25.547 1 98.75 296 VAL B O 1
ATOM 6598 N N . LEU B 1 297 ? -11.477 -20.891 -24.016 1 98.56 297 LEU B N 1
ATOM 6599 C CA . LEU B 1 297 ? -10.062 -21.25 -24.109 1 98.56 297 LEU B CA 1
ATOM 6600 C C . LEU B 1 297 ? -9.656 -22.188 -22.984 1 98.56 297 LEU B C 1
ATOM 6602 O O . LEU B 1 297 ? -9.867 -21.891 -21.812 1 98.56 297 LEU B O 1
ATOM 6606 N N . PHE B 1 298 ? -9.164 -23.328 -23.344 1 97.56 298 PHE B N 1
ATOM 6607 C CA . PHE B 1 298 ? -8.602 -24.281 -22.391 1 97.56 298 PHE B CA 1
ATOM 6608 C C . PHE B 1 298 ? -7.086 -24.359 -22.547 1 97.56 298 PHE B C 1
ATOM 6610 O O . PHE B 1 298 ? -6.578 -24.922 -23.516 1 97.56 298 PHE B O 1
ATOM 6617 N N . SER B 1 299 ? -6.391 -23.781 -21.547 1 95.31 299 SER B N 1
ATOM 6618 C CA . SER B 1 299 ? -4.934 -23.766 -21.578 1 95.31 299 SER B CA 1
ATOM 6619 C C . SER B 1 299 ? -4.352 -24.016 -20.188 1 95.31 299 SER B C 1
ATOM 6621 O O . SER B 1 299 ? -4.691 -23.312 -19.234 1 95.31 299 SER B O 1
ATOM 6623 N N . MET B 1 300 ? -3.447 -24.922 -20.047 1 89 300 MET B N 1
ATOM 6624 C CA . MET B 1 300 ? -2.846 -25.266 -18.766 1 89 300 MET B CA 1
ATOM 6625 C C . MET B 1 300 ? -1.409 -24.766 -18.688 1 89 300 MET B C 1
ATOM 6627 O O . MET B 1 300 ? -0.583 -25.344 -17.984 1 89 300 MET B O 1
ATOM 6631 N N . GLY B 1 301 ? -1.145 -23.734 -19.375 1 78.38 301 GLY B N 1
ATOM 6632 C CA . GLY B 1 301 ? 0.138 -23.062 -19.281 1 78.38 301 GLY B CA 1
ATOM 6633 C C . GLY B 1 301 ? 1.272 -23.828 -19.922 1 78.38 301 GLY B C 1
ATOM 6634 O O . GLY B 1 301 ? 1.036 -24.766 -20.688 1 78.38 301 GLY B O 1
ATOM 6635 N N . SER B 1 302 ? 2.5 -23.406 -19.688 1 66.44 302 SER B N 1
ATOM 6636 C CA . SER B 1 302 ? 3.682 -23.969 -20.328 1 66.44 302 SER B CA 1
ATOM 6637 C C . SER B 1 302 ? 4.305 -25.078 -19.469 1 66.44 302 SER B C 1
ATOM 6639 O O . SER B 1 302 ? 5.078 -25.891 -19.969 1 66.44 302 SER B O 1
ATOM 6641 N N . LEU B 1 303 ? 3.875 -25.031 -18.266 1 66.25 303 LEU B N 1
ATOM 6642 C CA . LEU B 1 303 ? 4.527 -25.969 -17.359 1 66.25 303 LEU B CA 1
ATOM 6643 C C . LEU B 1 303 ? 3.869 -27.344 -17.438 1 66.25 303 LEU B C 1
ATOM 6645 O O . LEU B 1 303 ? 4.547 -28.344 -17.656 1 66.25 303 LEU B O 1
ATOM 6649 N N . ALA B 1 304 ? 2.584 -27.312 -17.344 1 69.88 304 ALA B N 1
ATOM 6650 C CA . ALA B 1 304 ? 1.863 -28.578 -17.406 1 69.88 304 ALA B CA 1
ATOM 6651 C C . ALA B 1 304 ? 1.506 -28.938 -18.844 1 69.88 304 ALA B C 1
ATOM 6653 O O . ALA B 1 304 ? 0.727 -28.219 -19.484 1 69.88 304 ALA B O 1
ATOM 6654 N N . LYS B 1 305 ? 2.129 -29.984 -19.266 1 77.25 305 LYS B N 1
ATOM 6655 C CA . LYS B 1 305 ? 1.814 -30.453 -20.609 1 77.25 305 LYS B CA 1
ATOM 6656 C C . LYS B 1 305 ? 0.503 -31.234 -20.641 1 77.25 305 LYS B C 1
ATOM 6658 O O . LYS B 1 305 ? 0.353 -32.219 -19.922 1 77.25 305 LYS B O 1
ATOM 6663 N N . SER B 1 306 ? -0.332 -30.734 -21.453 1 83.19 306 SER B N 1
ATOM 6664 C CA . SER B 1 306 ? -1.627 -31.391 -21.562 1 83.19 306 SER B CA 1
ATOM 6665 C C . SER B 1 306 ? -1.48 -32.781 -22.156 1 83.19 306 SER B C 1
ATOM 6667 O O . SER B 1 306 ? -2.287 -33.688 -21.875 1 83.19 306 SER B O 1
ATOM 6669 N N . SER B 1 307 ? -0.46 -32.969 -22.906 1 85.25 307 SER B N 1
ATOM 6670 C CA . SER B 1 307 ? -0.238 -34.25 -23.547 1 85.25 307 SER B CA 1
ATOM 6671 C C . SER B 1 307 ? 0.084 -35.344 -22.516 1 85.25 307 SER B C 1
ATOM 6673 O O . SER B 1 307 ? -0.097 -36.531 -22.781 1 85.25 307 SER B O 1
ATOM 6675 N N . THR B 1 308 ? 0.586 -34.906 -21.406 1 83.81 308 THR B N 1
ATOM 6676 C CA . THR B 1 308 ? 1 -35.875 -20.391 1 83.81 308 THR B CA 1
ATOM 6677 C C . THR B 1 308 ? -0.147 -36.188 -19.438 1 83.81 308 THR B C 1
ATOM 6679 O O . THR B 1 308 ? -0.006 -37 -18.531 1 83.81 308 THR B O 1
ATOM 6682 N N . MET B 1 309 ? -1.262 -35.562 -19.688 1 87.38 309 MET B N 1
ATOM 6683 C CA . MET B 1 309 ? -2.453 -35.906 -18.906 1 87.38 309 MET B CA 1
ATOM 6684 C C . MET B 1 309 ? -2.826 -37.375 -19.109 1 87.38 309 MET B C 1
ATOM 6686 O O . MET B 1 309 ? -2.736 -37.906 -20.219 1 87.38 309 MET B O 1
ATOM 6690 N N . PRO B 1 310 ? -3.221 -38 -18.031 1 87.12 310 PRO B N 1
ATOM 6691 C CA . PRO B 1 310 ? -3.719 -39.375 -18.219 1 87.12 310 PRO B CA 1
ATOM 6692 C C . PRO B 1 310 ? -4.883 -39.469 -19.203 1 87.12 310 PRO B C 1
ATOM 6694 O O . PRO B 1 310 ? -5.711 -38.531 -19.25 1 87.12 310 PRO B O 1
ATOM 6697 N N . LEU B 1 311 ? -4.941 -40.625 -19.828 1 90.06 311 LEU B N 1
ATOM 6698 C CA . LEU B 1 311 ? -5.938 -40.812 -20.875 1 90.06 311 LEU B CA 1
ATOM 6699 C C . LEU B 1 311 ? -7.348 -40.656 -20.328 1 90.06 311 LEU B C 1
ATOM 6701 O O . LEU B 1 311 ? -8.219 -40.094 -20.984 1 90.06 311 LEU B O 1
ATOM 6705 N N . HIS B 1 312 ? -7.586 -41.219 -19.156 1 90.56 312 HIS B N 1
ATOM 6706 C CA . HIS B 1 312 ? -8.922 -41.125 -18.578 1 90.56 312 HIS B CA 1
ATOM 6707 C C . HIS B 1 312 ? -9.32 -39.656 -18.344 1 90.56 312 HIS B C 1
ATOM 6709 O O . HIS B 1 312 ? -10.484 -39.312 -18.531 1 90.56 312 HIS B O 1
ATOM 6715 N N . LEU B 1 313 ? -8.391 -38.844 -17.938 1 92.12 313 LEU B N 1
ATOM 6716 C CA . LEU B 1 313 ? -8.656 -37.438 -17.703 1 92.12 313 LEU B CA 1
ATOM 6717 C C . LEU B 1 313 ? -8.922 -36.719 -19.016 1 92.12 313 LEU B C 1
ATOM 6719 O O . LEU B 1 313 ? -9.82 -35.875 -19.094 1 92.12 313 LEU B O 1
ATOM 6723 N N . LYS B 1 314 ? -8.148 -36.969 -20.016 1 92.81 314 LYS B N 1
ATOM 6724 C CA . LYS B 1 314 ? -8.367 -36.406 -21.328 1 92.81 314 LYS B CA 1
ATOM 6725 C C . LYS B 1 314 ? -9.773 -36.719 -21.844 1 92.81 314 LYS B C 1
ATOM 6727 O O . LYS B 1 314 ? -10.477 -35.812 -22.328 1 92.81 314 LYS B O 1
ATOM 6732 N N . LYS B 1 315 ? -10.102 -37.938 -21.703 1 94.56 315 LYS B N 1
ATOM 6733 C CA . LYS B 1 315 ? -11.422 -38.375 -22.172 1 94.56 315 LYS B CA 1
ATOM 6734 C C . LYS B 1 315 ? -12.531 -37.688 -21.375 1 94.56 315 LYS B C 1
ATOM 6736 O O . LYS B 1 315 ? -13.555 -37.281 -21.938 1 94.56 315 LYS B O 1
ATOM 6741 N N . ASP B 1 316 ? -12.297 -37.562 -20.078 1 96.19 316 ASP B N 1
ATOM 6742 C CA . ASP B 1 316 ? -13.281 -36.875 -19.234 1 96.19 316 ASP B CA 1
ATOM 6743 C C . ASP B 1 316 ? -13.477 -35.438 -19.688 1 96.19 316 ASP B C 1
ATOM 6745 O O . ASP B 1 316 ? -14.609 -34.969 -19.781 1 96.19 316 ASP B O 1
ATOM 6749 N N . ILE B 1 317 ? -12.445 -34.75 -19.938 1 96.62 317 ILE B N 1
ATOM 6750 C CA . ILE B 1 317 ? -12.484 -33.375 -20.375 1 96.62 317 ILE B CA 1
ATOM 6751 C C . ILE B 1 317 ? -13.219 -33.281 -21.703 1 96.62 317 ILE B C 1
ATOM 6753 O O . ILE B 1 317 ? -14.133 -32.438 -21.859 1 96.62 317 ILE B O 1
ATOM 6757 N N . LEU B 1 318 ? -12.891 -34.188 -22.641 1 96.94 318 LEU B N 1
ATOM 6758 C CA . LEU B 1 318 ? -13.492 -34.156 -23.969 1 96.94 318 LEU B CA 1
ATOM 6759 C C . LEU B 1 318 ? -14.977 -34.5 -23.891 1 96.94 318 LEU B C 1
ATOM 6761 O O . LEU B 1 318 ? -15.789 -33.875 -24.578 1 96.94 318 LEU B O 1
ATOM 6765 N N . ASN B 1 319 ? -15.266 -35.438 -23.062 1 97.69 319 ASN B N 1
ATOM 6766 C CA . ASN B 1 319 ? -16.672 -35.781 -22.875 1 97.69 319 ASN B CA 1
ATOM 6767 C C . ASN B 1 319 ? -17.453 -34.625 -22.25 1 97.69 319 ASN B C 1
ATOM 6769 O O . ASN B 1 319 ? -18.625 -34.438 -22.562 1 97.69 319 ASN B O 1
ATOM 6773 N N . ALA B 1 320 ? -16.828 -33.938 -21.344 1 98.38 320 ALA B N 1
ATOM 6774 C CA . ALA B 1 320 ? -17.453 -32.719 -20.797 1 98.38 320 ALA B CA 1
ATOM 6775 C C . ALA B 1 320 ? -17.719 -31.688 -21.875 1 98.38 320 ALA B C 1
ATOM 6777 O O . ALA B 1 320 ? -18.797 -31.078 -21.922 1 98.38 320 ALA B O 1
ATOM 6778 N N . PHE B 1 321 ? -16.781 -31.516 -22.766 1 98.31 321 PHE B N 1
ATOM 6779 C CA . PHE B 1 321 ? -16.922 -30.562 -23.859 1 98.31 321 PHE B CA 1
ATOM 6780 C C . PHE B 1 321 ? -18.062 -30.953 -24.781 1 98.31 321 PHE B C 1
ATOM 6782 O O . PHE B 1 321 ? -18.797 -30.094 -25.266 1 98.31 321 PHE B O 1
ATOM 6789 N N . ALA B 1 322 ? -18.203 -32.219 -24.969 1 97.5 322 ALA B N 1
ATOM 6790 C CA . ALA B 1 322 ? -19.219 -32.75 -25.859 1 97.5 322 ALA B CA 1
ATOM 6791 C C . ALA B 1 322 ? -20.625 -32.406 -25.344 1 97.5 322 ALA B C 1
ATOM 6793 O O . ALA B 1 322 ? -21.578 -32.344 -26.125 1 97.5 322 ALA B O 1
ATOM 6794 N N . ALA B 1 323 ? -20.734 -32.219 -24.109 1 97.5 323 ALA B N 1
ATOM 6795 C CA . ALA B 1 323 ? -22.031 -31.891 -23.5 1 97.5 323 ALA B CA 1
ATOM 6796 C C . ALA B 1 323 ? -22.453 -30.469 -23.844 1 97.5 323 ALA B C 1
ATOM 6798 O O . ALA B 1 323 ? -23.609 -30.078 -23.594 1 97.5 323 ALA B O 1
ATOM 6799 N N . PHE B 1 324 ? -21.641 -29.656 -24.453 1 97.88 324 PHE B N 1
ATOM 6800 C CA . PHE B 1 324 ? -21.922 -28.281 -24.844 1 97.88 324 PHE B CA 1
ATOM 6801 C C . PHE B 1 324 ? -21.734 -28.094 -26.344 1 97.88 324 PHE B C 1
ATOM 6803 O O . PHE B 1 324 ? -20.844 -27.359 -26.781 1 97.88 324 PHE B O 1
ATOM 6810 N N . PRO B 1 325 ? -22.594 -28.594 -27.109 1 96.06 325 PRO B N 1
ATOM 6811 C CA . PRO B 1 325 ? -22.422 -28.594 -28.578 1 96.06 325 PRO B CA 1
ATOM 6812 C C . PRO B 1 325 ? -22.438 -27.188 -29.156 1 96.06 325 PRO B C 1
ATOM 6814 O O . PRO B 1 325 ? -21.938 -26.969 -30.266 1 96.06 325 PRO B O 1
ATOM 6817 N N . ASN B 1 326 ? -22.953 -26.188 -28.438 1 96.56 326 ASN B N 1
ATOM 6818 C CA . ASN B 1 326 ? -23.016 -24.812 -28.938 1 96.56 326 ASN B CA 1
ATOM 6819 C C . ASN B 1 326 ? -21.844 -23.984 -28.453 1 96.56 326 ASN B C 1
ATOM 6821 O O . ASN B 1 326 ? -21.875 -22.75 -28.547 1 96.56 326 ASN B O 1
ATOM 6825 N N . THR B 1 327 ? -20.875 -24.672 -27.891 1 98.19 327 THR B N 1
ATOM 6826 C CA . THR B 1 327 ? -19.688 -24 -27.391 1 98.19 327 THR B CA 1
ATOM 6827 C C . THR B 1 327 ? -18.438 -24.5 -28.141 1 98.19 327 THR B C 1
ATOM 6829 O O . THR B 1 327 ? -18.266 -25.703 -28.328 1 98.19 327 THR B O 1
ATOM 6832 N N . THR B 1 328 ? -17.688 -23.562 -28.625 1 98.62 328 THR B N 1
ATOM 6833 C CA . THR B 1 328 ? -16.375 -23.875 -29.203 1 98.62 328 THR B CA 1
ATOM 6834 C C . THR B 1 328 ? -15.305 -23.938 -28.109 1 98.62 328 THR B C 1
ATOM 6836 O O . THR B 1 328 ? -15.195 -23.016 -27.297 1 98.62 328 THR B O 1
ATOM 6839 N N . PHE B 1 329 ? -14.594 -25.031 -28.109 1 98.44 329 PHE B N 1
ATOM 6840 C CA . PHE B 1 329 ? -13.469 -25.156 -27.188 1 98.44 329 PHE B CA 1
ATOM 6841 C C . PHE B 1 329 ? -12.148 -25.094 -27.938 1 98.44 329 PHE B C 1
ATOM 6843 O O . PHE B 1 329 ? -11.82 -25.984 -28.703 1 98.44 329 PHE B O 1
ATOM 6850 N N . VAL B 1 330 ? -11.414 -24 -27.734 1 97.94 330 VAL B N 1
ATOM 6851 C CA . VAL B 1 330 ? -10.031 -23.922 -28.188 1 97.94 330 VAL B CA 1
ATOM 6852 C C . VAL B 1 330 ? -9.109 -24.578 -27.156 1 97.94 330 VAL B C 1
ATOM 6854 O O . VAL B 1 330 ? -8.93 -24.047 -26.062 1 97.94 330 VAL B O 1
ATOM 6857 N N . PHE B 1 331 ? -8.531 -25.672 -27.516 1 95.88 331 PHE B N 1
ATOM 6858 C CA . PHE B 1 331 ? -7.766 -26.5 -26.594 1 95.88 331 PHE B CA 1
ATOM 6859 C C . PHE B 1 331 ? -6.281 -26.469 -26.938 1 95.88 331 PHE B C 1
ATOM 6861 O O . PHE B 1 331 ? -5.867 -27.016 -27.953 1 95.88 331 PHE B O 1
ATOM 6868 N N . LYS B 1 332 ? -5.457 -25.797 -26.062 1 94 332 LYS B N 1
ATOM 6869 C CA . LYS B 1 332 ? -4.008 -25.844 -26.234 1 94 332 LYS B CA 1
ATOM 6870 C C . LYS B 1 332 ? -3.463 -27.234 -25.875 1 94 332 LYS B C 1
ATOM 6872 O O . LYS B 1 332 ? -3.508 -27.641 -24.719 1 94 332 LYS B O 1
ATOM 6877 N N . TYR B 1 333 ? -2.965 -27.875 -26.844 1 90.19 333 TYR B N 1
ATOM 6878 C CA . TYR B 1 333 ? -2.498 -29.25 -26.703 1 90.19 333 TYR B CA 1
ATOM 6879 C C . TYR B 1 333 ? -1.146 -29.438 -27.375 1 90.19 333 TYR B C 1
ATOM 6881 O O . TYR B 1 333 ? -1.021 -29.266 -28.594 1 90.19 333 TYR B O 1
ATOM 6889 N N . ASP B 1 334 ? -0.18 -29.828 -26.656 1 82.75 334 ASP B N 1
ATOM 6890 C CA . ASP B 1 334 ? 1.198 -29.859 -27.125 1 82.75 334 ASP B CA 1
ATOM 6891 C C . ASP B 1 334 ? 1.546 -31.234 -27.703 1 82.75 334 ASP B C 1
ATOM 6893 O O . ASP B 1 334 ? 2.648 -31.438 -28.219 1 82.75 334 ASP B O 1
ATOM 6897 N N . GLY B 1 335 ? 0.614 -32.219 -27.609 1 79.06 335 GLY B N 1
ATOM 6898 C CA . GLY B 1 335 ? 0.914 -33.562 -28.109 1 79.06 335 GLY B CA 1
ATOM 6899 C C . GLY B 1 335 ? 0.585 -33.719 -29.578 1 79.06 335 GLY B C 1
ATOM 6900 O O . GLY B 1 335 ? -0.406 -33.188 -30.078 1 79.06 335 GLY B O 1
ATOM 6901 N N . LYS B 1 336 ? 1.462 -34.438 -30.281 1 73.94 336 LYS B N 1
ATOM 6902 C CA . LYS B 1 336 ? 1.243 -34.688 -31.703 1 73.94 336 LYS B CA 1
ATOM 6903 C C . LYS B 1 336 ? 0.528 -36.031 -31.922 1 73.94 336 LYS B C 1
ATOM 6905 O O . LYS B 1 336 ? -0.243 -36.156 -32.875 1 73.94 336 LYS B O 1
ATOM 6910 N N . ASP B 1 337 ? 0.715 -36.906 -31.047 1 66.56 337 ASP B N 1
ATOM 6911 C CA . ASP B 1 337 ? 0.34 -38.281 -31.312 1 66.56 337 ASP B CA 1
ATOM 6912 C C . ASP B 1 337 ? -1.11 -38.562 -30.906 1 66.56 337 ASP B C 1
ATOM 6914 O O . ASP B 1 337 ? -1.67 -39.594 -31.234 1 66.56 337 ASP B O 1
ATOM 6918 N N . ASP B 1 338 ? -1.674 -37.656 -30.312 1 74.81 338 ASP B N 1
ATOM 6919 C CA . ASP B 1 338 ? -2.988 -37.969 -29.75 1 74.81 338 ASP B CA 1
ATOM 6920 C C . ASP B 1 338 ? -4.086 -37.188 -30.484 1 74.81 338 ASP B C 1
ATOM 6922 O O . ASP B 1 338 ? -5.176 -37 -29.938 1 74.81 338 ASP B O 1
ATOM 6926 N N . LEU B 1 339 ? -3.852 -36.875 -31.719 1 82.12 339 LEU B N 1
ATOM 6927 C CA . LEU B 1 339 ? -4.82 -36 -32.375 1 82.12 339 LEU B CA 1
ATOM 6928 C C . LEU B 1 339 ? -6.078 -36.781 -32.75 1 82.12 339 LEU B C 1
ATOM 6930 O O . LEU B 1 339 ? -7.145 -36.188 -32.938 1 82.12 339 LEU B O 1
ATOM 6934 N N . GLU B 1 340 ? -5.992 -38.062 -32.875 1 87.12 340 GLU B N 1
ATOM 6935 C CA . GLU B 1 340 ? -7.141 -38.906 -33.188 1 87.12 340 GLU B CA 1
ATOM 6936 C C . GLU B 1 340 ? -8.18 -38.844 -32.062 1 87.12 340 GLU B C 1
ATOM 6938 O O . GLU B 1 340 ? -9.375 -39.031 -32.312 1 87.12 340 GLU B O 1
ATOM 6943 N N . LEU B 1 341 ? -7.656 -38.594 -30.953 1 91.31 341 LEU B N 1
ATOM 6944 C CA . LEU B 1 341 ? -8.516 -38.562 -29.766 1 91.31 341 LEU B CA 1
ATOM 6945 C C . LEU B 1 341 ? -9.57 -37.469 -29.906 1 91.31 341 LEU B C 1
ATOM 6947 O O . LEU B 1 341 ? -10.648 -37.562 -29.328 1 91.31 341 LEU B O 1
ATOM 6951 N N . PHE B 1 342 ? -9.352 -36.438 -30.766 1 93.69 342 PHE B N 1
ATOM 6952 C CA . PHE B 1 342 ? -10.18 -35.25 -30.797 1 93.69 342 PHE B CA 1
ATOM 6953 C C . PHE B 1 342 ? -11.164 -35.312 -31.953 1 93.69 342 PHE B C 1
ATOM 6955 O O . PHE B 1 342 ? -12.125 -34.531 -32 1 93.69 342 PHE B O 1
ATOM 6962 N N . LYS B 1 343 ? -11.086 -36.188 -32.844 1 92.31 343 LYS B N 1
ATOM 6963 C CA . LYS B 1 343 ? -11.859 -36.25 -34.094 1 92.31 343 LYS B CA 1
ATOM 6964 C C . LYS B 1 343 ? -13.352 -36.375 -33.781 1 92.31 343 LYS B C 1
ATOM 6966 O O . LYS B 1 343 ? -14.172 -35.781 -34.469 1 92.31 343 LYS B O 1
ATOM 6971 N N . PRO B 1 344 ? -13.742 -37.125 -32.781 1 94.38 344 PRO B N 1
ATOM 6972 C CA . PRO B 1 344 ? -15.172 -37.312 -32.531 1 94.38 344 PRO B CA 1
ATOM 6973 C C . PRO B 1 344 ? -15.805 -36.062 -31.922 1 94.38 344 PRO B C 1
ATOM 6975 O O . PRO B 1 344 ? -17.016 -36.031 -31.703 1 94.38 344 PRO B O 1
ATOM 6978 N N . TYR B 1 345 ? -15.047 -35.094 -31.672 1 96.5 345 TYR B N 1
ATOM 6979 C CA . TYR B 1 345 ? -15.539 -33.875 -31 1 96.5 345 TYR B CA 1
ATOM 6980 C C . TYR B 1 345 ? -15.445 -32.656 -31.906 1 96.5 345 TYR B C 1
ATOM 6982 O O . TYR B 1 345 ? -14.492 -31.891 -31.812 1 96.5 345 TYR B O 1
ATOM 6990 N N . PRO B 1 346 ? -16.422 -32.344 -32.656 1 95.5 346 PRO B N 1
ATOM 6991 C CA . PRO B 1 346 ? -16.359 -31.281 -33.656 1 95.5 346 PRO B CA 1
ATOM 6992 C C . PRO B 1 346 ? -16.234 -29.891 -33.062 1 95.5 346 PRO B C 1
ATOM 6994 O O . PRO B 1 346 ? -15.844 -28.938 -33.719 1 95.5 346 PRO B O 1
ATOM 6997 N N . ASN B 1 347 ? -16.641 -29.719 -31.812 1 97.94 347 ASN B N 1
ATOM 6998 C CA . ASN B 1 347 ? -16.594 -28.391 -31.203 1 97.94 347 ASN B CA 1
ATOM 6999 C C . ASN B 1 347 ? -15.266 -28.172 -30.469 1 97.94 347 ASN B C 1
ATOM 7001 O O . ASN B 1 347 ? -15.102 -27.156 -29.781 1 97.94 347 ASN B O 1
ATOM 7005 N N . VAL B 1 348 ? -14.344 -29.156 -30.562 1 97.5 348 VAL B N 1
ATOM 7006 C CA . VAL B 1 348 ? -13.031 -29.016 -29.953 1 97.5 348 VAL B CA 1
ATOM 7007 C C . VAL B 1 348 ? -11.977 -28.734 -31.016 1 97.5 348 VAL B C 1
ATOM 7009 O O . VAL B 1 348 ? -11.812 -29.531 -31.953 1 97.5 348 VAL B O 1
ATOM 7012 N N . HIS B 1 349 ? -11.336 -27.656 -30.875 1 96.12 349 HIS B N 1
ATOM 7013 C CA . HIS B 1 349 ? -10.273 -27.266 -31.797 1 96.12 349 HIS B CA 1
ATOM 7014 C C . HIS B 1 349 ? -8.914 -27.25 -31.094 1 96.12 349 HIS B C 1
ATOM 7016 O O . HIS B 1 349 ? -8.656 -26.375 -30.25 1 96.12 349 HIS B O 1
ATOM 7022 N N . VAL B 1 350 ? -8.039 -28.109 -31.453 1 93.94 350 VAL B N 1
ATOM 7023 C CA . VAL B 1 350 ? -6.758 -28.297 -30.781 1 93.94 350 VAL B CA 1
ATOM 7024 C C . VAL B 1 350 ? -5.684 -27.469 -31.484 1 93.94 350 VAL B C 1
ATOM 7026 O O . VAL B 1 350 ? -5.668 -27.375 -32.719 1 93.94 350 VAL B O 1
ATOM 7029 N N . MET B 1 351 ? -4.887 -26.812 -30.641 1 91 351 MET B N 1
ATOM 7030 C CA . MET B 1 351 ? -3.758 -26.031 -31.156 1 91 351 MET B CA 1
ATOM 7031 C C . MET B 1 351 ? -2.52 -26.25 -30.281 1 91 351 MET B C 1
ATOM 7033 O O . MET B 1 351 ? -2.615 -26.281 -29.062 1 91 351 MET B O 1
ATOM 7037 N N . LYS B 1 352 ? -1.418 -26.391 -30.984 1 87.88 352 LYS B N 1
ATOM 7038 C CA . LYS B 1 352 ? -0.167 -26.562 -30.25 1 87.88 352 LYS B CA 1
ATOM 7039 C C . LYS B 1 352 ? 0.207 -25.281 -29.5 1 87.88 352 LYS B C 1
ATOM 7041 O O . LYS B 1 352 ? 0.716 -25.328 -28.375 1 87.88 352 LYS B O 1
ATOM 7046 N N . TRP B 1 353 ? 0.044 -24.203 -30.219 1 88.25 353 TRP B N 1
ATOM 7047 C CA . TRP B 1 353 ? 0.284 -22.891 -29.641 1 88.25 353 TRP B CA 1
ATOM 7048 C C . TRP B 1 353 ? -0.922 -21.984 -29.844 1 88.25 353 TRP B C 1
ATOM 7050 O O . TRP B 1 353 ? -1.547 -22 -30.906 1 88.25 353 TRP B O 1
ATOM 7060 N N . VAL B 1 354 ? -1.221 -21.219 -28.75 1 92.25 354 VAL B N 1
ATOM 7061 C CA . VAL B 1 354 ? -2.344 -20.297 -28.859 1 92.25 354 VAL B CA 1
ATOM 7062 C C . VAL B 1 354 ? -1.884 -18.891 -28.5 1 92.25 354 VAL B C 1
ATOM 7064 O O . VAL B 1 354 ? -1.075 -18.703 -27.594 1 92.25 354 VAL B O 1
ATOM 7067 N N . PRO B 1 355 ? -2.268 -17.906 -29.266 1 95.44 355 PRO B N 1
ATOM 7068 C CA . PRO B 1 355 ? -2.051 -16.516 -28.859 1 95.44 355 PRO B CA 1
ATOM 7069 C C . PRO B 1 355 ? -2.961 -16.094 -27.703 1 95.44 355 PRO B C 1
ATOM 7071 O O . PRO B 1 355 ? -3.936 -15.375 -27.922 1 95.44 355 PRO B O 1
ATOM 7074 N N . GLN B 1 356 ? -2.588 -16.438 -26.562 1 95.56 356 GLN B N 1
ATOM 7075 C CA . GLN B 1 356 ? -3.439 -16.344 -25.391 1 95.56 356 GLN B CA 1
ATOM 7076 C C . GLN B 1 356 ? -3.957 -14.93 -25.188 1 95.56 356 GLN B C 1
ATOM 7078 O O . GLN B 1 356 ? -5.156 -14.719 -24.984 1 95.56 356 GLN B O 1
ATOM 7083 N N . VAL B 1 357 ? -3.076 -13.922 -25.234 1 96.56 357 VAL B N 1
ATOM 7084 C CA . VAL B 1 357 ? -3.453 -12.531 -25 1 96.56 357 VAL B CA 1
ATOM 7085 C C . VAL B 1 357 ? -4.445 -12.07 -26.062 1 96.56 357 VAL B C 1
ATOM 7087 O O . VAL B 1 357 ? -5.445 -11.422 -25.75 1 96.56 357 VAL B O 1
ATOM 7090 N N . ASP B 1 358 ? -4.191 -12.438 -27.312 1 97.94 358 ASP B N 1
ATOM 7091 C CA . ASP B 1 358 ? -5.082 -12.078 -28.406 1 97.94 358 ASP B CA 1
ATOM 7092 C C . ASP B 1 358 ? -6.461 -12.703 -28.234 1 97.94 358 ASP B C 1
ATOM 7094 O O . ASP B 1 358 ? -7.484 -12.062 -28.484 1 97.94 358 ASP B O 1
ATOM 7098 N N . LEU B 1 359 ? -6.461 -13.898 -27.781 1 97.88 359 LEU B N 1
ATOM 7099 C CA . LEU B 1 359 ? -7.719 -14.594 -27.531 1 97.88 359 LEU B CA 1
ATOM 7100 C C . LEU B 1 359 ? -8.469 -13.977 -26.359 1 97.88 359 LEU B C 1
ATOM 7102 O O . LEU B 1 359 ? -9.672 -13.727 -26.438 1 97.88 359 LEU B O 1
ATOM 7106 N N . LEU B 1 360 ? -7.734 -13.734 -25.297 1 98 360 LEU B N 1
ATOM 7107 C CA . LEU B 1 360 ? -8.344 -13.148 -24.109 1 98 360 LEU B CA 1
ATOM 7108 C C . LEU B 1 360 ? -8.883 -11.75 -24.406 1 98 360 LEU B C 1
ATOM 7110 O O . LEU B 1 360 ? -9.875 -11.328 -23.828 1 98 360 LEU B O 1
ATOM 7114 N N . GLY B 1 361 ? -8.211 -11.086 -25.328 1 97.25 361 GLY B N 1
ATOM 7115 C CA . GLY B 1 361 ? -8.625 -9.742 -25.688 1 97.25 361 GLY B CA 1
ATOM 7116 C C . GLY B 1 361 ? -9.789 -9.711 -26.656 1 97.25 361 GLY B C 1
ATOM 7117 O O . GLY B 1 361 ? -10.352 -8.648 -26.922 1 97.25 361 GLY B O 1
ATOM 7118 N N . ASP B 1 362 ? -10.172 -10.859 -27.219 1 97.88 362 ASP B N 1
ATOM 7119 C CA . ASP B 1 362 ? -11.273 -10.938 -28.172 1 97.88 362 ASP B CA 1
ATOM 7120 C C . ASP B 1 362 ? -12.617 -10.984 -27.453 1 97.88 362 ASP B C 1
ATOM 7122 O O . ASP B 1 362 ? -12.836 -11.828 -26.578 1 97.88 362 ASP B O 1
ATOM 7126 N N . LYS B 1 363 ? -13.539 -10.117 -27.859 1 95.81 363 LYS B N 1
ATOM 7127 C CA . LYS B 1 363 ? -14.828 -9.984 -27.188 1 95.81 363 LYS B CA 1
ATOM 7128 C C . LYS B 1 363 ? -15.656 -11.266 -27.328 1 95.81 363 LYS B C 1
ATOM 7130 O O . LYS B 1 363 ? -16.547 -11.523 -26.516 1 95.81 363 LYS B O 1
ATOM 7135 N N . ARG B 1 364 ? -15.414 -12.117 -28.359 1 97.56 364 ARG B N 1
ATOM 7136 C CA . ARG B 1 364 ? -16.188 -13.328 -28.594 1 97.56 364 ARG B CA 1
ATOM 7137 C C . ARG B 1 364 ? -15.797 -14.43 -27.609 1 97.56 364 ARG B C 1
ATOM 7139 O O . ARG B 1 364 ? -16.516 -15.422 -27.469 1 97.56 364 ARG B O 1
ATOM 7146 N N . LEU B 1 365 ? -14.562 -14.32 -26.875 1 98.38 365 LEU B N 1
ATOM 7147 C CA . LEU B 1 365 ? -14.172 -15.312 -25.891 1 98.38 365 LEU B CA 1
ATOM 7148 C C . LEU B 1 365 ? -14.984 -15.156 -24.609 1 98.38 365 LEU B C 1
ATOM 7150 O O . LEU B 1 365 ? -15.047 -14.062 -24.031 1 98.38 365 LEU B O 1
ATOM 7154 N N . SER B 1 366 ? -15.484 -16.281 -24.109 1 98.19 366 SER B N 1
ATOM 7155 C CA . SER B 1 366 ? -16.438 -16.203 -23 1 98.19 366 SER B CA 1
ATOM 7156 C C . SER B 1 366 ? -15.805 -16.672 -21.703 1 98.19 366 SER B C 1
ATOM 7158 O O . SER B 1 366 ? -16.219 -16.25 -20.609 1 98.19 366 SER B O 1
ATOM 7160 N N . LEU B 1 367 ? -14.891 -17.516 -21.828 1 98.56 367 LEU B N 1
ATOM 7161 C CA . LEU B 1 367 ? -14.398 -18.188 -20.641 1 98.56 367 LEU B CA 1
ATOM 7162 C C . LEU B 1 367 ? -12.969 -18.703 -20.844 1 98.56 367 LEU B C 1
ATOM 7164 O O . LEU B 1 367 ? -12.617 -19.141 -21.938 1 98.56 367 LEU B O 1
ATOM 7168 N N . PHE B 1 368 ? -12.156 -18.578 -19.828 1 98.69 368 PHE B N 1
ATOM 7169 C CA . PHE B 1 368 ? -10.797 -19.094 -19.828 1 98.69 368 PHE B CA 1
ATOM 7170 C C . PHE B 1 368 ? -10.641 -20.203 -18.781 1 98.69 368 PHE B C 1
ATOM 7172 O O . PHE B 1 368 ? -10.805 -19.953 -17.578 1 98.69 368 PHE B O 1
ATOM 7179 N N . VAL B 1 369 ? -10.383 -21.406 -19.188 1 98.31 369 VAL B N 1
ATOM 7180 C CA . VAL B 1 369 ? -10.031 -22.5 -18.297 1 98.31 369 VAL B CA 1
ATOM 7181 C C . VAL B 1 369 ? -8.516 -22.609 -18.172 1 98.31 369 VAL B C 1
ATOM 7183 O O . VAL B 1 369 ? -7.82 -22.875 -19.156 1 98.31 369 VAL B O 1
ATOM 7186 N N . THR B 1 370 ? -7.992 -22.406 -16.969 1 96.94 370 THR B N 1
ATOM 7187 C CA . THR B 1 370 ? -6.551 -22.234 -16.797 1 96.94 370 THR B CA 1
ATOM 7188 C C . THR B 1 370 ? -6.082 -22.891 -15.5 1 96.94 370 THR B C 1
ATOM 7190 O O . THR B 1 370 ? -6.898 -23.25 -14.648 1 96.94 370 THR B O 1
ATOM 7193 N N . HIS B 1 371 ? -4.82 -23.125 -15.406 1 93.88 371 HIS B N 1
ATOM 7194 C CA . HIS B 1 371 ? -4.215 -23.672 -14.195 1 93.88 371 HIS B CA 1
ATOM 7195 C C . HIS B 1 371 ? -4.027 -22.594 -13.141 1 93.88 371 HIS B C 1
ATOM 7197 O O . HIS B 1 371 ? -3.582 -22.891 -12.023 1 93.88 371 HIS B O 1
ATOM 7203 N N . ALA B 1 372 ? -4.273 -21.359 -13.438 1 93.69 372 ALA B N 1
ATOM 7204 C CA . ALA B 1 372 ? -4.289 -20.25 -12.492 1 93.69 372 ALA B CA 1
ATOM 7205 C C . ALA B 1 372 ? -2.871 -19.781 -12.18 1 93.69 372 ALA B C 1
ATOM 7207 O O . ALA B 1 372 ? -2.566 -19.422 -11.039 1 93.69 372 ALA B O 1
ATOM 7208 N N . GLY B 1 373 ? -2.016 -19.828 -13.242 1 91.19 373 GLY B N 1
ATOM 7209 C CA . GLY B 1 373 ? -0.747 -19.141 -13.086 1 91.19 373 GLY B CA 1
ATOM 7210 C C . GLY B 1 373 ? -0.9 -17.625 -12.984 1 91.19 373 GLY B C 1
ATOM 7211 O O . GLY B 1 373 ? -1.869 -17.062 -13.492 1 91.19 373 GLY B O 1
ATOM 7212 N N . LEU B 1 374 ? 0.016 -17.016 -12.391 1 90.38 374 LEU B N 1
ATOM 7213 C CA . LEU B 1 374 ? -0.089 -15.594 -12.094 1 90.38 374 LEU B CA 1
ATOM 7214 C C . LEU B 1 374 ? -0.243 -14.781 -13.375 1 90.38 374 LEU B C 1
ATOM 7216 O O . LEU B 1 374 ? -1.059 -13.859 -13.438 1 90.38 374 LEU B O 1
ATOM 7220 N N . ASN B 1 375 ? 0.529 -15.039 -14.398 1 89.81 375 ASN B N 1
ATOM 7221 C CA . ASN B 1 375 ? 0.411 -14.312 -15.664 1 89.81 375 ASN B CA 1
ATOM 7222 C C . ASN B 1 375 ? -0.954 -14.531 -16.312 1 89.81 375 ASN B C 1
ATOM 7224 O O . ASN B 1 375 ? -1.567 -13.586 -16.797 1 89.81 375 ASN B O 1
ATOM 7228 N N . SER B 1 376 ? -1.392 -15.734 -16.266 1 93.5 376 SER B N 1
ATOM 7229 C CA . SER B 1 376 ? -2.676 -16.078 -16.875 1 93.5 376 SER B CA 1
ATOM 7230 C C . SER B 1 376 ? -3.824 -15.359 -16.172 1 93.5 376 SER B C 1
ATOM 7232 O O . SER B 1 376 ? -4.703 -14.789 -16.828 1 93.5 376 SER B O 1
ATOM 7234 N N . ILE B 1 377 ? -3.791 -15.422 -14.891 1 94.94 377 ILE B N 1
ATOM 7235 C CA . ILE B 1 377 ? -4.922 -14.836 -14.18 1 94.94 377 ILE B CA 1
ATOM 7236 C C . ILE B 1 377 ? -4.879 -13.312 -14.305 1 94.94 377 ILE B C 1
ATOM 7238 O O . ILE B 1 377 ? -5.922 -12.656 -14.352 1 94.94 377 ILE B O 1
ATOM 7242 N N . THR B 1 378 ? -3.713 -12.758 -14.312 1 94.75 378 THR B N 1
ATOM 7243 C CA . THR B 1 378 ? -3.596 -11.32 -14.492 1 94.75 378 THR B CA 1
ATOM 7244 C C . THR B 1 378 ? -4.129 -10.898 -15.859 1 94.75 378 THR B C 1
ATOM 7246 O O . THR B 1 378 ? -4.863 -9.914 -15.977 1 94.75 378 THR B O 1
ATOM 7249 N N . GLU B 1 379 ? -3.777 -11.656 -16.891 1 95.81 379 GLU B N 1
ATOM 7250 C CA . GLU B 1 379 ? -4.27 -11.383 -18.234 1 95.81 379 GLU B CA 1
ATOM 7251 C C . GLU B 1 379 ? -5.789 -11.516 -18.312 1 95.81 379 GLU B C 1
ATOM 7253 O O . GLU B 1 379 ? -6.473 -10.625 -18.812 1 95.81 379 GLU B O 1
ATOM 7258 N N . ALA B 1 380 ? -6.258 -12.578 -17.781 1 97.25 380 ALA B N 1
ATOM 7259 C CA . ALA B 1 380 ? -7.691 -12.844 -17.828 1 97.25 380 ALA B CA 1
ATOM 7260 C C . ALA B 1 380 ? -8.477 -11.766 -17.094 1 97.25 380 ALA B C 1
ATOM 7262 O O . ALA B 1 380 ? -9.516 -11.312 -17.562 1 97.25 380 ALA B O 1
ATOM 7263 N N . THR B 1 381 ? -7.977 -11.383 -15.945 1 96.56 381 THR B N 1
ATOM 7264 C CA . THR B 1 381 ? -8.641 -10.352 -15.156 1 96.56 381 THR B CA 1
ATOM 7265 C C . THR B 1 381 ? -8.602 -9.008 -15.883 1 96.56 381 THR B C 1
ATOM 7267 O O . THR B 1 381 ? -9.602 -8.289 -15.914 1 96.56 381 THR B O 1
ATOM 7270 N N . TYR B 1 382 ? -7.504 -8.703 -16.453 1 96.69 382 TYR B N 1
ATOM 7271 C CA . TYR B 1 382 ? -7.344 -7.453 -17.188 1 96.69 382 TYR B CA 1
ATOM 7272 C C . TYR B 1 382 ? -8.312 -7.375 -18.359 1 96.69 382 TYR B C 1
ATOM 7274 O O . TYR B 1 382 ? -8.914 -6.324 -18.609 1 96.69 382 TYR B O 1
ATOM 7282 N N . PHE B 1 383 ? -8.508 -8.477 -19.047 1 97.5 383 PHE B N 1
ATOM 7283 C CA . PHE B 1 383 ? -9.344 -8.477 -20.234 1 97.5 383 PHE B CA 1
ATOM 7284 C C . PHE B 1 383 ? -10.789 -8.812 -19.875 1 97.5 383 PHE B C 1
ATOM 7286 O O . PHE B 1 383 ? -11.641 -8.898 -20.766 1 97.5 383 PHE B O 1
ATOM 7293 N N . GLY B 1 384 ? -11.086 -9.047 -18.625 1 96.88 384 GLY B N 1
ATOM 7294 C CA . GLY B 1 384 ? -12.453 -9.227 -18.156 1 96.88 384 GLY B CA 1
ATOM 7295 C C . GLY B 1 384 ? -13.039 -10.57 -18.516 1 96.88 384 GLY B C 1
ATOM 7296 O O . GLY B 1 384 ? -14.195 -10.656 -18.953 1 96.88 384 GLY B O 1
ATOM 7297 N N . LYS B 1 385 ? -12.266 -11.625 -18.375 1 98.25 385 LYS B N 1
ATOM 7298 C CA . LYS B 1 385 ? -12.75 -12.969 -18.688 1 98.25 385 LYS B CA 1
ATOM 7299 C C . LYS B 1 385 ? -12.953 -13.789 -17.422 1 98.25 385 LYS B C 1
ATOM 7301 O O . LYS B 1 385 ? -12.039 -13.93 -16.609 1 98.25 385 LYS B O 1
ATOM 7306 N N . PRO B 1 386 ? -14.164 -14.312 -17.234 1 98.31 386 PRO B N 1
ATOM 7307 C CA . PRO B 1 386 ? -14.297 -15.273 -16.141 1 98.31 386 PRO B CA 1
ATOM 7308 C C . PRO B 1 386 ? -13.453 -16.531 -16.344 1 98.31 386 PRO B C 1
ATOM 7310 O O . PRO B 1 386 ? -12.969 -16.781 -17.453 1 98.31 386 PRO B O 1
ATOM 7313 N N . MET B 1 387 ? -13.297 -17.312 -15.234 1 98.69 387 MET B N 1
ATOM 7314 C CA . MET B 1 387 ? -12.336 -18.406 -15.336 1 98.69 387 MET B CA 1
ATOM 7315 C C . MET B 1 387 ? -12.859 -19.656 -14.633 1 98.69 387 MET B C 1
ATOM 7317 O O . MET B 1 387 ? -13.734 -19.562 -13.773 1 98.69 387 MET B O 1
ATOM 7321 N N . ILE B 1 388 ? -12.445 -20.75 -15.102 1 98.75 388 ILE B N 1
ATOM 7322 C CA . ILE B 1 388 ? -12.367 -22 -14.344 1 98.75 388 ILE B CA 1
ATOM 7323 C C . ILE B 1 388 ? -10.906 -22.344 -14.07 1 98.75 388 ILE B C 1
ATOM 7325 O O . ILE B 1 388 ? -10.102 -22.438 -15 1 98.75 388 ILE B O 1
ATOM 7329 N N . THR B 1 389 ? -10.609 -22.469 -12.797 1 97.56 389 THR B N 1
ATOM 7330 C CA . THR B 1 389 ? -9.203 -22.672 -12.445 1 97.56 389 THR B CA 1
ATOM 7331 C C . THR B 1 389 ? -8.984 -24.094 -11.953 1 97.56 389 THR B C 1
ATOM 7333 O O . THR B 1 389 ? -9.805 -24.641 -11.203 1 97.56 389 THR B O 1
ATOM 7336 N N . ILE B 1 390 ? -7.926 -24.688 -12.438 1 94.94 390 ILE B N 1
ATOM 7337 C CA . ILE B 1 390 ? -7.469 -26.016 -12.047 1 94.94 390 ILE B CA 1
ATOM 7338 C C . ILE B 1 390 ? -5.996 -25.953 -11.648 1 94.94 390 ILE B C 1
ATOM 7340 O O . ILE B 1 390 ? -5.121 -26.344 -12.422 1 94.94 390 ILE B O 1
ATOM 7344 N N . PRO B 1 391 ? -5.754 -25.547 -10.398 1 91.12 391 PRO B N 1
ATOM 7345 C CA . PRO B 1 391 ? -4.355 -25.375 -9.992 1 91.12 391 PRO B CA 1
ATOM 7346 C C . PRO B 1 391 ? -3.598 -26.703 -9.922 1 91.12 391 PRO B C 1
ATOM 7348 O O . PRO B 1 391 ? -4.164 -27.719 -9.508 1 91.12 391 PRO B O 1
ATOM 7351 N N . LEU B 1 392 ? -2.324 -26.641 -10.25 1 84.56 392 LEU B N 1
ATOM 7352 C CA . LEU B 1 392 ? -1.517 -27.844 -10.32 1 84.56 392 LEU B CA 1
ATOM 7353 C C . LEU B 1 392 ? -0.311 -27.75 -9.391 1 84.56 392 LEU B C 1
ATOM 7355 O O . LEU B 1 392 ? 0.185 -28.781 -8.906 1 84.56 392 LEU B O 1
ATOM 7359 N N . PHE B 1 393 ? 0.139 -26.5 -9.234 1 79.56 393 PHE B N 1
ATOM 7360 C CA . PHE B 1 393 ? 1.42 -26.391 -8.547 1 79.56 393 PHE B CA 1
ATOM 7361 C C . PHE B 1 393 ? 1.582 -25.031 -7.898 1 79.56 393 PHE B C 1
ATOM 7363 O O . PHE B 1 393 ? 0.996 -24.047 -8.359 1 79.56 393 PHE B O 1
ATOM 7370 N N . ALA B 1 394 ? 2.307 -25.016 -6.738 1 81.94 394 ALA B N 1
ATOM 7371 C CA . ALA B 1 394 ? 2.869 -23.828 -6.094 1 81.94 394 ALA B CA 1
ATOM 7372 C C . ALA B 1 394 ? 1.79 -22.781 -5.844 1 81.94 394 ALA B C 1
ATOM 7374 O O . ALA B 1 394 ? 0.765 -23.078 -5.223 1 81.94 394 ALA B O 1
ATOM 7375 N N . ASP B 1 395 ? 1.998 -21.547 -6.453 1 84.44 395 ASP B N 1
ATOM 7376 C CA . ASP B 1 395 ? 1.165 -20.391 -6.117 1 84.44 395 ASP B CA 1
ATOM 7377 C C . ASP B 1 395 ? -0.194 -20.469 -6.809 1 84.44 395 ASP B C 1
ATOM 7379 O O . ASP B 1 395 ? -1.111 -19.719 -6.48 1 84.44 395 ASP B O 1
A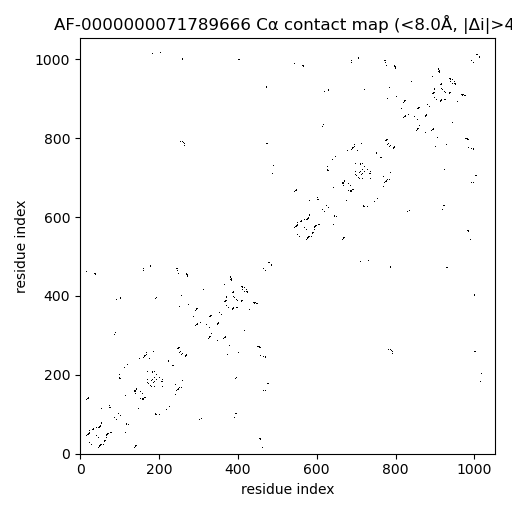TOM 7383 N N . GLN B 1 396 ? -0.353 -21.453 -7.641 1 89.81 396 GLN B N 1
ATOM 7384 C CA . GLN B 1 396 ? -1.594 -21.578 -8.398 1 89.81 396 GLN B CA 1
ATOM 7385 C C . GLN B 1 396 ? -2.781 -21.812 -7.473 1 89.81 396 GLN B C 1
ATOM 7387 O O . GLN B 1 396 ? -3.895 -21.359 -7.75 1 89.81 396 GLN B O 1
ATOM 7392 N N . PHE B 1 397 ? -2.48 -22.5 -6.418 1 88.94 397 PHE B N 1
ATOM 7393 C CA . PHE B 1 397 ? -3.551 -22.828 -5.484 1 88.94 397 PHE B CA 1
ATOM 7394 C C . PHE B 1 397 ? -4.102 -21.578 -4.828 1 88.94 397 PHE B C 1
ATOM 7396 O O . PHE B 1 397 ? -5.32 -21.375 -4.781 1 88.94 397 PHE B O 1
ATOM 7403 N N . ILE B 1 398 ? -3.234 -20.766 -4.371 1 88.56 398 ILE B N 1
ATOM 7404 C CA . ILE B 1 398 ? -3.666 -19.547 -3.705 1 88.56 398 ILE B CA 1
ATOM 7405 C C . ILE B 1 398 ? -4.309 -18.594 -4.723 1 88.56 398 ILE B C 1
ATOM 7407 O O . ILE B 1 398 ? -5.285 -17.922 -4.414 1 88.56 398 ILE B O 1
ATOM 7411 N N . ASN B 1 399 ? -3.785 -18.547 -5.902 1 91.88 399 ASN B N 1
ATOM 7412 C CA . ASN B 1 399 ? -4.379 -17.734 -6.961 1 91.88 399 ASN B CA 1
ATOM 7413 C C . ASN B 1 399 ? -5.816 -18.156 -7.246 1 91.88 399 ASN B C 1
ATOM 7415 O O . ASN B 1 399 ? -6.707 -17.297 -7.324 1 91.88 399 ASN B O 1
ATOM 7419 N N . ALA B 1 400 ? -5.961 -19.453 -7.371 1 93.81 400 ALA B N 1
ATOM 7420 C CA . ALA B 1 400 ? -7.281 -19.984 -7.684 1 93.81 400 ALA B CA 1
ATOM 7421 C C . ALA B 1 400 ? -8.273 -19.688 -6.566 1 93.81 400 ALA B C 1
ATOM 7423 O O . ALA B 1 400 ? -9.414 -19.297 -6.828 1 93.81 400 ALA B O 1
ATOM 7424 N N . LYS B 1 401 ? -7.848 -19.875 -5.422 1 91.94 401 LYS B N 1
ATOM 7425 C CA . LYS B 1 401 ? -8.719 -19.625 -4.281 1 91.94 401 LYS B CA 1
ATOM 7426 C C . LYS B 1 401 ? -9.086 -18.141 -4.184 1 91.94 401 LYS B C 1
ATOM 7428 O O . LYS B 1 401 ? -10.234 -17.797 -3.863 1 91.94 401 LYS B O 1
ATOM 7433 N N . ASN B 1 402 ? -8.164 -17.281 -4.402 1 91.06 402 ASN B N 1
ATOM 7434 C CA . ASN B 1 402 ? -8.438 -15.852 -4.406 1 91.06 402 ASN B CA 1
ATOM 7435 C C . ASN B 1 402 ? -9.453 -15.484 -5.484 1 91.06 402 ASN B C 1
ATOM 7437 O O . ASN B 1 402 ? -10.375 -14.703 -5.234 1 91.06 402 ASN B O 1
ATOM 7441 N N . LEU B 1 403 ? -9.305 -16.047 -6.637 1 95.12 403 LEU B N 1
ATOM 7442 C CA . LEU B 1 403 ? -10.211 -15.75 -7.742 1 95.12 403 LEU B CA 1
ATOM 7443 C C . LEU B 1 403 ? -11.625 -16.219 -7.426 1 95.12 403 LEU B C 1
ATOM 7445 O O . LEU B 1 403 ? -12.602 -15.562 -7.789 1 95.12 403 LEU B O 1
ATOM 7449 N N . ARG B 1 404 ? -11.68 -17.359 -6.816 1 94.19 404 ARG B N 1
ATOM 7450 C CA . ARG B 1 404 ? -12.984 -17.859 -6.398 1 94.19 404 ARG B CA 1
ATOM 7451 C C . ARG B 1 404 ? -13.633 -16.906 -5.395 1 94.19 404 ARG B C 1
ATOM 7453 O O . ARG B 1 404 ? -14.82 -16.594 -5.508 1 94.19 404 ARG B O 1
ATOM 7460 N N . ARG B 1 405 ? -12.898 -16.453 -4.559 1 89.38 405 ARG B N 1
ATOM 7461 C CA . ARG B 1 405 ? -13.391 -15.562 -3.512 1 89.38 405 ARG B CA 1
ATOM 7462 C C . ARG B 1 405 ? -13.906 -14.258 -4.105 1 89.38 405 ARG B C 1
ATOM 7464 O O . ARG B 1 405 ? -14.891 -13.695 -3.613 1 89.38 405 ARG B O 1
ATOM 7471 N N . ILE B 1 406 ? -13.289 -13.805 -5.078 1 90.19 406 ILE B N 1
ATOM 7472 C CA . ILE B 1 406 ? -13.641 -12.547 -5.723 1 90.19 406 ILE B CA 1
ATOM 7473 C C . ILE B 1 406 ? -14.891 -12.734 -6.574 1 90.19 406 ILE B C 1
ATOM 7475 O O . ILE B 1 406 ? -15.586 -11.766 -6.891 1 90.19 406 ILE B O 1
ATOM 7479 N N . GLY B 1 407 ? -15.117 -13.953 -6.957 1 93.06 407 GLY B N 1
ATOM 7480 C CA . GLY B 1 407 ? -16.234 -14.242 -7.848 1 93.06 407 GLY B CA 1
ATOM 7481 C C . GLY B 1 407 ? -15.852 -14.195 -9.312 1 93.06 407 GLY B C 1
ATOM 7482 O O . GLY B 1 407 ? -16.688 -13.859 -10.164 1 93.06 407 GLY B O 1
ATOM 7483 N N . LEU B 1 408 ? -14.594 -14.5 -9.562 1 96.44 408 LEU B N 1
ATOM 7484 C CA . LEU B 1 408 ? -14.117 -14.453 -10.945 1 96.44 408 LEU B CA 1
ATOM 7485 C C . LEU B 1 408 ? -13.938 -15.852 -11.508 1 96.44 408 LEU B C 1
ATOM 7487 O O . LEU B 1 408 ? -13.773 -16.016 -12.719 1 96.44 408 LEU B O 1
ATOM 7491 N N . ALA B 1 409 ? -13.945 -16.859 -10.602 1 98 409 ALA B N 1
ATOM 7492 C CA . ALA B 1 409 ? -13.633 -18.203 -11.102 1 98 409 ALA B CA 1
ATOM 7493 C C . ALA B 1 409 ? -14.312 -19.266 -10.266 1 98 409 ALA B C 1
ATOM 7495 O O . ALA B 1 409 ? -14.633 -19.047 -9.094 1 98 409 ALA B O 1
ATOM 7496 N N . VAL B 1 410 ? -14.586 -20.312 -10.93 1 98.25 410 VAL B N 1
ATOM 7497 C CA . VAL B 1 410 ? -14.875 -21.578 -10.242 1 98.25 410 VAL B CA 1
ATOM 7498 C C . VAL B 1 410 ? -13.602 -22.406 -10.125 1 98.25 410 VAL B C 1
ATOM 7500 O O . VAL B 1 410 ? -12.812 -22.484 -11.07 1 98.25 410 VAL B O 1
ATOM 7503 N N . LEU B 1 411 ? -13.375 -22.906 -8.945 1 97.25 411 LEU B N 1
ATOM 7504 C CA . LEU B 1 411 ? -12.172 -23.688 -8.688 1 97.25 411 LEU B CA 1
ATOM 7505 C C . LEU B 1 411 ? -12.484 -25.188 -8.719 1 97.25 411 LEU B C 1
ATOM 7507 O O . LEU B 1 411 ? -13.422 -25.641 -8.062 1 97.25 411 LEU B O 1
ATOM 7511 N N . ILE B 1 412 ? -11.75 -25.922 -9.562 1 96.56 412 ILE B N 1
ATOM 7512 C CA . ILE B 1 412 ? -11.766 -27.375 -9.555 1 96.56 412 ILE B CA 1
ATOM 7513 C C . ILE B 1 412 ? -10.422 -27.906 -9.062 1 96.56 412 ILE B C 1
ATOM 7515 O O . ILE B 1 412 ? -9.383 -27.672 -9.695 1 96.56 412 ILE B O 1
ATOM 7519 N N . GLU B 1 413 ? -10.484 -28.625 -7.957 1 90.69 413 GLU B N 1
ATOM 7520 C CA . GLU B 1 413 ? -9.258 -29.281 -7.516 1 90.69 413 GLU B CA 1
ATOM 7521 C C . GLU B 1 413 ? -8.812 -30.344 -8.5 1 90.69 413 GLU B C 1
ATOM 7523 O O . GLU B 1 413 ? -9.648 -31.078 -9.055 1 90.69 413 GLU B O 1
ATOM 7528 N N . ARG B 1 414 ? -7.582 -30.422 -8.648 1 86.94 414 ARG B N 1
ATOM 7529 C CA . ARG B 1 414 ? -7.02 -31.328 -9.641 1 86.94 414 ARG B CA 1
ATOM 7530 C C . ARG B 1 414 ? -7.523 -32.75 -9.438 1 86.94 414 ARG B C 1
ATOM 7532 O O . ARG B 1 414 ? -7.867 -33.438 -10.398 1 86.94 414 ARG B O 1
ATOM 7539 N N . ASN B 1 415 ? -7.574 -33.156 -8.164 1 85.88 415 ASN B N 1
ATOM 7540 C CA . ASN B 1 415 ? -7.973 -34.531 -7.84 1 85.88 415 ASN B CA 1
ATOM 7541 C C . ASN B 1 415 ? -9.469 -34.75 -8.062 1 85.88 415 ASN B C 1
ATOM 7543 O O . ASN B 1 415 ? -9.93 -35.875 -8.125 1 85.88 415 ASN B O 1
ATOM 7547 N N . ASN B 1 416 ? -10.172 -33.719 -8.266 1 91.44 416 ASN B N 1
ATOM 7548 C CA . ASN B 1 416 ? -11.609 -33.781 -8.469 1 91.44 416 ASN B CA 1
ATOM 7549 C C . ASN B 1 416 ? -11.984 -33.5 -9.922 1 91.44 416 ASN B C 1
ATOM 7551 O O . ASN B 1 416 ? -13.172 -33.469 -10.266 1 91.44 416 ASN B O 1
ATOM 7555 N N . LEU B 1 417 ? -11.031 -33.281 -10.742 1 93.75 417 LEU B N 1
ATOM 7556 C CA . LEU B 1 417 ? -11.32 -33 -12.141 1 93.75 417 LEU B CA 1
ATOM 7557 C C . LEU B 1 417 ? -11.844 -34.219 -12.867 1 93.75 417 LEU B C 1
ATOM 7559 O O . LEU B 1 417 ? -11.156 -35.25 -12.914 1 93.75 417 LEU B O 1
ATOM 7563 N N . ASN B 1 418 ? -13 -34.219 -13.281 1 96.06 418 ASN B N 1
ATOM 7564 C CA . ASN B 1 418 ? -13.648 -35.219 -14.094 1 96.06 418 ASN B CA 1
ATOM 7565 C C . ASN B 1 418 ? -14.758 -34.625 -14.961 1 96.06 418 ASN B C 1
ATOM 7567 O O . ASN B 1 418 ? -14.977 -33.438 -14.953 1 96.06 418 ASN B O 1
ATOM 7571 N N . LYS B 1 419 ? -15.367 -35.531 -15.695 1 98.06 419 LYS B N 1
ATOM 7572 C CA . LYS B 1 419 ? -16.406 -35.094 -16.641 1 98.06 419 LYS B CA 1
ATOM 7573 C C . LYS B 1 419 ? -17.5 -34.312 -15.914 1 98.06 419 LYS B C 1
ATOM 7575 O O . LYS B 1 419 ? -17.844 -33.188 -16.312 1 98.06 419 LYS B O 1
ATOM 7580 N N . ASP B 1 420 ? -17.984 -34.75 -14.805 1 98.31 420 ASP B N 1
ATOM 7581 C CA . ASP B 1 420 ? -19.141 -34.188 -14.109 1 98.31 420 ASP B CA 1
ATOM 7582 C C . ASP B 1 420 ? -18.781 -32.844 -13.461 1 98.31 420 ASP B C 1
ATOM 7584 O O . ASP B 1 420 ? -19.547 -31.891 -13.531 1 98.31 420 ASP B O 1
ATOM 7588 N N . THR B 1 421 ? -17.625 -32.812 -12.805 1 98.31 421 THR B N 1
ATOM 7589 C CA . THR B 1 421 ? -17.234 -31.578 -12.133 1 98.31 421 THR B CA 1
ATOM 7590 C C . THR B 1 421 ? -16.969 -30.469 -13.156 1 98.31 421 THR B C 1
ATOM 7592 O O . THR B 1 421 ? -17.25 -29.297 -12.898 1 98.31 421 THR B O 1
ATOM 7595 N N . LEU B 1 422 ? -16.391 -30.844 -14.273 1 98.56 422 LEU B N 1
ATOM 7596 C CA . LEU B 1 422 ? -16.125 -29.844 -15.312 1 98.56 422 LEU B CA 1
ATOM 7597 C C . LEU B 1 422 ? -17.438 -29.344 -15.922 1 98.56 422 LEU B C 1
ATOM 7599 O O . LEU B 1 422 ? -17.594 -28.156 -16.188 1 98.56 422 LEU B O 1
ATOM 7603 N N . ILE B 1 423 ? -18.406 -30.25 -16.172 1 98.62 423 ILE B N 1
ATOM 7604 C CA . ILE B 1 423 ? -19.703 -29.859 -16.688 1 98.62 423 ILE B CA 1
ATOM 7605 C C . ILE B 1 423 ? -20.375 -28.891 -15.719 1 98.62 423 ILE B C 1
ATOM 7607 O O . ILE B 1 423 ? -20.906 -27.859 -16.125 1 98.62 423 ILE B O 1
ATOM 7611 N N . THR B 1 424 ? -20.328 -29.234 -14.438 1 98.44 424 THR B N 1
ATOM 7612 C CA . THR B 1 424 ? -20.938 -28.391 -13.406 1 98.44 424 THR B CA 1
ATOM 7613 C C . THR B 1 424 ? -20.297 -27 -13.398 1 98.44 424 THR B C 1
ATOM 7615 O O . THR B 1 424 ? -21 -26 -13.32 1 98.44 424 THR B O 1
ATOM 7618 N N . ALA B 1 425 ? -19 -26.938 -13.453 1 98.5 425 ALA B N 1
ATOM 7619 C CA . ALA B 1 425 ? -18.281 -25.656 -13.461 1 98.5 425 ALA B CA 1
ATOM 7620 C C . ALA B 1 425 ? -18.641 -24.828 -14.695 1 98.5 425 ALA B C 1
ATOM 7622 O O . ALA B 1 425 ? -18.875 -23.625 -14.594 1 98.5 425 ALA B O 1
ATOM 7623 N N . LEU B 1 426 ? -18.656 -25.5 -15.883 1 98.5 426 LEU B N 1
ATOM 7624 C CA . LEU B 1 426 ? -19 -24.812 -17.125 1 98.5 426 LEU B CA 1
ATOM 7625 C C . LEU B 1 426 ? -20.422 -24.25 -17.047 1 98.5 426 LEU B C 1
ATOM 7627 O O . LEU B 1 426 ? -20.656 -23.109 -17.453 1 98.5 426 LEU B O 1
ATOM 7631 N N . CYS B 1 427 ? -21.328 -24.984 -16.516 1 98.12 427 CYS B N 1
ATOM 7632 C CA . CYS B 1 427 ? -22.703 -24.547 -16.375 1 98.12 427 CYS B CA 1
ATOM 7633 C C . CYS B 1 427 ? -22.812 -23.344 -15.438 1 98.12 427 CYS B C 1
ATOM 7635 O O . CYS B 1 427 ? -23.562 -22.406 -15.703 1 98.12 427 CYS B O 1
ATOM 7637 N N . GLU B 1 428 ? -22.016 -23.406 -14.406 1 97.75 428 GLU B N 1
ATOM 7638 C CA . GLU B 1 428 ? -22.062 -22.328 -13.43 1 97.75 428 GLU B CA 1
ATOM 7639 C C . GLU B 1 428 ? -21.516 -21.031 -14.008 1 97.75 428 GLU B C 1
ATOM 7641 O O . GLU B 1 428 ? -22.156 -19.984 -13.906 1 97.75 428 GLU B O 1
ATOM 7646 N N . VAL B 1 429 ? -20.391 -21.078 -14.617 1 97.94 429 VAL B N 1
ATOM 7647 C CA . VAL B 1 429 ? -19.703 -19.875 -15.062 1 97.94 429 VAL B CA 1
ATOM 7648 C C . VAL B 1 429 ? -20.422 -19.297 -16.281 1 97.94 429 VAL B C 1
ATOM 7650 O O . VAL B 1 429 ? -20.484 -18.078 -16.453 1 97.94 429 VAL B O 1
ATOM 7653 N N . LEU B 1 430 ? -20.953 -20.203 -17.125 1 96.69 430 LEU B N 1
ATOM 7654 C CA . LEU B 1 430 ? -21.609 -19.766 -18.359 1 96.69 430 LEU B CA 1
ATOM 7655 C C . LEU B 1 430 ? -23.109 -19.625 -18.156 1 96.69 430 LEU B C 1
ATOM 7657 O O . LEU B 1 430 ? -23.875 -19.578 -19.125 1 96.69 430 LEU B O 1
ATOM 7661 N N . SER B 1 431 ? -23.469 -19.5 -17 1 93.06 431 SER B N 1
ATOM 7662 C CA . SER B 1 431 ? -24.891 -19.391 -16.688 1 93.06 431 SER B CA 1
ATOM 7663 C C . SER B 1 431 ? -25.516 -18.156 -17.344 1 93.06 431 SER B C 1
ATOM 7665 O O . SER B 1 431 ? -24.828 -17.172 -17.594 1 93.06 431 SER B O 1
ATOM 7667 N N . PRO B 1 432 ? -26.75 -18.156 -17.531 1 89.31 432 PRO B N 1
ATOM 7668 C CA . PRO B 1 432 ? -27.453 -17.047 -18.172 1 89.31 432 PRO B CA 1
ATOM 7669 C C . PRO B 1 432 ? -27.422 -15.773 -17.328 1 89.31 432 PRO B C 1
ATOM 7671 O O . PRO B 1 432 ? -27.516 -14.672 -17.875 1 89.31 432 PRO B O 1
ATOM 7674 N N . ASP B 1 433 ? -27.328 -15.914 -16.031 1 91.5 433 ASP B N 1
ATOM 7675 C CA . ASP B 1 433 ? -27.297 -14.727 -15.18 1 91.5 433 ASP B CA 1
ATOM 7676 C C . ASP B 1 433 ? -25.953 -13.992 -15.305 1 91.5 433 ASP B C 1
ATOM 7678 O O . ASP B 1 433 ? -25.828 -12.859 -14.836 1 91.5 433 ASP B O 1
ATOM 7682 N N . ALA B 1 434 ? -25.016 -14.484 -15.914 1 93.25 434 ALA B N 1
ATOM 7683 C CA . ALA B 1 434 ? -23.734 -13.898 -16.297 1 93.25 434 ALA B CA 1
ATOM 7684 C C . ALA B 1 434 ? -23.062 -13.219 -15.102 1 93.25 434 ALA B C 1
ATOM 7686 O O . ALA B 1 434 ? -22.469 -12.148 -15.242 1 93.25 434 ALA B O 1
ATOM 7687 N N . LYS B 1 435 ? -23.219 -13.914 -13.93 1 94.94 435 LYS B N 1
ATOM 7688 C CA . LYS B 1 435 ? -22.672 -13.328 -12.711 1 94.94 435 LYS B CA 1
ATOM 7689 C C . LYS B 1 435 ? -21.156 -13.195 -12.797 1 94.94 435 LYS B C 1
ATOM 7691 O O . LYS B 1 435 ? -20.594 -12.156 -12.422 1 94.94 435 LYS B O 1
ATOM 7696 N N . TYR B 1 436 ? -20.516 -14.219 -13.266 1 97.12 436 TYR B N 1
ATOM 7697 C CA . TYR B 1 436 ? -19.062 -14.203 -13.367 1 97.12 436 TYR B CA 1
ATOM 7698 C C . TYR B 1 436 ? -18.594 -13.242 -14.445 1 97.12 436 TYR B C 1
ATOM 7700 O O . TYR B 1 436 ? -17.609 -12.516 -14.266 1 97.12 436 TYR B O 1
ATOM 7708 N N . ALA B 1 437 ? -19.297 -13.219 -15.508 1 97 437 ALA B N 1
ATOM 7709 C CA . ALA B 1 437 ? -18.953 -12.312 -16.609 1 97 437 ALA B CA 1
ATOM 7710 C C . ALA B 1 437 ? -19.094 -10.859 -16.172 1 97 437 ALA B C 1
ATOM 7712 O O . ALA B 1 437 ? -18.25 -10.016 -16.516 1 97 437 ALA B O 1
ATOM 7713 N N . HIS B 1 438 ? -20.156 -10.562 -15.492 1 94.62 438 HIS B N 1
ATOM 7714 C CA . HIS B 1 438 ? -20.375 -9.211 -15.008 1 94.62 438 HIS B CA 1
ATOM 7715 C C . HIS B 1 438 ? -19.281 -8.773 -14.039 1 94.62 438 HIS B C 1
ATOM 7717 O O . HIS B 1 438 ? -18.766 -7.66 -14.141 1 94.62 438 HIS B O 1
ATOM 7723 N N . LYS B 1 439 ? -18.938 -9.656 -13.141 1 93.94 439 LYS B N 1
ATOM 7724 C CA . LYS B 1 439 ? -17.859 -9.359 -12.195 1 93.94 439 LYS B CA 1
ATOM 7725 C C . LYS B 1 439 ? -16.531 -9.141 -12.914 1 93.94 439 LYS B C 1
ATOM 7727 O O . LYS B 1 439 ? -15.797 -8.203 -12.609 1 93.94 439 LYS B O 1
ATOM 7732 N N . ALA B 1 440 ? -16.281 -9.969 -13.836 1 96.06 440 ALA B N 1
ATOM 7733 C CA . ALA B 1 440 ? -15.047 -9.852 -14.602 1 96.06 440 ALA B CA 1
ATOM 7734 C C . ALA B 1 440 ? -14.984 -8.516 -15.344 1 96.06 440 ALA B C 1
ATOM 7736 O O . ALA B 1 440 ? -13.938 -7.863 -15.375 1 96.06 440 ALA B O 1
ATOM 7737 N N . SER B 1 441 ? -16.062 -8.133 -15.883 1 94.56 441 SER B N 1
ATOM 7738 C CA . SER B 1 441 ? -16.141 -6.867 -16.594 1 94.56 441 SER B CA 1
ATOM 7739 C C . SER B 1 441 ? -15.898 -5.688 -15.664 1 94.56 441 SER B C 1
ATOM 7741 O O . SER B 1 441 ? -15.211 -4.727 -16.031 1 94.56 441 SER B O 1
ATOM 7743 N N . THR B 1 442 ? -16.453 -5.77 -14.539 1 90.25 442 THR B N 1
ATOM 7744 C CA . THR B 1 442 ? -16.297 -4.711 -13.547 1 90.25 442 THR B CA 1
ATOM 7745 C C . THR B 1 442 ? -14.836 -4.574 -13.133 1 90.25 442 THR B C 1
ATOM 7747 O O . THR B 1 442 ? -14.289 -3.469 -13.102 1 90.25 442 THR B O 1
ATOM 7750 N N . VAL B 1 443 ? -14.227 -5.672 -12.883 1 91.5 443 VAL B N 1
ATOM 7751 C CA . VAL B 1 443 ? -12.836 -5.656 -12.453 1 91.5 443 VAL B CA 1
ATOM 7752 C C . VAL B 1 443 ? -11.953 -5.152 -13.594 1 91.5 443 VAL B C 1
ATOM 7754 O O . VAL B 1 443 ? -11.031 -4.367 -13.375 1 91.5 443 VAL B O 1
ATOM 7757 N N . ALA B 1 444 ? -12.297 -5.566 -14.75 1 94.19 444 ALA B N 1
ATOM 7758 C CA . ALA B 1 444 ? -11.523 -5.141 -15.914 1 94.19 444 ALA B CA 1
ATOM 7759 C C . ALA B 1 444 ? -11.602 -3.627 -16.094 1 94.19 444 ALA B C 1
ATOM 7761 O O . ALA B 1 444 ? -10.609 -2.986 -16.453 1 94.19 444 ALA B O 1
ATOM 7762 N N . ARG B 1 445 ? -12.719 -3.057 -15.883 1 90.44 445 ARG B N 1
ATOM 7763 C CA . ARG B 1 445 ? -12.891 -1.61 -15.984 1 90.44 445 ARG B CA 1
ATOM 7764 C C . ARG B 1 445 ? -12.008 -0.884 -14.977 1 90.44 445 ARG B C 1
ATOM 7766 O O . ARG B 1 445 ? -11.445 0.17 -15.281 1 90.44 445 ARG B O 1
ATOM 7773 N N . TYR B 1 446 ? -11.891 -1.476 -13.883 1 87.56 446 TYR B N 1
ATOM 7774 C CA . TYR B 1 446 ? -11.062 -0.874 -12.844 1 87.56 446 TYR B CA 1
ATOM 7775 C C . TYR B 1 446 ? -9.586 -0.962 -13.211 1 87.56 446 TYR B C 1
ATOM 7777 O O . TYR B 1 446 ? -8.797 -0.088 -12.844 1 87.56 446 TYR B O 1
ATOM 7785 N N . LEU B 1 447 ? -9.234 -1.953 -13.945 1 91.81 447 LEU B N 1
ATOM 7786 C CA . LEU B 1 447 ? -7.824 -2.207 -14.227 1 91.81 447 LEU B CA 1
ATOM 7787 C C . LEU B 1 447 ? -7.414 -1.568 -15.547 1 91.81 447 LEU B C 1
ATOM 7789 O O . LEU B 1 447 ? -6.312 -1.814 -16.047 1 91.81 447 LEU B O 1
ATOM 7793 N N . ARG B 1 448 ? -8.219 -0.768 -16.031 1 88.56 448 ARG B N 1
ATOM 7794 C CA . ARG B 1 448 ? -7.898 -0.097 -17.297 1 88.56 448 ARG B CA 1
ATOM 7795 C C . ARG B 1 448 ? -6.582 0.668 -17.188 1 88.56 448 ARG B C 1
ATOM 7797 O O . ARG B 1 448 ? -6.355 1.389 -16.219 1 88.56 448 ARG B O 1
ATOM 7804 N N . GLY B 1 449 ? -5.68 0.488 -18.156 1 88.31 449 GLY B N 1
ATOM 7805 C CA . GLY B 1 449 ? -4.41 1.199 -18.203 1 88.31 449 GLY B CA 1
ATOM 7806 C C . GLY B 1 449 ? -3.338 0.572 -17.328 1 88.31 449 GLY B C 1
ATOM 7807 O O . GLY B 1 449 ? -2.211 1.065 -17.266 1 88.31 449 GLY B O 1
ATOM 7808 N N . LEU B 1 450 ? -3.676 -0.508 -16.781 1 89.44 450 LEU B N 1
ATOM 7809 C CA . LEU B 1 450 ? -2.793 -1.171 -15.82 1 89.44 450 LEU B CA 1
ATOM 7810 C C . LEU B 1 450 ? -1.431 -1.454 -16.438 1 89.44 450 LEU B C 1
ATOM 7812 O O . LEU B 1 450 ? -0.395 -1.125 -15.859 1 89.44 450 LEU B O 1
ATOM 7816 N N . PRO B 1 451 ? -1.339 -2.021 -17.688 1 93.94 451 PRO B N 1
ATOM 7817 C CA . PRO B 1 451 ? -0.023 -2.373 -18.234 1 93.94 451 PRO B CA 1
ATOM 7818 C C . PRO B 1 451 ? 0.899 -1.164 -18.375 1 93.94 451 PRO B C 1
ATOM 7820 O O . PRO B 1 451 ? 2.059 -1.215 -17.953 1 93.94 451 PRO B O 1
ATOM 7823 N N . SER B 1 452 ? 0.379 -0.084 -18.875 1 93.5 452 SER B N 1
ATOM 7824 C CA . SER B 1 452 ? 1.18 1.123 -19.047 1 93.5 452 SER B CA 1
ATOM 7825 C C . SER B 1 452 ? 1.617 1.7 -17.703 1 93.5 452 SER B C 1
ATOM 7827 O O . SER B 1 452 ? 2.77 2.107 -17.547 1 93.5 452 SER B O 1
ATOM 7829 N N . ALA B 1 453 ? 0.741 1.729 -16.781 1 91.31 453 ALA B N 1
ATOM 7830 C CA . ALA B 1 453 ? 1.062 2.248 -15.461 1 91.31 453 ALA B CA 1
ATOM 7831 C C . ALA B 1 453 ? 2.125 1.392 -14.781 1 91.31 453 ALA B C 1
ATOM 7833 O O . ALA B 1 453 ? 3.029 1.917 -14.125 1 91.31 453 ALA B O 1
ATOM 7834 N N . ALA B 1 454 ? 1.992 0.115 -14.922 1 95.5 454 ALA B N 1
ATOM 7835 C CA . ALA B 1 454 ? 2.951 -0.811 -14.32 1 95.5 454 ALA B CA 1
ATOM 7836 C C . ALA B 1 454 ? 4.34 -0.631 -14.93 1 95.5 454 ALA B C 1
ATOM 7838 O O . ALA B 1 454 ? 5.34 -0.613 -14.211 1 95.5 454 ALA B O 1
ATOM 7839 N N . ARG B 1 455 ? 4.449 -0.491 -16.234 1 97.06 455 ARG B N 1
ATOM 7840 C CA . ARG B 1 455 ? 5.73 -0.27 -16.891 1 97.06 455 ARG B CA 1
ATOM 7841 C C . ARG B 1 455 ? 6.367 1.039 -16.438 1 97.06 455 ARG B C 1
ATOM 7843 O O . ARG B 1 455 ? 7.57 1.091 -16.172 1 97.06 455 ARG B O 1
ATOM 7850 N N . ALA B 1 456 ? 5.555 2.018 -16.344 1 93.56 456 ALA B N 1
ATOM 7851 C CA . ALA B 1 456 ? 6.055 3.309 -15.883 1 93.56 456 ALA B CA 1
ATOM 7852 C C . ALA B 1 456 ? 6.598 3.205 -14.453 1 93.56 456 ALA B C 1
ATOM 7854 O O . ALA B 1 456 ? 7.598 3.84 -14.117 1 93.56 456 ALA B O 1
ATOM 7855 N N . GLU B 1 457 ? 5.902 2.455 -13.656 1 94.25 457 GLU B N 1
ATOM 7856 C CA . GLU B 1 457 ? 6.332 2.254 -12.281 1 94.25 457 GLU B CA 1
ATOM 7857 C C . GLU B 1 457 ? 7.699 1.581 -12.219 1 94.25 457 GLU B C 1
ATOM 7859 O O . GLU B 1 457 ? 8.555 1.974 -11.422 1 94.25 457 GLU B O 1
ATOM 7864 N N . VAL B 1 458 ? 7.91 0.589 -13.023 1 97.31 458 VAL B N 1
ATOM 7865 C CA . VAL B 1 458 ? 9.195 -0.104 -13.078 1 97.31 458 VAL B CA 1
ATOM 7866 C C . VAL B 1 458 ? 10.305 0.887 -13.422 1 97.31 458 VAL B C 1
ATOM 7868 O O . VAL B 1 458 ? 11.297 0.991 -12.695 1 97.31 458 VAL B O 1
ATOM 7871 N N . THR B 1 459 ? 10.125 1.641 -14.477 1 96.12 459 THR B N 1
ATOM 7872 C CA . THR B 1 459 ? 11.133 2.584 -14.945 1 96.12 459 THR B CA 1
ATOM 7873 C C . THR B 1 459 ? 11.422 3.645 -13.891 1 96.12 459 THR B C 1
ATOM 7875 O O . THR B 1 459 ? 12.578 3.93 -13.586 1 96.12 459 THR B O 1
ATOM 7878 N N . ARG B 1 460 ? 10.406 4.148 -13.312 1 93.19 460 ARG B N 1
ATOM 7879 C CA . ARG B 1 460 ? 10.547 5.219 -12.328 1 93.19 460 ARG B CA 1
ATOM 7880 C C . ARG B 1 460 ? 11.344 4.746 -11.117 1 93.19 460 ARG B C 1
ATOM 7882 O O . ARG B 1 460 ? 12.25 5.445 -10.648 1 93.19 460 ARG B O 1
ATOM 7889 N N . TRP B 1 461 ? 11.062 3.625 -10.633 1 95.56 461 TRP B N 1
ATOM 7890 C CA . TRP B 1 461 ? 11.719 3.139 -9.422 1 95.56 461 TRP B CA 1
ATOM 7891 C C . TRP B 1 461 ? 13.156 2.73 -9.711 1 95.56 461 TRP B C 1
ATOM 7893 O O . TRP B 1 461 ? 14.047 2.959 -8.891 1 95.56 461 TRP B O 1
ATOM 7903 N N . VAL B 1 462 ? 13.359 2.121 -10.867 1 97.25 462 VAL B N 1
ATOM 7904 C CA . VAL B 1 462 ? 14.727 1.751 -11.211 1 97.25 462 VAL B CA 1
ATOM 7905 C C . VAL B 1 462 ? 15.586 3.006 -11.32 1 97.25 462 VAL B C 1
ATOM 7907 O O . VAL B 1 462 ? 16.688 3.057 -10.781 1 97.25 462 VAL B O 1
ATOM 7910 N N . GLU B 1 463 ? 15.086 4.016 -11.93 1 95.5 463 GLU B N 1
ATOM 7911 C CA . GLU B 1 463 ? 15.812 5.27 -12.078 1 95.5 463 GLU B CA 1
ATOM 7912 C C . GLU B 1 463 ? 16.047 5.941 -10.727 1 95.5 463 GLU B C 1
ATOM 7914 O O . GLU B 1 463 ? 17.141 6.441 -10.453 1 95.5 463 GLU B O 1
ATOM 7919 N N . LEU B 1 464 ? 15.062 5.922 -9.938 1 93.69 464 LEU B N 1
ATOM 7920 C CA . LEU B 1 464 ? 15.164 6.555 -8.633 1 93.69 464 LEU B CA 1
ATOM 7921 C C . LEU B 1 464 ? 16.188 5.832 -7.758 1 93.69 464 LEU B C 1
ATOM 7923 O O . LEU B 1 464 ? 17.016 6.469 -7.102 1 93.69 464 LEU B O 1
ATOM 7927 N N . VAL B 1 465 ? 16.156 4.539 -7.75 1 96.44 465 VAL B N 1
ATOM 7928 C CA . VAL B 1 465 ? 17.094 3.766 -6.93 1 96.44 465 VAL B CA 1
ATOM 7929 C C . VAL B 1 465 ? 18.5 3.908 -7.477 1 96.44 465 VAL B C 1
ATOM 7931 O O . VAL B 1 465 ? 19.469 3.959 -6.711 1 96.44 465 VAL B O 1
ATOM 7934 N N . ALA B 1 466 ? 18.609 3.975 -8.773 1 96.56 466 ALA B N 1
ATOM 7935 C CA . ALA B 1 466 ? 19.922 4.184 -9.367 1 96.56 466 ALA B CA 1
ATOM 7936 C C . ALA B 1 466 ? 20.516 5.52 -8.93 1 96.56 466 ALA B C 1
ATOM 7938 O O . ALA B 1 466 ? 21.719 5.625 -8.711 1 96.56 466 ALA B O 1
ATOM 7939 N N . GLU B 1 467 ? 19.688 6.449 -8.781 1 92.88 467 GLU B N 1
ATOM 7940 C CA . GLU B 1 467 ? 20.156 7.789 -8.438 1 92.88 467 GLU B CA 1
ATOM 7941 C C . GLU B 1 467 ? 20.359 7.934 -6.934 1 92.88 467 GLU B C 1
ATOM 7943 O O . GLU B 1 467 ? 21.375 8.453 -6.488 1 92.88 467 GLU B O 1
ATOM 7948 N N . GLU B 1 468 ? 19.391 7.418 -6.137 1 92 468 GLU B N 1
ATOM 7949 C CA . GLU B 1 468 ? 19.375 7.75 -4.715 1 92 468 GLU B CA 1
ATOM 7950 C C . GLU B 1 468 ? 19.781 6.551 -3.863 1 92 468 GLU B C 1
ATOM 7952 O O . GLU B 1 468 ? 20.109 6.707 -2.684 1 92 468 GLU B O 1
ATOM 7957 N N . GLY B 1 469 ? 19.812 5.387 -4.449 1 94.31 469 GLY B N 1
ATOM 7958 C CA . GLY B 1 469 ? 19.984 4.199 -3.629 1 94.31 469 GLY B CA 1
ATOM 7959 C C . GLY B 1 469 ? 18.828 3.932 -2.701 1 94.31 469 GLY B C 1
ATOM 7960 O O . GLY B 1 469 ? 17.672 4.191 -3.055 1 94.31 469 GLY B O 1
ATOM 7961 N N . GLN B 1 470 ? 19.094 3.297 -1.668 1 93.75 470 GLN B N 1
ATOM 7962 C CA . GLN B 1 470 ? 18.078 3.064 -0.656 1 93.75 470 GLN B CA 1
ATOM 7963 C C . GLN B 1 470 ? 17.688 4.367 0.045 1 93.75 470 GLN B C 1
ATOM 7965 O O . GLN B 1 470 ? 18.547 5.086 0.548 1 93.75 470 GLN B O 1
ATOM 7970 N N . MET B 1 471 ? 16.484 4.633 0.052 1 91.62 471 MET B N 1
ATOM 7971 C CA . MET B 1 471 ? 15.969 5.824 0.725 1 91.62 471 MET B CA 1
ATOM 7972 C C . MET B 1 471 ? 15.445 5.484 2.113 1 91.62 471 MET B C 1
ATOM 7974 O O . MET B 1 471 ? 14.359 4.906 2.246 1 91.62 471 MET B O 1
ATOM 7978 N N . GLU B 1 472 ? 16.125 5.875 3.043 1 87.94 472 GLU B N 1
ATOM 7979 C CA . GLU B 1 472 ? 15.859 5.492 4.43 1 87.94 472 GLU B CA 1
ATOM 7980 C C . GLU B 1 472 ? 14.461 5.914 4.863 1 87.94 472 GLU B C 1
ATOM 7982 O O . GLU B 1 472 ? 13.812 5.215 5.645 1 87.94 472 GLU B O 1
ATOM 7987 N N . HIS B 1 473 ? 14.031 6.984 4.34 1 88.06 473 HIS B N 1
ATOM 7988 C CA . HIS B 1 473 ? 12.758 7.535 4.785 1 88.06 473 HIS B CA 1
ATOM 7989 C C . HIS B 1 473 ? 11.586 6.711 4.258 1 88.06 473 HIS B C 1
ATOM 7991 O O . HIS B 1 473 ? 10.453 6.879 4.707 1 88.06 473 HIS B O 1
ATOM 7997 N N . LEU B 1 474 ? 11.82 5.797 3.367 1 91.38 474 LEU B N 1
ATOM 7998 C CA . LEU B 1 474 ? 10.781 4.91 2.863 1 91.38 474 LEU B CA 1
ATOM 7999 C C . LEU B 1 474 ? 10.781 3.584 3.617 1 91.38 474 LEU B C 1
ATOM 8001 O O . LEU B 1 474 ? 9.836 2.801 3.504 1 91.38 474 LEU B O 1
ATOM 8005 N N . MET B 1 475 ? 11.852 3.354 4.395 1 92 475 MET B N 1
ATOM 8006 C CA . MET B 1 475 ? 12 2.094 5.117 1 92 475 MET B CA 1
ATOM 8007 C C . MET B 1 475 ? 11.305 2.158 6.473 1 92 475 MET B C 1
ATOM 8009 O O . MET B 1 475 ? 11.398 3.162 7.176 1 92 475 MET B O 1
ATOM 8013 N N . MET B 1 476 ? 10.555 1.117 6.766 1 92 476 MET B N 1
ATOM 8014 C CA . MET B 1 476 ? 9.969 1.049 8.102 1 92 476 MET B CA 1
ATOM 8015 C C . MET B 1 476 ? 11.047 0.805 9.156 1 92 476 MET B C 1
ATOM 8017 O O . MET B 1 476 ? 11.906 -0.06 8.977 1 92 476 MET B O 1
ATOM 8021 N N . LYS B 1 477 ? 10.953 1.508 10.234 1 91.88 477 LYS B N 1
ATOM 8022 C CA . LYS B 1 477 ? 11.945 1.354 11.297 1 91.88 477 LYS B CA 1
ATOM 8023 C C . LYS B 1 477 ? 11.766 0.021 12.016 1 91.88 477 LYS B C 1
ATOM 8025 O O . LYS B 1 477 ? 12.648 -0.404 12.766 1 91.88 477 LYS B O 1
ATOM 8030 N N . ALA B 1 478 ? 10.664 -0.583 11.742 1 91 478 ALA B N 1
ATOM 8031 C CA . ALA B 1 478 ? 10.414 -1.913 12.289 1 91 478 ALA B CA 1
ATOM 8032 C C . ALA B 1 478 ? 11.547 -2.873 11.945 1 91 478 ALA B C 1
ATOM 8034 O O . ALA B 1 478 ? 11.836 -3.805 12.695 1 91 478 ALA B O 1
ATOM 8035 N N . ARG B 1 479 ? 12.188 -2.678 10.859 1 89.81 479 ARG B N 1
ATOM 8036 C CA . ARG B 1 479 ? 13.227 -3.57 10.359 1 89.81 479 ARG B CA 1
ATOM 8037 C C . ARG B 1 479 ? 14.406 -3.635 11.336 1 89.81 479 ARG B C 1
ATOM 8039 O O . ARG B 1 479 ? 15.172 -4.602 11.32 1 89.81 479 ARG B O 1
ATOM 8046 N N . ASP B 1 480 ? 14.516 -2.623 12.172 1 89.81 480 ASP B N 1
ATOM 8047 C CA . ASP B 1 480 ? 15.672 -2.523 13.062 1 89.81 480 ASP B CA 1
ATOM 8048 C C . ASP B 1 480 ? 15.281 -2.822 14.508 1 89.81 480 ASP B C 1
ATOM 8050 O O . ASP B 1 480 ? 16.109 -2.695 15.414 1 89.81 480 ASP B O 1
ATOM 8054 N N . LEU B 1 481 ? 14.117 -3.172 14.695 1 92.25 481 LEU B N 1
ATOM 8055 C CA . LEU B 1 481 ? 13.656 -3.463 16.047 1 92.25 481 LEU B CA 1
ATOM 8056 C C . LEU B 1 481 ? 13.773 -4.953 16.359 1 92.25 481 LEU B C 1
ATOM 8058 O O . LEU B 1 481 ? 13.57 -5.789 15.469 1 92.25 481 LEU B O 1
ATOM 8062 N N . SER B 1 482 ? 14.102 -5.199 17.578 1 91.81 482 SER B N 1
ATOM 8063 C CA . SER B 1 482 ? 14.039 -6.582 18.047 1 91.81 482 SER B CA 1
ATOM 8064 C C . SER B 1 482 ? 12.594 -7.039 18.234 1 91.81 482 SER B C 1
ATOM 8066 O O . SER B 1 482 ? 11.672 -6.223 18.219 1 91.81 482 SER B O 1
ATOM 8068 N N . PHE B 1 483 ? 12.5 -8.344 18.391 1 89.31 483 PHE B N 1
ATOM 8069 C CA . PHE B 1 483 ? 11.188 -8.922 18.656 1 89.31 483 PHE B CA 1
ATOM 8070 C C . PHE B 1 483 ? 10.562 -8.289 19.891 1 89.31 483 PHE B C 1
ATOM 8072 O O . PHE B 1 483 ? 9.375 -7.949 19.891 1 89.31 483 PHE B O 1
ATOM 8079 N N . ILE B 1 484 ? 11.305 -8.039 20.859 1 93.94 484 ILE B N 1
ATOM 8080 C CA . ILE B 1 484 ? 10.867 -7.484 22.125 1 93.94 484 ILE B CA 1
ATOM 8081 C C . ILE B 1 484 ? 10.414 -6.039 21.938 1 93.94 484 ILE B C 1
ATOM 8083 O O . ILE B 1 484 ? 9.367 -5.637 22.453 1 93.94 484 ILE B O 1
ATOM 8087 N N . GLN B 1 485 ? 11.125 -5.297 21.125 1 94.56 485 GLN B N 1
ATOM 8088 C CA . GLN B 1 485 ? 10.797 -3.896 20.891 1 94.56 485 GLN B CA 1
ATOM 8089 C C . GLN B 1 485 ? 9.586 -3.764 19.969 1 94.56 485 GLN B C 1
ATOM 8091 O O . GLN B 1 485 ? 8.703 -2.934 20.219 1 94.56 485 GLN B O 1
ATOM 8096 N N . TYR B 1 486 ? 9.586 -4.637 19.016 1 92 486 TYR B N 1
ATOM 8097 C CA . TYR B 1 486 ? 8.516 -4.555 18.016 1 92 486 TYR B CA 1
ATOM 8098 C C . TYR B 1 486 ? 7.152 -4.727 18.688 1 92 486 TYR B C 1
ATOM 8100 O O . TYR B 1 486 ? 6.215 -3.98 18.391 1 92 486 TYR B O 1
ATOM 8108 N N . TYR B 1 487 ? 7.066 -5.617 19.656 1 91.19 487 TYR B N 1
ATOM 8109 C CA . TYR B 1 487 ? 5.789 -5.914 20.281 1 91.19 487 TYR B CA 1
ATOM 8110 C C . TYR B 1 487 ? 5.648 -5.168 21.609 1 91.19 487 TYR B C 1
ATOM 8112 O O . TYR B 1 487 ? 4.766 -5.477 22.406 1 91.19 487 TYR B O 1
ATOM 8120 N N . CYS B 1 488 ? 6.461 -4.25 21.891 1 94.88 488 CYS B N 1
ATOM 8121 C CA . CYS B 1 488 ? 6.441 -3.396 23.078 1 94.88 488 CYS B CA 1
ATOM 8122 C C . CYS B 1 488 ? 6.469 -4.23 24.344 1 94.88 488 CYS B C 1
ATOM 8124 O O . CYS B 1 488 ? 5.836 -3.869 25.344 1 94.88 488 CYS B O 1
ATOM 8126 N N . LEU B 1 489 ? 7.156 -5.352 24.281 1 94.81 489 LEU B N 1
ATOM 8127 C CA . LEU B 1 489 ? 7.238 -6.203 25.453 1 94.81 489 LEU B CA 1
ATOM 8128 C C . LEU B 1 489 ? 8.094 -5.555 26.547 1 94.81 489 LEU B C 1
ATOM 8130 O O . LEU B 1 489 ? 7.855 -5.758 27.734 1 94.81 489 LEU B O 1
ATOM 8134 N N . ASP B 1 490 ? 9.094 -4.824 26.078 1 96.5 490 ASP B N 1
ATOM 8135 C CA . ASP B 1 490 ? 9.906 -4.074 27.031 1 96.5 490 ASP B CA 1
ATOM 8136 C C . ASP B 1 490 ? 9.062 -3.033 27.766 1 96.5 490 ASP B C 1
ATOM 8138 O O . ASP B 1 490 ? 9.188 -2.867 28.984 1 96.5 490 ASP B O 1
ATOM 8142 N N . ILE B 1 491 ? 8.188 -2.385 27.062 1 96.81 491 ILE B N 1
ATOM 8143 C CA . ILE B 1 491 ? 7.316 -1.369 27.641 1 96.81 491 ILE B CA 1
ATOM 8144 C C . ILE B 1 491 ? 6.293 -2.031 28.562 1 96.81 491 ILE B C 1
ATOM 8146 O O . ILE B 1 491 ? 6.082 -1.577 29.688 1 96.81 491 ILE B O 1
ATOM 8150 N N . ILE B 1 492 ? 5.68 -3.066 28.156 1 96.06 492 ILE B N 1
ATOM 8151 C CA . ILE B 1 492 ? 4.699 -3.795 28.953 1 96.06 492 ILE B CA 1
ATOM 8152 C C . ILE B 1 492 ? 5.359 -4.324 30.234 1 96.06 492 ILE B C 1
ATOM 8154 O O . ILE B 1 492 ? 4.797 -4.215 31.328 1 96.06 492 ILE B O 1
ATOM 8158 N N . GLY B 1 493 ? 6.508 -4.879 30.047 1 96.44 493 GLY B N 1
ATOM 8159 C CA . GLY B 1 493 ? 7.25 -5.355 31.203 1 96.44 493 GLY B CA 1
ATOM 8160 C C . GLY B 1 493 ? 7.539 -4.262 32.219 1 96.44 493 GLY B C 1
ATOM 8161 O O . GLY B 1 493 ? 7.383 -4.465 33.406 1 96.44 493 GLY B O 1
ATOM 8162 N N . TYR B 1 494 ? 7.965 -3.168 31.719 1 97.12 494 TYR B N 1
ATOM 8163 C CA . TYR B 1 494 ? 8.25 -2.027 32.562 1 97.12 494 TYR B CA 1
ATOM 8164 C C . TYR B 1 494 ? 7.004 -1.594 33.344 1 97.12 494 TYR B C 1
ATOM 8166 O O . TYR B 1 494 ? 7.055 -1.367 34.531 1 97.12 494 TYR B O 1
ATOM 8174 N N . LEU B 1 495 ? 5.914 -1.466 32.656 1 96.5 495 LEU B N 1
ATOM 8175 C CA . LEU B 1 495 ? 4.66 -1.049 33.25 1 96.5 495 LEU B CA 1
ATOM 8176 C C . LEU B 1 495 ? 4.18 -2.086 34.25 1 96.5 495 LEU B C 1
ATOM 8178 O O . LEU B 1 495 ? 3.709 -1.731 35.344 1 96.5 495 LEU B O 1
ATOM 8182 N N . LEU B 1 496 ? 4.266 -3.344 33.938 1 96.44 496 LEU B N 1
ATOM 8183 C CA . LEU B 1 496 ? 3.863 -4.41 34.844 1 96.44 496 LEU B CA 1
ATOM 8184 C C . LEU B 1 496 ? 4.738 -4.414 36.094 1 96.44 496 LEU B C 1
ATOM 8186 O O . LEU B 1 496 ? 4.246 -4.652 37.219 1 96.44 496 LEU B O 1
ATOM 8190 N N . ALA B 1 497 ? 6.004 -4.203 35.875 1 96.88 497 ALA B N 1
ATOM 8191 C CA . ALA B 1 497 ? 6.91 -4.129 37.031 1 96.88 497 ALA B CA 1
ATOM 8192 C C . ALA B 1 497 ? 6.496 -3.016 37.969 1 96.88 497 ALA B C 1
ATOM 8194 O O . ALA B 1 497 ? 6.566 -3.18 39.188 1 96.88 497 ALA B O 1
ATOM 8195 N N . GLN B 1 498 ? 6.148 -1.91 37.438 1 96.44 498 GLN B N 1
ATOM 8196 C CA . GLN B 1 498 ? 5.688 -0.797 38.281 1 96.44 498 GLN B CA 1
ATOM 8197 C C . GLN B 1 498 ? 4.441 -1.18 39.062 1 96.44 498 GLN B C 1
ATOM 8199 O O . GLN B 1 498 ? 4.328 -0.855 40.25 1 96.44 498 GLN B O 1
ATOM 8204 N N . ILE B 1 499 ? 3.611 -1.84 38.438 1 96.12 499 ILE B N 1
ATOM 8205 C CA . ILE B 1 499 ? 2.383 -2.27 39.094 1 96.12 499 ILE B CA 1
ATOM 8206 C C . ILE B 1 499 ? 2.715 -3.252 40.219 1 96.12 499 ILE B C 1
ATOM 8208 O O . ILE B 1 499 ? 2.189 -3.139 41.312 1 96.12 499 ILE B O 1
ATOM 8212 N N . VAL B 1 500 ? 3.527 -4.156 39.906 1 96.38 500 VAL B N 1
ATOM 8213 C CA . VAL B 1 500 ? 3.902 -5.172 40.906 1 96.38 500 VAL B CA 1
ATOM 8214 C C . VAL B 1 500 ? 4.57 -4.504 42.094 1 96.38 500 VAL B C 1
ATOM 8216 O O . VAL B 1 500 ? 4.309 -4.875 43.25 1 96.38 500 VAL B O 1
ATOM 8219 N N . ILE B 1 501 ? 5.406 -3.572 41.844 1 96.75 501 ILE B N 1
ATOM 8220 C CA . ILE B 1 501 ? 6.094 -2.859 42.938 1 96.75 501 ILE B CA 1
ATOM 8221 C C . ILE B 1 501 ? 5.074 -2.129 43.812 1 96.75 501 ILE B C 1
ATOM 8223 O O . ILE B 1 501 ? 5.148 -2.189 45.031 1 96.75 501 ILE B O 1
ATOM 8227 N N . VAL B 1 502 ? 4.195 -1.493 43.156 1 96.38 502 VAL B N 1
ATOM 8228 C CA . VAL B 1 502 ? 3.168 -0.764 43.906 1 96.38 502 VAL B CA 1
ATOM 8229 C C . VAL B 1 502 ? 2.344 -1.738 44.75 1 96.38 502 VAL B C 1
ATOM 8231 O O . VAL B 1 502 ? 2.061 -1.473 45.906 1 96.38 502 VAL B O 1
ATOM 8234 N N . LEU B 1 503 ? 1.993 -2.816 44.156 1 96.56 503 LEU B N 1
ATOM 8235 C CA . LEU B 1 503 ? 1.204 -3.816 44.875 1 96.56 503 LEU B CA 1
ATOM 8236 C C . LEU B 1 503 ? 1.994 -4.402 46.031 1 96.56 503 LEU B C 1
ATOM 8238 O O . LEU B 1 503 ? 1.44 -4.629 47.125 1 96.56 503 LEU B O 1
ATOM 8242 N N . CYS B 1 504 ? 3.197 -4.66 45.812 1 96.5 504 CYS B N 1
ATOM 8243 C CA . CYS B 1 504 ? 4.055 -5.188 46.875 1 96.5 504 CYS B CA 1
ATOM 8244 C C . CYS B 1 504 ? 4.176 -4.191 48.031 1 96.5 504 CYS B C 1
ATOM 8246 O O . CYS B 1 504 ? 4.102 -4.574 49.188 1 96.5 504 CYS B O 1
ATOM 8248 N N . VAL B 1 505 ? 4.387 -2.99 47.688 1 96.62 505 VAL B N 1
ATOM 8249 C CA . VAL B 1 505 ? 4.5 -1.944 48.688 1 96.62 505 VAL B CA 1
ATOM 8250 C C . VAL B 1 505 ? 3.189 -1.825 49.469 1 96.62 505 VAL B C 1
ATOM 8252 O O . VAL B 1 505 ? 3.195 -1.698 50.688 1 96.62 505 VAL B O 1
ATOM 8255 N N . MET B 1 506 ? 2.205 -1.829 48.719 1 96.69 506 MET B N 1
ATOM 8256 C CA . MET B 1 506 ? 0.895 -1.781 49.375 1 96.69 506 MET B CA 1
ATOM 8257 C C . MET B 1 506 ? 0.703 -2.971 50.312 1 96.69 506 MET B C 1
ATOM 8259 O O . MET B 1 506 ? 0.17 -2.822 51.406 1 96.69 506 MET B O 1
ATOM 8263 N N . PHE B 1 507 ? 1.084 -4.102 49.875 1 96.31 507 PHE B N 1
ATOM 8264 C CA . PHE B 1 507 ? 0.978 -5.312 50.688 1 96.31 507 PHE B CA 1
ATOM 8265 C C . PHE B 1 507 ? 1.825 -5.203 51.938 1 96.31 507 PHE B C 1
ATOM 8267 O O . PHE B 1 507 ? 1.371 -5.555 53.031 1 96.31 507 PHE B O 1
ATOM 8274 N N . LEU B 1 508 ? 2.977 -4.715 51.812 1 95.81 508 LEU B N 1
ATOM 8275 C CA . LEU B 1 508 ? 3.873 -4.543 52.938 1 95.81 508 LEU B CA 1
ATOM 8276 C C . LEU B 1 508 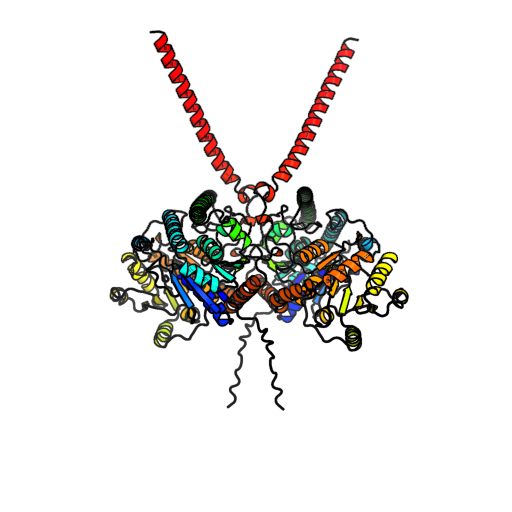? 3.318 -3.514 53.906 1 95.81 508 LEU B C 1
ATOM 8278 O O . LEU B 1 508 ? 3.426 -3.686 55.125 1 95.81 508 LEU B O 1
ATOM 8282 N N . LEU B 1 509 ? 2.777 -2.523 53.344 1 96.25 509 LEU B N 1
ATOM 8283 C CA . LEU B 1 509 ? 2.18 -1.488 54.188 1 96.25 509 LEU B CA 1
ATOM 8284 C C . LEU B 1 509 ? 0.976 -2.031 54.969 1 96.25 509 LEU B C 1
ATOM 8286 O O . LEU B 1 509 ? 0.793 -1.724 56.125 1 96.25 509 LEU B O 1
ATOM 8290 N N . MET B 1 510 ? 0.215 -2.771 54.25 1 96 510 MET B N 1
ATOM 8291 C CA . MET B 1 510 ? -0.944 -3.389 54.906 1 96 510 MET B CA 1
ATOM 8292 C C . MET B 1 510 ? -0.511 -4.363 55.969 1 96 510 MET B C 1
ATOM 8294 O O . MET B 1 510 ? -1.132 -4.434 57.031 1 96 510 MET B O 1
ATOM 8298 N N . ARG B 1 511 ? 0.46 -5.074 55.656 1 94.88 511 ARG B N 1
ATOM 8299 C CA . ARG B 1 511 ? 0.996 -6.012 56.625 1 94.88 511 ARG B CA 1
ATOM 8300 C C . ARG B 1 511 ? 1.554 -5.277 57.844 1 94.88 511 ARG B C 1
ATOM 8302 O O . ARG B 1 511 ? 1.366 -5.715 58.969 1 94.88 511 ARG B O 1
ATOM 8309 N N . TYR B 1 512 ? 2.25 -4.203 57.594 1 94.12 512 TYR B N 1
ATOM 8310 C CA . TYR B 1 512 ? 2.799 -3.377 58.688 1 94.12 512 TYR B CA 1
ATOM 8311 C C . TYR B 1 512 ? 1.686 -2.791 59.531 1 94.12 512 TYR B C 1
ATOM 8313 O O . TYR B 1 512 ? 1.756 -2.834 60.781 1 94.12 512 TYR B O 1
ATOM 8321 N N . LEU B 1 513 ? 0.678 -2.336 58.906 1 94.25 513 LEU B N 1
ATOM 8322 C CA . LEU B 1 513 ? -0.446 -1.732 59.625 1 94.25 513 LEU B CA 1
ATOM 8323 C C . LEU B 1 513 ? -1.21 -2.781 60.406 1 94.25 513 LEU B C 1
ATOM 8325 O O . LEU B 1 513 ? -1.648 -2.516 61.531 1 94.25 513 LEU B O 1
ATOM 8329 N N . SER B 1 514 ? -1.379 -3.965 59.812 1 93.44 514 SER B N 1
ATOM 8330 C CA . SER B 1 514 ? -2.074 -5.051 60.5 1 93.44 514 SER B CA 1
ATOM 8331 C C . SER B 1 514 ? -1.314 -5.496 61.75 1 93.44 514 SER B C 1
ATOM 8333 O O . SER B 1 514 ? -1.921 -5.781 62.781 1 93.44 514 SER B O 1
ATOM 8335 N N . ARG B 1 515 ? -0.056 -5.496 61.656 1 93.19 515 ARG B N 1
ATOM 8336 C CA . ARG B 1 515 ? 0.776 -5.867 62.781 1 93.19 515 ARG B CA 1
ATOM 8337 C C . ARG B 1 515 ? 0.704 -4.809 63.906 1 93.19 515 ARG B C 1
ATOM 8339 O O . ARG B 1 515 ? 0.68 -5.137 65.062 1 93.19 515 ARG B O 1
ATOM 8346 N N . ARG B 1 516 ? 0.599 -3.605 63.5 1 91.62 516 ARG B N 1
ATOM 8347 C CA . ARG B 1 516 ? 0.53 -2.51 64.438 1 91.62 516 ARG B CA 1
ATOM 8348 C C . ARG B 1 516 ? -0.822 -2.486 65.188 1 91.62 516 ARG B C 1
ATOM 8350 O O . ARG B 1 516 ? -0.897 -2.215 66.375 1 91.62 516 ARG B O 1
ATOM 8357 N N . ILE B 1 517 ? -1.824 -2.797 64.375 1 91.75 517 ILE B N 1
ATOM 8358 C CA . ILE B 1 517 ? -3.17 -2.83 64.938 1 91.75 517 ILE B CA 1
ATOM 8359 C C . ILE B 1 517 ? -3.285 -3.986 65.938 1 91.75 517 ILE B C 1
ATOM 8361 O O . ILE B 1 517 ? -3.852 -3.828 67.062 1 91.75 517 ILE B O 1
ATOM 8365 N N . THR B 1 518 ? -2.686 -5.121 65.562 1 90.25 518 THR B N 1
ATOM 8366 C CA . THR B 1 518 ? -2.721 -6.289 66.438 1 90.25 518 THR B CA 1
ATOM 8367 C C . THR B 1 518 ? -1.948 -6.02 67.75 1 90.25 518 THR B C 1
ATOM 8369 O O . THR B 1 518 ? -2.377 -6.422 68.812 1 90.25 518 THR B O 1
ATOM 8372 N N . LEU B 1 519 ? -0.945 -5.227 67.625 1 89.5 519 LEU B N 1
ATOM 8373 C CA . LEU B 1 519 ? -0.137 -4.891 68.812 1 89.5 519 LEU B CA 1
ATOM 8374 C C . LEU B 1 519 ? -0.882 -3.926 69.75 1 89.5 519 LEU B C 1
ATOM 8376 O O . LEU B 1 519 ? -0.818 -4.055 70.938 1 89.5 519 LEU B O 1
ATOM 8380 N N . VAL B 1 520 ? -1.606 -3.092 69.25 1 87.38 520 VAL B N 1
ATOM 8381 C CA . VAL B 1 520 ? -2.352 -2.111 70 1 87.38 520 VAL B CA 1
ATOM 8382 C C . VAL B 1 520 ? -3.502 -2.801 70.75 1 87.38 520 VAL B C 1
ATOM 8384 O O . VAL B 1 520 ? -3.76 -2.516 71.938 1 87.38 520 VAL B O 1
ATOM 8387 N N . PHE B 1 521 ? -4.133 -3.715 70.125 1 87 521 PHE B N 1
ATOM 8388 C CA . PHE B 1 521 ? -5.25 -4.434 70.688 1 87 521 PHE B CA 1
ATOM 8389 C C . PHE B 1 521 ? -4.766 -5.367 71.812 1 87 521 PHE B C 1
ATOM 8391 O O . PHE B 1 521 ? -5.457 -5.562 72.812 1 87 521 PHE B O 1
ATOM 8398 N N . GLN B 1 522 ? -3.703 -5.926 71.625 1 81.75 522 GLN B N 1
ATOM 8399 C CA . GLN B 1 522 ? -3.152 -6.801 72.625 1 81.75 522 GLN B CA 1
ATOM 8400 C C . GLN B 1 522 ? -2.721 -6 73.875 1 81.75 522 GLN B C 1
ATOM 8402 O O . GLN B 1 522 ? -2.9 -6.449 75 1 81.75 522 GLN B O 1
ATOM 8407 N N . LYS B 1 523 ? -2.301 -4.98 73.688 1 77.12 523 LYS B N 1
ATOM 8408 C CA . LYS B 1 523 ? -1.916 -4.109 74.75 1 77.12 523 LYS B CA 1
ATOM 8409 C C . LYS B 1 523 ? -3.143 -3.602 75.562 1 77.12 523 LYS B C 1
ATOM 8411 O O . LYS B 1 523 ? -3.133 -3.516 76.75 1 77.12 523 LYS B O 1
ATOM 8416 N N . LYS B 1 524 ? -4.16 -3.359 74.938 1 74.19 524 LYS B N 1
ATOM 8417 C CA . LYS B 1 524 ? -5.387 -2.932 75.625 1 74.19 524 LYS B CA 1
ATOM 8418 C C . LYS B 1 524 ? -5.984 -4.066 76.438 1 74.19 524 LYS B C 1
ATOM 8420 O O . LYS B 1 524 ? -6.586 -3.824 77.5 1 74.19 524 LYS B O 1
ATOM 8425 N N . LYS B 1 525 ? -5.82 -5.18 75.875 1 71.38 525 LYS B N 1
ATOM 8426 C CA . LYS B 1 525 ? -6.352 -6.305 76.625 1 71.38 525 LYS B CA 1
ATOM 8427 C C . LYS B 1 525 ? -5.523 -6.57 77.875 1 71.38 525 LYS B C 1
ATOM 8429 O O . LYS B 1 525 ? -6.039 -7.082 78.875 1 71.38 525 LYS B O 1
ATOM 8434 N N . ILE B 1 526 ? -4.492 -6.141 78.062 1 75.94 526 ILE B N 1
ATOM 8435 C CA . ILE B 1 526 ? -3.635 -6.34 79.188 1 75.94 526 ILE B CA 1
ATOM 8436 C C . ILE B 1 526 ? -3.809 -5.18 80.188 1 75.94 526 ILE B C 1
ATOM 8438 O O . ILE B 1 526 ? -3.756 -5.367 81.375 1 75.94 526 ILE B O 1
ATOM 8442 N N . GLU B 1 527 ? -4.309 -4.227 79.875 1 60.81 527 GLU B N 1
ATOM 8443 C CA . GLU B 1 527 ? -4.57 -3.141 80.812 1 60.81 527 GLU B CA 1
ATOM 8444 C C . GLU B 1 527 ? -5.996 -3.203 81.375 1 60.81 527 GLU B C 1
ATOM 8446 O O . GLU B 1 527 ? -6.238 -2.93 82.5 1 60.81 527 GLU B O 1
#

Sequence (1054 aa):
MLILLVLCTVVTIISSLNVLVWNPIISHSHVRFLGNIADVLHDSGHNVTIFSPVMDPHANLVGHTKPIFQIPYYSKYLNNSGFDDYDMGSPAFWTSPMVEGRSISIEDIKRYHENALLMCKALIEDHELLDRLRNSRFDVALHELYELSAVAFLELIGVKKAIVVSAAGMTLHMKEITGMPPNPSFVPGIFTTYNDEMTFWERLDNFKCEIELNYRFLQWEEKLRQLFNKASPGFPDLRKLLKQKIGVILVNANEFTETPRPRGNIVRYIGGMAIPEPKPLNQELSAVLDKRSTNVLFSMGSLAKSSTMPLHLKKDILNAFAAFPNTTFVFKYDGKDDLELFKPYPNVHVMKWVPQVDLLGDKRLSLFVTHAGLNSITEATYFGKPMITIPLFADQFINAKNLRRIGLAVLIERNNLNKDTLITALCEVLSPDAKYAHKASTVARYLRGLPSAARAEVTRWVELVAEEGQMEHLMMKARDLSFIQYYCLDIIGYLLAQIVIVLCVMFLLMRYLSRRITLVFQKKKIEMLILLVLCTVVTIISSLNVLVWNPIISHSHVRFLGNIADVLHDSGHNVTIFSPVMDPHANLVGHTKPIFQIPYYSKYLNNSGFDDYDMGSPAFWTSPMVEGRSISIEDIKRYHENALLMCKALIEDHELLDRLRNSRFDVALHELYELSAVAFLELIGVKKAIVVSAAGMTLHMKEITGMPPNPSFVPGIFTTYNDEMTFWERLDNFKCEIELNYRFLQWEEKLRQLFNKASPGFPDLRKLLKQKIGVILVNANEFTETPRPRGNIVRYIGGMAIPEPKPLNQELSAVLDKRSTNVLFSMGSLAKSSTMPLHLKKDILNAFAAFPNTTFVFKYDGKDDLELFKPYPNVHVMKWVPQVDLLGDKRLSLFVTHAGLNSITEATYFGKPMITIPLFADQFINAKNLRRIGLAVLIERNNLNKDTLITALCEVLSPDAKYAHKASTVARYLRGLPSAARAEVTRWVELVAEEGQMEHLMMKARDLSFIQYYCLDIIGYLLAQIVIVLCVMFLLMRYLSRRITLVFQKKKIE

Foldseek 3Di:
DPPPPPPPPVPPPDDAFEEEEEQEQDDQLSQQVSQLLQQLSVVVPHQYEYEYEYLAPVSPDNNHDDPHHYHYDYQPQRPNVPVVVLQLAALCLLVPDDDAFFQDDPVVVVSVLVSLLSSLLRLLVCVVVLQVLLVSPGLEYEEAQLRLSVLLSCVSSPHQAYAHEASLFDAQSCCLQFLDHDDLQQDAHLGTLDHSDDDPVSSVVRVVVSVVVVVVSVVSQVSNVVSVCVSPPPRDRSSVSVNRHYAAYEYQDDPLQARDDDDFLRYHYLHQQSQDDADADDPVVVVLLVPAQEEEEEDADDSNAPQNHDPQLVLQVLLLLQVCLRYAYEYQHQDDPCVVVCVVRPSYHYDVDDPLLNLLLDPSYAEYEYQQRSNNVSSNLLNLHAYEHEHRGGNSSHSQVSCVVLLRYHYDYSVRRGNVVSNVRCCVCVPPVNSNSVSSVVSNVVCPCSNVVSSVVSNVSRSVCSVPNHDVVRHDPSSVDDPCVNVVVVVVVVVVVVVVVVVVVVVVVVVVVVVVVVVVVVVVVVD/DPPPPPPPPVPPPDDAFEEEEEQEQDDLLSQQVSQLLQQLSVVVPHQYEYEYEYLAVVSVDNNHDDPHHYHYDYQPQRPNVPVVVLQLAALCLLVPDDDAFFQDDPVVVVSVLVSLLSSLLRLLPCVVVLQVLLVSPGLEYEDALLRLSVLLSCVSSPHQAYAHEASLFDAQSCCLQFLDHDDLQQDAHLGTLDHSDDDPVSSVVRVVVSVVVVVVSVVSQVSNVVSVCVSPPPRDRSSVSSNRHYAAYEYQDDPLQAHDDDDFLRYHYLHQQSQDDADADDPVVVVLLVQAQEEEEEDADDSNAPQNHDPQLVLQVLLLLQVCLRYAYEYQHQDDPCVVVCVVRPSYHYDVDDPLLNLLQDPSYAEYEYQQRSNNVSSNLLNQHAYEHEHRGGNSSHSQVSCVVLLRYHYDYSVRRGNVVSNVRCCVCVPPVNSNSVSSVVSNVVCPCSNVVSSVVSNVSRSVCSVPNHDVVRHDCSSVDDPCVNVVVVVVVVVVVVVVVVVVVVVVVVVVVVVVVVVVVVVVVVD

Solvent-accessible surface area (backbone atoms only — not comparable to full-atom values): 55723 Å² total; per-residue (Å²): 136,85,79,75,79,74,78,74,68,78,71,74,79,68,78,65,47,37,36,35,34,52,41,49,32,74,46,72,70,50,24,30,48,49,16,41,53,47,36,52,40,38,74,71,56,31,49,46,36,36,40,21,48,50,72,30,76,82,52,81,72,78,35,49,86,58,100,57,52,68,46,79,37,79,35,88,68,58,68,73,70,70,62,59,78,68,41,48,61,35,47,53,59,75,63,55,80,72,54,84,60,39,32,62,56,70,65,57,53,49,48,51,53,52,52,48,49,36,40,46,54,38,53,73,69,36,57,67,60,44,49,57,53,34,71,61,59,50,46,29,34,37,34,48,73,90,39,63,60,55,54,54,51,33,55,75,37,66,43,65,23,31,31,31,32,28,71,81,32,82,59,78,75,46,28,72,68,52,27,48,75,86,48,41,53,34,42,56,47,63,47,22,55,50,58,48,80,55,52,74,69,51,28,45,50,37,42,50,48,51,53,51,53,51,50,52,52,53,51,50,50,49,52,50,49,51,54,46,30,70,76,38,77,80,55,73,58,64,69,58,49,48,51,62,18,42,38,38,35,42,24,44,31,46,71,84,60,38,83,36,51,78,39,47,65,38,58,39,69,33,35,44,41,77,58,70,83,63,51,85,70,54,71,66,62,46,52,56,58,65,73,33,86,35,25,33,42,38,39,50,68,87,57,42,46,57,56,37,48,54,67,71,53,52,49,21,52,51,55,29,53,61,74,36,77,63,34,30,34,42,33,49,32,72,49,78,87,58,57,72,76,46,66,87,36,85,42,53,46,78,30,66,73,70,66,58,62,30,48,51,60,32,85,67,49,57,34,38,35,29,26,25,46,68,68,56,46,47,50,30,41,53,50,25,38,15,34,38,21,38,34,72,53,36,58,10,39,38,40,29,51,38,33,34,67,67,42,33,29,46,70,42,54,58,92,59,62,40,31,67,52,48,40,53,48,51,51,61,56,66,31,90,80,33,61,24,43,51,45,14,41,54,52,14,62,71,42,61,66,37,29,63,53,19,42,50,50,53,50,51,50,52,51,46,26,44,73,62,30,43,53,68,53,40,48,35,56,49,51,76,46,49,76,50,46,57,69,39,46,61,52,52,49,51,55,49,49,51,51,51,51,52,50,49,49,50,50,52,49,49,50,52,50,52,53,52,52,54,52,53,54,54,53,58,69,71,105,135,84,79,76,78,73,76,74,68,76,71,75,80,68,78,66,46,37,35,37,34,53,40,50,30,69,44,66,68,50,24,31,49,50,16,40,52,46,34,53,40,39,75,70,56,31,49,48,35,36,42,22,48,51,70,28,77,83,49,78,68,79,33,51,86,57,100,58,53,68,44,80,37,78,32,87,67,58,68,74,71,70,60,61,79,67,43,48,61,35,48,53,58,76,63,53,80,72,54,85,58,38,33,62,56,69,64,57,52,49,49,52,52,51,52,48,48,36,41,46,55,39,54,72,68,36,57,68,61,44,51,55,53,33,71,62,58,50,46,28,33,35,33,48,74,89,39,65,60,55,54,53,49,32,56,75,36,67,44,65,22,31,32,32,32,29,73,80,32,83,58,78,74,47,25,70,69,52,26,48,74,84,50,42,51,34,41,54,48,64,46,23,56,50,58,48,81,53,51,73,68,50,28,45,49,37,42,49,49,50,52,51,52,51,51,52,50,53,52,50,50,48,53,51,50,52,54,46,30,72,77,38,77,80,54,73,57,64,69,58,47,49,51,62,18,42,39,39,35,43,24,46,32,47,72,85,58,40,82,36,52,76,39,47,64,39,59,38,68,33,34,44,40,77,58,70,83,64,52,84,70,54,71,67,61,47,53,54,58,65,73,33,85,36,24,32,40,37,40,48,66,88,57,43,45,57,57,37,47,53,67,71,54,52,49,20,52,51,53,30,51,60,74,37,78,62,33,32,35,41,33,48,32,71,49,78,86,56,57,72,77,46,66,88,37,85,43,52,46,77,30,67,73,70,65,58,61,31,48,52,59,34,86,67,48,56,34,38,35,29,26,27,44,69,68,57,46,47,50,30,42,51,52,24,37,15,34,39,22,39,33,72,52,36,59,9,38,38,40,29,52,39,32,34,67,67,41,33,28,46,70,40,55,60,92,60,63,39,32,65,52,48,40,52,46,51,51,60,55,66,30,90,80,33,61,25,43,51,45,14,42,54,52,13,63,71,42,61,65,37,30,62,53,20,43,50,50,51,51,51,50,52,52,46,25,45,71,63,30,45,53,67,54,41,49,35,58,49,51,76,45,49,75,49,48,56,69,37,45,61,51,50,47,53,53,51,48,52,49,50,51,52,50,50,50,50,49,51,49,50,51,51,50,51,52,51,51,54,52,53,53,53,51,58,71,70,104